Protein AF-A0A8S9GYY0-F1 (afdb_monomer_lite)

Organism: Brassica cretica (NCBI:txid69181)

Radius of gyration: 34.62 Å; chains: 1; bounding box: 75×89×116 Å

Secondary structure (DSSP, 8-state):
------SS---EE---SS-SGGGGTTTEE-SSHHHHTTGGGGGG-S-GGGHHHHHHHHHHHTT--TT--EEEES-TTTTTHHHHHHHSPTT-EEEEE--HHHHHHIIIIIHHHTTGGGG--EEEE-SS--GGGG-TT--BSEEEESSGGGGS-HHHHHHHHHHHHTTBPTTT-EEEEES--HHHHHH-HHHHHHHHHHTTEEEEEEE--SSSS--EEEEEE-TT--S-S------PPP---------------------------TTTHHHHTSHHHHHHHHHHHHHHHHHHS-HHHHHHHHHHHHHHHHHHHTTT---HHHHHHHHHHHHHHHHHGGG--SHHHHHHHHHHHHHHHHHHHHHGGG--HHHHHHHHHHHHHHHHHHHHTTTTHHHHHSS--HHHHHHHHHGGG-PPPGGGGGGHHHHHHHHHTTS-PPPPPPPP--------------------------------------HHHHHHHHHHHHHHHHHS-HHHHHHHHHHHHHHHHHHHHTTTT-SSSSHHHHHHHHHHHHHHHHHHHHHHS-TTS----HHHHHHHHHHHHHHHHHHHHHTTT-----S---HHHHHHHHHHHHHHHHIIIIIITTS-----HHHHHHHHHHHHHHHHHHHHS-HHHHTT--HHHHHHHHHHHHHHHHHHS--STT--HHHHHHHHHHHHHHHHHHHHHHHHHHHHHHHHTTSPPPHHHHHHHHHHHHHHHH----HHHHTTS---HHHHHHHHHTT-GGGTHHHHSHHHHHHHTT-SSHHHHHHHHHHHHHHHHHTT---

InterPro domains:
  IPR016024 Armadillo-type fold [SSF48371] (276-798)
  IPR029063 S-adenosyl-L-methionine-dependent methyltransferase superfamily [G3DSA:3.40.50.150] (51-211)
  IPR029063 S-adenosyl-L-methionine-dependent methyltransferase superfamily [SSF53335] (47-183)
  IPR032817 Mon2, C-terminal [PF16206] (443-779)

Foldseek 3Di:
DDDPPDPDQAFFFWAQPDDDPVSVPPGTDTDDQCLQQVVQCVRPDPDLQCLQVVLVVQCVVLVDAQAFAEEEEQCFLVSVPLVNLVRHAQARYEYEHATPNSVCSNVFHVCLLQVSVRSHYHYDHDPQLDPCVVPQPAAGLEYEYECVVVVDDLVSVLVNVLVCLSRYDAQSHKYKYKDDDPSCVVVDVVVVQVSCLCSQKHWPAWDDDLRDDIIMTMIGHHPVSNDDDDDDDDDDDDDDDDDDDDDDDDDDDDDDDDDDDDDDDPPPVVVVPCVVVVLVVLLVCLLCQCPPHFLVSNLVSLVVLLCVLLVCLLVVNDDLVSVVSLLVSLQVLLVPVVPDDDPSSLSSLLSSLQSLLVNCLSHLVSDDPVNLVSSLSSLLSLLVVQCVVCVCPCVVPVADRSNLVSSLVSLLSSAHDPVPLVCLLVSLVSLLVLFDDSDDDDDDDDDDDDDDDDDDDDDDDDDDDDDDDPPPPPDDDPDNNPQNSLLSSLVSSLSNLVVRDPASSLVCLLVLLVRLLSQLVCCQVPVQDRSNVSSLVSNLVNLLVVLVCPQVDPPPPPPDPPVSLQSNLVSVLVSLLCRLSPPALTNHPDDPDDPVSVVVSLVSSVSVLCSLLVRVQLGDDPYDLVSLLSSLVSLLSLLSNLLRRDQSSNLSRDPSNLVSSLVSLVSLLVLLADDPPRDDDSSLSSNLSSLVSNLVSLLSLLVSLLVNCVVCVPPDGRPSSVCSLLSSLVSLLVGFGDVSSLVNDPDDVVLVVLCVVVVLSRNVSLVSCVVSLVSCCPPPDPSNVVSSVVSVVVVCVSNVVPD

Structure (mmCIF, N/CA/C/O backbone):
data_AF-A0A8S9GYY0-F1
#
_entry.id   AF-A0A8S9GYY0-F1
#
loop_
_atom_site.group_PDB
_atom_site.id
_atom_site.type_symbol
_atom_site.label_atom_id
_atom_site.label_alt_id
_atom_site.label_comp_id
_atom_site.label_asym_id
_atom_site.label_entity_id
_atom_site.label_seq_id
_atom_site.pdbx_PDB_ins_code
_atom_site.Cartn_x
_atom_site.Cartn_y
_atom_site.Cartn_z
_atom_site.occupancy
_atom_site.B_iso_or_equiv
_atom_site.auth_seq_id
_atom_site.auth_comp_id
_atom_site.auth_asym_id
_atom_site.auth_atom_id
_atom_site.pdbx_PDB_model_num
ATOM 1 N N . MET A 1 1 ? -14.207 -20.011 20.089 1.00 22.19 1 MET A N 1
ATOM 2 C CA . MET A 1 1 ? -13.688 -20.705 21.289 1.00 22.19 1 MET A CA 1
ATOM 3 C C . MET A 1 1 ? -12.357 -20.066 21.648 1.00 22.19 1 MET A C 1
ATOM 5 O O . MET A 1 1 ? -11.644 -19.727 20.707 1.00 22.19 1 MET A O 1
ATOM 9 N N . PRO A 1 2 ? -12.009 -19.889 22.931 1.00 25.05 2 PRO A N 1
ATOM 10 C CA . PRO A 1 2 ? -10.615 -19.711 23.314 1.00 25.05 2 PRO A CA 1
ATOM 11 C C . PRO A 1 2 ? -9.890 -21.052 23.125 1.00 25.05 2 PRO A C 1
ATOM 13 O O . PRO A 1 2 ? -10.360 -22.075 23.616 1.00 25.05 2 PRO A O 1
ATOM 16 N N . TYR A 1 3 ? -8.784 -21.058 22.385 1.00 30.83 3 TYR A N 1
ATOM 17 C CA . TYR A 1 3 ? -7.874 -22.202 22.321 1.00 30.83 3 TYR A CA 1
ATOM 18 C C . TYR A 1 3 ? -6.683 -21.916 23.237 1.00 30.83 3 TYR A C 1
ATOM 20 O O . TYR A 1 3 ? -5.870 -21.041 22.935 1.00 30.83 3 TYR A O 1
ATOM 28 N N . GLU A 1 4 ? -6.576 -22.651 24.343 1.00 24.25 4 GLU A N 1
ATOM 29 C CA . GLU A 1 4 ? -5.393 -22.630 25.207 1.00 24.25 4 GLU A CA 1
ATOM 30 C C . GLU A 1 4 ? -4.229 -23.367 24.526 1.00 24.25 4 GLU A C 1
ATOM 32 O O . GLU A 1 4 ? -4.013 -24.558 24.734 1.00 24.25 4 GLU A O 1
ATOM 37 N N . PHE A 1 5 ? -3.458 -22.648 23.708 1.00 36.59 5 PHE A N 1
ATOM 38 C CA . PHE A 1 5 ? -2.108 -23.074 23.335 1.00 36.59 5 PHE A CA 1
ATOM 39 C C . PHE A 1 5 ? -1.131 -22.537 24.384 1.00 36.59 5 PHE A C 1
ATOM 41 O O . PHE A 1 5 ? -1.020 -21.325 24.572 1.00 36.59 5 PHE A O 1
ATOM 48 N N . ALA A 1 6 ? -0.475 -23.444 25.109 1.00 28.20 6 ALA A N 1
ATOM 49 C CA . ALA A 1 6 ? 0.340 -23.107 26.272 1.00 28.20 6 ALA A CA 1
ATOM 50 C C . ALA A 1 6 ? 1.596 -22.295 25.905 1.00 28.20 6 ALA A C 1
ATOM 52 O O . ALA A 1 6 ? 2.234 -22.530 24.881 1.00 28.20 6 ALA A O 1
ATOM 53 N N . SER A 1 7 ? 1.982 -21.367 26.786 1.00 32.31 7 SER A N 1
ATOM 54 C CA . SER A 1 7 ? 3.145 -20.492 26.606 1.00 32.31 7 SER A CA 1
ATOM 55 C C . SER A 1 7 ? 4.464 -21.206 26.935 1.00 32.31 7 SER A C 1
ATOM 57 O O . SER A 1 7 ? 5.081 -20.957 27.973 1.00 32.31 7 SER A O 1
ATOM 59 N N . SER A 1 8 ? 4.889 -22.103 26.051 1.00 32.66 8 SER A N 1
ATOM 60 C CA . SER A 1 8 ? 6.239 -22.670 26.008 1.00 32.66 8 SER A CA 1
ATOM 61 C C . SER A 1 8 ? 6.860 -22.446 24.627 1.00 32.66 8 SER A C 1
ATOM 63 O O . SER A 1 8 ? 6.154 -22.200 23.650 1.00 32.66 8 SER A O 1
ATOM 65 N N . SER A 1 9 ? 8.192 -22.516 24.540 1.00 36.81 9 SER A N 1
ATOM 66 C CA . SER A 1 9 ? 8.952 -22.394 23.290 1.00 36.81 9 SER A CA 1
ATOM 67 C C . SER A 1 9 ? 8.774 -23.645 22.417 1.00 36.81 9 SER A C 1
ATOM 69 O O . SER A 1 9 ? 9.652 -24.506 22.332 1.00 36.81 9 SER A O 1
ATOM 71 N N . LEU A 1 10 ? 7.587 -23.766 21.828 1.00 43.81 10 LEU A N 1
ATOM 72 C CA . LEU A 1 10 ? 7.199 -24.805 20.883 1.00 43.81 10 LEU A CA 1
ATOM 73 C C . LEU A 1 10 ? 7.775 -24.468 19.505 1.00 43.81 10 LEU A C 1
ATOM 75 O O . LEU A 1 10 ? 7.357 -23.497 18.881 1.00 43.81 10 LEU A O 1
ATOM 79 N N . GLY A 1 11 ? 8.719 -25.281 19.028 1.00 42.41 11 GLY A N 1
ATOM 80 C CA . GLY A 1 11 ? 9.101 -25.279 17.617 1.00 42.41 11 GLY A CA 1
ATOM 81 C C . GLY A 1 11 ? 7.994 -25.942 16.802 1.00 42.41 11 GLY A C 1
ATOM 82 O O . GLY A 1 11 ? 7.790 -27.154 16.915 1.00 42.41 11 GLY A O 1
ATOM 83 N N . TYR A 1 12 ? 7.266 -25.158 16.011 1.00 42.75 12 TYR A N 1
ATOM 84 C CA . TYR A 1 12 ? 6.175 -25.657 15.178 1.00 42.75 12 TYR A CA 1
ATOM 85 C C . TYR A 1 12 ? 6.761 -26.273 13.910 1.00 42.75 12 TYR A C 1
ATOM 87 O O . TYR A 1 12 ? 7.457 -25.594 13.159 1.00 42.75 12 TYR A O 1
ATOM 95 N N . LYS A 1 13 ? 6.490 -27.562 13.674 1.00 44.53 13 LYS A N 1
ATOM 96 C CA . LYS A 1 13 ? 6.950 -28.265 12.471 1.00 44.53 13 LYS A CA 1
ATOM 97 C C . LYS A 1 13 ? 5.932 -28.137 11.343 1.00 44.53 13 LYS A C 1
ATOM 99 O O . LYS A 1 13 ? 4.846 -28.704 11.439 1.00 44.53 13 LYS A O 1
ATOM 104 N N . GLY A 1 14 ? 6.311 -27.420 10.291 1.00 46.25 14 GLY A N 1
ATOM 105 C CA . GLY A 1 14 ? 5.617 -27.432 9.008 1.00 46.25 14 GLY A CA 1
ATOM 106 C C . GLY A 1 14 ? 5.954 -28.664 8.161 1.00 46.25 14 GLY A C 1
ATOM 107 O O . GLY A 1 14 ? 6.785 -29.498 8.532 1.00 46.25 14 GLY A O 1
ATOM 108 N N . ILE A 1 15 ? 5.332 -28.769 6.991 1.00 47.78 15 ILE A N 1
ATOM 109 C CA . ILE A 1 15 ? 5.625 -29.793 5.979 1.00 47.78 15 ILE A CA 1
ATOM 110 C C . ILE A 1 15 ? 6.734 -29.303 5.035 1.00 47.78 15 ILE A C 1
ATOM 112 O O . ILE A 1 15 ? 6.597 -28.275 4.382 1.00 47.78 15 ILE A O 1
ATOM 116 N N . SER A 1 16 ? 7.826 -30.066 4.933 1.00 45.41 16 SER A N 1
ATOM 117 C CA . SER A 1 16 ? 8.939 -29.771 4.017 1.00 45.41 16 SER A CA 1
ATOM 118 C C . SER A 1 16 ? 8.548 -29.977 2.550 1.00 45.41 16 SER A C 1
ATOM 120 O O . SER A 1 16 ? 7.886 -30.961 2.213 1.00 45.41 16 SER A O 1
ATOM 122 N N . HIS A 1 17 ? 9.055 -29.115 1.665 1.00 43.91 17 HIS A N 1
ATOM 123 C CA . HIS A 1 17 ? 9.073 -29.353 0.216 1.00 43.91 17 HIS A CA 1
ATOM 124 C C . HIS A 1 17 ? 10.254 -30.234 -0.251 1.00 43.91 17 HIS A C 1
ATOM 126 O O . HIS A 1 17 ? 10.248 -30.698 -1.390 1.00 43.91 17 HIS A O 1
ATOM 132 N N . TYR A 1 18 ? 11.238 -30.484 0.619 1.00 40.50 18 TYR A N 1
ATOM 133 C CA . TYR A 1 18 ? 12.441 -31.286 0.363 1.00 40.50 18 TYR A CA 1
ATOM 134 C C . TYR A 1 18 ? 12.311 -32.712 0.921 1.00 40.50 18 TYR A C 1
ATOM 136 O O . TYR A 1 18 ? 11.726 -32.904 1.990 1.00 40.50 18 TYR A O 1
ATOM 144 N N . GLU A 1 19 ? 12.885 -33.695 0.220 1.00 40.06 19 GLU A N 1
ATOM 145 C CA . GLU A 1 19 ? 12.951 -35.108 0.631 1.00 40.06 19 GLU A CA 1
ATOM 146 C C . GLU A 1 19 ? 14.269 -35.424 1.370 1.00 40.06 19 GLU A C 1
ATOM 148 O O . GLU A 1 19 ? 15.296 -34.799 1.122 1.00 40.06 19 GLU A O 1
ATOM 153 N N . GLY A 1 20 ? 14.268 -36.434 2.249 1.00 53.16 20 GLY A N 1
ATOM 154 C CA . GLY A 1 20 ? 15.465 -36.869 2.987 1.00 53.16 20 GLY A CA 1
ATOM 155 C C . GLY A 1 20 ? 15.750 -36.067 4.264 1.00 53.16 20 GLY A C 1
ATOM 156 O O . GLY A 1 20 ? 14.859 -35.423 4.817 1.00 53.16 20 GLY A O 1
ATOM 157 N N . ASP A 1 21 ? 16.990 -36.130 4.761 1.00 44.91 21 ASP A N 1
ATOM 158 C CA . ASP A 1 21 ? 17.373 -35.563 6.068 1.00 44.91 21 ASP A CA 1
ATOM 159 C C . ASP A 1 21 ? 17.215 -34.029 6.142 1.00 44.91 21 ASP A C 1
ATOM 161 O O . ASP A 1 21 ? 16.918 -33.484 7.210 1.00 44.91 21 ASP A O 1
ATOM 165 N N . GLU A 1 22 ? 17.314 -33.327 5.008 1.00 42.12 22 GLU A N 1
ATOM 166 C CA . GLU A 1 22 ? 17.103 -31.872 4.898 1.00 42.12 22 GLU A CA 1
ATOM 167 C C . GLU A 1 22 ? 15.687 -31.447 5.337 1.00 42.12 22 GLU A C 1
ATOM 169 O O . GLU A 1 22 ? 15.504 -30.365 5.904 1.00 42.12 22 GLU A O 1
ATOM 174 N N . ALA A 1 23 ? 14.696 -32.339 5.208 1.00 44.44 23 ALA A N 1
ATOM 175 C CA . ALA A 1 23 ? 13.327 -32.114 5.676 1.00 44.44 23 ALA A CA 1
ATOM 176 C C . ALA A 1 23 ? 13.219 -31.879 7.194 1.00 44.44 23 ALA A C 1
ATOM 178 O O . ALA A 1 23 ? 12.243 -31.290 7.671 1.00 44.44 23 ALA A O 1
ATOM 179 N N . SER A 1 24 ? 14.206 -32.339 7.969 1.00 45.78 24 SER A N 1
ATOM 180 C CA . SER A 1 24 ? 14.213 -32.188 9.427 1.00 45.78 24 SER A CA 1
ATOM 181 C C . SER A 1 24 ? 14.656 -30.801 9.909 1.00 45.78 24 SER A C 1
ATOM 183 O O . SER A 1 24 ? 14.309 -30.434 11.033 1.00 45.78 24 SER A O 1
ATOM 185 N N . ASN A 1 25 ? 15.357 -30.033 9.063 1.00 44.19 25 ASN A N 1
ATOM 186 C CA . ASN A 1 25 ? 15.965 -28.750 9.430 1.00 44.19 25 ASN A CA 1
ATOM 187 C C . ASN A 1 25 ? 15.096 -27.541 9.052 1.00 44.19 25 ASN A C 1
ATOM 189 O O . ASN A 1 25 ? 14.921 -26.643 9.868 1.00 44.19 25 ASN A O 1
ATOM 193 N N . HIS A 1 26 ? 14.512 -27.523 7.849 1.00 45.12 26 HIS A N 1
ATOM 194 C CA . HIS A 1 26 ? 13.772 -26.356 7.334 1.00 45.12 26 HIS A CA 1
ATOM 195 C C . HIS A 1 26 ? 12.330 -26.223 7.851 1.00 45.12 26 HIS A C 1
ATOM 197 O O . HIS A 1 26 ? 11.636 -25.269 7.517 1.00 45.12 26 HIS A O 1
ATOM 203 N N . THR A 1 27 ? 11.845 -27.183 8.641 1.00 50.34 27 THR A N 1
ATOM 204 C CA . THR A 1 27 ? 10.426 -27.261 9.022 1.00 50.34 27 THR A CA 1
ATOM 205 C C . THR A 1 27 ? 10.093 -26.648 10.373 1.00 50.34 27 THR A C 1
ATOM 207 O O . THR A 1 27 ? 8.928 -26.347 10.610 1.00 50.34 27 THR A O 1
ATOM 210 N N . ALA A 1 28 ? 11.066 -26.485 11.270 1.00 51.69 28 ALA A N 1
ATOM 211 C CA . ALA A 1 28 ? 10.826 -26.035 12.637 1.00 51.69 28 ALA A CA 1
ATOM 212 C C . ALA A 1 28 ? 11.012 -24.518 12.768 1.00 51.69 28 ALA A C 1
ATOM 214 O O . ALA A 1 28 ? 12.115 -24.070 13.073 1.00 51.69 28 ALA A O 1
ATOM 215 N N . LEU A 1 29 ? 9.938 -23.737 12.609 1.00 54.75 29 LEU A N 1
ATOM 216 C CA . LEU A 1 29 ? 9.976 -22.334 13.029 1.00 54.75 29 LEU A CA 1
ATOM 217 C C . LEU A 1 29 ? 9.878 -22.262 14.565 1.00 54.75 29 LEU A C 1
ATOM 219 O O . LEU A 1 29 ? 8.915 -22.787 15.146 1.00 54.75 29 LEU A O 1
ATOM 223 N N . PRO A 1 30 ? 10.836 -21.606 15.250 1.00 57.06 30 PRO A N 1
ATOM 224 C CA . PRO A 1 30 ? 10.579 -21.039 16.564 1.00 57.06 30 PRO A CA 1
ATOM 225 C C . PRO A 1 30 ? 9.479 -19.972 16.448 1.00 57.06 30 PRO A C 1
ATOM 227 O O . PRO A 1 30 ? 9.123 -19.530 15.356 1.00 57.06 30 PRO A O 1
ATOM 230 N N . CYS A 1 31 ? 8.864 -19.616 17.573 1.00 63.88 31 CYS A N 1
ATOM 231 C CA . CYS A 1 31 ? 7.758 -18.666 17.609 1.00 63.88 31 CYS A CA 1
ATOM 232 C C . CYS A 1 31 ? 7.697 -17.939 18.960 1.00 63.88 31 CYS A C 1
ATOM 234 O O . CYS A 1 31 ? 8.067 -18.530 19.980 1.00 63.88 31 CYS A O 1
ATOM 236 N N . PRO A 1 32 ? 7.151 -16.704 19.015 1.00 65.88 32 PRO A N 1
ATOM 237 C CA . PRO A 1 32 ? 6.507 -15.968 17.917 1.00 65.88 32 PRO A CA 1
ATOM 238 C C . PRO A 1 32 ? 7.396 -14.921 17.204 1.00 65.88 32 PRO A C 1
ATOM 240 O O . PRO A 1 32 ? 6.852 -14.058 16.516 1.00 65.88 32 PRO A O 1
ATOM 243 N N . GLY A 1 33 ? 8.725 -14.940 17.369 1.00 70.69 33 GLY A N 1
ATOM 244 C CA . GLY A 1 33 ? 9.612 -13.888 16.841 1.00 70.69 33 GLY A CA 1
ATOM 245 C C . GLY A 1 33 ? 9.774 -13.930 15.320 1.00 70.69 33 GLY A C 1
ATOM 246 O O . GLY A 1 33 ? 9.726 -12.908 14.643 1.00 70.69 33 GLY A O 1
ATOM 247 N N . GLU A 1 34 ? 9.875 -15.132 14.780 1.00 74.94 34 GLU A N 1
ATOM 248 C CA . GLU A 1 34 ? 10.135 -15.456 13.380 1.00 74.94 34 GLU A CA 1
ATOM 249 C C . GLU A 1 34 ? 8.913 -15.136 12.492 1.00 74.94 34 GLU A C 1
ATOM 251 O O . GLU A 1 34 ? 9.040 -14.773 11.324 1.00 74.94 34 GLU A O 1
ATOM 256 N N . LEU A 1 35 ? 7.717 -15.117 13.096 1.00 80.00 35 LEU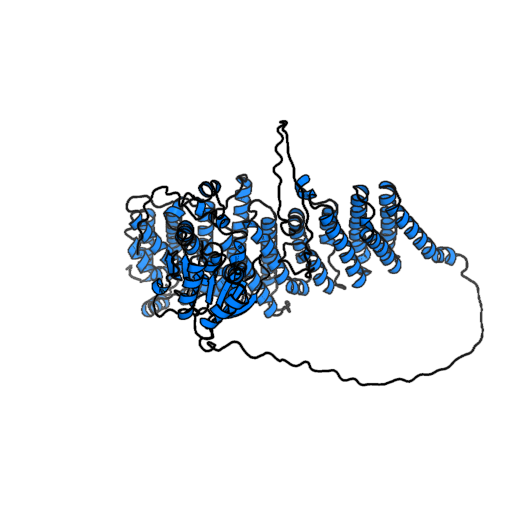 A N 1
ATOM 257 C CA . LEU A 1 35 ? 6.497 -14.589 12.478 1.00 80.00 35 LEU A CA 1
ATOM 258 C C . LEU A 1 35 ? 6.546 -13.073 12.266 1.00 80.00 35 LEU A C 1
ATOM 260 O O . LEU A 1 35 ? 6.005 -12.586 11.277 1.00 80.00 35 LEU A O 1
ATOM 264 N N . LEU A 1 36 ? 7.168 -12.312 13.178 1.00 80.69 36 LEU A N 1
ATOM 265 C CA . LEU A 1 36 ? 7.227 -10.850 13.060 1.00 80.69 36 LEU A CA 1
ATOM 266 C C . LEU A 1 36 ? 8.020 -10.410 11.833 1.00 80.69 36 LEU A C 1
ATOM 268 O O . LEU A 1 36 ? 7.621 -9.436 11.195 1.00 80.69 36 LEU A O 1
ATOM 272 N N . VAL A 1 37 ? 9.112 -11.125 11.537 1.00 78.50 37 VAL A N 1
ATOM 273 C CA . VAL A 1 37 ? 10.005 -10.908 10.385 1.00 78.50 37 VAL A CA 1
ATOM 274 C C . VAL A 1 37 ? 9.532 -11.597 9.098 1.00 78.50 37 VAL A C 1
ATOM 276 O O . VAL A 1 37 ? 10.240 -11.541 8.099 1.00 78.50 37 VAL A O 1
ATOM 279 N N . GLU A 1 38 ? 8.336 -12.195 9.112 1.00 81.69 38 GLU A N 1
ATOM 280 C CA . GLU A 1 38 ? 7.682 -12.846 7.967 1.00 81.69 38 GLU A CA 1
ATOM 281 C C . GLU A 1 38 ? 8.443 -14.062 7.382 1.00 81.69 38 GLU A C 1
ATOM 283 O O . GLU A 1 38 ? 8.216 -14.446 6.235 1.00 81.69 38 GLU A O 1
ATOM 288 N N . GLU A 1 39 ? 9.297 -14.728 8.176 1.00 77.25 39 GLU A N 1
ATOM 289 C CA . GLU A 1 39 ? 10.148 -15.855 7.731 1.00 77.25 39 GLU A CA 1
ATOM 290 C C . GLU A 1 39 ? 9.337 -17.029 7.152 1.00 77.25 39 GLU A C 1
ATOM 292 O O . GLU A 1 39 ? 9.787 -17.744 6.256 1.00 77.25 39 GLU A O 1
ATOM 297 N N . HIS A 1 40 ? 8.087 -17.194 7.597 1.00 79.25 40 HIS A N 1
ATOM 298 C CA . HIS A 1 40 ? 7.174 -18.200 7.060 1.00 79.25 40 HIS A CA 1
ATOM 299 C C . HIS A 1 40 ? 6.838 -18.003 5.574 1.00 79.25 40 HIS A C 1
ATOM 301 O O . HIS A 1 40 ? 6.427 -18.974 4.944 1.00 79.25 40 HIS A O 1
ATOM 307 N N . HIS A 1 41 ? 7.018 -16.819 4.974 1.00 80.50 41 HIS A N 1
ATOM 308 C CA . HIS A 1 41 ? 6.748 -16.604 3.539 1.00 80.50 41 HIS A CA 1
ATOM 309 C C . HIS A 1 41 ? 7.646 -17.438 2.626 1.00 80.50 41 HIS A C 1
ATOM 311 O O . HIS A 1 41 ? 7.164 -17.935 1.604 1.00 80.50 41 HIS A O 1
ATOM 317 N N . SER A 1 42 ? 8.903 -17.649 3.020 1.00 72.69 42 SER A N 1
ATOM 318 C CA . SER A 1 42 ? 9.901 -18.424 2.271 1.00 72.69 42 SER A CA 1
ATOM 319 C C . SER A 1 42 ? 9.475 -19.881 2.043 1.00 72.69 42 SER A C 1
ATOM 321 O O . SER A 1 42 ? 9.884 -20.514 1.072 1.00 72.69 42 SER A O 1
ATOM 323 N N . ASN A 1 43 ? 8.591 -20.411 2.897 1.00 70.00 43 ASN A N 1
ATOM 324 C CA . ASN A 1 43 ? 8.143 -21.802 2.844 1.00 70.00 43 ASN A CA 1
ATOM 325 C C . ASN A 1 43 ? 7.102 -22.094 1.746 1.00 70.00 43 ASN A C 1
ATOM 327 O O . ASN A 1 43 ? 6.858 -23.264 1.469 1.00 70.00 43 ASN A O 1
ATOM 331 N N . TYR A 1 44 ? 6.500 -21.080 1.106 1.00 68.44 44 TYR A N 1
ATOM 332 C CA . TYR A 1 44 ? 5.379 -21.266 0.157 1.00 68.44 44 TYR A CA 1
ATOM 333 C C . TYR A 1 44 ? 5.706 -20.863 -1.292 1.00 68.44 44 TYR A C 1
ATOM 335 O O . TYR A 1 44 ? 4.812 -20.740 -2.139 1.00 68.44 44 TYR A O 1
ATOM 343 N N . GLY A 1 45 ? 6.993 -20.680 -1.595 1.00 59.28 45 GLY A N 1
ATOM 344 C CA . GLY A 1 45 ? 7.501 -20.312 -2.916 1.00 59.28 45 GLY A CA 1
ATOM 345 C C . GLY A 1 45 ? 7.450 -18.807 -3.191 1.00 59.28 45 GLY A C 1
ATOM 346 O O . GLY A 1 45 ? 6.479 -18.115 -2.871 1.00 59.28 45 GLY A O 1
ATOM 347 N N . GLU A 1 46 ? 8.515 -18.306 -3.807 1.00 55.06 46 GLU A N 1
ATOM 348 C CA . GLU A 1 46 ? 8.748 -16.880 -4.029 1.00 55.06 46 GLU A CA 1
ATOM 349 C C . GLU A 1 46 ? 8.259 -16.381 -5.404 1.00 55.06 46 GLU A C 1
ATOM 351 O O . GLU A 1 46 ? 8.129 -17.171 -6.344 1.00 55.06 46 GLU A O 1
ATOM 356 N N . PRO A 1 47 ? 8.046 -15.058 -5.554 1.00 61.75 47 PRO A N 1
ATOM 357 C CA . PRO A 1 47 ? 7.867 -14.068 -4.493 1.00 61.75 47 PRO A CA 1
ATOM 358 C C . PRO A 1 47 ? 6.444 -14.126 -3.917 1.00 61.75 47 PRO A C 1
ATOM 360 O O . PRO A 1 47 ? 5.451 -14.181 -4.648 1.00 61.75 47 PRO A O 1
ATOM 363 N N . TRP A 1 48 ? 6.320 -14.022 -2.590 1.00 69.62 48 TRP A N 1
ATOM 364 C CA . TRP A 1 48 ? 5.019 -14.031 -1.899 1.00 69.62 48 TRP A CA 1
ATOM 365 C C . TRP A 1 48 ? 4.047 -12.949 -2.415 1.00 69.62 48 TRP A C 1
ATOM 367 O O . TRP A 1 48 ? 2.833 -13.157 -2.437 1.00 69.62 48 TRP A O 1
ATOM 377 N N . ALA A 1 49 ? 4.580 -11.816 -2.890 1.00 65.50 49 ALA A N 1
ATOM 378 C CA . ALA A 1 49 ? 3.814 -10.694 -3.435 1.00 65.50 49 ALA A CA 1
ATOM 379 C C . ALA A 1 49 ? 2.831 -11.084 -4.562 1.00 65.50 49 ALA A C 1
ATOM 381 O O . ALA A 1 49 ? 1.756 -10.487 -4.651 1.00 65.50 49 ALA A O 1
ATOM 382 N N . GLY A 1 50 ? 3.139 -12.119 -5.357 1.00 69.69 50 GLY A N 1
ATOM 383 C CA . GLY A 1 50 ? 2.275 -12.593 -6.448 1.00 69.69 50 GLY A CA 1
ATOM 384 C C . GLY A 1 50 ? 0.903 -13.124 -6.002 1.00 69.69 50 GLY A C 1
ATOM 385 O O . GLY A 1 50 ? 0.013 -13.292 -6.833 1.00 69.69 50 GLY A O 1
ATOM 386 N N . GLY A 1 51 ? 0.682 -13.336 -4.696 1.00 79.62 51 GLY A N 1
ATOM 387 C CA . GLY A 1 51 ? -0.627 -13.702 -4.141 1.00 79.62 51 GLY A CA 1
ATOM 388 C C . GLY A 1 51 ? -1.750 -12.713 -4.464 1.00 79.62 51 GLY A C 1
ATOM 389 O O . GLY A 1 51 ? -2.896 -13.124 -4.658 1.00 79.62 51 GLY A O 1
ATOM 390 N N . ARG A 1 52 ? -1.413 -11.423 -4.594 1.00 79.69 52 ARG A N 1
ATOM 391 C CA . ARG A 1 52 ? -2.344 -10.368 -5.013 1.00 79.69 52 ARG A CA 1
ATOM 392 C C . ARG A 1 52 ? -2.817 -10.576 -6.448 1.00 79.69 52 ARG A C 1
ATOM 394 O O . ARG A 1 52 ? -4.009 -10.490 -6.725 1.00 79.69 52 ARG A O 1
ATOM 401 N N . ASP A 1 53 ? -1.880 -10.847 -7.342 1.00 76.38 53 ASP A N 1
ATOM 402 C CA . ASP A 1 53 ? -2.122 -10.844 -8.781 1.00 76.38 53 ASP A CA 1
ATOM 403 C C . ASP A 1 53 ? -2.807 -12.155 -9.217 1.00 76.38 53 ASP A C 1
ATOM 405 O O . ASP A 1 53 ? -3.714 -12.136 -10.046 1.00 76.38 53 ASP A O 1
ATOM 409 N N . VAL A 1 54 ? -2.493 -13.274 -8.543 1.00 83.00 54 VAL A N 1
ATOM 410 C CA . VAL A 1 54 ? -3.270 -14.528 -8.621 1.00 83.00 54 VAL A CA 1
ATOM 411 C C . VAL A 1 54 ? -4.721 -14.310 -8.173 1.00 83.00 54 VAL A C 1
ATOM 413 O O . VAL A 1 54 ? -5.640 -14.811 -8.820 1.00 83.00 54 VAL A O 1
ATOM 416 N N . PHE A 1 55 ? -4.960 -13.544 -7.100 1.00 89.69 55 PHE A N 1
ATOM 417 C CA . PHE A 1 55 ? -6.322 -13.191 -6.689 1.00 89.69 55 PHE A CA 1
ATOM 418 C C . PHE A 1 55 ? -7.040 -12.338 -7.746 1.00 89.69 55 PHE A C 1
ATOM 420 O O . PHE A 1 55 ? -8.199 -12.620 -8.043 1.00 89.69 55 PHE A O 1
ATOM 427 N N . GLU A 1 56 ? -6.384 -11.323 -8.320 1.00 85.44 56 GLU A N 1
ATOM 428 C CA . GLU A 1 56 ? -7.010 -10.457 -9.332 1.00 85.44 56 GLU A CA 1
ATOM 429 C C . GLU A 1 56 ? -7.368 -11.248 -10.599 1.00 85.44 56 GLU A C 1
ATOM 431 O O . GLU A 1 56 ? -8.507 -11.159 -11.060 1.00 85.44 56 GLU A O 1
ATOM 436 N N . PHE A 1 57 ? -6.469 -12.121 -11.068 1.00 86.44 57 PHE A N 1
ATOM 437 C CA . PHE A 1 57 ? -6.743 -13.079 -12.142 1.00 86.44 57 PHE A CA 1
ATOM 438 C C . PHE A 1 57 ? -7.955 -13.978 -11.834 1.00 86.44 57 PHE A C 1
ATOM 440 O O . PHE A 1 57 ? -8.893 -14.051 -12.631 1.00 86.44 57 PHE A O 1
ATOM 447 N N . LEU A 1 58 ? -7.981 -14.640 -10.670 1.00 89.88 58 LEU A N 1
ATOM 448 C CA . LEU A 1 58 ? -9.082 -15.534 -10.289 1.00 89.88 58 LEU A CA 1
ATOM 449 C C . LEU A 1 58 ? -10.411 -14.780 -10.136 1.00 89.88 58 LEU A C 1
ATOM 451 O O . LEU A 1 58 ? -11.464 -15.307 -10.503 1.00 89.88 58 LEU A O 1
ATOM 455 N N . ALA A 1 59 ? -10.380 -13.553 -9.611 1.00 89.94 59 ALA A N 1
ATOM 456 C CA . ALA A 1 59 ? -11.558 -12.712 -9.439 1.00 89.94 59 ALA A CA 1
ATOM 457 C C . ALA A 1 59 ? -12.131 -12.230 -10.783 1.00 89.94 59 ALA A C 1
ATOM 459 O O . ALA A 1 59 ? -13.352 -12.234 -10.951 1.00 89.94 59 ALA A O 1
ATOM 460 N N . GLU A 1 60 ? -11.282 -11.871 -11.750 1.00 87.69 60 GLU A N 1
ATOM 461 C CA . GLU A 1 60 ? -11.713 -11.499 -13.101 1.00 87.69 60 GLU A CA 1
ATOM 462 C C . GLU A 1 60 ? -12.246 -12.713 -13.878 1.00 87.69 60 GLU A C 1
ATOM 464 O O . GLU A 1 60 ? -13.384 -12.682 -14.356 1.00 87.69 60 GLU A O 1
ATOM 469 N N . ALA A 1 61 ? -11.483 -13.812 -13.931 1.00 85.62 61 ALA A N 1
ATOM 470 C CA . ALA A 1 61 ? -11.844 -15.017 -14.680 1.00 85.62 61 ALA A CA 1
ATOM 471 C C . ALA A 1 61 ? -13.167 -15.640 -14.192 1.00 85.62 61 ALA A C 1
ATOM 473 O O . ALA A 1 61 ? -14.035 -15.973 -15.001 1.00 85.62 61 ALA A O 1
ATOM 474 N N . SER A 1 62 ? -13.372 -15.726 -12.871 1.00 87.44 62 SER A N 1
ATOM 475 C CA . SER A 1 62 ? -14.631 -16.219 -12.281 1.00 87.44 62 SER A CA 1
ATOM 476 C C . SER A 1 62 ? -15.746 -15.165 -12.189 1.00 87.44 62 SER A C 1
ATOM 478 O O . SER A 1 62 ? -16.865 -15.497 -11.796 1.00 87.44 62 SER A O 1
ATOM 480 N N . ARG A 1 63 ? -15.478 -13.900 -12.559 1.00 90.81 63 ARG A N 1
ATOM 481 C CA . ARG A 1 63 ? -16.390 -12.745 -12.394 1.00 90.81 63 ARG A CA 1
ATOM 482 C C . ARG A 1 63 ? -16.925 -12.622 -10.963 1.00 90.81 63 ARG A C 1
ATOM 484 O O . ARG A 1 63 ? -18.125 -12.410 -10.740 1.00 90.81 63 ARG A O 1
ATOM 491 N N . LEU A 1 64 ? -16.018 -12.795 -10.005 1.00 94.50 64 LEU A N 1
ATOM 492 C CA . LEU A 1 64 ? -16.298 -12.867 -8.578 1.00 94.50 64 LEU A CA 1
ATOM 493 C C . LEU A 1 64 ? -17.005 -11.595 -8.082 1.00 94.50 64 LEU A C 1
ATOM 495 O O . LEU A 1 64 ? -16.825 -10.500 -8.615 1.00 94.50 64 LEU A O 1
ATOM 499 N N . LYS A 1 65 ? -17.827 -11.748 -7.043 1.00 95.06 65 LYS A N 1
ATOM 500 C CA . LYS A 1 65 ? -18.583 -10.664 -6.396 1.00 95.06 65 LYS A CA 1
ATOM 501 C C . LYS A 1 65 ? -18.365 -10.735 -4.885 1.00 95.06 65 LYS A C 1
ATOM 503 O O . LYS A 1 65 ? -18.159 -11.838 -4.381 1.00 95.06 65 LYS A O 1
ATOM 508 N N . PRO A 1 66 ? -18.487 -9.637 -4.115 1.00 96.12 66 PRO A N 1
ATOM 509 C CA . PRO A 1 66 ? -18.270 -9.688 -2.666 1.00 96.12 66 PRO A CA 1
ATOM 510 C C . PRO A 1 66 ? -19.210 -10.665 -1.938 1.00 96.12 66 PRO A C 1
ATOM 512 O O . PRO A 1 66 ? -18.843 -11.249 -0.923 1.00 96.12 66 PRO A O 1
ATOM 515 N N . ASN A 1 67 ? -20.414 -10.904 -2.468 1.00 96.19 67 ASN A N 1
ATOM 516 C CA . ASN A 1 67 ? -21.378 -11.856 -1.911 1.00 96.19 67 ASN A CA 1
ATOM 517 C C . ASN A 1 67 ? -21.189 -13.318 -2.370 1.00 96.19 67 ASN A C 1
ATOM 519 O O . ASN A 1 67 ? -21.948 -14.176 -1.917 1.00 96.19 67 ASN A O 1
ATOM 523 N N . ALA A 1 68 ? -20.214 -13.610 -3.236 1.00 96.69 68 ALA A N 1
ATOM 524 C CA . ALA A 1 68 ? -19.821 -14.974 -3.590 1.00 96.69 68 ALA A CA 1
ATOM 525 C C . ALA A 1 68 ? -19.196 -15.697 -2.383 1.00 96.69 68 ALA A C 1
ATOM 527 O O . ALA A 1 68 ? -18.676 -15.037 -1.484 1.00 96.69 68 ALA A O 1
ATOM 528 N N . ARG A 1 69 ? -19.210 -17.034 -2.360 1.00 97.00 69 ARG A N 1
ATOM 529 C CA . ARG A 1 69 ? -18.483 -17.853 -1.376 1.00 97.00 69 ARG A CA 1
ATOM 530 C C . ARG A 1 69 ? -17.338 -18.602 -2.053 1.00 97.00 69 ARG A C 1
ATOM 532 O O . ARG A 1 69 ? -17.543 -19.219 -3.099 1.00 97.00 69 ARG A O 1
ATOM 539 N N . VAL A 1 70 ? -16.161 -18.579 -1.430 1.00 98.00 70 VAL A N 1
ATOM 540 C CA . VAL A 1 70 ? -14.923 -19.174 -1.957 1.00 98.00 70 VAL A CA 1
ATOM 541 C C . VAL A 1 70 ? -14.381 -20.235 -1.000 1.00 98.00 70 VAL A C 1
ATOM 543 O O . VAL A 1 70 ? -14.400 -20.031 0.216 1.00 98.00 70 VAL A O 1
ATOM 546 N N . LEU A 1 71 ? -13.894 -21.346 -1.555 1.00 97.25 71 LEU A N 1
ATOM 547 C CA . LEU A 1 71 ? -13.118 -22.368 -0.850 1.00 97.25 71 LEU A CA 1
ATOM 548 C C . LEU A 1 71 ? -11.684 -22.387 -1.385 1.00 97.25 71 LEU A C 1
ATOM 550 O O . LEU A 1 71 ? -11.479 -22.669 -2.564 1.00 97.25 71 LEU A O 1
ATOM 554 N N . GLU A 1 72 ? -10.699 -22.152 -0.523 1.00 96.12 72 GLU A N 1
ATOM 555 C CA . GLU A 1 72 ? -9.292 -22.427 -0.829 1.00 96.12 72 GLU A CA 1
ATOM 556 C C . GLU A 1 72 ? -8.875 -23.761 -0.188 1.00 96.12 72 GLU A C 1
ATOM 558 O O . GLU A 1 72 ? -9.054 -23.991 1.009 1.00 96.12 72 GLU A O 1
ATOM 563 N N . ILE A 1 73 ? -8.349 -24.672 -0.998 1.00 94.00 73 ILE A N 1
ATOM 564 C CA . ILE A 1 73 ? -7.805 -25.957 -0.556 1.00 94.00 73 ILE A CA 1
ATOM 565 C C . ILE A 1 73 ? -6.291 -25.786 -0.494 1.00 94.00 73 ILE A C 1
ATOM 567 O O . ILE A 1 73 ? -5.696 -25.343 -1.477 1.00 94.00 73 ILE A O 1
ATOM 571 N N . GLY A 1 74 ? -5.686 -26.126 0.646 1.00 91.12 74 GLY A N 1
ATOM 572 C CA . GLY A 1 74 ? -4.263 -25.916 0.915 1.00 91.12 74 GLY A CA 1
ATOM 573 C C . GLY A 1 74 ? -3.871 -24.438 0.852 1.00 91.12 74 GLY A C 1
ATOM 574 O O . GLY A 1 74 ? -3.026 -24.060 0.042 1.00 91.12 74 GLY A O 1
ATOM 575 N N . CYS A 1 75 ? -4.532 -23.587 1.645 1.00 90.69 75 CYS A N 1
ATOM 576 C CA . CYS A 1 75 ? -4.294 -22.140 1.619 1.00 90.69 75 CYS A CA 1
ATOM 577 C C . CYS A 1 75 ? -2.939 -21.708 2.214 1.00 90.69 75 CYS A C 1
ATOM 579 O O . CYS A 1 75 ? -2.578 -20.531 2.095 1.00 90.69 75 CYS A O 1
ATOM 581 N N . GLY A 1 76 ? -2.188 -22.613 2.855 1.00 90.06 76 GLY A N 1
ATOM 582 C CA . GLY A 1 76 ? -0.926 -22.309 3.528 1.00 90.06 76 GLY A CA 1
ATOM 583 C C . GLY A 1 76 ? -1.095 -21.175 4.540 1.00 90.06 76 GLY A C 1
ATOM 584 O O . GLY A 1 76 ? -2.095 -21.095 5.258 1.00 90.06 76 GLY A O 1
ATOM 585 N N . THR A 1 77 ? -0.165 -20.220 4.546 1.00 89.75 77 THR A N 1
ATOM 586 C CA . THR A 1 77 ? -0.286 -18.975 5.327 1.00 89.75 77 THR A CA 1
ATOM 587 C C . THR A 1 77 ? -1.172 -17.904 4.663 1.00 89.75 77 THR A C 1
ATOM 589 O O . THR A 1 77 ? -0.960 -16.714 4.865 1.00 89.75 77 THR A O 1
ATOM 592 N N . LEU A 1 78 ? -2.183 -18.302 3.876 1.00 92.12 78 LEU A N 1
ATOM 593 C CA . LEU A 1 78 ? -3.173 -17.443 3.197 1.00 92.12 78 LEU A CA 1
ATOM 594 C C . LEU A 1 78 ? -2.619 -16.516 2.091 1.00 92.12 78 LEU A C 1
ATOM 596 O O . LEU A 1 78 ? -3.124 -15.405 1.921 1.00 92.12 78 LEU A O 1
ATOM 600 N N . ARG A 1 79 ? -1.633 -16.955 1.289 1.00 87.56 79 ARG A N 1
ATOM 601 C CA . ARG A 1 79 ? -0.999 -16.107 0.246 1.00 87.56 79 ARG A CA 1
ATOM 602 C C . ARG A 1 79 ? -2.003 -15.455 -0.710 1.00 87.56 79 ARG A C 1
ATOM 604 O O . ARG A 1 79 ? -1.893 -14.266 -0.991 1.00 87.56 79 ARG A O 1
ATOM 611 N N . VAL A 1 80 ? -2.979 -16.223 -1.196 1.00 90.31 80 VAL A N 1
ATOM 612 C CA . VAL A 1 80 ? -4.093 -15.710 -2.017 1.00 90.31 80 VAL A CA 1
ATOM 613 C C . VAL A 1 80 ? -5.323 -15.458 -1.134 1.00 90.31 80 VAL A C 1
ATOM 615 O O . VAL A 1 80 ? -5.991 -14.430 -1.273 1.00 90.31 80 VAL A O 1
ATOM 618 N N . GLY A 1 81 ? -5.566 -16.336 -0.152 1.00 94.31 81 GLY A N 1
ATOM 619 C CA . GLY A 1 81 ? -6.627 -16.221 0.850 1.00 94.31 81 GLY A CA 1
ATOM 620 C C . GLY A 1 81 ? -6.781 -14.840 1.494 1.00 94.31 81 GLY A C 1
ATOM 621 O O . GLY A 1 81 ? -7.904 -14.359 1.605 1.00 94.31 81 GLY A O 1
ATOM 622 N N . LEU A 1 82 ? -5.701 -14.133 1.848 1.00 92.81 82 LEU A N 1
ATOM 623 C CA . LEU A 1 82 ? -5.775 -12.772 2.408 1.00 92.81 82 LEU A CA 1
ATOM 624 C C . LEU A 1 82 ? -6.518 -11.780 1.500 1.00 92.81 82 LEU A C 1
ATOM 626 O O . LEU A 1 82 ? -7.258 -10.921 1.989 1.00 92.81 82 LEU A O 1
ATOM 630 N N . HIS A 1 83 ? -6.349 -11.904 0.184 1.00 92.62 83 HIS A N 1
ATOM 631 C CA . HIS A 1 83 ? -6.987 -11.032 -0.796 1.00 92.62 83 HIS A CA 1
ATOM 632 C C . HIS A 1 83 ? -8.463 -11.404 -0.994 1.00 92.62 83 HIS A C 1
ATOM 634 O O . HIS A 1 83 ? -9.321 -10.517 -0.940 1.00 92.62 83 HIS A O 1
ATOM 640 N N . PHE A 1 84 ? -8.788 -12.703 -1.066 1.00 96.56 84 PHE A N 1
ATOM 641 C CA . PHE A 1 84 ? -10.178 -13.176 -1.022 1.00 96.56 84 PHE A CA 1
ATOM 642 C C . PHE A 1 84 ? -10.897 -12.711 0.254 1.00 96.56 84 PHE A C 1
ATOM 644 O O . PHE A 1 84 ? -11.975 -12.126 0.180 1.00 96.56 84 PHE A O 1
ATOM 651 N N . ILE A 1 85 ? -10.293 -12.903 1.429 1.00 96.75 85 ILE A N 1
ATOM 652 C CA . ILE A 1 85 ? -10.861 -12.519 2.730 1.00 96.75 85 ILE A CA 1
ATOM 653 C C . ILE A 1 85 ? -11.071 -11.002 2.816 1.00 96.75 85 ILE A C 1
ATOM 655 O O . ILE A 1 85 ? -12.064 -10.556 3.391 1.00 96.75 85 ILE A O 1
ATOM 659 N N . ARG A 1 86 ? -10.184 -10.190 2.225 1.00 92.75 86 ARG A N 1
ATOM 660 C CA . ARG A 1 86 ? -10.364 -8.732 2.144 1.00 92.75 86 ARG A CA 1
ATOM 661 C C . ARG A 1 86 ? -11.562 -8.358 1.265 1.00 92.75 86 ARG A C 1
ATOM 663 O O . ARG A 1 86 ? -12.377 -7.541 1.699 1.00 92.75 86 ARG A O 1
ATOM 670 N N . TYR A 1 87 ? -11.675 -8.962 0.083 1.00 94.94 87 TYR A N 1
ATOM 671 C CA . TYR A 1 87 ? -12.678 -8.647 -0.941 1.00 94.94 87 TYR A CA 1
ATOM 672 C C . TYR A 1 87 ? -14.100 -9.136 -0.612 1.00 94.94 87 TYR A C 1
ATOM 674 O O . TYR A 1 87 ? -15.069 -8.400 -0.797 1.00 94.94 87 TYR A O 1
ATOM 682 N N . LEU A 1 88 ? -14.234 -10.367 -0.119 1.00 97.25 88 LEU A N 1
ATOM 683 C CA . LEU A 1 88 ? -15.524 -11.023 0.116 1.00 97.25 88 LEU A CA 1
ATOM 684 C C . LEU A 1 88 ? -16.251 -10.463 1.348 1.00 97.25 88 LEU A C 1
ATOM 686 O O . LEU A 1 88 ? -15.655 -9.837 2.223 1.00 97.25 88 LEU A O 1
ATOM 690 N N . ASN A 1 89 ? -17.552 -10.711 1.455 1.00 97.06 89 ASN A N 1
ATOM 691 C CA . ASN A 1 89 ? -18.348 -10.383 2.636 1.00 97.06 89 ASN A CA 1
ATOM 692 C C . ASN A 1 89 ? -17.909 -11.223 3.859 1.00 97.06 89 ASN A C 1
ATOM 694 O O . ASN A 1 89 ? -17.351 -12.312 3.695 1.00 97.06 89 ASN A O 1
ATOM 698 N N . PRO A 1 90 ? -18.155 -10.760 5.101 1.00 96.75 90 PRO A N 1
ATOM 699 C CA . PRO A 1 90 ? -17.806 -11.531 6.291 1.00 96.75 90 PRO A CA 1
ATOM 700 C C . PRO A 1 90 ? -18.447 -12.929 6.299 1.00 96.75 90 PRO A C 1
ATOM 702 O O . PRO A 1 90 ? -19.648 -13.060 6.073 1.00 96.75 90 PRO A O 1
ATOM 705 N N . GLY A 1 91 ? -17.651 -13.965 6.573 1.00 95.12 91 GLY A N 1
ATOM 706 C CA . GLY A 1 91 ? -18.082 -15.369 6.577 1.00 95.12 91 GLY A CA 1
ATOM 707 C C . GLY A 1 91 ? -18.073 -16.083 5.216 1.00 95.12 91 GLY A C 1
ATOM 708 O O . GLY A 1 91 ? -18.417 -17.260 5.167 1.00 95.12 91 GLY A O 1
ATOM 709 N N . ASN A 1 92 ? -17.675 -15.423 4.120 1.00 96.81 92 ASN A N 1
ATOM 710 C CA . ASN A 1 92 ? -17.728 -16.013 2.772 1.00 96.81 92 ASN A CA 1
ATOM 711 C C . ASN A 1 92 ? -16.427 -16.679 2.276 1.00 96.81 92 ASN A C 1
ATOM 713 O O . ASN A 1 92 ? -16.427 -17.256 1.188 1.00 96.81 92 ASN A O 1
ATOM 717 N N . PHE A 1 93 ? -15.333 -16.634 3.038 1.00 98.00 93 PHE A N 1
ATOM 718 C CA . PHE A 1 93 ? -14.106 -17.373 2.716 1.00 98.00 93 PHE A CA 1
ATOM 719 C C . PHE A 1 93 ? -13.950 -18.588 3.628 1.00 98.00 93 PHE A C 1
ATOM 721 O O . PHE A 1 93 ? -13.977 -18.453 4.855 1.00 98.00 93 PHE A O 1
ATOM 728 N N . HIS A 1 94 ? -13.778 -19.762 3.028 1.00 97.44 94 HIS A N 1
ATOM 729 C CA . HIS A 1 94 ? -13.508 -21.022 3.710 1.00 97.44 94 HIS A CA 1
ATOM 730 C C . HIS A 1 94 ? -12.122 -21.541 3.282 1.00 97.44 94 HIS A C 1
ATOM 732 O O . HIS A 1 94 ? -11.763 -21.410 2.113 1.00 97.44 94 HIS A O 1
ATOM 738 N N . CYS A 1 95 ? -11.365 -22.170 4.186 1.00 95.69 95 CYS A N 1
ATOM 739 C CA . CYS A 1 95 ? -10.147 -22.908 3.823 1.00 95.69 95 CYS A CA 1
ATOM 740 C C . CYS A 1 95 ? -10.059 -24.271 4.519 1.00 95.69 95 CYS A C 1
ATOM 742 O O . CYS A 1 95 ? -10.394 -24.383 5.701 1.00 95.69 95 CYS A O 1
ATOM 744 N N . LEU A 1 96 ? -9.570 -25.281 3.789 1.00 94.50 96 LEU A N 1
ATOM 745 C CA . LEU A 1 96 ? -9.106 -26.561 4.332 1.00 94.50 96 LEU A CA 1
ATOM 746 C C . LEU A 1 96 ? -7.575 -26.640 4.209 1.00 94.50 96 LEU A C 1
ATOM 748 O O . LEU A 1 96 ? -7.054 -26.609 3.096 1.00 94.50 96 LEU A O 1
ATOM 752 N N . GLU A 1 97 ? -6.869 -26.766 5.332 1.00 93.06 97 GLU A N 1
ATOM 753 C CA . GLU A 1 97 ? -5.401 -26.875 5.385 1.00 93.06 97 GLU A CA 1
ATOM 754 C C . GLU A 1 97 ? -4.977 -27.999 6.346 1.00 93.06 97 GLU A C 1
ATOM 756 O O . GLU A 1 97 ? -5.580 -28.186 7.401 1.00 93.06 97 GLU A O 1
ATOM 761 N N . LYS A 1 98 ? -3.935 -28.759 6.004 1.00 89.75 98 LYS A N 1
ATOM 762 C CA . LYS A 1 98 ? -3.378 -29.832 6.844 1.00 89.75 98 LYS A CA 1
ATOM 763 C C . LYS A 1 98 ? -2.285 -29.330 7.790 1.00 89.75 98 LYS A C 1
ATOM 765 O O . LYS A 1 98 ? -2.155 -29.840 8.909 1.00 89.75 98 LYS A O 1
ATOM 770 N N . ASP A 1 99 ? -1.504 -28.359 7.329 1.00 85.44 99 ASP A N 1
ATOM 771 C CA . ASP A 1 99 ? -0.253 -27.941 7.946 1.00 85.44 99 ASP A CA 1
ATOM 772 C C . ASP A 1 99 ? -0.465 -27.043 9.178 1.00 85.44 99 ASP A C 1
ATOM 774 O O . ASP A 1 99 ? -1.190 -26.047 9.154 1.00 85.44 99 ASP A O 1
ATOM 778 N N . GLU A 1 100 ? 0.163 -27.411 10.295 1.00 83.12 100 GLU A N 1
ATOM 779 C CA . GLU A 1 100 ? -0.052 -26.739 11.583 1.00 83.12 100 GLU A CA 1
ATOM 780 C C . GLU A 1 100 ? 0.673 -25.396 11.667 1.00 83.12 100 GLU A C 1
ATOM 782 O O . GLU A 1 100 ? 0.154 -24.451 12.262 1.00 83.12 100 GLU A O 1
ATOM 787 N N . LEU A 1 101 ? 1.837 -25.296 11.022 1.00 81.81 101 LEU A N 1
ATOM 788 C CA . LEU A 1 101 ? 2.620 -24.071 10.953 1.00 81.81 101 LEU A CA 1
ATOM 789 C C . LEU A 1 101 ? 1.918 -23.020 10.077 1.00 81.81 101 LEU A C 1
ATOM 791 O O . LEU A 1 101 ? 1.774 -21.870 10.496 1.00 81.81 101 LEU A O 1
ATOM 795 N N . SER A 1 102 ? 1.395 -23.444 8.924 1.00 86.81 102 SER A N 1
ATOM 796 C CA . SER A 1 102 ? 0.518 -22.674 8.035 1.00 86.81 102 SER A CA 1
ATOM 797 C C . SER A 1 102 ? -0.657 -22.068 8.792 1.00 86.81 102 SER A C 1
ATOM 799 O O . SER A 1 102 ? -0.834 -20.849 8.817 1.00 86.81 102 SER A O 1
ATOM 801 N N . LEU A 1 103 ? -1.433 -22.918 9.472 1.00 87.62 103 LEU A N 1
ATOM 802 C CA . LEU A 1 103 ? -2.594 -22.502 10.255 1.00 87.62 103 LEU A CA 1
ATOM 803 C C . LEU A 1 103 ? -2.213 -21.552 11.394 1.00 87.62 103 LEU A C 1
ATOM 805 O O . LEU A 1 103 ? -2.900 -20.554 11.621 1.00 87.62 103 LEU A O 1
ATOM 809 N N . MET A 1 104 ? -1.118 -21.828 12.102 1.00 85.44 104 MET A N 1
ATOM 810 C CA . MET A 1 104 ? -0.658 -20.985 13.199 1.00 85.44 104 MET A CA 1
ATOM 811 C C . MET A 1 104 ? -0.238 -19.595 12.700 1.00 85.44 104 MET A C 1
ATOM 813 O O . MET A 1 104 ? -0.711 -18.604 13.254 1.00 85.44 104 MET A O 1
ATOM 817 N N . ALA A 1 105 ? 0.565 -19.484 11.640 1.00 88.06 105 ALA A N 1
ATOM 818 C CA . ALA A 1 105 ? 0.978 -18.190 11.088 1.00 88.06 105 ALA A CA 1
ATOM 819 C C . ALA A 1 105 ? -0.205 -17.425 10.454 1.00 88.06 105 ALA A C 1
ATOM 821 O O . ALA A 1 105 ? -0.369 -16.226 10.705 1.00 88.06 105 ALA A O 1
ATOM 822 N N . ALA A 1 106 ? -1.105 -18.121 9.748 1.00 90.19 106 ALA A N 1
ATOM 823 C CA . ALA A 1 106 ? -2.350 -17.558 9.221 1.00 90.19 106 ALA A CA 1
ATOM 824 C C . ALA A 1 106 ? -3.226 -16.913 10.318 1.00 90.19 106 ALA A C 1
ATOM 826 O O . ALA A 1 106 ? -3.736 -15.800 10.151 1.00 90.19 106 ALA A O 1
ATOM 827 N N . LEU A 1 107 ? -3.392 -17.605 11.452 1.00 87.88 107 LEU A N 1
ATOM 828 C CA . LEU A 1 107 ? -4.279 -17.196 12.548 1.00 87.88 107 LEU A CA 1
ATOM 829 C C . LEU A 1 107 ? -3.622 -16.241 13.561 1.00 87.88 107 LEU A C 1
ATOM 831 O O . LEU A 1 107 ? -4.325 -15.410 14.137 1.00 87.88 107 LEU A O 1
ATOM 835 N N . ARG A 1 108 ? -2.306 -16.347 13.801 1.00 84.94 108 ARG A N 1
ATOM 836 C CA . ARG A 1 108 ? -1.565 -15.519 14.777 1.00 84.94 108 ARG A CA 1
ATOM 837 C C . ARG A 1 108 ? -0.924 -14.271 14.168 1.00 84.94 108 ARG A C 1
ATOM 839 O O . ARG A 1 108 ? -0.803 -13.286 14.888 1.00 84.94 108 ARG A O 1
ATOM 846 N N . TYR A 1 109 ? -0.547 -14.276 12.888 1.00 88.19 109 TYR A N 1
ATOM 847 C CA . TYR A 1 109 ? 0.153 -13.145 12.263 1.00 88.19 109 TYR A CA 1
ATOM 848 C C . TYR A 1 109 ? -0.595 -12.528 11.079 1.00 88.19 109 TYR A C 1
ATOM 850 O O . TYR A 1 109 ? -0.830 -11.320 11.073 1.00 88.19 109 TYR A O 1
ATOM 858 N N . GLU A 1 110 ? -1.025 -13.325 10.103 1.00 89.69 110 GLU A N 1
ATOM 859 C CA . GLU A 1 110 ? -1.528 -12.787 8.830 1.00 89.69 110 GLU A CA 1
ATOM 860 C C . GLU A 1 110 ? -2.903 -12.121 8.955 1.00 89.69 110 GLU A C 1
ATOM 862 O O . GLU A 1 110 ? -3.051 -10.925 8.688 1.00 89.69 110 GLU A O 1
ATOM 867 N N . LEU A 1 111 ? -3.920 -12.846 9.434 1.00 90.25 111 LEU A N 1
ATOM 868 C CA . LEU A 1 111 ? -5.246 -12.254 9.649 1.00 90.25 111 LEU A CA 1
ATOM 869 C C . LEU A 1 111 ? -5.243 -11.105 10.674 1.00 90.25 111 LEU A C 1
ATOM 871 O O . LEU A 1 111 ? -5.945 -10.118 10.428 1.00 90.25 111 LEU A O 1
ATOM 875 N N . PRO A 1 112 ? -4.481 -11.174 11.787 1.00 88.38 112 PRO A N 1
ATOM 876 C CA . PRO A 1 112 ? -4.363 -10.057 12.718 1.00 88.38 112 PRO A CA 1
ATOM 877 C C . PRO A 1 112 ? -3.612 -8.844 12.144 1.00 88.38 112 PRO A C 1
ATOM 879 O O . PRO A 1 112 ? -4.148 -7.741 12.207 1.00 88.38 112 PRO A O 1
ATOM 882 N N . SER A 1 113 ? -2.424 -9.009 11.543 1.00 85.38 113 SER A N 1
ATOM 883 C CA . SER A 1 113 ? -1.610 -7.876 11.048 1.00 85.38 113 SER A CA 1
ATOM 884 C C . SER A 1 113 ? -2.238 -7.135 9.861 1.00 85.38 113 SER A C 1
ATOM 886 O O . SER A 1 113 ? -1.917 -5.972 9.620 1.00 85.38 113 SER A O 1
ATOM 888 N N . GLN A 1 114 ? -3.155 -7.787 9.140 1.00 84.19 114 GLN A N 1
ATOM 889 C CA . GLN A 1 114 ? -3.945 -7.199 8.054 1.00 84.19 114 GLN A CA 1
ATOM 890 C C . GLN A 1 114 ? -5.325 -6.675 8.515 1.00 84.19 114 GLN A C 1
ATOM 892 O O . GLN A 1 114 ? -6.106 -6.207 7.684 1.00 84.19 114 GLN A O 1
ATOM 897 N N . GLY A 1 115 ? -5.662 -6.780 9.810 1.00 81.88 115 GLY A N 1
ATOM 898 C CA . GLY A 1 115 ? -6.943 -6.339 10.385 1.00 81.88 115 GLY A CA 1
ATOM 899 C C . GLY A 1 115 ? -8.168 -7.178 9.978 1.00 81.88 115 GLY A C 1
ATOM 900 O O . GLY A 1 115 ? -9.311 -6.780 10.217 1.00 81.88 115 GLY A O 1
ATOM 901 N N . LEU A 1 116 ? -7.969 -8.345 9.356 1.00 89.06 116 LEU A N 1
ATOM 902 C CA . LEU A 1 116 ? -9.017 -9.115 8.671 1.00 89.06 116 LEU A CA 1
ATOM 903 C C . LEU A 1 116 ? -9.840 -10.041 9.582 1.00 89.06 116 LEU A C 1
ATOM 905 O O . LEU A 1 116 ? -10.810 -10.635 9.115 1.00 89.06 116 LEU A O 1
ATOM 909 N N . LEU A 1 117 ? -9.532 -10.136 10.880 1.00 86.62 117 LEU A N 1
ATOM 910 C CA . LEU A 1 117 ? -10.281 -10.971 11.838 1.00 86.62 117 LEU A CA 1
ATOM 911 C C . LEU A 1 117 ? -11.801 -10.700 11.831 1.00 86.62 117 LEU A C 1
ATOM 913 O O . LEU A 1 117 ? -12.603 -11.626 11.967 1.00 86.62 117 LEU A O 1
ATOM 917 N N . HIS A 1 118 ? -12.214 -9.447 11.609 1.00 85.25 118 HIS A N 1
ATOM 918 C CA . HIS A 1 118 ? -13.627 -9.058 11.532 1.00 85.25 118 HIS A CA 1
ATOM 919 C C . HIS A 1 118 ? -14.375 -9.682 10.333 1.00 85.25 118 HIS A C 1
ATOM 921 O O . HIS A 1 118 ? -15.597 -9.826 10.381 1.00 85.25 118 HIS A O 1
ATOM 927 N N . LYS A 1 119 ? -13.656 -10.114 9.285 1.00 92.12 119 LYS A N 1
ATOM 928 C CA . LYS A 1 119 ? -14.204 -10.814 8.110 1.00 92.12 119 LYS A CA 1
ATOM 929 C C . LYS A 1 119 ? -14.566 -12.280 8.404 1.00 92.12 119 LYS A C 1
ATOM 931 O O . LYS A 1 119 ? -15.191 -12.914 7.561 1.00 92.12 119 LYS A O 1
ATOM 936 N N . ARG A 1 120 ? -14.209 -12.816 9.582 1.00 93.31 120 ARG A N 1
ATOM 937 C CA . ARG A 1 120 ? -14.589 -14.159 10.080 1.00 93.31 120 ARG A CA 1
ATOM 938 C C . ARG A 1 120 ? -14.432 -15.296 9.040 1.00 93.31 120 ARG A C 1
ATOM 940 O O . ARG A 1 120 ? -15.419 -15.969 8.744 1.00 93.31 120 ARG A O 1
ATOM 947 N N . PRO A 1 121 ? -13.232 -15.518 8.472 1.00 95.75 121 PRO A N 1
ATOM 948 C CA . PRO A 1 121 ? -12.984 -16.668 7.601 1.00 95.75 121 PRO A CA 1
ATOM 949 C C . PRO A 1 121 ? -13.171 -17.992 8.358 1.00 95.75 121 PRO A C 1
ATOM 951 O O . PRO A 1 121 ? -12.801 -18.098 9.530 1.00 95.75 121 PRO A O 1
ATOM 954 N N . LEU A 1 122 ? -13.712 -19.010 7.687 1.00 94.94 122 LEU A N 1
ATOM 955 C CA . LEU A 1 122 ? -13.892 -20.351 8.248 1.00 94.94 122 LEU A CA 1
ATOM 956 C C . LEU A 1 122 ? -12.733 -21.257 7.817 1.00 94.94 122 LEU A C 1
ATOM 958 O O . LEU A 1 122 ? -12.778 -21.895 6.769 1.00 94.94 122 LEU A O 1
ATOM 962 N N . ILE A 1 123 ? -11.678 -21.284 8.628 1.00 94.56 123 ILE A N 1
ATOM 963 C CA . ILE A 1 123 ? -10.475 -22.086 8.380 1.00 94.56 123 ILE A CA 1
ATOM 964 C C . ILE A 1 123 ? -10.552 -23.370 9.214 1.00 94.56 123 ILE A C 1
ATOM 966 O O . ILE A 1 123 ? -10.789 -23.317 10.422 1.00 94.56 123 ILE A O 1
ATOM 970 N N . VAL A 1 124 ? -10.377 -24.520 8.564 1.00 92.88 124 VAL A N 1
ATOM 971 C CA . VAL A 1 124 ? -10.534 -25.861 9.143 1.00 92.88 124 VAL A CA 1
ATOM 972 C C . VAL A 1 124 ? -9.262 -26.671 8.913 1.00 92.88 124 VAL A C 1
ATOM 974 O O . VAL A 1 124 ? -8.732 -26.695 7.803 1.00 92.88 124 VAL A O 1
ATOM 977 N N . ARG A 1 125 ? -8.797 -27.379 9.951 1.00 92.69 125 ARG A N 1
ATOM 978 C CA . ARG A 1 125 ? -7.689 -28.330 9.815 1.00 92.69 125 ARG A CA 1
ATOM 979 C C . ARG A 1 125 ? -8.171 -29.654 9.216 1.00 92.69 125 ARG A C 1
ATOM 981 O O . ARG A 1 125 ? -9.138 -30.239 9.711 1.00 92.69 125 ARG A O 1
ATOM 988 N N . GLY A 1 126 ? -7.481 -30.153 8.198 1.00 90.12 126 GLY A N 1
ATOM 989 C CA . GLY A 1 126 ? -7.707 -31.489 7.653 1.00 90.12 126 GLY A CA 1
ATOM 990 C C . GLY A 1 126 ? -6.851 -31.814 6.433 1.00 90.12 126 GLY A C 1
ATOM 991 O O . GLY A 1 126 ? -6.609 -30.973 5.574 1.00 90.12 126 GLY A O 1
ATOM 992 N N . ASP A 1 127 ? -6.433 -33.070 6.365 1.00 86.69 127 ASP A N 1
ATOM 993 C CA . ASP A 1 127 ? -5.713 -33.732 5.275 1.00 86.69 127 ASP A CA 1
ATOM 994 C C . ASP A 1 127 ? -6.606 -34.711 4.484 1.00 86.69 127 ASP A C 1
ATOM 996 O O . ASP A 1 127 ? -6.170 -35.310 3.506 1.00 86.69 127 ASP A O 1
ATOM 1000 N N . ASP A 1 128 ? -7.871 -34.848 4.887 1.00 87.25 128 ASP A N 1
ATOM 1001 C CA . ASP A 1 128 ? -8.807 -35.911 4.508 1.00 87.25 128 ASP A CA 1
ATOM 1002 C C . ASP A 1 128 ? -9.778 -35.560 3.366 1.00 87.25 128 ASP A C 1
ATOM 1004 O O . ASP A 1 128 ? -10.613 -36.390 2.997 1.00 87.25 128 ASP A O 1
ATOM 1008 N N . MET A 1 129 ? -9.693 -34.341 2.815 1.00 89.62 129 MET A N 1
ATOM 1009 C CA . MET A 1 129 ? -10.642 -33.778 1.836 1.00 89.62 129 MET A CA 1
ATOM 1010 C C . MET A 1 129 ? -12.111 -33.876 2.299 1.00 89.62 129 MET A C 1
ATOM 1012 O O . MET A 1 129 ? -13.009 -34.162 1.502 1.00 89.62 129 MET A O 1
ATOM 1016 N N . GLU A 1 130 ? -12.372 -33.719 3.601 1.00 88.56 130 GLU A N 1
ATOM 1017 C CA . GLU A 1 130 ? -13.713 -33.870 4.174 1.00 88.56 130 GLU A CA 1
ATOM 1018 C C . GLU A 1 130 ? -14.426 -32.517 4.352 1.00 88.56 130 GLU A C 1
ATOM 1020 O O . GLU A 1 130 ? -14.266 -31.813 5.353 1.00 88.56 130 GLU A O 1
ATOM 1025 N N . PHE A 1 131 ? -15.231 -32.149 3.352 1.00 89.81 131 PHE A N 1
ATOM 1026 C CA . PHE A 1 131 ? -15.867 -30.833 3.246 1.00 89.81 131 PHE A CA 1
ATOM 1027 C C . PHE A 1 131 ? -17.202 -30.697 4.001 1.00 89.81 131 PHE A C 1
ATOM 1029 O O . PHE A 1 131 ? -17.723 -29.585 4.116 1.00 89.81 131 PHE A O 1
ATOM 1036 N N . SER A 1 132 ? -17.756 -31.768 4.584 1.00 86.50 132 SER A N 1
ATOM 1037 C CA . SER A 1 132 ? -18.936 -31.668 5.469 1.00 86.50 132 SER A CA 1
ATOM 1038 C C . SER A 1 132 ? -18.677 -30.817 6.720 1.00 86.50 132 SER A C 1
ATOM 1040 O O . SER A 1 132 ? -19.613 -30.227 7.260 1.00 86.50 132 SER A O 1
ATOM 1042 N N . LYS A 1 133 ? -17.405 -30.658 7.117 1.00 88.00 133 LYS A N 1
ATOM 1043 C CA . LYS A 1 133 ? -16.934 -29.776 8.203 1.00 88.00 133 LYS A CA 1
ATOM 1044 C C . LYS A 1 133 ? -17.343 -28.305 8.022 1.00 88.00 133 LYS A C 1
ATOM 1046 O O . LYS A 1 133 ? -17.426 -27.575 9.005 1.00 88.00 133 LYS A O 1
ATOM 1051 N N . PHE A 1 134 ? -17.623 -27.875 6.788 1.00 90.62 134 PHE A N 1
ATOM 1052 C CA . PHE A 1 134 ? -18.115 -26.529 6.471 1.00 90.62 134 PHE A CA 1
ATOM 1053 C C . PHE A 1 134 ? -19.650 -26.404 6.507 1.00 90.62 134 PHE A C 1
ATOM 1055 O O . PHE A 1 134 ? -20.164 -25.294 6.394 1.00 90.62 134 PHE A O 1
ATOM 1062 N N . GLY A 1 135 ? -20.376 -27.515 6.666 1.00 86.94 135 GLY A N 1
ATOM 1063 C CA . GLY A 1 135 ? -21.836 -27.608 6.595 1.00 86.94 135 GLY A CA 1
ATOM 1064 C C . GLY A 1 135 ? -22.330 -28.396 5.374 1.00 86.94 135 GLY A C 1
ATOM 1065 O O . GLY A 1 135 ? -21.689 -28.429 4.318 1.00 86.94 135 GLY A O 1
ATOM 1066 N N . SER A 1 136 ? -23.497 -29.034 5.505 1.00 79.94 136 SER A N 1
ATOM 1067 C CA . SER A 1 136 ? -24.174 -29.736 4.404 1.00 79.94 136 SER A CA 1
ATOM 1068 C C . SER A 1 136 ? -24.564 -28.768 3.285 1.00 79.94 136 SER A C 1
ATOM 1070 O O . SER A 1 136 ? -24.179 -28.973 2.136 1.00 79.94 136 SER A O 1
ATOM 1072 N N . ASP A 1 137 ? -25.217 -27.665 3.646 1.00 83.50 137 ASP A N 1
ATOM 1073 C CA . ASP A 1 137 ? -25.962 -26.793 2.723 1.00 83.50 137 ASP A CA 1
ATOM 1074 C C . ASP A 1 137 ? -25.081 -25.688 2.095 1.00 83.50 137 ASP A C 1
ATOM 1076 O O . ASP A 1 137 ? -25.563 -24.675 1.581 1.00 83.50 137 ASP A O 1
ATOM 1080 N N . VAL A 1 138 ? -23.758 -25.848 2.177 1.00 90.75 138 VAL A N 1
ATOM 1081 C CA . VAL A 1 138 ? -22.772 -24.895 1.660 1.00 90.75 138 VAL A CA 1
ATOM 1082 C C . VAL A 1 138 ? -22.388 -25.251 0.229 1.00 90.75 138 VAL A C 1
ATOM 1084 O O . VAL A 1 138 ? -21.693 -26.235 -0.001 1.00 90.75 138 VAL A O 1
ATOM 1087 N N . ALA A 1 139 ? -22.784 -24.385 -0.705 1.00 93.44 139 ALA A N 1
ATOM 1088 C CA . ALA A 1 139 ? -22.230 -24.318 -2.053 1.00 93.44 139 ALA A CA 1
ATOM 1089 C C . ALA A 1 139 ? -21.290 -23.106 -2.216 1.00 93.44 139 ALA A C 1
ATOM 1091 O O . ALA A 1 139 ? -21.444 -22.087 -1.523 1.00 93.44 139 ALA A O 1
ATOM 1092 N N . TYR A 1 140 ? -20.353 -23.225 -3.158 1.00 96.00 140 TYR A N 1
ATOM 1093 C CA . TYR A 1 140 ? -19.318 -22.255 -3.515 1.00 96.00 140 TYR A CA 1
ATOM 1094 C C . TYR A 1 140 ? -19.475 -21.759 -4.957 1.00 96.00 140 TYR A C 1
ATOM 1096 O O . TYR A 1 140 ? -19.868 -22.506 -5.855 1.00 96.00 140 TYR A O 1
ATOM 1104 N N . ASP A 1 141 ? -19.131 -20.493 -5.173 1.00 95.88 141 ASP A N 1
ATOM 1105 C CA . ASP A 1 141 ? -18.993 -19.878 -6.497 1.00 95.88 141 ASP A CA 1
ATOM 1106 C C . ASP A 1 141 ? -17.634 -20.235 -7.120 1.00 95.88 141 ASP A C 1
ATOM 1108 O O . ASP A 1 141 ? -17.541 -20.505 -8.315 1.00 95.88 141 ASP A O 1
ATOM 1112 N N . LEU A 1 142 ? -16.588 -20.273 -6.288 1.00 96.38 142 LEU A N 1
ATOM 1113 C CA . LEU A 1 142 ? -15.211 -20.549 -6.683 1.00 96.38 142 LEU A CA 1
ATOM 1114 C C . LEU A 1 142 ? -14.549 -21.518 -5.693 1.00 96.38 142 LEU A C 1
ATOM 1116 O O . LEU A 1 142 ? -14.587 -21.308 -4.479 1.00 96.38 142 LEU A O 1
ATOM 1120 N N . ILE A 1 143 ? -13.893 -22.541 -6.228 1.00 95.50 143 ILE A N 1
ATOM 1121 C CA . ILE A 1 143 ? -12.938 -23.395 -5.519 1.00 95.50 143 ILE A CA 1
ATOM 1122 C C . ILE A 1 143 ? -11.550 -23.139 -6.109 1.00 95.50 143 ILE A C 1
ATOM 1124 O O . ILE A 1 143 ? -11.391 -23.110 -7.330 1.00 95.50 143 ILE A O 1
ATOM 1128 N N . TYR A 1 144 ? -10.540 -22.978 -5.259 1.00 94.00 144 TYR A N 1
ATOM 1129 C CA . TYR A 1 144 ? -9.151 -22.791 -5.672 1.00 94.00 144 TYR A CA 1
ATOM 1130 C C . TYR A 1 144 ? -8.218 -23.773 -4.954 1.00 94.00 144 TYR A C 1
ATOM 1132 O O . TYR A 1 144 ? -8.378 -24.018 -3.759 1.00 94.00 144 TYR A O 1
ATOM 1140 N N . ALA A 1 145 ? -7.246 -24.333 -5.677 1.00 90.69 145 ALA A N 1
ATOM 1141 C CA . ALA A 1 145 ? -6.200 -25.191 -5.122 1.00 90.69 145 ALA A CA 1
ATOM 1142 C C . ALA A 1 145 ? -4.840 -24.871 -5.765 1.00 90.69 145 ALA A C 1
ATOM 1144 O O . ALA A 1 145 ? -4.631 -25.116 -6.959 1.00 90.69 145 ALA A O 1
ATOM 1145 N N . SER A 1 146 ? -3.899 -24.351 -4.970 1.00 86.62 146 SER A N 1
ATOM 1146 C CA . SER A 1 146 ? -2.560 -23.977 -5.442 1.00 86.62 146 SER A CA 1
ATOM 1147 C C . SER A 1 146 ? -1.538 -25.075 -5.153 1.00 86.62 146 SER A C 1
ATOM 1149 O O . SER A 1 146 ? -1.228 -25.316 -3.993 1.00 86.62 146 SER A O 1
ATOM 1151 N N . ALA A 1 147 ? -0.994 -25.739 -6.179 1.00 79.62 147 ALA A N 1
ATOM 1152 C CA . ALA A 1 147 ? 0.001 -26.828 -6.083 1.00 79.62 147 ALA A CA 1
ATOM 1153 C C . ALA A 1 147 ? -0.385 -28.086 -5.257 1.00 79.62 147 ALA A C 1
ATOM 1155 O O . ALA A 1 147 ? 0.263 -29.123 -5.396 1.00 79.62 147 ALA A O 1
ATOM 1156 N N . VAL A 1 148 ? -1.437 -28.047 -4.431 1.00 82.38 148 VAL A N 1
ATOM 1157 C CA . VAL A 1 148 ? -1.753 -29.049 -3.391 1.00 82.38 148 VAL A CA 1
ATOM 1158 C C . VAL A 1 148 ? -1.794 -30.484 -3.909 1.00 82.38 148 VAL A C 1
ATOM 1160 O O . VAL A 1 148 ? -1.202 -31.379 -3.308 1.00 82.38 148 VAL A O 1
ATOM 1163 N N . PHE A 1 149 ? -2.440 -30.711 -5.056 1.00 82.06 149 PHE A N 1
ATOM 1164 C CA . PHE A 1 149 ? -2.620 -32.048 -5.633 1.00 82.06 149 PHE A CA 1
ATOM 1165 C C . PHE A 1 149 ? -1.310 -32.690 -6.134 1.00 82.06 149 PHE A C 1
ATOM 1167 O O . PHE A 1 149 ? -1.300 -33.871 -6.475 1.00 82.06 149 PHE A O 1
ATOM 1174 N N . LEU A 1 150 ? -0.189 -31.955 -6.160 1.00 76.62 150 LEU A N 1
ATOM 1175 C CA . LEU A 1 150 ? 1.145 -32.536 -6.352 1.00 76.62 150 LEU A CA 1
ATOM 1176 C C . LEU A 1 150 ? 1.624 -33.319 -5.118 1.00 76.62 150 LEU A C 1
ATOM 1178 O O . LEU A 1 150 ? 2.412 -34.252 -5.265 1.00 76.62 150 LEU A O 1
ATOM 1182 N N . HIS A 1 151 ? 1.150 -32.938 -3.929 1.00 77.19 151 HIS A N 1
ATOM 1183 C CA . HIS A 1 151 ? 1.588 -33.411 -2.611 1.00 77.19 151 HIS A CA 1
ATOM 1184 C C . HIS A 1 151 ? 0.536 -34.313 -1.935 1.00 77.19 151 HIS A C 1
ATOM 1186 O O . HIS A 1 151 ? 0.427 -34.350 -0.704 1.00 77.19 151 HIS A O 1
ATOM 1192 N N . MET A 1 152 ? -0.266 -35.012 -2.746 1.00 80.19 152 MET A N 1
ATOM 1193 C CA . MET A 1 152 ? -1.363 -35.890 -2.329 1.00 80.19 152 MET A CA 1
ATOM 1194 C C . MET A 1 152 ? -1.384 -37.190 -3.158 1.00 80.19 152 MET A C 1
ATOM 1196 O O . MET A 1 152 ? -1.005 -37.164 -4.332 1.00 80.19 152 MET A O 1
ATOM 1200 N N . PRO A 1 153 ? -1.862 -38.321 -2.600 1.00 84.44 153 PRO A N 1
ATOM 1201 C CA . PRO A 1 153 ? -2.162 -39.525 -3.377 1.00 84.44 153 PRO A CA 1
ATOM 1202 C C . PRO A 1 153 ? -3.297 -39.277 -4.382 1.00 84.44 153 PRO A C 1
ATOM 1204 O O . PRO A 1 153 ? -4.313 -38.683 -4.020 1.00 84.44 153 PRO A O 1
ATOM 1207 N N . ASP A 1 154 ? -3.173 -39.775 -5.618 1.00 81.44 154 ASP A N 1
ATOM 1208 C CA . ASP A 1 154 ? -4.174 -39.533 -6.676 1.00 81.44 154 ASP A CA 1
ATOM 1209 C C . ASP A 1 154 ? -5.584 -40.028 -6.292 1.00 81.44 154 ASP A C 1
ATOM 1211 O O . ASP A 1 154 ? -6.575 -39.383 -6.620 1.00 81.44 154 ASP A O 1
ATOM 1215 N N . GLU A 1 155 ? -5.690 -41.139 -5.555 1.00 84.19 155 GLU A N 1
ATOM 1216 C CA . GLU A 1 155 ? -6.963 -41.681 -5.046 1.00 84.19 155 GLU A CA 1
ATOM 1217 C C . GLU A 1 155 ? -7.691 -40.696 -4.113 1.00 84.19 155 GLU A C 1
ATOM 1219 O O . GLU A 1 155 ? -8.904 -40.503 -4.228 1.00 84.19 155 GLU A O 1
ATOM 1224 N N . LEU A 1 156 ? -6.945 -40.013 -3.240 1.00 86.50 156 LEU A N 1
ATOM 1225 C CA . LEU A 1 156 ? -7.482 -39.002 -2.330 1.00 86.50 156 LEU A CA 1
ATOM 1226 C C . LEU A 1 156 ? -7.850 -37.711 -3.072 1.00 86.50 156 LEU A C 1
ATOM 1228 O O . LEU A 1 156 ? -8.856 -37.087 -2.738 1.00 86.50 156 LEU A O 1
ATOM 1232 N N . VAL A 1 157 ? -7.085 -37.333 -4.104 1.00 86.75 157 VAL A N 1
ATOM 1233 C CA . VAL A 1 157 ? -7.439 -36.205 -4.983 1.00 86.75 157 VAL A CA 1
ATOM 1234 C C . VAL A 1 157 ? -8.772 -36.476 -5.682 1.00 86.75 157 VAL A C 1
ATOM 1236 O O . VAL A 1 157 ? -9.653 -35.623 -5.639 1.00 86.75 157 VAL A O 1
ATOM 1239 N N . TRP A 1 158 ? -8.968 -37.668 -6.253 1.00 86.19 158 TRP A N 1
ATOM 1240 C CA . TRP A 1 158 ? -10.234 -38.031 -6.899 1.00 86.19 158 TRP A CA 1
ATOM 1241 C C . TRP A 1 158 ? -11.407 -38.127 -5.925 1.00 86.19 158 TRP A C 1
ATOM 1243 O O . TRP A 1 158 ? -12.448 -37.536 -6.194 1.00 86.19 158 TRP A O 1
ATOM 1253 N N . THR A 1 159 ? -11.219 -38.778 -4.774 1.00 88.88 159 THR A N 1
ATOM 1254 C CA . THR A 1 159 ? -12.233 -38.826 -3.703 1.00 88.88 159 THR A CA 1
ATOM 1255 C C . THR A 1 159 ? -12.614 -37.412 -3.244 1.00 88.88 159 THR A C 1
ATOM 1257 O O . THR A 1 159 ? -13.777 -37.123 -2.971 1.00 88.88 159 THR A O 1
ATOM 1260 N N . GLY A 1 160 ? -11.637 -36.502 -3.189 1.00 89.25 160 GLY A N 1
ATOM 1261 C CA . GLY A 1 160 ? -11.854 -35.089 -2.909 1.00 89.25 160 GLY A CA 1
ATOM 1262 C C . GLY A 1 160 ? -12.654 -34.377 -4.001 1.00 89.25 160 GLY A C 1
ATOM 1263 O O . GLY A 1 160 ? -13.639 -33.723 -3.682 1.00 89.25 160 GLY A O 1
ATOM 1264 N N . VAL A 1 161 ? -12.280 -34.528 -5.277 1.00 87.94 161 VAL A N 1
ATOM 1265 C CA . VAL A 1 161 ? -13.012 -33.947 -6.420 1.00 87.94 161 VAL A CA 1
ATOM 1266 C C . VAL A 1 161 ? -14.464 -34.430 -6.446 1.00 87.94 161 VAL A C 1
ATOM 1268 O O . VAL A 1 161 ? -15.364 -33.608 -6.580 1.00 87.94 161 VAL A O 1
ATOM 1271 N N . GLU A 1 162 ? -14.705 -35.723 -6.231 1.00 89.00 162 GLU A N 1
ATOM 1272 C CA . GLU A 1 162 ? -16.048 -36.316 -6.170 1.00 89.00 162 GLU A CA 1
ATOM 1273 C C . GLU A 1 162 ? -16.913 -35.676 -5.068 1.00 89.00 162 GLU A C 1
ATOM 1275 O O . GLU A 1 162 ? -18.066 -35.334 -5.318 1.00 89.00 162 GLU A O 1
ATOM 1280 N N . ARG A 1 163 ? -16.344 -35.391 -3.887 1.00 89.75 163 ARG A N 1
ATOM 1281 C CA . ARG A 1 163 ? -17.028 -34.660 -2.797 1.00 89.75 163 ARG A CA 1
ATOM 1282 C C . ARG A 1 163 ? -17.222 -33.160 -3.057 1.00 89.75 163 ARG A C 1
ATOM 1284 O O . ARG A 1 163 ? -18.040 -32.535 -2.382 1.00 89.75 163 ARG A O 1
ATOM 1291 N N . LEU A 1 164 ? -16.453 -32.555 -3.965 1.00 89.62 164 LEU A N 1
ATOM 1292 C CA . LEU A 1 164 ? -16.524 -31.120 -4.276 1.00 89.62 164 LEU A CA 1
ATOM 1293 C C . LEU A 1 164 ? -17.586 -30.780 -5.327 1.00 89.62 164 LEU A C 1
ATOM 1295 O O . LEU A 1 164 ? -18.044 -29.640 -5.363 1.00 89.62 164 LEU A O 1
ATOM 1299 N N . VAL A 1 165 ? -18.014 -31.753 -6.136 1.00 86.94 165 VAL A N 1
ATOM 1300 C CA . VAL A 1 165 ? -19.104 -31.610 -7.120 1.00 86.94 165 VAL A CA 1
ATOM 1301 C C . VAL A 1 165 ? -20.383 -31.116 -6.437 1.00 86.94 165 VAL A C 1
ATOM 1303 O O . VAL A 1 165 ? -20.908 -30.063 -6.792 1.00 86.94 165 VAL A O 1
ATOM 1306 N N . ASP A 1 166 ? -20.798 -31.790 -5.360 1.00 84.88 166 ASP A N 1
ATOM 1307 C CA . ASP A 1 166 ? -21.958 -31.422 -4.529 1.00 84.88 166 ASP A CA 1
ATOM 1308 C C . ASP A 1 166 ? -21.783 -30.093 -3.762 1.00 84.88 166 ASP A C 1
ATOM 1310 O O . ASP A 1 166 ? -22.703 -29.622 -3.088 1.00 84.88 166 ASP A O 1
ATOM 1314 N N . LYS A 1 167 ? -20.596 -29.478 -3.838 1.00 90.81 167 LYS A N 1
ATOM 1315 C CA . LYS A 1 167 ? -20.253 -28.197 -3.207 1.00 90.81 167 LYS A CA 1
ATOM 1316 C C . LYS A 1 167 ? -20.064 -27.064 -4.219 1.00 90.81 167 LYS A C 1
ATOM 1318 O O . LYS A 1 167 ? -19.947 -25.914 -3.800 1.00 90.81 167 LYS A O 1
ATOM 1323 N N . LEU A 1 168 ? -20.081 -27.325 -5.525 1.00 91.62 168 LEU A N 1
ATOM 1324 C CA . LEU A 1 168 ? -20.093 -26.277 -6.548 1.00 91.62 168 LEU A CA 1
ATOM 1325 C C . LEU A 1 168 ? -21.523 -25.797 -6.818 1.00 91.62 168 LEU A C 1
ATOM 1327 O O . LEU A 1 168 ? -22.465 -26.585 -6.893 1.00 91.62 168 LEU A O 1
ATOM 1331 N N . LYS A 1 169 ? -21.701 -24.488 -7.018 1.00 91.19 169 LYS A N 1
ATOM 1332 C CA . LYS A 1 169 ? -22.963 -23.951 -7.545 1.00 91.19 169 LYS A CA 1
ATOM 1333 C C . LYS A 1 169 ? -23.212 -24.491 -8.964 1.00 91.19 169 LYS A C 1
ATOM 1335 O O . LYS A 1 169 ? -22.335 -24.333 -9.813 1.00 91.19 169 LYS A O 1
ATOM 1340 N N . PRO A 1 170 ? -24.390 -25.068 -9.266 1.00 85.81 170 PRO A N 1
ATOM 1341 C CA . PRO A 1 170 ? -24.750 -25.469 -10.625 1.00 85.81 170 PRO A CA 1
ATOM 1342 C C . PRO A 1 170 ? -24.573 -24.336 -11.644 1.00 85.81 170 PRO A C 1
ATOM 1344 O O . PRO A 1 170 ? -25.032 -23.221 -11.397 1.00 85.81 170 PRO A O 1
ATOM 1347 N N . TYR A 1 171 ? -23.969 -24.638 -12.799 1.00 81.50 171 TYR A N 1
ATOM 1348 C CA . TYR A 1 171 ? -23.749 -23.762 -13.967 1.00 81.50 171 TYR A CA 1
ATOM 1349 C C . TYR A 1 171 ? -22.785 -22.573 -13.741 1.00 81.50 171 TYR A C 1
ATOM 1351 O O . TYR A 1 171 ? -21.928 -22.287 -14.584 1.00 81.50 171 TYR A O 1
ATOM 1359 N N . GLU A 1 172 ? -22.891 -21.884 -12.604 1.00 83.94 172 GLU A N 1
ATOM 1360 C CA . GLU A 1 172 ? -22.068 -20.720 -12.246 1.00 83.94 172 GLU A CA 1
ATOM 1361 C C . GLU A 1 172 ? -20.752 -21.097 -11.547 1.00 83.94 172 GLU A C 1
ATOM 1363 O O . GLU A 1 172 ? -19.773 -20.364 -11.664 1.00 83.94 172 GLU A O 1
ATOM 1368 N N . GLY A 1 173 ? -20.699 -22.239 -10.855 1.00 89.38 173 GLY A N 1
ATOM 1369 C CA . GLY A 1 173 ? -19.535 -22.670 -10.082 1.00 89.38 173 GLY A CA 1
ATOM 1370 C C . GLY A 1 173 ? -18.289 -22.907 -10.938 1.00 89.38 173 GLY A C 1
ATOM 1371 O O . GLY A 1 173 ? -18.371 -23.445 -12.050 1.00 89.38 173 GLY A O 1
ATOM 1372 N N . ARG A 1 174 ? -17.126 -22.515 -10.408 1.00 90.44 174 ARG A N 1
ATOM 1373 C CA . ARG A 1 174 ? -15.805 -22.703 -11.023 1.00 90.44 174 ARG A CA 1
ATOM 1374 C C . ARG A 1 174 ? -14.826 -23.360 -10.060 1.00 90.44 174 ARG A C 1
ATOM 1376 O O . ARG A 1 174 ? -14.825 -23.059 -8.870 1.00 90.44 174 ARG A O 1
ATOM 1383 N N . MET A 1 175 ? -13.946 -24.202 -10.588 1.00 91.25 175 MET A N 1
ATOM 1384 C CA . MET A 1 175 ? -12.793 -24.737 -9.869 1.00 91.25 175 MET A CA 1
ATOM 1385 C C . MET A 1 175 ? -11.511 -24.446 -10.653 1.00 91.25 175 MET A C 1
ATOM 1387 O O . MET A 1 175 ? -11.411 -24.798 -11.827 1.00 91.25 175 MET A O 1
ATOM 1391 N N . PHE A 1 176 ? -10.538 -23.814 -9.997 1.00 89.69 176 PHE A N 1
ATOM 1392 C CA . PHE A 1 176 ? -9.224 -23.496 -10.557 1.00 89.69 176 PHE A CA 1
ATOM 1393 C C . PHE A 1 176 ? -8.128 -24.271 -9.818 1.00 89.69 176 PHE A C 1
ATOM 1395 O O . PHE A 1 176 ? -8.027 -24.208 -8.592 1.00 89.69 176 PHE A O 1
ATOM 1402 N N . VAL A 1 177 ? -7.287 -24.986 -10.568 1.00 86.50 177 VAL A N 1
ATOM 1403 C CA . VAL A 1 177 ? -6.194 -25.812 -10.022 1.00 86.50 177 VAL A CA 1
ATOM 1404 C C . VAL A 1 177 ? -4.877 -25.434 -10.695 1.00 86.50 177 VAL A C 1
ATOM 1406 O O . VAL A 1 177 ? -4.779 -25.489 -11.923 1.00 86.50 177 VAL A O 1
ATOM 1409 N N . SER A 1 178 ? -3.859 -25.056 -9.918 1.00 78.62 178 SER A N 1
ATOM 1410 C CA . SER A 1 178 ? -2.541 -24.681 -10.456 1.00 78.62 178 SER A CA 1
ATOM 1411 C C . SER A 1 178 ? -1.550 -25.859 -10.506 1.00 78.62 178 SER A C 1
ATOM 1413 O O . SER A 1 178 ? -1.772 -26.914 -9.913 1.00 78.62 178 SER A O 1
ATOM 1415 N N . HIS A 1 179 ? -0.450 -25.680 -11.245 1.00 62.00 179 HIS A N 1
ATOM 1416 C CA . HIS A 1 179 ? 0.600 -26.678 -11.510 1.00 62.00 179 HIS A CA 1
ATOM 1417 C C . HIS A 1 179 ? 0.123 -27.991 -12.161 1.00 62.00 179 HIS A C 1
ATOM 1419 O O . HIS A 1 179 ? 0.124 -29.055 -11.549 1.00 62.00 179 HIS A O 1
ATOM 1425 N N . ASN A 1 180 ? -0.158 -27.911 -13.466 1.00 53.19 180 ASN A N 1
ATOM 1426 C CA . ASN A 1 180 ? -0.130 -29.015 -14.440 1.00 53.19 180 ASN A CA 1
ATOM 1427 C C . ASN A 1 180 ? -0.625 -30.388 -13.945 1.00 53.19 180 ASN A C 1
ATOM 1429 O O . ASN A 1 180 ? 0.165 -31.205 -13.472 1.00 53.19 180 ASN A O 1
ATOM 1433 N N . ILE A 1 181 ? -1.925 -30.645 -14.131 1.00 57.72 181 ILE A N 1
ATOM 1434 C CA . ILE A 1 181 ? -2.667 -31.768 -13.546 1.00 57.72 181 ILE A CA 1
ATOM 1435 C C . ILE A 1 181 ? -1.941 -33.126 -13.658 1.00 57.72 181 ILE A C 1
ATOM 1437 O O . ILE A 1 181 ? -2.088 -33.866 -14.641 1.00 57.72 181 ILE A O 1
ATOM 1441 N N . LYS A 1 182 ? -1.216 -33.510 -12.597 1.00 55.38 182 LYS A N 1
ATOM 1442 C CA . LYS A 1 182 ? -0.567 -34.827 -12.508 1.00 55.38 182 LYS A CA 1
ATOM 1443 C C . LYS A 1 182 ? -1.591 -35.961 -12.420 1.00 55.38 182 LYS A C 1
ATOM 1445 O O . LYS A 1 182 ? -1.385 -36.978 -13.069 1.00 55.38 182 LYS A O 1
ATOM 1450 N N . PHE A 1 183 ? -2.727 -35.772 -11.740 1.00 59.94 183 PHE A N 1
ATOM 1451 C CA . PHE A 1 183 ? -3.753 -36.819 -11.635 1.00 59.94 183 PHE A CA 1
ATOM 1452 C C . PHE A 1 183 ? -4.363 -37.197 -13.005 1.00 59.94 183 PHE A C 1
ATOM 1454 O O . PHE A 1 183 ? -4.437 -38.379 -13.335 1.00 59.94 183 PHE A O 1
ATOM 1461 N N . CYS A 1 184 ? -4.699 -36.218 -13.859 1.00 60.94 184 CYS A N 1
ATOM 1462 C CA . CYS A 1 184 ? -5.126 -36.471 -15.241 1.00 60.94 184 CYS A CA 1
ATOM 1463 C C . CYS A 1 184 ? -4.015 -37.079 -16.099 1.00 60.94 184 CYS A C 1
ATOM 1465 O O . CYS A 1 184 ? -4.252 -38.042 -16.822 1.00 60.94 184 CYS A O 1
ATOM 1467 N N . THR A 1 185 ? -2.799 -36.527 -16.055 1.00 58.16 185 THR A N 1
ATOM 1468 C CA . THR A 1 185 ? -1.713 -36.999 -16.934 1.00 58.16 185 THR A CA 1
ATOM 1469 C C . THR A 1 185 ? -1.208 -38.395 -16.555 1.00 58.16 185 THR A C 1
ATOM 1471 O O . THR A 1 185 ? -0.798 -39.136 -17.445 1.00 58.16 185 THR A O 1
ATOM 1474 N N . ARG A 1 186 ? -1.333 -38.807 -15.284 1.00 63.62 186 ARG A N 1
ATOM 1475 C CA . ARG A 1 186 ? -1.127 -40.194 -14.820 1.00 63.62 186 ARG A CA 1
ATOM 1476 C C . ARG A 1 186 ? -2.236 -41.157 -15.274 1.00 63.62 186 ARG A C 1
ATOM 1478 O O . ARG A 1 186 ? -1.948 -42.324 -15.515 1.00 63.62 186 ARG A O 1
ATOM 1485 N N . LEU A 1 187 ? -3.482 -40.690 -15.406 1.00 61.00 187 LEU A N 1
ATOM 1486 C CA . LEU A 1 187 ? -4.621 -41.488 -15.900 1.00 61.00 187 LEU A CA 1
ATOM 1487 C C . LEU A 1 187 ? -4.712 -41.577 -17.432 1.00 61.00 187 LEU A C 1
ATOM 1489 O O . LEU A 1 187 ? -5.303 -42.524 -17.954 1.00 61.00 187 LEU A O 1
ATOM 1493 N N . GLY A 1 188 ? -4.137 -40.604 -18.139 1.00 61.75 188 GLY A N 1
ATOM 1494 C CA . GLY A 1 188 ? -4.357 -40.365 -19.564 1.00 61.75 188 GLY A CA 1
ATOM 1495 C C . GLY A 1 188 ? -5.449 -39.314 -19.789 1.00 61.75 188 GLY A C 1
ATOM 1496 O O . GLY A 1 188 ? -6.468 -39.303 -19.099 1.00 61.75 188 GLY A O 1
ATOM 1497 N N . GLY A 1 189 ? -5.227 -38.417 -20.756 1.00 65.94 189 GLY A N 1
ATOM 1498 C CA . GLY A 1 189 ? -6.066 -37.229 -20.967 1.00 65.94 189 GLY A CA 1
ATOM 1499 C C . GLY A 1 189 ? -7.544 -37.552 -21.195 1.00 65.94 189 GLY A C 1
ATOM 1500 O O . GLY A 1 189 ? -8.390 -37.047 -20.464 1.00 65.94 189 GLY A O 1
ATOM 1501 N N . GLU A 1 190 ? -7.836 -38.445 -22.144 1.00 71.06 190 GLU A N 1
ATOM 1502 C CA . GLU A 1 190 ? -9.203 -38.874 -22.485 1.00 71.06 190 GLU A CA 1
ATOM 1503 C C . GLU A 1 190 ? -9.941 -39.423 -21.256 1.00 71.06 190 GLU A C 1
ATOM 1505 O O . GLU A 1 190 ? -10.991 -38.903 -20.893 1.00 71.06 190 GLU A O 1
ATOM 1510 N N . LYS A 1 191 ? -9.330 -40.371 -20.530 1.00 74.94 191 LYS A N 1
ATOM 1511 C CA . LYS A 1 191 ? -9.899 -40.961 -19.305 1.00 74.94 191 LYS A CA 1
ATOM 1512 C C . LYS A 1 191 ? -10.136 -39.949 -18.187 1.00 74.94 191 LYS A C 1
ATOM 1514 O O . LYS A 1 191 ? -11.040 -40.134 -17.374 1.00 74.94 191 LYS A O 1
ATOM 1519 N N . CYS A 1 192 ? -9.325 -38.893 -18.109 1.00 75.56 192 CYS A N 1
ATOM 1520 C CA . CYS A 1 192 ? -9.570 -37.831 -17.141 1.00 75.56 192 CYS A CA 1
ATOM 1521 C C . CYS A 1 192 ? -10.791 -36.993 -17.527 1.00 75.56 192 CYS A C 1
ATOM 1523 O O . CYS A 1 192 ? -11.630 -36.724 -16.671 1.00 75.56 192 CYS A O 1
ATOM 1525 N N . THR A 1 193 ? -10.919 -36.629 -18.806 1.00 76.38 193 THR A N 1
ATOM 1526 C CA . THR A 1 193 ? -12.094 -35.916 -19.324 1.00 76.38 193 THR A CA 1
ATOM 1527 C C . THR A 1 193 ? -13.361 -36.762 -19.188 1.00 76.38 193 THR A C 1
ATOM 1529 O O . THR A 1 193 ? -14.374 -36.239 -18.743 1.00 76.38 193 THR A O 1
ATOM 1532 N N . GLU A 1 194 ? -13.302 -38.070 -19.463 1.00 80.44 194 GLU A N 1
ATOM 1533 C CA . GLU A 1 194 ? -14.402 -39.014 -19.209 1.00 80.44 194 GLU A CA 1
ATOM 1534 C C . GLU A 1 194 ? -14.811 -39.036 -17.728 1.00 80.44 194 GLU A C 1
ATOM 1536 O O . GLU A 1 194 ? -15.998 -38.920 -17.417 1.00 80.44 194 GLU A O 1
ATOM 1541 N N . ARG A 1 195 ? -13.849 -39.140 -16.795 1.00 83.88 195 ARG A N 1
ATOM 1542 C CA . ARG A 1 195 ? -14.158 -39.160 -15.355 1.00 83.88 195 ARG A CA 1
ATOM 1543 C C . ARG A 1 195 ? -14.708 -37.819 -14.868 1.00 83.88 195 ARG A C 1
ATOM 1545 O O . ARG A 1 195 ? -15.671 -37.823 -14.110 1.00 83.88 195 ARG A O 1
ATOM 1552 N N . LEU A 1 196 ? -14.170 -36.688 -15.327 1.00 84.44 196 LEU A N 1
ATOM 1553 C CA . LEU A 1 196 ? -14.721 -35.363 -15.016 1.00 84.44 196 LEU A CA 1
ATOM 1554 C C . LEU A 1 196 ? -16.151 -35.215 -15.568 1.00 84.44 196 LEU A C 1
ATOM 1556 O O . LEU A 1 196 ? -17.056 -34.874 -14.809 1.00 84.44 196 LEU A O 1
ATOM 1560 N N . ALA A 1 197 ? -16.396 -35.585 -16.828 1.00 83.31 197 ALA A N 1
ATOM 1561 C CA . ALA A 1 197 ? -17.729 -35.543 -17.432 1.00 83.31 197 ALA A CA 1
ATOM 1562 C C . ALA A 1 197 ? -18.736 -36.457 -16.707 1.00 83.31 197 ALA A C 1
ATOM 1564 O O . ALA A 1 197 ? -19.890 -36.072 -16.521 1.00 83.31 197 ALA A O 1
ATOM 1565 N N . SER A 1 198 ? -18.301 -37.623 -16.206 1.00 84.81 198 SER A N 1
ATOM 1566 C CA . SER A 1 198 ? -19.145 -38.514 -15.387 1.00 84.81 198 SER A CA 1
ATOM 1567 C C . SER A 1 198 ? -19.601 -37.894 -14.055 1.00 84.81 198 SER A C 1
ATOM 1569 O O . SER A 1 198 ? -20.584 -38.345 -13.474 1.00 84.81 198 SER A O 1
ATOM 1571 N N . LEU A 1 199 ? -18.922 -36.830 -13.612 1.00 85.31 199 LEU A N 1
ATOM 1572 C CA . LEU A 1 199 ? -19.243 -36.019 -12.436 1.00 85.31 199 LEU A CA 1
ATOM 1573 C C . LEU A 1 199 ? -19.925 -34.683 -12.803 1.00 85.31 199 LEU A C 1
ATOM 1575 O O . LEU A 1 199 ? -20.079 -33.810 -11.951 1.00 85.31 199 LEU A O 1
ATOM 1579 N N . GLY A 1 200 ? -20.295 -34.479 -14.073 1.00 82.50 200 GLY A N 1
ATOM 1580 C CA . GLY A 1 200 ? -20.817 -33.202 -14.570 1.00 82.50 200 GLY A CA 1
ATOM 1581 C C . GLY A 1 200 ? -19.782 -32.069 -14.585 1.00 82.50 200 GLY A C 1
ATOM 1582 O O . GLY A 1 200 ? -20.167 -30.901 -14.622 1.00 82.50 200 GLY A O 1
ATOM 1583 N N . LEU A 1 201 ? -18.484 -32.382 -14.526 1.00 84.44 201 LEU A N 1
ATOM 1584 C CA . LEU A 1 201 ? -17.393 -31.408 -14.567 1.00 84.44 201 LEU A CA 1
ATOM 1585 C C . LEU A 1 201 ? -16.820 -31.285 -15.985 1.00 84.44 201 LEU A C 1
ATOM 1587 O O . LEU A 1 201 ? -16.416 -32.276 -16.591 1.00 84.44 201 LEU A O 1
ATOM 1591 N N . GLU A 1 202 ? -16.729 -30.060 -16.497 1.00 81.31 202 GLU A N 1
ATOM 1592 C CA . GLU A 1 202 ? -16.246 -29.771 -17.852 1.00 81.31 202 GLU A CA 1
ATOM 1593 C C . GLU A 1 202 ? -14.961 -28.922 -17.804 1.00 81.31 202 GLU A C 1
ATOM 1595 O O . GLU A 1 202 ? -14.990 -27.808 -17.271 1.00 81.31 202 GLU A O 1
ATOM 1600 N N . PRO A 1 203 ? -13.817 -29.418 -18.314 1.00 75.38 203 PRO A N 1
ATOM 1601 C CA . PRO A 1 203 ? -12.571 -28.657 -18.341 1.00 75.38 203 PRO A CA 1
ATOM 1602 C C . PRO A 1 203 ? -12.588 -27.634 -19.487 1.00 75.38 203 PRO A C 1
ATOM 1604 O O . PRO A 1 203 ? -12.558 -28.017 -20.655 1.00 75.38 203 PRO A O 1
ATOM 1607 N N . LEU A 1 204 ? -12.582 -26.333 -19.172 1.00 69.81 204 LEU A N 1
ATOM 1608 C CA . LEU A 1 204 ? -12.591 -25.277 -20.200 1.00 69.81 204 LEU A CA 1
ATOM 1609 C C . LEU A 1 204 ? -11.216 -25.032 -20.834 1.00 69.81 204 LEU A C 1
ATOM 1611 O O . LEU A 1 204 ? -11.133 -24.540 -21.958 1.00 69.81 204 LEU A O 1
ATOM 1615 N N . GLY A 1 205 ? -10.132 -25.392 -20.142 1.00 68.69 205 GLY A N 1
ATOM 1616 C CA . GLY A 1 205 ? -8.781 -25.351 -20.696 1.00 68.69 205 GLY A CA 1
ATOM 1617 C C . GLY A 1 205 ? -7.713 -24.950 -19.686 1.00 68.69 205 GLY A C 1
ATOM 1618 O O . GLY A 1 205 ? -7.887 -25.076 -18.471 1.00 68.69 205 GLY A O 1
ATOM 1619 N N . LYS A 1 206 ? -6.585 -24.469 -20.218 1.00 69.19 206 LYS A N 1
ATOM 1620 C CA . LYS A 1 206 ? -5.514 -23.843 -19.438 1.00 69.19 206 LYS A CA 1
ATOM 1621 C C . LYS A 1 206 ? -5.635 -22.332 -19.558 1.00 69.19 206 LYS A C 1
ATOM 1623 O O . LYS A 1 206 ? -5.747 -21.821 -20.669 1.00 69.19 206 LYS A O 1
ATOM 1628 N N . GLN A 1 207 ? -5.541 -21.645 -18.433 1.00 68.69 207 GLN A N 1
ATOM 1629 C CA . GLN A 1 207 ? -5.360 -20.205 -18.361 1.00 68.69 207 GLN A CA 1
ATOM 1630 C C . GLN A 1 207 ? -3.975 -19.888 -17.773 1.00 68.69 207 GLN A C 1
ATOM 1632 O O . GLN A 1 207 ? -3.419 -20.648 -16.973 1.00 68.69 207 GLN A O 1
ATOM 1637 N N . THR A 1 208 ? -3.416 -18.756 -18.185 1.00 60.78 208 THR A N 1
ATOM 1638 C CA . THR A 1 208 ? -2.114 -18.233 -17.754 1.00 60.78 208 THR A CA 1
ATOM 1639 C C . THR A 1 208 ? -2.262 -16.747 -17.466 1.00 60.78 208 THR A C 1
ATOM 1641 O O . THR A 1 208 ? -2.903 -16.049 -18.248 1.00 60.78 208 THR A O 1
ATOM 1644 N N . HIS A 1 209 ? -1.656 -16.274 -16.381 1.00 61.47 209 HIS A N 1
ATOM 1645 C CA . HIS A 1 209 ? -1.574 -14.857 -16.030 1.00 61.47 209 HIS A CA 1
ATOM 1646 C C . HIS A 1 209 ? -0.103 -14.419 -15.992 1.00 61.47 209 HIS A C 1
ATOM 1648 O O . HIS A 1 209 ? 0.785 -15.240 -15.756 1.00 61.47 209 HIS A O 1
ATOM 1654 N N . ASP A 1 210 ? 0.152 -13.130 -16.212 1.00 45.34 210 ASP A N 1
ATOM 1655 C CA . ASP A 1 210 ? 1.504 -12.590 -16.444 1.00 45.34 210 ASP A CA 1
ATOM 1656 C C . ASP A 1 210 ? 2.422 -12.668 -15.203 1.00 45.34 210 ASP A C 1
ATOM 1658 O O . ASP A 1 210 ? 3.646 -12.599 -15.292 1.00 45.34 210 ASP A O 1
ATOM 1662 N N . SER A 1 211 ? 1.829 -12.822 -14.019 1.00 45.09 211 SER A N 1
ATOM 1663 C CA . SER A 1 211 ? 2.496 -12.769 -12.717 1.00 45.09 211 SER A CA 1
ATOM 1664 C C . SER A 1 211 ? 2.875 -14.159 -12.171 1.00 45.09 211 SER A C 1
ATOM 1666 O O . SER A 1 211 ? 2.234 -14.656 -11.243 1.00 45.09 211 SER A O 1
ATOM 1668 N N . LEU A 1 212 ? 3.976 -14.721 -12.692 1.00 48.69 212 LEU A N 1
ATOM 1669 C CA . LEU A 1 212 ? 4.667 -15.964 -12.272 1.00 48.69 212 LEU A CA 1
ATOM 1670 C C . LEU A 1 212 ? 4.117 -17.292 -12.830 1.00 48.69 212 LEU A C 1
ATOM 1672 O O . LEU A 1 212 ? 3.040 -17.730 -12.445 1.00 48.69 212 LEU A O 1
ATOM 1676 N N . LEU A 1 213 ? 4.968 -17.973 -13.619 1.00 47.25 213 LEU A N 1
ATOM 1677 C CA . LEU A 1 213 ? 5.255 -19.428 -13.730 1.00 47.25 213 LEU A CA 1
ATOM 1678 C C . LEU A 1 213 ? 4.133 -20.500 -13.773 1.00 47.25 213 LEU A C 1
ATOM 1680 O O . LEU A 1 213 ? 4.428 -21.657 -14.092 1.00 47.25 213 LEU A O 1
ATOM 1684 N N . PHE A 1 214 ? 2.873 -20.202 -13.469 1.00 59.50 214 PHE A N 1
ATOM 1685 C CA . PHE A 1 214 ? 1.880 -21.204 -13.084 1.00 59.50 214 PHE A CA 1
ATOM 1686 C C . PHE A 1 214 ? 0.716 -21.281 -14.077 1.00 59.50 214 PHE A C 1
ATOM 1688 O O . PHE A 1 214 ? -0.136 -20.401 -14.177 1.00 59.50 214 PHE A O 1
ATOM 1695 N N . ASN A 1 215 ? 0.642 -22.409 -14.787 1.00 62.44 215 ASN A N 1
ATOM 1696 C CA . ASN A 1 215 ? -0.533 -22.758 -15.584 1.00 62.44 215 ASN A CA 1
ATOM 1697 C C . ASN A 1 215 ? -1.678 -23.158 -14.644 1.00 62.44 215 ASN A C 1
ATOM 1699 O O . ASN A 1 215 ? -1.525 -24.102 -13.857 1.00 62.44 215 ASN A O 1
ATOM 1703 N N . HIS A 1 216 ? -2.816 -22.482 -14.774 1.00 73.69 216 HIS A N 1
ATOM 1704 C CA . HIS A 1 216 ? -4.055 -22.782 -14.067 1.00 73.69 216 HIS A CA 1
ATOM 1705 C C . HIS A 1 216 ? -5.005 -23.552 -14.985 1.00 73.69 216 HIS A C 1
ATOM 1707 O O . HIS A 1 216 ? -5.121 -23.245 -16.168 1.00 73.69 216 HIS A O 1
ATOM 1713 N N . TYR A 1 217 ? -5.689 -24.556 -14.450 1.00 68.75 217 TYR A N 1
ATOM 1714 C CA . TYR A 1 217 ? -6.701 -25.326 -15.167 1.00 68.75 217 TYR A CA 1
ATOM 1715 C C . TYR A 1 217 ? -8.081 -24.938 -14.646 1.00 68.75 217 TYR A C 1
ATOM 1717 O O . TYR A 1 217 ? -8.318 -25.032 -13.440 1.00 68.75 217 TYR A O 1
ATOM 1725 N N . GLU A 1 218 ? -8.965 -24.507 -15.546 1.00 78.88 218 GLU A N 1
ATOM 1726 C CA . GLU A 1 218 ? -10.349 -24.143 -15.227 1.00 78.88 218 GLU A CA 1
ATOM 1727 C C . GLU A 1 218 ? -11.290 -25.324 -15.482 1.00 78.88 218 GLU A C 1
ATOM 1729 O O . GLU A 1 218 ? -11.273 -25.939 -16.553 1.00 78.88 218 GLU A O 1
ATOM 1734 N N . ILE A 1 219 ? -12.142 -25.611 -14.499 1.00 76.31 219 ILE A N 1
ATOM 1735 C CA . ILE A 1 219 ? -13.185 -26.635 -14.551 1.00 76.31 219 ILE A CA 1
ATOM 1736 C C . ILE A 1 219 ? -14.526 -25.998 -14.154 1.00 76.31 219 ILE A C 1
ATOM 1738 O O . ILE A 1 219 ? -14.630 -25.322 -13.127 1.00 76.31 219 ILE A O 1
ATOM 1742 N N . CYS A 1 220 ? -15.559 -26.221 -14.965 1.00 78.06 220 CYS A N 1
ATOM 1743 C CA . CYS A 1 220 ? -16.938 -25.782 -14.734 1.00 78.06 220 CYS A CA 1
ATOM 1744 C C . CYS A 1 220 ? -17.824 -26.926 -14.238 1.00 78.06 220 CYS A C 1
ATOM 1746 O O . CYS A 1 220 ? -17.559 -28.084 -14.550 1.00 78.06 220 CYS A O 1
ATOM 1748 N N . TYR A 1 221 ? -18.913 -26.601 -13.533 1.00 81.75 221 TYR A N 1
ATOM 1749 C CA . TYR A 1 221 ? -19.918 -27.583 -13.115 1.00 81.75 221 TYR A CA 1
ATOM 1750 C C . TYR A 1 221 ? -21.233 -27.450 -13.897 1.00 81.75 221 TYR A C 1
ATOM 1752 O O . TYR A 1 221 ? -21.966 -26.468 -13.756 1.00 81.75 221 TYR A O 1
ATOM 1760 N N . PHE A 1 222 ? -21.556 -28.476 -14.683 1.00 74.44 222 PHE A N 1
ATOM 1761 C CA . PHE A 1 222 ? -22.759 -28.599 -15.503 1.00 74.44 222 PHE A CA 1
ATOM 1762 C C . PHE A 1 222 ? -23.504 -29.909 -15.174 1.00 74.44 222 PHE A C 1
ATOM 1764 O O . PHE A 1 222 ? -23.331 -30.908 -15.875 1.00 74.44 222 PHE A O 1
ATOM 1771 N N . PRO A 1 223 ? -24.393 -29.930 -14.158 1.00 56.19 223 PRO A N 1
ATOM 1772 C CA . PRO A 1 223 ? -25.084 -31.156 -13.724 1.00 56.19 223 PRO A CA 1
ATOM 1773 C C . PRO A 1 223 ? -26.033 -31.791 -14.763 1.00 56.19 223 PRO A C 1
ATOM 1775 O O . PRO A 1 223 ? -26.616 -32.838 -14.497 1.00 56.19 223 PRO A O 1
ATOM 1778 N N . GLY A 1 224 ? -26.205 -31.179 -15.941 1.00 52.56 224 GLY A N 1
ATOM 1779 C CA . GLY A 1 224 ? -26.945 -31.750 -17.070 1.00 52.56 224 GLY A CA 1
ATOM 1780 C C . GLY A 1 224 ? -26.100 -32.556 -18.070 1.00 52.56 224 GLY A C 1
ATOM 1781 O O . GLY A 1 224 ? -26.676 -33.309 -18.851 1.00 52.56 224 GLY A O 1
ATOM 1782 N N . ASN A 1 225 ? -24.764 -32.444 -18.058 1.00 49.53 225 ASN A N 1
ATOM 1783 C CA . ASN A 1 225 ? -23.886 -33.003 -19.104 1.00 49.53 225 ASN A CA 1
ATOM 1784 C C . ASN A 1 225 ? -23.507 -34.490 -18.901 1.00 49.53 225 ASN A C 1
ATOM 1786 O O . ASN A 1 225 ? -22.499 -34.955 -19.428 1.00 49.53 225 ASN A O 1
ATOM 1790 N N . ILE A 1 226 ? -24.335 -35.273 -18.198 1.00 50.88 226 ILE A N 1
ATOM 1791 C CA . ILE A 1 226 ? -24.169 -36.735 -18.059 1.00 50.88 226 ILE A CA 1
ATOM 1792 C C . ILE A 1 226 ? -24.688 -37.431 -19.336 1.00 50.88 226 ILE A C 1
ATOM 1794 O O . ILE A 1 226 ? -25.724 -38.099 -19.338 1.00 50.88 226 ILE A O 1
ATOM 1798 N N . VAL A 1 227 ? -23.995 -37.219 -20.460 1.00 40.12 227 VAL A N 1
ATOM 1799 C CA . VAL A 1 227 ? -24.380 -37.691 -21.803 1.00 40.12 227 VAL A CA 1
ATOM 1800 C C . VAL A 1 227 ? -23.158 -38.259 -22.537 1.00 40.12 227 VAL A C 1
ATOM 1802 O O . VAL A 1 227 ? -22.051 -37.746 -22.406 1.00 40.12 227 VAL A O 1
ATOM 1805 N N . ASN A 1 228 ? -23.354 -39.336 -23.308 1.00 31.44 228 ASN A N 1
ATOM 1806 C CA . ASN A 1 228 ? -22.277 -40.027 -24.030 1.00 31.44 228 ASN A CA 1
ATOM 1807 C C . ASN A 1 228 ? -21.499 -39.099 -24.993 1.00 31.44 228 ASN A C 1
ATOM 1809 O O . ASN A 1 228 ? -22.124 -38.299 -25.694 1.00 31.44 228 ASN A O 1
ATOM 1813 N N . PRO A 1 229 ? -20.164 -39.255 -25.109 1.00 31.03 229 PRO A N 1
ATOM 1814 C CA . PRO A 1 229 ? -19.324 -38.395 -25.939 1.00 31.03 229 PRO A CA 1
ATOM 1815 C C . PRO A 1 229 ? -19.501 -38.684 -27.438 1.00 31.03 229 PRO A C 1
ATOM 1817 O O . PRO A 1 229 ? -18.847 -39.557 -28.009 1.00 31.03 229 PRO A O 1
ATOM 1820 N N . SER A 1 230 ? -20.368 -37.922 -28.106 1.00 29.83 230 SER A N 1
ATOM 1821 C CA . SER A 1 230 ? -20.468 -37.909 -29.571 1.00 29.83 230 SER A CA 1
ATOM 1822 C C . SER A 1 230 ? -21.138 -36.634 -30.086 1.00 29.83 230 SER A C 1
ATOM 1824 O O . SER A 1 230 ? -22.208 -36.285 -29.597 1.00 29.83 230 SER A O 1
ATOM 1826 N N . ILE A 1 231 ? -20.561 -36.040 -31.145 1.00 31.06 231 ILE A N 1
ATOM 1827 C CA . ILE A 1 231 ? -20.965 -34.775 -31.804 1.00 31.06 231 ILE A CA 1
ATOM 1828 C C . ILE A 1 231 ? -20.644 -33.534 -30.937 1.00 31.06 231 ILE A C 1
ATOM 1830 O O . ILE A 1 231 ? -20.993 -33.485 -29.768 1.00 31.06 231 ILE A O 1
ATOM 1834 N N . GLY A 1 232 ? -19.997 -32.476 -31.436 1.00 30.05 232 GLY A N 1
ATOM 1835 C CA . GLY A 1 232 ? -19.419 -32.245 -32.769 1.00 30.05 232 GLY A CA 1
ATOM 1836 C C . GLY A 1 232 ? -19.401 -30.745 -33.088 1.00 30.05 232 GLY A C 1
ATOM 1837 O O . GLY A 1 232 ? -20.449 -30.110 -33.047 1.00 30.05 232 GLY A O 1
ATOM 1838 N N . ALA A 1 233 ? -18.230 -30.167 -33.370 1.00 29.08 233 ALA A N 1
ATOM 1839 C CA . ALA A 1 233 ? -18.064 -28.715 -33.486 1.00 29.08 233 ALA A CA 1
ATOM 1840 C C . ALA A 1 233 ? -18.022 -28.217 -34.942 1.00 29.08 233 ALA A C 1
ATOM 1842 O O . ALA A 1 233 ? -17.211 -28.692 -35.733 1.00 29.08 233 ALA A O 1
ATOM 1843 N N . GLU A 1 234 ? -18.809 -27.183 -35.255 1.00 27.27 234 GLU A N 1
ATOM 1844 C CA . GLU A 1 234 ? -18.666 -26.363 -36.465 1.00 27.27 234 GLU A CA 1
ATOM 1845 C C . GLU A 1 234 ? -18.882 -24.874 -36.146 1.00 27.27 234 GLU A C 1
ATOM 1847 O O . GLU A 1 234 ? -19.919 -24.488 -35.612 1.00 27.27 234 GLU A O 1
ATOM 1852 N N . ILE A 1 235 ? -17.924 -24.022 -36.533 1.00 29.94 235 ILE A N 1
ATOM 1853 C CA . ILE A 1 235 ? -18.125 -22.576 -36.720 1.00 29.94 235 ILE A CA 1
ATOM 1854 C C . ILE A 1 235 ? -17.503 -22.184 -38.067 1.00 29.94 235 ILE A C 1
ATOM 1856 O O . ILE A 1 235 ? -16.372 -22.550 -38.390 1.00 29.94 235 ILE A O 1
ATOM 1860 N N . SER A 1 236 ? -18.272 -21.458 -38.876 1.00 28.88 236 SER A N 1
ATOM 1861 C CA . SER A 1 236 ? -18.001 -21.187 -40.291 1.00 28.88 236 SER A CA 1
ATOM 1862 C C . SER A 1 236 ? -16.991 -20.061 -40.544 1.00 28.88 236 SER A C 1
ATOM 1864 O O . SER A 1 236 ? -17.060 -19.004 -39.918 1.00 28.88 236 SER A O 1
ATOM 1866 N N . ARG A 1 237 ? -16.147 -20.217 -41.575 1.00 26.92 237 ARG A N 1
ATOM 1867 C CA . ARG A 1 237 ? -15.405 -19.103 -42.199 1.00 26.92 237 ARG A CA 1
ATOM 1868 C C . ARG A 1 237 ? -16.307 -18.321 -43.169 1.00 26.92 237 ARG A C 1
ATOM 1870 O O . ARG A 1 237 ? -17.021 -18.933 -43.957 1.00 26.92 237 ARG A O 1
ATOM 1877 N N . GLY A 1 238 ? -16.214 -16.989 -43.151 1.00 26.25 238 GLY A N 1
ATOM 1878 C CA . GLY A 1 238 ? -16.801 -16.080 -44.153 1.00 26.25 238 GLY A CA 1
ATOM 1879 C C . GLY A 1 238 ? -15.746 -15.531 -45.126 1.00 26.25 238 GLY A C 1
ATOM 1880 O O . GLY A 1 238 ? -14.557 -15.540 -44.809 1.00 26.25 238 GLY A O 1
ATOM 1881 N N . SER A 1 239 ? -16.166 -15.086 -46.316 1.00 26.36 239 SER A N 1
ATOM 1882 C CA . SER A 1 239 ? -15.284 -14.818 -47.467 1.00 26.36 239 SER A CA 1
ATOM 1883 C C . SER A 1 239 ? -15.219 -13.349 -47.924 1.00 26.36 239 SER A C 1
ATOM 1885 O O . SER A 1 239 ? -15.986 -12.498 -47.486 1.00 26.36 239 SER A O 1
ATOM 1887 N N . SER A 1 240 ? -14.282 -13.077 -48.836 1.00 27.38 240 SER A N 1
ATOM 1888 C CA . SER A 1 240 ? -13.967 -11.781 -49.452 1.00 27.38 240 SER A CA 1
ATOM 1889 C C . SER A 1 240 ? -14.894 -11.365 -50.610 1.00 27.38 240 SER A C 1
ATOM 1891 O O . SER A 1 240 ? -15.609 -12.188 -51.180 1.00 27.38 240 SER A O 1
ATOM 1893 N N . SER A 1 241 ? -14.804 -10.089 -51.017 1.00 26.94 241 SER A N 1
ATOM 1894 C CA . SER A 1 241 ? -15.272 -9.577 -52.319 1.00 26.94 241 SER A CA 1
ATOM 1895 C C . SER A 1 241 ? -14.516 -8.301 -52.731 1.00 26.94 241 SER A C 1
ATOM 1897 O O . SER A 1 241 ? -14.276 -7.440 -51.887 1.00 26.94 241 SER A O 1
ATOM 1899 N N . GLU A 1 242 ? -14.173 -8.160 -54.015 1.00 27.00 242 GLU A N 1
ATOM 1900 C CA . GLU A 1 242 ? -13.438 -7.015 -54.594 1.00 27.00 242 GLU A CA 1
ATOM 1901 C C . GLU A 1 242 ? -14.359 -5.959 -55.248 1.00 27.00 242 GLU A C 1
ATOM 1903 O O . GLU A 1 242 ? -15.536 -6.238 -55.477 1.00 27.00 242 GLU A O 1
ATOM 1908 N N . ASN A 1 243 ? -13.797 -4.777 -55.580 1.00 26.80 243 ASN A N 1
ATOM 1909 C CA . ASN A 1 243 ? -14.051 -3.876 -56.742 1.00 26.80 243 ASN A CA 1
ATOM 1910 C C . ASN A 1 243 ? -13.666 -2.411 -56.387 1.00 26.80 243 ASN A C 1
ATOM 1912 O O . ASN A 1 243 ? -13.863 -1.997 -55.251 1.00 26.80 243 ASN A O 1
ATOM 1916 N N . GLY A 1 244 ? -13.164 -1.540 -57.279 1.00 25.72 244 GLY A N 1
ATOM 1917 C CA . GLY A 1 244 ? -12.682 -1.734 -58.656 1.00 25.72 244 GLY A CA 1
ATOM 1918 C C . GLY A 1 244 ? -12.519 -0.409 -59.449 1.00 25.72 244 GLY A C 1
ATOM 1919 O O . GLY A 1 244 ? -13.418 0.420 -59.427 1.00 25.72 244 GLY A O 1
ATOM 1920 N N . PHE A 1 245 ? -11.414 -0.274 -60.207 1.00 26.45 245 PHE A N 1
ATOM 1921 C CA . PHE A 1 245 ? -11.137 0.701 -61.300 1.00 26.45 245 PHE A CA 1
ATOM 1922 C C . PHE A 1 245 ? -11.027 2.228 -61.037 1.00 26.45 245 PHE A C 1
ATOM 1924 O O . PHE A 1 245 ? -11.720 2.809 -60.212 1.00 26.45 245 PHE A O 1
ATOM 1931 N N . GLY A 1 246 ? -10.179 2.902 -61.845 1.00 25.73 246 GLY A N 1
ATOM 1932 C CA . GLY A 1 246 ? -10.114 4.375 -61.944 1.00 25.73 246 GLY A CA 1
ATOM 1933 C C . GLY A 1 246 ? -8.794 4.968 -62.479 1.00 25.73 246 GLY A C 1
ATOM 1934 O O . GLY A 1 246 ? -8.053 5.578 -61.715 1.00 25.73 246 GLY A O 1
ATOM 1935 N N . SER A 1 247 ? -8.480 4.831 -63.777 1.00 28.42 247 SER A N 1
ATOM 1936 C CA . SER A 1 247 ? -7.216 5.317 -64.383 1.00 28.42 247 SER A CA 1
ATOM 1937 C C . SER A 1 247 ? -7.414 6.247 -65.591 1.00 28.42 247 SER A C 1
ATOM 1939 O O . SER A 1 247 ? -8.180 5.900 -66.486 1.00 28.42 247 SER A O 1
ATOM 1941 N N . CYS A 1 248 ? -6.651 7.346 -65.684 1.00 24.84 248 CYS A N 1
ATOM 1942 C CA . CYS A 1 248 ? -6.518 8.189 -66.888 1.00 24.84 248 CYS A CA 1
ATOM 1943 C C . CYS A 1 248 ? -5.134 8.871 -66.952 1.00 24.84 248 CYS A C 1
ATOM 1945 O O . CYS A 1 248 ? -4.496 9.058 -65.917 1.00 24.84 248 CYS A O 1
ATOM 1947 N N . SER A 1 249 ? -4.651 9.231 -68.151 1.00 28.73 249 SER A N 1
ATOM 1948 C CA . SER A 1 249 ? -3.266 9.697 -68.368 1.00 28.73 249 SER A CA 1
ATOM 1949 C C . SER A 1 249 ? -3.076 10.610 -69.599 1.00 28.73 249 SER A C 1
ATOM 1951 O O . SER A 1 249 ? -3.900 10.631 -70.510 1.00 28.73 249 SER A O 1
ATOM 1953 N N . GLY A 1 250 ? -1.963 11.363 -69.617 1.00 26.61 250 GLY A N 1
ATOM 1954 C CA . GLY A 1 250 ? -1.508 12.252 -70.706 1.00 26.61 250 GLY A CA 1
ATOM 1955 C C . GLY A 1 250 ? -0.854 13.544 -70.166 1.00 26.61 250 GLY A C 1
ATOM 1956 O O . GLY A 1 250 ? -1.191 13.976 -69.072 1.00 26.61 250 GLY A O 1
ATOM 1957 N N . GLY A 1 251 ? 0.096 14.219 -70.830 1.00 26.67 251 GLY A N 1
ATOM 1958 C CA . GLY A 1 251 ? 0.834 13.885 -72.059 1.00 26.67 251 GLY A CA 1
ATOM 1959 C C . GLY A 1 251 ? 1.201 15.129 -72.898 1.00 26.67 251 GLY A C 1
ATOM 1960 O O . GLY A 1 251 ? 0.354 15.615 -73.637 1.00 26.67 251 GLY A O 1
ATOM 1961 N N . GLY A 1 252 ? 2.445 15.645 -72.835 1.00 23.81 252 GLY A N 1
ATOM 1962 C CA . GLY A 1 252 ? 2.877 16.780 -73.683 1.00 23.81 252 GLY A CA 1
ATOM 1963 C C . GLY A 1 252 ? 4.277 17.373 -73.407 1.00 23.81 252 GLY A C 1
ATOM 1964 O O . GLY A 1 252 ? 4.760 17.351 -72.276 1.00 23.81 252 GLY A O 1
ATOM 1965 N N . SER A 1 253 ? 4.948 17.881 -74.457 1.00 27.34 253 SER A N 1
ATOM 1966 C CA . SER A 1 253 ? 6.289 18.532 -74.470 1.00 27.34 253 SER A CA 1
ATOM 1967 C C . SER A 1 253 ? 6.691 18.924 -75.915 1.00 27.34 253 SER A C 1
ATOM 1969 O O . SER A 1 253 ? 6.061 18.401 -76.835 1.00 27.34 253 SER A O 1
ATOM 1971 N N . PRO A 1 254 ? 7.797 19.664 -76.201 1.00 49.69 254 PRO A N 1
ATOM 1972 C CA . PRO A 1 254 ? 8.510 20.731 -75.457 1.00 49.69 254 PRO A CA 1
ATOM 1973 C C . PRO A 1 254 ? 8.920 21.944 -76.374 1.00 49.69 254 PRO A C 1
ATOM 1975 O O . PRO A 1 254 ? 8.461 22.018 -77.512 1.00 49.69 254 PRO A O 1
ATOM 1978 N N . ARG A 1 255 ? 9.868 22.811 -75.918 1.00 25.34 255 ARG A N 1
ATOM 1979 C CA . ARG A 1 255 ? 10.722 23.853 -76.611 1.00 25.34 255 ARG A CA 1
ATOM 1980 C C . ARG A 1 255 ? 10.471 25.313 -76.138 1.00 25.34 255 ARG A C 1
ATOM 1982 O O . ARG A 1 255 ? 9.379 25.588 -75.674 1.00 25.34 255 ARG A O 1
ATOM 1989 N N . SER A 1 256 ? 11.349 26.327 -76.320 1.00 26.09 256 SER A N 1
ATOM 1990 C CA . SER A 1 256 ? 12.839 26.475 -76.283 1.00 26.09 256 SER A CA 1
ATOM 1991 C C . SER A 1 256 ? 13.259 27.933 -76.651 1.00 26.09 256 SER A C 1
ATOM 1993 O O . SER A 1 256 ? 12.735 28.406 -77.654 1.00 26.09 256 SER A O 1
ATOM 1995 N N . LEU A 1 257 ? 14.209 28.595 -75.933 1.00 25.81 257 LEU A N 1
ATOM 1996 C CA . LEU A 1 257 ? 15.353 29.431 -76.450 1.00 25.81 257 LEU A CA 1
ATOM 1997 C C . LEU A 1 257 ? 15.891 30.598 -75.547 1.00 25.81 257 LEU A C 1
ATOM 1999 O O . LEU A 1 257 ? 15.201 31.576 -75.308 1.00 25.81 257 LEU A O 1
ATOM 2003 N N . ARG A 1 258 ? 17.199 30.510 -75.212 1.00 25.98 258 ARG A N 1
ATOM 2004 C CA . ARG A 1 258 ? 18.316 31.518 -75.149 1.00 25.98 258 ARG A CA 1
ATOM 2005 C C . ARG A 1 258 ? 18.247 32.923 -74.471 1.00 25.98 258 ARG A C 1
ATOM 2007 O O . ARG A 1 258 ? 17.427 33.760 -74.811 1.00 25.98 258 ARG A O 1
ATOM 2014 N N . GLY A 1 259 ? 19.355 33.239 -73.762 1.00 24.53 259 GLY A N 1
ATOM 2015 C CA . GLY A 1 259 ? 19.891 34.587 -73.416 1.00 24.53 259 GLY A CA 1
ATOM 2016 C C . GLY A 1 259 ? 19.968 34.857 -71.895 1.00 24.53 259 GLY A C 1
ATOM 2017 O O . GLY A 1 259 ? 19.036 34.486 -71.200 1.00 24.53 259 GLY A O 1
ATOM 2018 N N . GLY A 1 260 ? 21.001 35.443 -71.261 1.00 25.86 260 GLY A N 1
ATOM 2019 C CA . GLY A 1 260 ? 22.344 35.896 -71.685 1.00 25.86 260 GLY A CA 1
ATOM 2020 C C . GLY A 1 260 ? 22.622 37.372 -71.303 1.00 25.86 260 GLY A C 1
ATOM 2021 O O . GLY A 1 260 ? 21.823 38.217 -71.677 1.00 25.86 260 GLY A O 1
ATOM 2022 N N . THR A 1 261 ? 23.707 37.791 -70.623 1.00 26.20 261 THR A N 1
ATOM 2023 C CA . THR A 1 261 ? 24.900 37.090 -70.070 1.00 26.20 261 THR A CA 1
ATOM 2024 C C . THR A 1 261 ? 24.904 37.095 -68.513 1.00 26.20 261 THR A C 1
ATOM 2026 O O . THR A 1 261 ? 23.928 36.570 -67.991 1.00 26.20 261 THR A O 1
ATOM 2029 N N . ALA A 1 262 ? 25.846 37.532 -67.647 1.00 27.83 262 ALA A N 1
ATOM 2030 C CA . ALA A 1 262 ? 27.171 38.199 -67.683 1.00 27.83 262 ALA A CA 1
ATOM 2031 C C . ALA A 1 262 ? 28.042 37.759 -66.457 1.00 27.83 262 ALA A C 1
ATOM 2033 O O . ALA A 1 262 ? 27.597 36.931 -65.660 1.00 27.83 262 ALA A O 1
ATOM 2034 N N . GLU A 1 263 ? 29.264 38.293 -66.258 1.00 33.69 263 GLU A N 1
ATOM 2035 C CA . GLU A 1 263 ? 30.208 37.835 -65.205 1.00 33.69 263 GLU A CA 1
ATOM 2036 C C . GLU A 1 263 ? 30.699 38.911 -64.203 1.00 33.69 263 GLU A C 1
ATOM 2038 O O . GLU A 1 263 ? 31.655 39.625 -64.490 1.00 33.69 263 GLU A O 1
ATOM 2043 N N . VAL A 1 264 ? 30.174 38.938 -62.964 1.00 36.97 264 VAL A N 1
ATOM 2044 C CA . VAL A 1 264 ? 30.822 39.621 -61.809 1.00 36.97 264 VAL A CA 1
ATOM 2045 C C . VAL A 1 264 ? 30.593 38.837 -60.497 1.00 36.97 264 VAL A C 1
ATOM 2047 O O . VAL A 1 264 ? 29.799 39.226 -59.647 1.00 36.97 264 VAL A O 1
ATOM 2050 N N . SER A 1 265 ? 31.221 37.660 -60.332 1.00 34.94 265 SER A N 1
ATOM 2051 C CA . SER A 1 265 ? 31.097 36.840 -59.091 1.00 34.94 265 SER A CA 1
ATOM 2052 C C . SER A 1 265 ? 32.163 35.735 -58.895 1.00 34.94 265 SER A C 1
ATOM 2054 O O . SER A 1 265 ? 31.992 34.838 -58.067 1.00 34.94 265 SER A O 1
ATOM 2056 N N . ARG A 1 266 ? 33.268 35.729 -59.658 1.00 37.09 266 ARG A N 1
ATOM 2057 C CA . ARG A 1 266 ? 34.159 34.548 -59.768 1.00 37.09 266 ARG A CA 1
ATOM 2058 C C . ARG A 1 266 ? 35.241 34.369 -58.683 1.00 37.09 266 ARG A C 1
ATOM 2060 O O . ARG A 1 266 ? 35.918 33.341 -58.716 1.00 37.09 266 ARG A O 1
ATOM 2067 N N . ARG A 1 267 ? 35.403 35.289 -57.717 1.00 34.88 267 ARG A N 1
ATOM 2068 C CA . ARG A 1 267 ? 36.383 35.136 -56.611 1.00 34.88 267 ARG A CA 1
ATOM 2069 C C . ARG A 1 267 ? 35.778 34.676 -55.279 1.00 34.88 267 ARG A C 1
ATOM 2071 O O . ARG A 1 267 ? 36.249 33.675 -54.751 1.00 34.88 267 ARG A O 1
ATOM 2078 N N . GLU A 1 268 ? 34.708 35.292 -54.779 1.00 34.84 268 GLU A N 1
ATOM 2079 C CA . GLU A 1 268 ? 34.145 34.928 -53.460 1.00 34.84 268 GLU A CA 1
ATOM 2080 C C . GLU A 1 268 ? 33.358 33.610 -53.448 1.00 34.84 268 GLU A C 1
ATOM 2082 O O . GLU A 1 268 ? 33.342 32.908 -52.440 1.00 34.84 268 GLU A O 1
ATOM 2087 N N . ARG A 1 269 ? 32.763 33.188 -54.576 1.00 32.41 269 ARG A N 1
ATOM 2088 C CA . ARG A 1 269 ? 32.035 31.904 -54.625 1.00 32.41 269 ARG A CA 1
ATOM 2089 C C . ARG A 1 269 ? 32.935 30.673 -54.419 1.00 32.41 269 ARG A C 1
ATOM 2091 O O . ARG A 1 269 ? 32.412 29.620 -54.082 1.00 32.41 269 ARG A O 1
ATOM 2098 N N . ARG A 1 270 ? 34.263 30.782 -54.581 1.00 32.69 270 ARG A N 1
ATOM 2099 C CA . ARG A 1 270 ? 35.196 29.633 -54.537 1.00 32.69 270 ARG A CA 1
ATOM 2100 C C . ARG A 1 270 ? 35.479 29.063 -53.141 1.00 32.69 270 ARG A C 1
ATOM 2102 O O . ARG A 1 270 ? 35.958 27.933 -53.071 1.00 32.69 270 ARG A O 1
ATOM 2109 N N . SER A 1 271 ? 35.194 29.794 -52.062 1.00 39.00 271 SER A N 1
ATOM 2110 C CA . SER A 1 271 ? 35.249 29.260 -50.689 1.00 39.00 271 SER A CA 1
ATOM 2111 C C . SER A 1 271 ? 33.941 28.557 -50.313 1.00 39.00 271 SER A C 1
ATOM 2113 O O . SER A 1 271 ? 33.955 27.445 -49.792 1.00 39.00 271 SER A O 1
ATOM 2115 N N . ARG A 1 272 ? 32.798 29.169 -50.649 1.00 36.38 272 ARG A N 1
ATOM 2116 C CA . ARG A 1 272 ? 31.460 28.698 -50.252 1.00 36.38 272 ARG A CA 1
ATOM 2117 C C . ARG A 1 272 ? 30.963 27.465 -51.023 1.00 36.38 272 ARG A C 1
ATOM 2119 O O . ARG A 1 272 ? 30.011 26.836 -50.577 1.00 36.38 272 ARG A O 1
ATOM 2126 N N . THR A 1 273 ? 31.591 27.100 -52.145 1.00 38.91 273 THR A N 1
ATOM 2127 C CA . THR A 1 273 ? 31.218 25.916 -52.947 1.00 38.91 273 THR A CA 1
ATOM 2128 C C . THR A 1 273 ? 31.905 24.613 -52.539 1.00 38.91 273 THR A C 1
ATOM 2130 O O . THR A 1 273 ? 31.376 23.560 -52.866 1.00 38.91 273 THR A O 1
ATOM 2133 N N . ARG A 1 274 ? 33.054 24.650 -51.845 1.00 48.62 274 ARG A N 1
ATOM 2134 C CA . ARG A 1 274 ? 33.842 23.434 -51.534 1.00 48.62 274 ARG A CA 1
ATOM 2135 C C . ARG A 1 274 ? 33.546 22.810 -50.164 1.00 48.62 274 ARG A C 1
ATOM 2137 O O . ARG A 1 274 ? 34.076 21.753 -49.841 1.00 48.62 274 ARG A O 1
ATOM 2144 N N . TYR A 1 275 ? 32.701 23.460 -49.360 1.00 58.09 275 TYR A N 1
ATOM 2145 C CA . TYR A 1 275 ? 32.329 22.989 -48.022 1.00 58.09 275 TYR A CA 1
ATOM 2146 C C . TYR A 1 275 ? 31.636 21.608 -48.032 1.00 58.09 275 TYR A C 1
ATOM 2148 O O . TYR A 1 275 ? 32.020 20.787 -47.209 1.00 58.09 275 TYR A O 1
ATOM 2156 N N . PRO A 1 276 ? 30.698 21.280 -48.953 1.00 61.84 276 PRO A N 1
ATOM 2157 C CA . PRO A 1 276 ? 30.071 19.952 -48.975 1.00 61.84 276 PRO A CA 1
ATOM 2158 C C . PRO A 1 276 ? 31.064 18.828 -49.308 1.00 61.84 276 PRO A C 1
ATOM 2160 O O . PRO A 1 276 ? 31.092 17.813 -48.628 1.00 61.84 276 PRO A O 1
ATOM 2163 N N . GLU A 1 277 ? 31.931 19.032 -50.304 1.00 65.94 277 GLU A N 1
ATOM 2164 C CA . GLU A 1 277 ? 32.956 18.054 -50.709 1.00 65.94 277 GLU A CA 1
ATOM 2165 C C . GLU A 1 277 ? 33.966 17.792 -49.576 1.00 65.94 277 GLU A C 1
ATOM 2167 O O . GLU A 1 277 ? 34.343 16.648 -49.311 1.00 65.94 277 GLU A O 1
ATOM 2172 N N . GLY A 1 278 ? 34.375 18.853 -48.870 1.00 76.12 278 GLY A N 1
ATOM 2173 C CA . GLY A 1 278 ? 35.226 18.751 -47.683 1.00 76.12 278 GLY A CA 1
ATOM 2174 C C . GLY A 1 278 ? 34.527 18.093 -46.490 1.00 76.12 278 GLY A C 1
ATOM 2175 O O . GLY A 1 278 ? 35.177 17.372 -45.738 1.00 76.12 278 GLY A O 1
ATOM 2176 N N . TRP A 1 279 ? 33.216 18.293 -46.340 1.00 82.94 279 TRP A N 1
ATOM 2177 C CA . TRP A 1 279 ? 32.411 17.694 -45.275 1.00 82.94 279 TRP A CA 1
ATOM 2178 C C . TRP A 1 279 ? 32.269 16.177 -45.436 1.00 82.94 279 TRP A C 1
ATOM 2180 O O . TRP A 1 279 ? 32.601 15.441 -44.512 1.00 82.94 279 TRP A O 1
ATOM 2190 N N . GLU A 1 280 ? 31.883 15.690 -46.619 1.00 83.31 280 GLU A N 1
ATOM 2191 C CA . GLU A 1 280 ? 31.815 14.242 -46.883 1.00 83.31 280 GLU A CA 1
ATOM 2192 C C . GLU A 1 280 ? 33.190 13.572 -46.720 1.00 83.31 280 GLU A C 1
ATOM 2194 O O . GLU A 1 280 ? 33.301 12.483 -46.153 1.00 83.31 280 GLU A O 1
ATOM 2199 N N . SER A 1 281 ? 34.260 14.259 -47.137 1.00 82.88 281 SER A N 1
ATOM 2200 C CA . SER A 1 281 ? 35.642 13.799 -46.934 1.00 82.88 281 SER A CA 1
ATOM 2201 C C . SER A 1 281 ? 36.012 13.706 -45.445 1.00 82.88 281 SER A C 1
ATOM 2203 O O . SER A 1 281 ? 36.646 12.735 -45.028 1.00 82.88 281 SER A O 1
ATOM 2205 N N . LEU A 1 282 ? 35.592 14.684 -44.632 1.00 84.00 282 LEU A N 1
ATOM 2206 C CA . LEU A 1 282 ? 35.782 14.681 -43.179 1.00 84.00 282 LEU A CA 1
ATOM 2207 C C . LEU A 1 282 ? 34.995 13.542 -42.519 1.00 84.00 282 LEU A C 1
ATOM 2209 O O . LEU A 1 282 ? 35.562 12.812 -41.711 1.00 84.00 282 LEU A O 1
ATOM 2213 N N . LEU A 1 283 ? 33.728 13.334 -42.886 1.00 85.69 283 LEU A N 1
ATOM 2214 C CA . LEU A 1 283 ? 32.920 12.241 -42.337 1.00 85.69 283 LEU A CA 1
ATOM 2215 C C . LEU A 1 283 ? 33.466 10.862 -42.710 1.00 85.69 283 LEU A C 1
ATOM 2217 O O . LEU A 1 283 ? 33.478 9.968 -41.865 1.00 85.69 283 LEU A O 1
ATOM 2221 N N . ALA A 1 284 ? 33.953 10.678 -43.939 1.00 84.81 284 ALA A N 1
ATOM 2222 C CA . ALA A 1 284 ? 34.621 9.444 -44.347 1.00 84.81 284 ALA A CA 1
ATOM 2223 C C . ALA A 1 284 ? 35.899 9.197 -43.524 1.00 84.81 284 ALA A C 1
ATOM 2225 O O . ALA A 1 284 ? 36.121 8.081 -43.047 1.00 84.81 284 ALA A O 1
ATOM 2226 N N . PHE A 1 285 ? 36.702 10.243 -43.294 1.00 86.25 285 PHE A N 1
ATOM 2227 C CA . PHE A 1 285 ? 37.895 10.170 -42.449 1.00 86.25 285 PHE A CA 1
ATOM 2228 C C . PHE A 1 285 ? 37.557 9.853 -40.984 1.00 86.25 285 PHE A C 1
ATOM 2230 O O . PHE A 1 285 ? 38.183 8.969 -40.400 1.00 86.25 285 PHE A O 1
ATOM 2237 N N . VAL A 1 286 ? 36.546 10.505 -40.398 1.00 86.25 286 VAL A N 1
ATOM 2238 C CA . VAL A 1 286 ? 36.100 10.254 -39.016 1.00 86.25 286 VAL A CA 1
ATOM 2239 C C . VAL A 1 286 ? 35.537 8.838 -38.868 1.00 86.25 286 VAL A C 1
ATOM 2241 O O . VAL A 1 286 ? 35.967 8.119 -37.970 1.00 86.25 286 VAL A O 1
ATOM 2244 N N . LYS A 1 287 ? 34.666 8.379 -39.782 1.00 85.88 287 LYS A N 1
ATOM 2245 C CA . LYS A 1 287 ? 34.150 6.995 -39.785 1.00 85.88 287 LYS A CA 1
ATOM 2246 C C . LYS A 1 287 ? 35.294 5.976 -39.837 1.00 85.88 287 LYS A C 1
ATOM 2248 O O . LYS A 1 287 ? 35.322 5.053 -39.029 1.00 85.88 287 LYS A O 1
ATOM 2253 N N . ASN A 1 288 ? 36.271 6.162 -40.728 1.00 85.44 288 ASN A N 1
ATOM 2254 C CA . ASN A 1 288 ? 37.443 5.285 -40.794 1.00 85.44 288 ASN A CA 1
ATOM 2255 C C . ASN A 1 288 ? 38.306 5.348 -39.517 1.00 85.44 288 ASN A C 1
ATOM 2257 O O . ASN A 1 288 ? 38.797 4.321 -39.062 1.00 85.44 288 ASN A O 1
ATOM 2261 N N . SER A 1 289 ? 38.461 6.533 -38.924 1.00 86.56 289 SER A N 1
ATOM 2262 C CA . SER A 1 289 ? 39.258 6.741 -37.706 1.00 86.56 289 SER A CA 1
ATOM 2263 C C . SER A 1 289 ? 38.640 6.090 -36.468 1.00 86.56 289 SER A C 1
ATOM 2265 O O . SER A 1 289 ? 39.385 5.599 -35.630 1.00 86.56 289 SER A O 1
ATOM 2267 N N . ILE A 1 290 ? 37.306 6.048 -36.364 1.00 84.44 290 ILE A N 1
ATOM 2268 C CA . ILE A 1 290 ? 36.596 5.410 -35.242 1.00 84.44 290 ILE A CA 1
ATOM 2269 C C . ILE A 1 290 ? 36.608 3.877 -35.356 1.00 84.44 290 ILE A C 1
ATOM 2271 O O . ILE A 1 290 ? 36.765 3.197 -34.347 1.00 84.44 290 ILE A O 1
ATOM 2275 N N . PHE A 1 291 ? 36.446 3.319 -36.563 1.00 82.31 291 PHE A N 1
ATOM 2276 C CA . PHE A 1 291 ? 36.400 1.860 -36.742 1.00 82.31 291 PHE A CA 1
ATOM 2277 C C . PHE A 1 291 ? 37.782 1.197 -36.872 1.00 82.31 291 PHE A C 1
ATOM 2279 O O . PHE A 1 291 ? 37.911 0.030 -36.517 1.00 82.31 291 PHE A O 1
ATOM 2286 N N . ASN A 1 292 ? 38.802 1.910 -37.371 1.00 81.69 292 ASN A N 1
ATOM 2287 C CA . ASN A 1 292 ? 40.123 1.341 -37.690 1.00 81.69 292 ASN A CA 1
ATOM 2288 C C . ASN A 1 292 ? 41.311 2.069 -37.013 1.00 81.69 292 ASN A C 1
ATOM 2290 O O . ASN A 1 292 ? 42.464 1.751 -37.306 1.00 81.69 292 ASN A O 1
ATOM 2294 N N . GLY A 1 293 ? 41.065 3.076 -36.167 1.00 78.94 293 GLY A N 1
ATOM 2295 C CA . GLY A 1 293 ? 42.107 3.839 -35.467 1.00 78.94 293 GLY A CA 1
ATOM 2296 C C . GLY A 1 293 ? 42.450 3.301 -34.074 1.00 78.94 293 GLY A C 1
ATOM 2297 O O . GLY A 1 293 ? 41.827 2.371 -33.568 1.00 78.94 293 GLY A O 1
ATOM 2298 N N . SER A 1 294 ? 43.437 3.922 -33.416 1.00 83.19 294 SER A N 1
ATOM 2299 C CA . SER A 1 294 ? 43.650 3.724 -31.975 1.00 83.19 294 SER A CA 1
ATOM 2300 C C . SER A 1 294 ? 42.566 4.434 -31.152 1.00 83.19 294 SER A C 1
ATOM 2302 O O . SER A 1 294 ? 41.766 5.214 -31.679 1.00 83.19 294 SER A O 1
ATOM 2304 N N . LYS A 1 295 ? 42.573 4.217 -29.835 1.00 83.06 295 LYS A N 1
ATOM 2305 C CA . LYS A 1 295 ? 41.714 4.921 -28.872 1.00 83.06 295 LYS A CA 1
ATOM 2306 C C . LYS A 1 295 ? 41.866 6.441 -28.978 1.00 83.06 295 LYS A C 1
ATOM 2308 O O . LYS A 1 295 ? 40.878 7.158 -29.087 1.00 83.06 295 LYS A O 1
ATOM 2313 N N . GLU A 1 296 ? 43.101 6.918 -29.027 1.00 85.31 296 GLU A N 1
ATOM 2314 C CA . GLU A 1 296 ? 43.466 8.335 -29.107 1.00 85.31 296 GLU A CA 1
ATOM 2315 C C . GLU A 1 296 ? 43.037 8.935 -30.451 1.00 85.31 296 GLU A C 1
ATOM 2317 O O . GLU A 1 296 ? 42.464 10.021 -30.489 1.00 85.31 296 GLU A O 1
ATOM 2322 N N . VAL A 1 297 ? 43.251 8.203 -31.552 1.00 85.94 297 VAL A N 1
ATOM 2323 C CA . VAL A 1 297 ? 42.827 8.608 -32.904 1.00 85.94 297 VAL A CA 1
ATOM 2324 C C . VAL A 1 297 ? 41.300 8.677 -33.010 1.00 85.94 297 VAL A C 1
ATOM 2326 O O . VAL A 1 297 ? 40.771 9.627 -33.585 1.00 85.94 297 VAL A O 1
ATOM 2329 N N . SER A 1 298 ? 40.588 7.717 -32.412 1.00 85.62 298 SER A N 1
ATOM 2330 C CA . SER A 1 298 ? 39.121 7.687 -32.384 1.00 85.62 298 SER A CA 1
ATOM 2331 C C . SER A 1 298 ? 38.553 8.876 -31.607 1.00 85.62 298 SER A C 1
ATOM 2333 O O . SER A 1 298 ? 37.719 9.613 -32.131 1.00 85.62 298 SER A O 1
ATOM 2335 N N . LEU A 1 299 ? 39.043 9.108 -30.383 1.00 86.38 299 LEU A N 1
ATOM 2336 C CA . LEU A 1 299 ? 38.608 10.219 -29.528 1.00 86.38 299 LEU A CA 1
ATOM 2337 C C . LEU A 1 299 ? 38.937 11.584 -30.155 1.00 86.38 299 LEU A C 1
ATOM 2339 O O . LEU A 1 299 ? 38.092 12.479 -30.146 1.00 86.38 299 LEU A O 1
ATOM 2343 N N . ALA A 1 300 ? 40.112 11.733 -30.776 1.00 86.75 300 ALA A N 1
ATOM 2344 C CA . ALA A 1 300 ? 40.487 12.951 -31.495 1.00 86.75 300 ALA A CA 1
ATOM 2345 C C . ALA A 1 300 ? 39.604 13.207 -32.731 1.00 86.75 300 ALA A C 1
ATOM 2347 O O . ALA A 1 300 ? 39.235 14.352 -32.992 1.00 86.75 300 ALA A O 1
ATOM 2348 N N . ALA A 1 301 ? 39.223 12.162 -33.474 1.00 87.81 301 ALA A N 1
ATOM 2349 C CA . ALA A 1 301 ? 38.308 12.282 -34.611 1.00 87.81 301 ALA A CA 1
ATOM 2350 C C . ALA A 1 301 ? 36.889 12.697 -34.174 1.00 87.81 301 ALA A C 1
ATOM 2352 O O . ALA A 1 301 ? 36.268 13.541 -34.823 1.00 87.81 301 ALA A O 1
ATOM 2353 N N . ILE A 1 302 ? 36.407 12.156 -33.050 1.00 87.19 302 ILE A N 1
ATOM 2354 C CA . ILE A 1 302 ? 35.114 12.504 -32.441 1.00 87.19 302 ILE A CA 1
ATOM 2355 C C . ILE A 1 302 ? 35.119 13.965 -31.956 1.00 87.19 302 ILE A C 1
ATOM 2357 O O . ILE A 1 302 ? 34.264 14.742 -32.384 1.00 87.19 302 ILE A O 1
ATOM 2361 N N . ASN A 1 303 ? 36.136 14.372 -31.186 1.00 86.75 303 ASN A N 1
ATOM 2362 C CA . ASN A 1 303 ? 36.317 15.755 -30.717 1.00 86.75 303 ASN A CA 1
ATOM 2363 C C . ASN A 1 303 ? 36.430 16.760 -31.872 1.00 86.75 303 ASN A C 1
ATOM 2365 O O . ASN A 1 303 ? 35.874 17.859 -31.809 1.00 86.75 303 ASN A O 1
ATOM 2369 N N . CYS A 1 304 ? 37.139 16.397 -32.947 1.00 87.50 304 CYS A N 1
ATOM 2370 C CA . CYS A 1 304 ? 37.272 17.234 -34.138 1.00 87.50 304 CYS A CA 1
ATOM 2371 C C . CYS A 1 304 ? 35.908 17.487 -34.800 1.00 87.50 304 CYS A C 1
ATOM 2373 O O . CYS A 1 304 ? 35.593 18.631 -35.141 1.00 87.50 304 CYS A O 1
ATOM 2375 N N . LEU A 1 305 ? 35.076 16.445 -34.919 1.00 86.38 305 LEU A N 1
ATOM 2376 C CA . LEU A 1 305 ? 33.723 16.558 -35.461 1.00 86.38 305 LEU A CA 1
ATOM 2377 C C . LEU A 1 305 ? 32.814 17.401 -34.550 1.00 86.38 305 LEU A C 1
ATOM 2379 O O . LEU A 1 305 ? 32.163 18.324 -35.036 1.00 86.38 305 LEU A O 1
ATOM 2383 N N . GLN A 1 306 ? 32.825 17.147 -33.239 1.00 84.56 306 GLN A N 1
ATOM 2384 C CA . GLN A 1 306 ? 32.040 17.890 -32.241 1.00 84.56 306 GLN A CA 1
ATOM 2385 C C . GLN A 1 306 ? 32.397 19.382 -32.247 1.00 84.56 306 GLN A C 1
ATOM 2387 O O . GLN A 1 306 ? 31.532 20.228 -32.480 1.00 84.56 306 GLN A O 1
ATOM 2392 N N . THR A 1 307 ? 33.689 19.708 -32.130 1.00 85.19 307 THR A N 1
ATOM 2393 C CA . THR A 1 307 ? 34.198 21.092 -32.159 1.00 85.19 307 THR A CA 1
ATOM 2394 C C . THR A 1 307 ? 33.803 21.817 -33.449 1.00 85.19 307 THR A C 1
ATOM 2396 O O . THR A 1 307 ? 33.424 22.994 -33.421 1.00 85.19 307 THR A O 1
ATOM 2399 N N . ALA A 1 308 ? 33.858 21.135 -34.599 1.00 82.81 308 ALA A N 1
ATOM 2400 C CA . ALA A 1 308 ? 33.433 21.708 -35.872 1.00 82.81 308 ALA A CA 1
ATOM 2401 C C . ALA A 1 308 ? 31.925 22.019 -35.882 1.00 82.81 308 ALA A C 1
ATOM 2403 O O . ALA A 1 308 ? 31.536 23.136 -36.229 1.00 82.81 308 ALA A O 1
ATOM 2404 N N . VAL A 1 309 ? 31.080 21.073 -35.466 1.00 82.56 309 VAL A N 1
ATOM 2405 C CA . VAL A 1 309 ? 29.616 21.226 -35.495 1.00 82.56 309 VAL A CA 1
ATOM 2406 C C . VAL A 1 309 ? 29.144 22.269 -34.484 1.00 82.56 309 VAL A C 1
ATOM 2408 O O . VAL A 1 309 ? 28.477 23.226 -34.879 1.00 82.56 309 VAL A O 1
ATOM 2411 N N . VAL A 1 310 ? 29.539 22.150 -33.212 1.00 80.88 310 VAL A N 1
ATOM 2412 C CA . VAL A 1 310 ? 29.143 23.074 -32.134 1.00 80.88 310 VAL A CA 1
ATOM 2413 C C . VAL A 1 310 ? 29.581 24.501 -32.465 1.00 80.88 310 VAL A C 1
ATOM 2415 O O . VAL A 1 310 ? 28.769 25.429 -32.436 1.00 80.88 310 VAL A O 1
ATOM 2418 N N . SER A 1 311 ? 30.830 24.694 -32.908 1.00 82.00 311 SER A N 1
ATOM 2419 C CA . SER A 1 311 ? 31.327 26.034 -33.246 1.00 82.00 311 SER A CA 1
ATOM 2420 C C . SER A 1 311 ? 30.716 26.633 -34.523 1.00 82.00 311 SER A C 1
ATOM 2422 O O . SER A 1 311 ? 30.851 27.842 -34.734 1.00 82.00 311 SER A O 1
ATOM 2424 N N . HIS A 1 312 ? 30.038 25.845 -35.366 1.00 79.50 312 HIS A N 1
ATOM 2425 C CA . HIS A 1 312 ? 29.193 26.340 -36.460 1.00 79.50 312 HIS A CA 1
ATOM 2426 C C . HIS A 1 312 ? 27.729 26.549 -36.032 1.00 79.50 312 HIS A C 1
ATOM 2428 O O . HIS A 1 312 ? 27.085 27.470 -36.548 1.00 79.50 312 HIS A O 1
ATOM 2434 N N . CYS A 1 313 ? 27.225 25.760 -35.078 1.00 79.75 313 CYS A N 1
ATOM 2435 C CA . CYS A 1 313 ? 25.873 25.865 -34.531 1.00 79.75 313 CYS A CA 1
ATOM 2436 C C . CYS A 1 313 ? 25.689 27.143 -33.704 1.00 79.75 313 CYS A C 1
ATOM 2438 O O . CYS A 1 313 ? 24.831 27.961 -34.030 1.00 79.75 313 CYS A O 1
ATOM 2440 N N . VAL A 1 314 ? 26.591 27.404 -32.748 1.00 75.81 314 VAL A N 1
ATOM 2441 C CA . VAL A 1 314 ? 26.614 28.637 -31.926 1.00 75.81 314 VAL A CA 1
ATOM 2442 C C . VAL A 1 314 ? 26.686 29.907 -32.789 1.00 75.81 314 VAL A C 1
ATOM 2444 O O . VAL A 1 314 ? 26.181 30.962 -32.415 1.00 75.81 314 VAL A O 1
ATOM 2447 N N . LYS A 1 315 ? 27.277 29.814 -33.988 1.00 76.38 315 LYS A N 1
ATOM 2448 C CA . LYS A 1 315 ? 27.370 30.921 -34.955 1.00 76.38 315 LYS A CA 1
ATOM 2449 C C . LYS A 1 315 ? 26.156 31.023 -35.893 1.00 76.38 315 LYS A C 1
ATOM 2451 O O . LYS A 1 315 ? 26.219 31.805 -36.838 1.00 76.38 315 LYS A O 1
ATOM 2456 N N . GLY A 1 316 ? 25.108 30.214 -35.723 1.00 71.06 316 GLY A N 1
ATOM 2457 C CA . GLY A 1 316 ? 23.926 30.185 -36.599 1.00 71.06 316 GLY A CA 1
ATOM 2458 C C . GLY A 1 316 ? 24.221 29.808 -38.059 1.00 71.06 316 GLY A C 1
ATOM 2459 O O . GLY A 1 316 ? 23.473 30.185 -38.956 1.00 71.06 316 GLY A O 1
ATOM 2460 N N . ASN A 1 317 ? 25.342 29.126 -38.321 1.00 74.12 317 ASN A N 1
ATOM 2461 C CA . ASN A 1 317 ? 25.833 28.824 -39.673 1.00 74.12 317 ASN A CA 1
ATOM 2462 C C . ASN A 1 317 ? 25.714 27.334 -40.055 1.00 74.12 317 ASN A C 1
ATOM 2464 O O . ASN A 1 317 ? 26.029 26.969 -41.190 1.00 74.12 317 ASN A O 1
ATOM 2468 N N . LEU A 1 318 ? 25.281 26.473 -39.129 1.00 77.31 318 LEU A N 1
ATOM 2469 C CA . LEU A 1 318 ? 25.056 25.052 -39.384 1.00 77.31 318 LEU A CA 1
ATOM 2470 C C . LEU A 1 318 ? 23.806 24.846 -40.260 1.00 77.31 318 LEU A C 1
ATOM 2472 O O . LEU A 1 318 ? 22.797 25.527 -40.101 1.00 77.31 318 LEU A O 1
ATOM 2476 N N . GLN A 1 319 ? 23.865 23.890 -41.189 1.00 78.19 319 GLN A N 1
ATOM 2477 C CA . GLN A 1 319 ? 22.717 23.469 -41.999 1.00 78.19 319 GLN A CA 1
ATOM 2478 C C . GLN A 1 319 ? 22.265 22.080 -41.554 1.00 78.19 319 GLN A C 1
ATOM 2480 O O . GLN A 1 319 ? 23.111 21.219 -41.320 1.00 78.19 319 GLN A O 1
ATOM 2485 N N . LEU A 1 320 ? 20.949 21.850 -41.513 1.00 80.19 320 LEU A N 1
ATOM 2486 C CA . LEU A 1 320 ? 20.318 20.627 -40.993 1.00 80.19 320 LEU A CA 1
ATOM 2487 C C . LEU A 1 320 ? 20.952 19.325 -41.517 1.00 80.19 320 LEU A C 1
ATOM 2489 O O . LEU A 1 320 ? 21.234 18.414 -40.751 1.00 80.19 320 LEU A O 1
ATOM 2493 N N . ARG A 1 321 ? 21.288 19.274 -42.814 1.00 79.88 321 ARG A N 1
ATOM 2494 C CA . ARG A 1 321 ? 21.945 18.110 -43.436 1.00 79.88 321 ARG A CA 1
ATOM 2495 C C . ARG A 1 321 ? 23.265 17.700 -42.771 1.00 79.88 321 ARG A C 1
ATOM 2497 O O . ARG A 1 321 ? 23.567 16.515 -42.735 1.00 79.88 321 ARG A O 1
ATOM 2504 N N . TYR A 1 322 ? 24.039 18.659 -42.257 1.00 82.94 322 TYR A N 1
ATOM 2505 C CA . TYR A 1 322 ? 25.304 18.373 -41.580 1.00 82.94 322 TYR A CA 1
ATOM 2506 C C . TYR A 1 322 ? 25.049 17.786 -40.187 1.00 82.94 322 TYR A C 1
ATOM 2508 O O . TYR A 1 322 ? 25.738 16.850 -39.795 1.00 82.94 322 TYR A O 1
ATOM 2516 N N . LEU A 1 323 ? 24.015 18.276 -39.491 1.00 83.69 323 LEU A N 1
ATOM 2517 C CA . LEU A 1 323 ? 23.569 17.749 -38.201 1.00 83.69 323 LEU A CA 1
ATOM 2518 C C . LEU A 1 323 ? 23.105 16.288 -38.342 1.00 83.69 323 LEU A C 1
ATOM 2520 O O . LEU A 1 323 ? 23.656 15.415 -37.677 1.00 83.69 323 LEU A O 1
ATOM 2524 N N . ASN A 1 324 ? 22.220 15.999 -39.304 1.00 84.88 324 ASN A N 1
ATOM 2525 C CA . ASN A 1 324 ? 21.788 14.629 -39.627 1.00 84.88 324 ASN A CA 1
ATOM 2526 C C . ASN A 1 324 ? 22.986 13.721 -39.928 1.00 84.88 324 ASN A C 1
ATOM 2528 O O . ASN A 1 324 ? 23.133 12.667 -39.325 1.00 84.88 324 ASN A O 1
ATOM 2532 N N . SER A 1 325 ? 23.911 14.170 -40.781 1.00 87.31 325 SER A N 1
ATOM 2533 C CA . SER A 1 325 ? 25.072 13.360 -41.168 1.00 87.31 325 SER A CA 1
ATOM 2534 C C . SER A 1 325 ? 26.053 13.046 -40.022 1.00 87.31 325 SER A C 1
ATOM 2536 O O . SER A 1 325 ? 26.895 12.165 -40.181 1.00 87.31 325 SER A O 1
ATOM 2538 N N . VAL A 1 326 ? 25.950 13.738 -38.876 1.00 87.25 326 VAL A N 1
ATOM 2539 C CA . VAL A 1 326 ? 26.674 13.427 -37.625 1.00 87.25 326 VAL A CA 1
ATOM 2540 C C . VAL A 1 326 ? 25.894 12.411 -36.794 1.00 87.25 326 VAL A C 1
ATOM 2542 O O . VAL A 1 326 ? 26.491 11.442 -36.329 1.00 87.25 326 VAL A O 1
ATOM 2545 N N . MET A 1 327 ? 24.571 12.567 -36.683 1.00 88.19 327 MET A N 1
ATOM 2546 C CA . MET A 1 327 ? 23.689 11.557 -36.078 1.00 88.19 327 MET A CA 1
ATOM 2547 C C . MET A 1 327 ? 23.866 10.200 -36.780 1.00 88.19 327 MET A C 1
ATOM 2549 O O . MET A 1 327 ? 24.129 9.198 -36.121 1.00 88.19 327 MET A O 1
ATOM 2553 N N . ASP A 1 328 ? 23.899 10.195 -38.117 1.00 88.44 328 ASP A N 1
ATOM 2554 C CA . ASP A 1 328 ? 24.163 9.020 -38.959 1.00 88.44 328 ASP A CA 1
ATOM 2555 C C . ASP A 1 328 ? 25.575 8.415 -38.760 1.00 88.44 328 ASP A C 1
ATOM 2557 O O . ASP A 1 328 ? 25.828 7.272 -39.144 1.00 88.44 328 ASP A O 1
ATOM 2561 N N . VAL A 1 329 ? 26.545 9.168 -38.216 1.00 87.56 329 VAL A N 1
ATOM 2562 C CA . VAL A 1 329 ? 27.860 8.626 -37.812 1.00 87.56 329 VAL A CA 1
ATOM 2563 C C . VAL A 1 329 ? 27.738 7.944 -36.455 1.00 87.56 329 VAL A C 1
ATOM 2565 O O . VAL A 1 329 ? 28.214 6.823 -36.297 1.00 87.56 329 VAL A O 1
ATOM 2568 N N . TYR A 1 330 ? 27.113 8.614 -35.489 1.00 89.75 330 TYR A N 1
ATOM 2569 C CA . TYR A 1 330 ? 26.974 8.127 -34.120 1.00 89.75 330 TYR A CA 1
ATOM 2570 C C . TYR A 1 330 ? 26.106 6.868 -34.047 1.00 89.75 330 TYR A C 1
ATOM 2572 O O . TYR A 1 330 ? 26.539 5.865 -33.478 1.00 89.75 330 TYR A O 1
ATOM 2580 N N . GLU A 1 331 ? 24.953 6.864 -34.715 1.00 89.69 331 GLU A N 1
ATOM 2581 C CA . GLU A 1 331 ? 24.078 5.695 -34.829 1.00 89.69 331 GLU A CA 1
ATOM 2582 C C . GLU A 1 331 ? 24.816 4.500 -35.448 1.00 89.69 331 GLU A C 1
ATOM 2584 O O . GLU A 1 331 ? 24.800 3.401 -34.895 1.00 89.69 331 GLU A O 1
ATOM 2589 N N . LEU A 1 332 ? 25.564 4.725 -36.535 1.00 87.25 332 LEU A N 1
ATOM 2590 C CA . LEU A 1 332 ? 26.353 3.692 -37.209 1.00 87.25 332 LEU A CA 1
ATOM 2591 C C . LEU A 1 332 ? 27.441 3.080 -36.307 1.00 87.25 332 LEU A C 1
ATOM 2593 O O . LEU A 1 332 ? 27.743 1.893 -36.447 1.00 87.25 332 LEU A O 1
ATOM 2597 N N . VAL A 1 333 ? 28.036 3.858 -35.394 1.00 84.38 333 VAL A N 1
ATOM 2598 C CA . VAL A 1 333 ? 29.024 3.352 -34.422 1.00 84.38 333 VAL A CA 1
ATOM 2599 C C . VAL A 1 333 ? 28.361 2.429 -33.404 1.00 84.38 333 VAL A C 1
ATOM 2601 O O . VAL A 1 333 ? 28.875 1.335 -33.165 1.00 84.38 333 VAL A O 1
ATOM 2604 N N . PHE A 1 334 ? 27.200 2.803 -32.859 1.00 83.44 334 PHE A N 1
ATOM 2605 C CA . PHE A 1 334 ? 26.457 1.919 -31.961 1.00 83.44 334 PHE A CA 1
ATOM 2606 C C . PHE A 1 334 ? 25.959 0.665 -32.695 1.00 83.44 334 PHE A C 1
ATOM 2608 O O . PHE A 1 334 ? 26.272 -0.441 -32.247 1.00 83.44 334 PHE A O 1
ATOM 2615 N N . GLN A 1 335 ? 25.307 0.802 -33.857 1.00 84.12 335 GLN A N 1
ATOM 2616 C CA . GLN A 1 335 ? 24.823 -0.318 -34.683 1.00 84.12 335 GLN A CA 1
ATOM 2617 C C . GLN A 1 335 ? 25.919 -1.349 -35.012 1.00 84.12 335 GLN A C 1
ATOM 2619 O O . GLN A 1 335 ? 25.654 -2.549 -35.001 1.00 84.12 335 GLN A O 1
ATOM 2624 N N . LYS A 1 336 ? 27.155 -0.907 -35.285 1.00 77.81 336 LYS A N 1
ATOM 2625 C CA . LYS A 1 336 ? 28.281 -1.794 -35.637 1.00 77.81 336 LYS A CA 1
ATOM 2626 C C . LYS A 1 336 ? 29.118 -2.288 -34.459 1.00 77.81 336 LYS A C 1
ATOM 2628 O O . LYS A 1 336 ? 30.022 -3.092 -34.666 1.00 77.81 336 LYS A O 1
ATOM 2633 N N . SER A 1 337 ? 28.860 -1.837 -33.234 1.00 63.41 337 SER A N 1
ATOM 2634 C CA . SER A 1 337 ? 29.773 -2.090 -32.107 1.00 63.41 337 SER A CA 1
ATOM 2635 C C . SER A 1 337 ? 29.893 -3.555 -31.657 1.00 63.41 337 SER A C 1
ATOM 2637 O O . SER A 1 337 ? 30.783 -3.868 -30.871 1.00 63.41 337 SER A O 1
ATOM 2639 N N . SER A 1 338 ? 29.088 -4.474 -32.201 1.00 55.31 338 SER A N 1
ATOM 2640 C CA . SER A 1 338 ? 29.312 -5.921 -32.075 1.00 55.31 338 SER A CA 1
ATOM 2641 C C . SER A 1 338 ? 30.615 -6.402 -32.733 1.00 55.31 338 SER A C 1
ATOM 2643 O O . SER A 1 338 ? 31.071 -7.500 -32.427 1.00 55.31 338 SER A O 1
ATOM 2645 N N . SER A 1 339 ? 31.241 -5.604 -33.611 1.00 52.25 339 SER A N 1
ATOM 2646 C CA . SER A 1 339 ? 32.477 -5.982 -34.310 1.00 52.25 339 SER A CA 1
ATOM 2647 C C . SER A 1 339 ? 33.780 -5.581 -33.605 1.00 52.25 339 SER A C 1
ATOM 2649 O O . SER A 1 339 ? 34.845 -5.906 -34.126 1.00 52.25 339 SER A O 1
ATOM 2651 N N . TYR A 1 340 ? 33.742 -4.847 -32.483 1.00 59.19 340 TYR A N 1
ATOM 2652 C CA . TYR A 1 340 ? 34.954 -4.476 -31.737 1.00 59.19 340 TYR A CA 1
ATOM 2653 C C . TYR A 1 340 ? 34.683 -4.270 -30.234 1.00 59.19 340 TYR A C 1
ATOM 2655 O O . TYR A 1 340 ? 33.986 -3.348 -29.817 1.00 59.19 340 TYR A O 1
ATOM 2663 N N . THR A 1 341 ? 35.255 -5.141 -29.400 1.00 56.19 341 THR A N 1
ATOM 2664 C CA . THR A 1 341 ? 34.987 -5.218 -27.952 1.00 56.19 341 THR A CA 1
ATOM 2665 C C . THR A 1 341 ? 36.214 -4.844 -27.117 1.00 56.19 341 THR A C 1
ATOM 2667 O O . THR A 1 341 ? 37.301 -5.370 -27.349 1.00 56.19 341 THR A O 1
ATOM 2670 N N . GLY A 1 342 ? 36.045 -3.981 -26.108 1.00 68.31 342 GLY A N 1
ATOM 2671 C CA . GLY A 1 342 ? 37.087 -3.628 -25.131 1.00 68.31 342 GLY A CA 1
ATOM 2672 C C . GLY A 1 342 ? 36.992 -2.182 -24.629 1.00 68.31 342 GLY A C 1
ATOM 2673 O O . GLY A 1 342 ? 36.162 -1.408 -25.103 1.00 68.31 342 GLY A O 1
ATOM 2674 N N . ASP A 1 343 ? 37.878 -1.788 -23.704 1.00 68.06 343 ASP A N 1
ATOM 2675 C CA . ASP A 1 343 ? 37.905 -0.440 -23.094 1.00 68.06 343 ASP A CA 1
ATOM 2676 C C . ASP A 1 343 ? 37.923 0.704 -24.130 1.00 68.06 343 ASP A C 1
ATOM 2678 O O . ASP A 1 343 ? 37.261 1.724 -23.950 1.00 68.06 343 ASP A O 1
ATOM 2682 N N . THR A 1 344 ? 38.600 0.509 -25.266 1.00 74.81 344 THR A N 1
ATOM 2683 C CA . THR A 1 344 ? 38.604 1.479 -26.374 1.00 74.81 344 THR A CA 1
ATOM 2684 C C . THR A 1 344 ? 37.198 1.732 -26.929 1.00 74.81 344 THR A C 1
ATOM 2686 O O . THR A 1 344 ? 36.813 2.887 -27.104 1.00 74.81 344 THR A O 1
ATOM 2689 N N . ALA A 1 345 ? 36.398 0.681 -27.146 1.00 78.56 345 ALA A N 1
ATOM 2690 C CA . ALA A 1 345 ? 35.011 0.812 -27.594 1.00 78.56 345 ALA A CA 1
ATOM 2691 C C . ALA A 1 345 ? 34.143 1.470 -26.510 1.00 78.56 345 ALA A C 1
ATOM 2693 O O . ALA A 1 345 ? 33.384 2.397 -26.791 1.00 78.56 345 ALA A O 1
ATOM 2694 N N . THR A 1 346 ? 34.323 1.058 -25.253 1.00 81.81 346 THR A N 1
ATOM 2695 C CA . THR A 1 346 ? 33.648 1.635 -24.082 1.00 81.81 346 THR A CA 1
ATOM 2696 C C . THR A 1 346 ? 33.923 3.134 -23.935 1.00 81.81 346 THR A C 1
ATOM 2698 O O . THR A 1 346 ? 32.999 3.886 -23.624 1.00 81.81 346 THR A O 1
ATOM 2701 N N . LYS A 1 347 ? 35.151 3.599 -24.206 1.00 85.00 347 LYS A N 1
ATOM 2702 C CA . LYS A 1 347 ? 35.511 5.026 -24.197 1.00 85.00 347 LYS A CA 1
ATOM 2703 C C . LYS A 1 347 ? 35.010 5.792 -25.422 1.00 85.00 347 LYS A C 1
ATOM 2705 O O . LYS A 1 347 ? 34.529 6.906 -25.260 1.00 85.00 347 LYS A O 1
ATOM 2710 N N . VAL A 1 348 ? 35.021 5.191 -26.612 1.00 86.19 348 VAL A N 1
ATOM 2711 C CA . VAL A 1 348 ? 34.398 5.781 -27.813 1.00 86.19 348 VAL A CA 1
ATOM 2712 C C . VAL A 1 348 ? 32.893 6.009 -27.616 1.00 86.19 348 VAL A C 1
ATOM 2714 O O . VAL A 1 348 ? 32.394 7.080 -27.953 1.00 86.19 348 VAL A O 1
ATOM 2717 N N . LYS A 1 349 ? 32.172 5.052 -27.015 1.00 88.50 349 LYS A N 1
ATOM 2718 C CA . LYS A 1 349 ? 30.736 5.195 -26.710 1.00 88.50 349 LYS A CA 1
ATOM 2719 C C . LYS A 1 349 ? 30.451 6.340 -25.726 1.00 88.50 349 LYS A C 1
ATOM 2721 O O . LYS A 1 349 ? 29.474 7.057 -25.913 1.00 88.50 349 LYS A O 1
ATOM 2726 N N . GLN A 1 350 ? 31.311 6.540 -24.723 1.00 89.75 350 GLN A N 1
ATOM 2727 C CA . GLN A 1 350 ? 31.213 7.658 -23.769 1.00 89.75 350 GLN A CA 1
ATOM 2728 C C . GLN A 1 350 ? 31.371 9.019 -24.460 1.00 89.75 350 GLN A C 1
ATOM 2730 O O . GLN A 1 350 ? 30.527 9.892 -24.283 1.00 89.75 350 GLN A O 1
ATOM 2735 N N . GLU A 1 351 ? 32.403 9.174 -25.293 1.00 89.94 351 GLU A N 1
ATOM 2736 C CA . GLU A 1 351 ? 32.693 10.430 -26.000 1.00 89.94 351 GLU A CA 1
ATOM 2737 C C . GLU A 1 351 ? 31.570 10.828 -26.971 1.00 89.94 351 GLU A C 1
ATOM 2739 O O . GLU A 1 351 ? 31.236 12.006 -27.119 1.00 89.94 351 GLU A O 1
ATOM 2744 N N . ILE A 1 352 ? 30.962 9.829 -27.622 1.00 90.50 352 ILE A N 1
ATOM 2745 C CA . ILE A 1 352 ? 29.807 10.030 -28.496 1.00 90.50 352 ILE A CA 1
ATOM 2746 C C . ILE A 1 352 ? 28.583 10.456 -27.681 1.00 90.50 352 ILE A C 1
ATOM 2748 O O . ILE A 1 352 ? 27.957 11.442 -28.051 1.00 90.50 352 ILE A O 1
ATOM 2752 N N . LEU A 1 353 ? 28.257 9.780 -26.571 1.00 91.44 353 LEU A N 1
ATOM 2753 C CA . LEU A 1 353 ? 27.125 10.160 -25.711 1.00 91.44 353 LEU A CA 1
ATOM 2754 C C . LEU A 1 353 ? 27.278 11.576 -25.139 1.00 91.44 353 LEU A C 1
ATOM 2756 O O . LEU A 1 353 ? 26.321 12.347 -25.166 1.00 91.44 353 LEU A O 1
ATOM 2760 N N . HIS A 1 354 ? 28.478 11.938 -24.678 1.00 90.06 354 HIS A N 1
ATOM 2761 C CA . HIS A 1 354 ? 28.757 13.268 -24.137 1.00 90.06 354 HIS A CA 1
ATOM 2762 C C . HIS A 1 354 ? 28.477 14.369 -25.171 1.00 90.06 354 HIS A C 1
ATOM 2764 O O . HIS A 1 354 ? 27.652 15.256 -24.938 1.00 90.06 354 HIS A O 1
ATOM 2770 N N . GLY A 1 355 ? 29.097 14.273 -26.351 1.00 87.81 355 GLY A N 1
ATOM 2771 C CA . GLY A 1 355 ? 28.880 15.257 -27.409 1.00 87.81 355 GLY A CA 1
ATOM 2772 C C . GLY A 1 355 ? 27.518 15.152 -28.093 1.00 87.81 355 GLY A C 1
ATOM 2773 O O . GLY A 1 355 ? 27.093 16.131 -28.687 1.00 87.81 355 GLY A O 1
ATOM 2774 N N . LEU A 1 356 ? 26.802 14.028 -28.000 1.00 89.88 356 LEU A N 1
ATOM 2775 C CA . LEU A 1 356 ? 25.398 13.912 -28.417 1.00 89.88 356 LEU A CA 1
ATOM 2776 C C . LEU A 1 356 ? 24.491 14.770 -27.517 1.00 89.88 356 LEU A C 1
ATOM 2778 O O . LEU A 1 356 ? 23.638 15.497 -28.028 1.00 89.88 356 LEU A O 1
ATOM 2782 N N . GLY A 1 357 ? 24.730 14.748 -26.201 1.00 89.12 357 GLY A N 1
ATOM 2783 C CA . GLY A 1 357 ? 24.072 15.632 -25.236 1.00 89.12 357 GLY A CA 1
ATOM 2784 C C . GLY A 1 357 ? 24.403 17.110 -25.465 1.00 89.12 357 GLY A C 1
ATOM 2785 O O . GLY A 1 357 ? 23.490 17.929 -25.579 1.00 89.12 357 GLY A O 1
ATOM 2786 N N . GLU A 1 358 ? 25.689 17.460 -25.615 1.00 88.62 358 GLU A N 1
ATOM 2787 C CA . GLU A 1 358 ? 26.093 18.840 -25.940 1.00 88.62 358 GLU A CA 1
ATOM 2788 C C . GLU A 1 358 ? 25.462 19.306 -27.262 1.00 88.62 358 GLU A C 1
ATOM 2790 O O . GLU A 1 358 ? 24.884 20.391 -27.335 1.00 88.62 358 GLU A O 1
ATOM 2795 N N . LEU A 1 359 ? 25.527 18.475 -28.305 1.00 88.12 359 LEU A N 1
ATOM 2796 C CA . LEU A 1 359 ? 25.000 18.781 -29.629 1.00 88.12 359 LEU A CA 1
ATOM 2797 C C . LEU A 1 359 ? 23.496 19.057 -29.599 1.00 88.12 359 LEU A C 1
ATOM 2799 O O . LEU A 1 359 ? 23.053 20.017 -30.233 1.00 88.12 359 LEU A O 1
ATOM 2803 N N . TYR A 1 360 ? 22.722 18.268 -28.849 1.00 91.12 360 TYR A N 1
ATOM 2804 C CA . TYR A 1 360 ? 21.295 18.508 -28.647 1.00 91.12 360 TYR A CA 1
ATOM 2805 C C . TYR A 1 360 ? 21.046 19.875 -27.990 1.00 91.12 360 TYR A C 1
ATOM 2807 O O . TYR A 1 360 ? 20.378 20.725 -28.582 1.00 91.12 360 TYR A O 1
ATOM 2815 N N . VAL A 1 361 ? 21.673 20.147 -26.839 1.00 89.69 361 VAL A N 1
ATOM 2816 C CA . VAL A 1 361 ? 21.524 21.419 -26.100 1.00 89.69 361 VAL A CA 1
ATOM 2817 C C . VAL A 1 361 ? 21.931 22.632 -26.948 1.00 89.69 361 VAL A C 1
ATOM 2819 O O . VAL A 1 361 ? 21.250 23.658 -26.942 1.00 89.69 361 VAL A O 1
ATOM 2822 N N . GLN A 1 362 ? 23.003 22.521 -27.736 1.00 87.88 362 GLN A N 1
ATOM 2823 C CA . GLN A 1 362 ? 23.489 23.598 -28.608 1.00 87.88 362 GLN A CA 1
ATOM 2824 C C . GLN A 1 362 ? 22.666 23.773 -29.898 1.00 87.88 362 GLN A C 1
ATOM 2826 O O . GLN A 1 362 ? 22.862 24.764 -30.607 1.00 87.88 362 GLN A O 1
ATOM 2831 N N . SER A 1 363 ? 21.763 22.842 -30.235 1.00 87.31 363 SER A N 1
ATOM 2832 C CA . SER A 1 363 ? 21.006 22.857 -31.498 1.00 87.31 363 SER A CA 1
ATOM 2833 C C . SER A 1 363 ? 19.497 22.610 -31.372 1.00 87.31 363 SER A C 1
ATOM 2835 O O . SER A 1 363 ? 18.843 22.437 -32.396 1.00 87.31 363 SER A O 1
ATOM 2837 N N . LEU A 1 364 ? 18.913 22.700 -30.167 1.00 86.81 364 LEU A N 1
ATOM 2838 C CA . LEU A 1 364 ? 17.479 22.494 -29.865 1.00 86.81 364 LEU A CA 1
ATOM 2839 C C . LEU A 1 364 ? 16.509 22.995 -30.956 1.00 86.81 364 LEU A C 1
ATOM 2841 O O . LEU A 1 364 ? 15.621 22.270 -31.389 1.00 86.81 364 LEU A O 1
ATOM 2845 N N . LYS A 1 365 ? 16.700 24.228 -31.450 1.00 85.62 365 LYS A N 1
ATOM 2846 C CA . LYS A 1 365 ? 15.841 24.877 -32.469 1.00 85.62 365 LYS A CA 1
ATOM 2847 C C . LYS A 1 365 ? 15.964 24.302 -33.891 1.00 85.62 365 LYS A C 1
ATOM 2849 O O . LYS A 1 365 ? 15.273 24.771 -34.790 1.00 85.62 365 LYS A O 1
ATOM 2854 N N . MET A 1 366 ? 16.875 23.359 -34.112 1.00 86.62 366 MET A N 1
ATOM 2855 C CA . MET A 1 366 ? 17.081 22.648 -35.376 1.00 86.62 366 MET A CA 1
ATOM 2856 C C . MET A 1 366 ? 16.516 21.224 -35.350 1.00 86.62 366 MET A C 1
ATOM 2858 O O . MET A 1 366 ? 16.372 20.641 -36.417 1.00 86.62 366 MET A O 1
ATOM 2862 N N . PHE A 1 367 ? 16.206 20.666 -34.176 1.00 89.75 367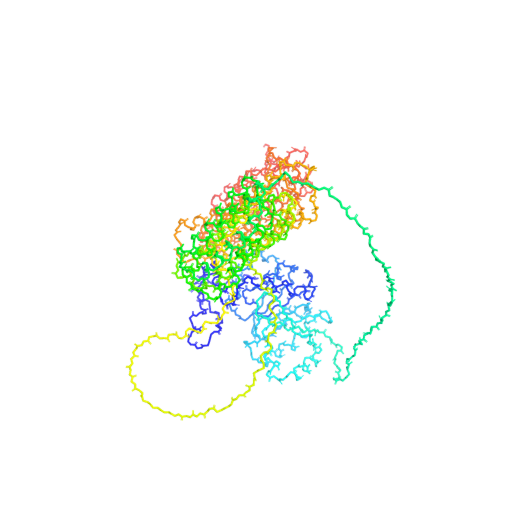 PHE A N 1
ATOM 2863 C CA . PHE A 1 367 ? 15.624 19.330 -34.067 1.00 89.75 367 PHE A CA 1
ATOM 2864 C C . PHE A 1 367 ? 14.153 19.326 -34.508 1.00 89.75 367 PHE A C 1
ATOM 2866 O O . PHE A 1 367 ? 13.357 20.150 -34.049 1.00 89.75 367 PHE A O 1
ATOM 2873 N N . ASP A 1 368 ? 13.810 18.363 -35.366 1.00 90.12 368 ASP A N 1
ATOM 2874 C CA . ASP A 1 368 ? 12.441 17.922 -35.647 1.00 90.12 368 ASP A CA 1
ATOM 2875 C C . ASP A 1 368 ? 12.147 16.580 -34.945 1.00 90.12 368 ASP A C 1
ATOM 2877 O O . ASP A 1 368 ? 13.058 15.932 -34.418 1.00 90.12 368 ASP A O 1
ATOM 2881 N N . ASP A 1 369 ? 10.882 16.148 -34.953 1.00 90.94 369 ASP A N 1
ATOM 2882 C CA . ASP A 1 369 ? 10.419 14.876 -34.382 1.00 90.94 369 ASP A CA 1
ATOM 2883 C C . ASP A 1 369 ? 11.290 13.684 -34.816 1.00 90.94 369 ASP A C 1
ATOM 2885 O O . ASP A 1 369 ? 11.626 12.822 -34.007 1.00 90.94 369 ASP A O 1
ATOM 2889 N N . LYS A 1 370 ? 11.702 13.626 -36.091 1.00 91.06 370 LYS A N 1
ATOM 2890 C CA . LYS A 1 370 ? 12.480 12.502 -36.626 1.00 91.06 370 LYS A CA 1
ATOM 2891 C C . LYS A 1 370 ? 13.901 12.504 -36.066 1.00 91.06 370 LYS A C 1
ATOM 2893 O O . LYS A 1 370 ? 14.413 11.448 -35.696 1.00 91.06 370 LYS A O 1
ATOM 2898 N N . MET A 1 371 ? 14.542 13.667 -36.003 1.00 90.75 371 MET A N 1
ATOM 2899 C CA . MET A 1 371 ? 15.869 13.812 -35.401 1.00 90.75 371 MET A CA 1
ATOM 2900 C C . MET A 1 371 ? 15.842 13.515 -33.904 1.00 90.75 371 MET A C 1
ATOM 2902 O O . MET A 1 371 ? 16.784 12.923 -33.381 1.00 90.75 371 MET A O 1
ATOM 2906 N N . TYR A 1 372 ? 14.753 13.880 -33.225 1.00 93.88 372 TYR A N 1
ATOM 2907 C CA . TYR A 1 372 ? 14.562 13.571 -31.815 1.00 93.88 372 TYR A CA 1
ATOM 2908 C C . TYR A 1 372 ? 14.379 12.062 -31.586 1.00 93.88 372 TYR A C 1
ATOM 2910 O O . TYR A 1 372 ? 15.039 11.485 -30.725 1.00 93.88 372 TYR A O 1
ATOM 2918 N N . MET A 1 373 ? 13.600 11.380 -32.431 1.00 93.00 373 MET A N 1
ATOM 2919 C CA . MET A 1 373 ? 13.521 9.913 -32.425 1.00 93.00 373 MET A CA 1
ATOM 2920 C C . MET A 1 373 ? 14.875 9.243 -32.723 1.00 93.00 373 MET A C 1
ATOM 2922 O O . MET A 1 373 ? 15.195 8.228 -32.108 1.00 93.00 373 MET A O 1
ATOM 2926 N N . GLN A 1 374 ? 15.699 9.806 -33.618 1.00 92.94 374 GLN A N 1
ATOM 2927 C CA . GLN A 1 374 ? 17.056 9.301 -33.884 1.00 92.94 374 GLN A CA 1
ATOM 2928 C C . GLN A 1 374 ? 17.979 9.488 -32.664 1.00 92.94 374 GLN A C 1
ATOM 2930 O O . GLN A 1 374 ? 18.737 8.583 -32.325 1.00 92.94 374 GLN A O 1
ATOM 2935 N N . LEU A 1 375 ? 17.880 10.623 -31.963 1.00 94.38 375 LEU A N 1
ATOM 2936 C CA . LEU A 1 375 ? 18.570 10.880 -30.692 1.00 94.38 375 LEU A CA 1
ATOM 2937 C C . LEU A 1 375 ? 18.190 9.844 -29.623 1.00 94.38 375 LEU A C 1
ATOM 2939 O O . LEU A 1 375 ? 19.088 9.238 -29.038 1.00 94.38 375 LEU A O 1
ATOM 2943 N N . LEU A 1 376 ? 16.893 9.595 -29.409 1.00 93.75 376 LEU A N 1
ATOM 2944 C CA . LEU A 1 376 ? 16.439 8.568 -28.464 1.00 93.75 376 LEU A CA 1
ATOM 2945 C C . LEU A 1 376 ? 16.927 7.171 -28.869 1.00 93.75 376 LEU A C 1
ATOM 2947 O O . LEU A 1 376 ? 17.481 6.469 -28.031 1.00 93.75 376 LEU A O 1
ATOM 2951 N N . GLY A 1 377 ? 16.816 6.795 -30.148 1.00 92.19 377 GLY A N 1
ATOM 2952 C CA . GLY A 1 377 ? 17.257 5.486 -30.646 1.00 92.19 377 GLY A CA 1
ATOM 2953 C C . GLY A 1 377 ? 18.762 5.224 -30.489 1.00 92.19 377 GLY A C 1
ATOM 2954 O O . GLY A 1 377 ? 19.166 4.094 -30.219 1.00 92.19 377 GLY A O 1
ATOM 2955 N N . ILE A 1 378 ? 19.609 6.257 -30.591 1.00 91.94 378 ILE A N 1
ATOM 2956 C CA . ILE A 1 378 ? 21.049 6.139 -30.295 1.00 91.94 378 ILE A CA 1
ATOM 2957 C C . ILE A 1 378 ? 21.277 5.871 -28.799 1.00 91.94 378 ILE A C 1
ATOM 2959 O O . ILE A 1 378 ? 22.125 5.049 -28.446 1.00 91.94 378 ILE A O 1
ATOM 2963 N N . VAL A 1 379 ? 20.531 6.551 -27.923 1.00 93.00 379 VAL A N 1
ATOM 2964 C CA . VAL A 1 379 ? 20.659 6.403 -26.465 1.00 93.00 379 VAL A CA 1
ATOM 2965 C C . VAL A 1 379 ? 20.103 5.057 -25.991 1.00 93.00 379 VAL A C 1
ATOM 2967 O O . VAL A 1 379 ? 20.780 4.373 -25.228 1.00 93.00 379 VAL A O 1
ATOM 2970 N N . ASP A 1 380 ? 18.955 4.619 -26.508 1.00 90.88 380 ASP A N 1
ATOM 2971 C CA . ASP A 1 380 ? 18.417 3.267 -26.318 1.00 90.88 380 ASP A CA 1
ATOM 2972 C C . ASP A 1 380 ? 19.452 2.195 -26.687 1.00 90.88 380 ASP A C 1
ATOM 2974 O O . ASP A 1 380 ? 19.845 1.356 -25.870 1.00 90.88 380 ASP A O 1
ATOM 2978 N N . LEU A 1 381 ? 19.974 2.267 -27.913 1.00 89.44 381 LEU A N 1
ATOM 2979 C CA . LEU A 1 381 ? 20.950 1.304 -28.405 1.00 89.44 381 LEU A CA 1
ATOM 2980 C C . LEU A 1 381 ? 22.236 1.311 -27.559 1.00 89.44 381 LEU A C 1
ATOM 2982 O O . LEU A 1 381 ? 22.852 0.259 -27.379 1.00 89.44 381 LEU A O 1
ATOM 2986 N N . ALA A 1 382 ? 22.617 2.456 -26.984 1.00 89.00 382 ALA A N 1
ATOM 2987 C CA . ALA A 1 382 ? 23.703 2.544 -26.013 1.00 89.00 382 ALA A CA 1
ATOM 2988 C C . ALA A 1 382 ? 23.377 1.835 -24.685 1.00 89.00 382 ALA A C 1
ATOM 2990 O O . ALA A 1 382 ? 24.242 1.128 -24.163 1.00 89.00 382 ALA A O 1
ATOM 2991 N N . ILE A 1 383 ? 22.154 1.983 -24.161 1.00 88.44 383 ILE A N 1
ATOM 2992 C CA . ILE A 1 383 ? 21.692 1.344 -22.917 1.00 88.44 383 ILE A CA 1
ATOM 2993 C C . ILE A 1 383 ? 21.591 -0.172 -23.096 1.00 88.44 383 ILE A C 1
ATOM 2995 O O . ILE A 1 383 ? 22.265 -0.916 -22.379 1.00 88.44 383 ILE A O 1
ATOM 2999 N N . LYS A 1 384 ? 20.821 -0.637 -24.090 1.00 86.06 384 LYS A N 1
ATOM 3000 C CA . LYS A 1 384 ? 20.624 -2.066 -24.388 1.00 86.06 384 LYS A CA 1
ATOM 3001 C C . LYS A 1 384 ? 21.962 -2.785 -24.595 1.00 86.06 384 LYS A C 1
ATOM 3003 O O . LYS A 1 384 ? 22.182 -3.855 -24.031 1.00 86.06 384 LYS A O 1
ATOM 3008 N N . GLN A 1 385 ? 22.895 -2.184 -25.340 1.00 83.56 385 GLN A N 1
ATOM 3009 C CA . GLN A 1 385 ? 24.229 -2.764 -25.537 1.00 83.56 385 GLN A CA 1
ATOM 3010 C C . GLN A 1 385 ? 25.095 -2.740 -24.282 1.00 83.56 385 GLN A C 1
ATOM 3012 O O . GLN A 1 385 ? 25.853 -3.685 -24.074 1.00 83.56 385 GLN A O 1
ATOM 3017 N N . ALA A 1 386 ? 25.022 -1.682 -23.469 1.00 82.44 386 ALA A N 1
ATOM 3018 C CA . ALA A 1 386 ? 25.780 -1.621 -22.229 1.00 82.44 386 ALA A CA 1
ATOM 3019 C C . ALA A 1 386 ? 25.342 -2.748 -21.285 1.00 82.44 386 ALA A C 1
ATOM 3021 O O . ALA A 1 386 ? 26.203 -3.531 -20.898 1.00 82.44 386 ALA A O 1
ATOM 3022 N N . ILE A 1 387 ? 24.032 -2.896 -21.042 1.00 79.31 387 ILE A N 1
ATOM 3023 C CA . ILE A 1 387 ? 23.445 -3.953 -20.198 1.00 79.31 387 ILE A CA 1
ATOM 3024 C C . ILE A 1 387 ? 23.892 -5.349 -20.665 1.00 79.31 387 ILE A C 1
ATOM 3026 O O . ILE A 1 387 ? 24.442 -6.106 -19.872 1.00 79.31 387 ILE A O 1
ATOM 3030 N N . ILE A 1 388 ? 23.745 -5.664 -21.960 1.00 77.75 388 ILE A N 1
ATOM 3031 C CA . ILE A 1 388 ? 24.168 -6.962 -22.531 1.00 77.75 388 ILE A CA 1
ATOM 3032 C C . ILE A 1 388 ? 25.686 -7.181 -22.391 1.00 77.75 388 ILE A C 1
ATOM 3034 O O . ILE A 1 388 ? 26.139 -8.302 -22.188 1.00 77.75 388 ILE A O 1
ATOM 3038 N N . SER A 1 389 ? 26.497 -6.123 -22.483 1.00 70.31 389 SER A N 1
ATOM 3039 C CA . SER A 1 389 ? 27.955 -6.218 -22.303 1.00 70.31 389 SER A CA 1
ATOM 3040 C C . SER A 1 389 ? 28.411 -6.274 -20.839 1.00 70.31 389 SER A C 1
ATOM 3042 O O . SER A 1 389 ? 29.610 -6.397 -20.588 1.00 70.31 389 SER A O 1
ATOM 3044 N N . SER A 1 390 ? 27.490 -6.129 -19.882 1.00 65.00 390 SER A N 1
ATOM 3045 C CA . SER A 1 390 ? 27.805 -5.855 -18.480 1.00 65.00 390 SER A CA 1
ATOM 3046 C C . SER A 1 390 ? 27.045 -6.742 -17.492 1.00 65.00 390 SER A C 1
ATOM 3048 O O . SER A 1 390 ? 26.899 -6.338 -16.339 1.00 65.00 390 SER A O 1
ATOM 3050 N N . GLU A 1 391 ? 26.572 -7.922 -17.912 1.00 59.75 391 GLU A N 1
ATOM 3051 C CA . GLU A 1 391 ? 25.722 -8.812 -17.095 1.00 59.75 391 GLU A CA 1
ATOM 3052 C C . GLU A 1 391 ? 26.354 -9.153 -15.719 1.00 59.75 391 GLU A C 1
ATOM 3054 O O . GLU A 1 391 ? 25.629 -9.212 -14.731 1.00 59.75 391 GLU A O 1
ATOM 3059 N N . ASN A 1 392 ? 27.694 -9.213 -15.610 1.00 60.25 392 ASN A N 1
ATOM 3060 C CA . ASN A 1 392 ? 28.419 -9.379 -14.333 1.00 60.25 392 ASN A CA 1
ATOM 3061 C C . ASN A 1 392 ? 29.058 -8.090 -13.760 1.00 60.25 392 ASN A C 1
ATOM 3063 O O . ASN A 1 392 ? 29.640 -8.115 -12.674 1.00 60.25 392 ASN A O 1
ATOM 3067 N N . PHE A 1 393 ? 29.024 -6.954 -14.464 1.00 66.38 393 PHE A N 1
ATOM 3068 C CA . PHE A 1 393 ? 29.874 -5.797 -14.129 1.00 66.38 393 PHE A CA 1
ATOM 3069 C C . PHE A 1 393 ? 29.494 -5.140 -12.793 1.00 66.38 393 PHE A C 1
ATOM 3071 O O . PHE A 1 393 ? 30.366 -4.761 -12.012 1.00 66.38 393 PHE A O 1
ATOM 3078 N N . GLU A 1 394 ? 28.195 -5.013 -12.504 1.00 62.53 394 GLU A N 1
ATOM 3079 C CA . GLU A 1 394 ? 27.736 -4.434 -11.233 1.00 62.53 394 GLU A CA 1
ATOM 3080 C C . GLU A 1 394 ? 28.052 -5.356 -10.045 1.00 62.53 394 GLU A C 1
ATOM 3082 O O . GLU A 1 394 ? 28.426 -4.862 -8.983 1.00 62.53 394 GLU A O 1
ATOM 3087 N N . THR A 1 395 ? 28.006 -6.680 -10.234 1.00 60.31 395 THR A N 1
ATOM 3088 C CA . THR A 1 395 ? 28.389 -7.672 -9.214 1.00 60.31 395 THR A CA 1
ATOM 3089 C C . THR A 1 395 ? 29.901 -7.775 -8.996 1.00 60.31 395 THR A C 1
ATOM 3091 O O . THR A 1 395 ? 30.331 -8.002 -7.870 1.00 60.31 395 THR A O 1
ATOM 3094 N N . GLU A 1 396 ? 30.718 -7.580 -10.036 1.00 59.84 396 GLU A N 1
ATOM 3095 C CA . GLU A 1 396 ? 32.187 -7.627 -9.943 1.00 59.84 396 GLU A CA 1
ATOM 3096 C C . GLU A 1 396 ? 32.794 -6.326 -9.388 1.00 59.84 396 GLU A C 1
ATOM 3098 O O . GLU A 1 396 ? 33.769 -6.370 -8.637 1.00 59.84 396 GLU A O 1
ATOM 3103 N N . PHE A 1 397 ? 32.233 -5.163 -9.746 1.00 65.88 397 PHE A N 1
ATOM 3104 C CA . PHE A 1 397 ? 32.846 -3.854 -9.472 1.00 65.88 397 PHE A CA 1
ATOM 3105 C C . PHE A 1 397 ? 32.011 -2.911 -8.592 1.00 65.88 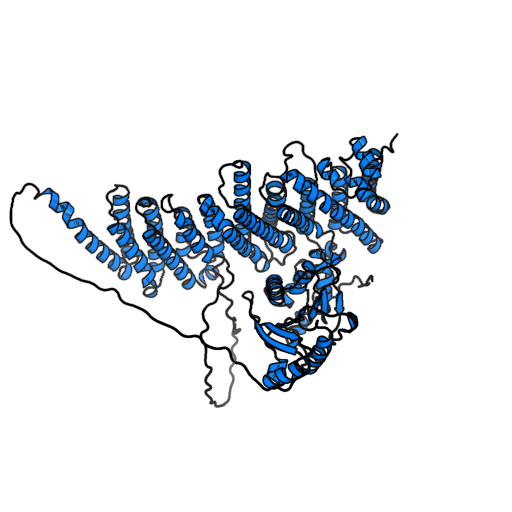397 PHE A C 1
ATOM 3107 O O . PHE A 1 397 ? 32.490 -1.824 -8.250 1.00 65.88 397 PHE A O 1
ATOM 3114 N N . GLY A 1 398 ? 30.780 -3.284 -8.225 1.00 68.06 398 GLY A N 1
ATOM 3115 C CA . GLY A 1 398 ? 29.931 -2.522 -7.302 1.00 68.06 398 GLY A CA 1
ATOM 3116 C C . GLY A 1 398 ? 29.540 -1.124 -7.794 1.00 68.06 398 GLY A C 1
ATOM 3117 O O . GLY A 1 398 ? 29.340 -0.225 -6.976 1.00 68.06 398 GLY A O 1
ATOM 3118 N N . HIS A 1 399 ? 29.497 -0.892 -9.112 1.00 77.94 399 HIS A N 1
ATOM 3119 C CA . HIS A 1 399 ? 29.117 0.405 -9.671 1.00 77.94 399 HIS A CA 1
ATOM 3120 C C . HIS A 1 399 ? 28.548 0.331 -11.096 1.00 77.94 399 HIS A C 1
ATOM 3122 O O . HIS A 1 399 ? 28.962 -0.492 -11.907 1.00 77.94 399 HIS A O 1
ATOM 3128 N N . VAL A 1 400 ? 27.657 1.278 -11.421 1.00 83.31 400 VAL A N 1
ATOM 3129 C CA . VAL A 1 400 ? 27.003 1.403 -12.737 1.00 83.31 400 VAL A CA 1
ATOM 3130 C C . VAL A 1 400 ? 28.036 1.473 -13.880 1.00 83.31 400 VAL A C 1
ATOM 3132 O O . VAL A 1 400 ? 28.944 2.323 -13.810 1.00 83.31 400 VAL A O 1
ATOM 3135 N N . PRO A 1 401 ? 27.884 0.655 -14.946 1.00 85.25 401 PRO A N 1
ATOM 3136 C CA . PRO A 1 401 ? 28.746 0.639 -16.125 1.00 85.25 401 PRO A CA 1
ATOM 3137 C C . PRO A 1 401 ? 29.063 2.037 -16.692 1.00 85.25 401 PRO A C 1
ATOM 3139 O O . PRO A 1 401 ? 28.162 2.873 -16.810 1.00 85.25 401 PRO A O 1
ATOM 3142 N N . PRO A 1 402 ? 30.315 2.319 -17.108 1.00 86.94 402 PRO A N 1
ATOM 3143 C CA . PRO A 1 402 ? 30.724 3.657 -17.549 1.00 86.94 402 PRO A CA 1
ATOM 3144 C C . PRO A 1 402 ? 29.887 4.279 -18.679 1.00 86.94 402 PRO A C 1
ATOM 3146 O O . PRO A 1 402 ? 29.718 5.495 -18.691 1.00 86.94 402 PRO A O 1
ATOM 3149 N N . VAL A 1 403 ? 29.342 3.474 -19.601 1.00 88.00 403 VAL A N 1
ATOM 3150 C CA . VAL A 1 403 ? 28.450 3.954 -20.678 1.00 88.00 403 VAL A CA 1
ATOM 3151 C C . VAL A 1 403 ? 27.102 4.407 -20.108 1.00 88.00 403 VAL A C 1
ATOM 3153 O O . VAL A 1 403 ? 26.681 5.531 -20.364 1.00 88.00 403 VAL A O 1
ATOM 3156 N N . LEU A 1 404 ? 26.470 3.578 -19.268 1.00 89.75 404 LEU A N 1
ATOM 3157 C CA . LEU A 1 404 ? 25.205 3.898 -18.594 1.00 89.75 404 LEU A CA 1
ATOM 3158 C C . LEU A 1 404 ? 25.323 5.138 -17.699 1.00 89.75 404 LEU A C 1
ATOM 3160 O O . LEU A 1 404 ? 24.385 5.922 -17.597 1.00 89.75 404 LEU A O 1
ATOM 3164 N N . ARG A 1 405 ? 26.498 5.374 -17.106 1.00 89.94 405 ARG A N 1
ATOM 3165 C CA . ARG A 1 405 ? 26.771 6.602 -16.350 1.00 89.94 405 ARG A CA 1
ATOM 3166 C C . ARG A 1 405 ? 26.697 7.863 -17.215 1.00 89.94 405 ARG A C 1
ATOM 3168 O O . ARG A 1 405 ? 26.049 8.818 -16.811 1.00 89.94 405 ARG A O 1
ATOM 3175 N N . HIS A 1 406 ? 27.269 7.841 -18.421 1.00 90.56 406 HIS A N 1
ATOM 3176 C CA . HIS A 1 406 ? 27.200 8.989 -19.334 1.00 90.56 406 HIS A CA 1
ATOM 3177 C C . HIS A 1 406 ? 25.771 9.209 -19.862 1.00 90.56 406 HIS A C 1
ATOM 3179 O O . HIS A 1 406 ? 25.373 10.350 -20.068 1.00 90.56 406 HIS A O 1
ATOM 3185 N N . VAL A 1 407 ? 24.967 8.145 -20.011 1.00 92.94 407 VAL A N 1
ATOM 3186 C CA . VAL A 1 407 ? 23.521 8.264 -20.287 1.00 92.94 407 VAL A CA 1
ATOM 3187 C C . VAL A 1 407 ? 22.802 9.014 -19.157 1.00 92.94 407 VAL A C 1
ATOM 3189 O O . VAL A 1 407 ? 22.040 9.940 -19.424 1.00 92.94 407 VAL A O 1
ATOM 3192 N N . LEU A 1 408 ? 23.069 8.656 -17.898 1.00 92.44 408 LEU A N 1
ATOM 3193 C CA . LEU A 1 408 ? 22.481 9.316 -16.724 1.00 92.44 408 LEU A CA 1
ATOM 3194 C C . LEU A 1 408 ? 22.933 10.778 -16.576 1.00 92.44 408 LEU A C 1
ATOM 3196 O O . LEU A 1 408 ? 22.153 11.611 -16.124 1.00 92.44 408 LEU A O 1
ATOM 3200 N N . GLU A 1 409 ? 24.167 11.094 -16.973 1.00 91.94 409 GLU A N 1
ATOM 3201 C CA . GLU A 1 409 ? 24.711 12.457 -16.974 1.00 91.94 409 GLU A CA 1
ATOM 3202 C C . GLU A 1 409 ? 24.043 13.356 -18.033 1.00 91.94 409 GLU A C 1
ATOM 3204 O O . GLU A 1 409 ? 23.770 14.521 -17.744 1.00 91.94 409 GLU A O 1
ATOM 3209 N N . ILE A 1 410 ? 23.729 12.839 -19.232 1.00 92.31 410 ILE A N 1
ATOM 3210 C CA . ILE A 1 410 ? 23.045 13.629 -20.276 1.00 92.31 410 ILE A CA 1
ATOM 3211 C C . ILE A 1 410 ? 21.521 13.691 -20.104 1.00 92.31 410 ILE A C 1
ATOM 3213 O O . ILE A 1 410 ? 20.918 14.675 -20.532 1.00 92.31 410 ILE A O 1
ATOM 3217 N N . LEU A 1 411 ? 20.889 12.687 -19.480 1.00 92.38 411 LEU A N 1
ATOM 3218 C CA . LEU A 1 411 ? 19.427 12.535 -19.412 1.00 92.38 411 LEU A CA 1
ATOM 3219 C C . LEU A 1 411 ? 18.667 13.798 -18.940 1.00 92.38 411 LEU A C 1
ATOM 3221 O O . LEU A 1 411 ? 17.722 14.186 -19.631 1.00 92.38 411 LEU A O 1
ATOM 3225 N N . PRO A 1 412 ? 19.068 14.512 -17.866 1.00 89.19 412 PRO A N 1
ATOM 3226 C CA . PRO A 1 412 ? 18.380 15.737 -17.440 1.00 89.19 412 PRO A CA 1
ATOM 3227 C C . PRO A 1 412 ? 18.407 16.876 -18.473 1.00 89.19 412 PRO A C 1
ATOM 3229 O O . PRO A 1 412 ? 17.636 17.821 -18.342 1.00 89.19 412 PRO A O 1
ATOM 3232 N N . SER A 1 413 ? 19.279 16.795 -19.486 1.00 89.81 413 SER A N 1
ATOM 3233 C CA . SER A 1 413 ? 19.401 17.763 -20.585 1.00 89.81 413 SER A CA 1
ATOM 3234 C C . SER A 1 413 ? 18.672 17.339 -21.869 1.00 89.81 413 SER A C 1
ATOM 3236 O O . SER A 1 413 ? 18.683 18.097 -22.834 1.00 89.81 413 SER A O 1
ATOM 3238 N N . LEU A 1 414 ? 18.043 16.155 -21.914 1.00 92.56 414 LEU A N 1
ATOM 3239 C CA . LEU A 1 414 ? 17.340 15.640 -23.105 1.00 92.56 414 LEU A CA 1
ATOM 3240 C C . LEU A 1 414 ? 15.885 16.133 -23.239 1.00 92.56 414 LEU A C 1
ATOM 3242 O O . LEU A 1 414 ? 15.209 15.764 -24.200 1.00 92.56 414 LEU A O 1
ATOM 3246 N N . GLY A 1 415 ? 15.400 16.964 -22.309 1.00 92.25 415 GLY A N 1
ATOM 3247 C CA . GLY A 1 415 ? 14.035 17.502 -22.306 1.00 92.25 415 GLY A CA 1
ATOM 3248 C C . GLY A 1 415 ? 13.652 18.193 -23.632 1.00 92.25 415 GLY A C 1
ATOM 3249 O O . GLY A 1 415 ? 14.406 19.051 -24.104 1.00 92.25 415 GLY A O 1
ATOM 3250 N N . PRO A 1 416 ? 12.519 17.831 -24.266 1.00 93.19 416 PRO A N 1
ATOM 3251 C CA . PRO A 1 416 ? 12.032 18.478 -25.482 1.00 93.19 416 PRO A CA 1
ATOM 3252 C C . PRO A 1 416 ? 11.733 19.980 -25.309 1.00 93.19 416 PRO A C 1
ATOM 3254 O O . PRO A 1 416 ? 11.064 20.356 -24.342 1.00 93.19 416 PRO A O 1
ATOM 3257 N N . PRO A 1 417 ? 12.151 20.845 -26.256 1.00 90.25 417 PRO A N 1
ATOM 3258 C CA . PRO A 1 417 ? 11.715 22.240 -26.314 1.00 90.25 417 PRO A CA 1
ATOM 3259 C C . PRO A 1 417 ? 10.226 22.350 -26.678 1.00 90.25 417 PRO A C 1
ATOM 3261 O O . PRO A 1 417 ? 9.652 21.422 -27.246 1.00 90.25 417 PRO A O 1
ATOM 3264 N N . ASP A 1 418 ? 9.625 23.521 -26.445 1.00 87.56 418 ASP A N 1
ATOM 3265 C CA . ASP A 1 418 ? 8.193 23.807 -26.661 1.00 87.56 418 ASP A CA 1
ATOM 3266 C C . ASP A 1 418 ? 7.643 23.337 -28.023 1.00 87.56 418 ASP A C 1
ATOM 3268 O O . ASP A 1 418 ? 6.506 22.873 -28.119 1.00 87.56 418 ASP A O 1
ATOM 3272 N N . HIS A 1 419 ? 8.438 23.437 -29.097 1.00 89.38 419 HIS A N 1
ATOM 3273 C CA . HIS A 1 419 ? 8.014 23.042 -30.448 1.00 89.38 419 HIS A CA 1
ATOM 3274 C C . HIS A 1 419 ? 7.998 21.522 -30.684 1.00 89.38 419 HIS A C 1
ATOM 3276 O O . HIS A 1 419 ? 7.470 21.089 -31.703 1.00 89.38 419 HIS A O 1
ATOM 3282 N N . LEU A 1 420 ? 8.533 20.734 -29.746 1.00 91.75 420 LEU A N 1
ATOM 3283 C CA . LEU A 1 420 ? 8.537 19.267 -29.720 1.00 91.75 420 LEU A CA 1
ATOM 3284 C C . LEU A 1 420 ? 7.766 18.716 -28.504 1.00 91.75 420 LEU A C 1
ATOM 3286 O O . LEU A 1 420 ? 8.053 17.611 -28.053 1.00 91.75 420 LEU A O 1
ATOM 3290 N N . SER A 1 421 ? 6.800 19.459 -27.944 1.00 87.56 421 SER A N 1
ATOM 3291 C CA . SER A 1 421 ? 6.142 19.099 -26.671 1.00 87.56 421 SER A CA 1
ATOM 3292 C C . SER A 1 421 ? 5.572 17.664 -26.639 1.00 87.56 421 SER A C 1
ATOM 3294 O O . SER A 1 421 ? 5.710 16.950 -25.649 1.00 87.56 421 SER A O 1
ATOM 3296 N N . SER A 1 422 ? 5.046 17.168 -27.765 1.00 87.81 422 SER A N 1
ATOM 3297 C CA . SER A 1 422 ? 4.573 15.781 -27.919 1.00 87.81 422 SER A CA 1
ATOM 3298 C C . SER A 1 422 ? 5.643 14.712 -27.641 1.00 87.81 422 SER A C 1
ATOM 3300 O O . SER A 1 422 ? 5.305 13.611 -27.200 1.00 87.81 422 SER A O 1
ATOM 3302 N N . MET A 1 423 ? 6.925 15.022 -27.855 1.00 93.38 423 MET A N 1
ATOM 3303 C CA . MET A 1 423 ? 8.046 14.104 -27.636 1.00 93.38 423 MET A CA 1
ATOM 3304 C C . MET A 1 423 ? 8.296 13.805 -26.150 1.00 93.38 423 MET A C 1
ATOM 3306 O O . MET A 1 423 ? 8.904 12.778 -25.848 1.00 93.38 423 MET A O 1
ATOM 3310 N N . TRP A 1 424 ? 7.788 14.622 -25.209 1.00 92.44 424 TRP A N 1
ATOM 3311 C CA . TRP A 1 424 ? 7.885 14.338 -23.765 1.00 92.44 424 TRP A CA 1
ATOM 3312 C C . TRP A 1 424 ? 7.247 12.988 -23.420 1.00 92.44 424 TRP A C 1
ATOM 3314 O O . TRP A 1 424 ? 7.768 12.249 -22.583 1.00 92.44 424 TRP A O 1
ATOM 3324 N N . LEU A 1 425 ? 6.160 12.638 -24.118 1.00 90.88 425 LEU A N 1
ATOM 3325 C CA . LEU A 1 425 ? 5.462 11.363 -23.956 1.00 90.88 425 LEU A CA 1
ATOM 3326 C C . LEU A 1 425 ? 6.302 10.159 -24.407 1.00 90.88 425 LEU A C 1
ATOM 3328 O O . LEU A 1 425 ? 6.073 9.050 -23.928 1.00 90.88 425 LEU A O 1
ATOM 3332 N N . ILE A 1 426 ? 7.243 10.370 -25.333 1.00 92.44 426 ILE A N 1
ATOM 3333 C CA . ILE A 1 426 ? 8.109 9.323 -25.882 1.00 92.44 426 ILE A CA 1
ATOM 3334 C C . ILE A 1 426 ? 9.374 9.198 -25.033 1.00 92.44 426 ILE A C 1
ATOM 3336 O O . ILE A 1 426 ? 9.653 8.106 -24.552 1.00 92.44 426 ILE A O 1
ATOM 3340 N N . LEU A 1 427 ? 10.074 10.312 -24.765 1.00 93.81 427 LEU A N 1
ATOM 3341 C CA . LEU A 1 427 ? 11.274 10.343 -23.916 1.00 93.81 427 LEU A CA 1
ATOM 3342 C C . LEU A 1 427 ? 11.030 9.642 -22.577 1.00 93.81 427 LEU A C 1
ATOM 3344 O O . LEU A 1 427 ? 11.782 8.751 -22.192 1.00 93.81 427 LEU A O 1
ATOM 3348 N N . LEU A 1 428 ? 9.978 10.043 -21.859 1.00 91.19 428 LEU A N 1
ATOM 3349 C CA . LEU A 1 428 ? 9.721 9.509 -20.524 1.00 91.19 428 LEU A CA 1
ATOM 3350 C C . LEU A 1 428 ? 9.355 8.020 -20.569 1.00 91.19 428 LEU A C 1
ATOM 3352 O O . LEU A 1 428 ? 9.806 7.277 -19.704 1.00 91.19 428 LEU A O 1
ATOM 3356 N N . ARG A 1 429 ? 8.609 7.558 -21.584 1.00 90.44 429 ARG A N 1
ATOM 3357 C CA . ARG A 1 429 ? 8.295 6.129 -21.749 1.00 90.44 429 ARG A CA 1
ATOM 3358 C C . ARG A 1 429 ? 9.531 5.299 -22.083 1.00 90.44 429 ARG A C 1
ATOM 3360 O O . ARG A 1 429 ? 9.759 4.313 -21.397 1.00 90.44 429 ARG A O 1
ATOM 3367 N N . GLU A 1 430 ? 10.360 5.741 -23.028 1.00 90.25 430 GLU A N 1
ATOM 3368 C CA . GLU A 1 430 ? 11.599 5.046 -23.418 1.00 90.25 430 GLU A CA 1
ATOM 3369 C C . GLU A 1 430 ? 12.503 4.759 -22.207 1.00 90.25 430 GLU A C 1
ATOM 3371 O O . GLU A 1 430 ? 13.147 3.719 -22.151 1.00 90.25 430 GLU A O 1
ATOM 3376 N N . PHE A 1 431 ? 12.516 5.641 -21.200 1.00 90.69 431 PHE A N 1
ATOM 3377 C CA . PHE A 1 431 ? 13.271 5.422 -19.964 1.00 90.69 431 PHE A CA 1
ATOM 3378 C C . PHE A 1 431 ? 12.515 4.665 -18.855 1.00 90.69 431 PHE A C 1
ATOM 3380 O O . PHE A 1 431 ? 13.165 4.054 -18.007 1.00 90.69 431 PHE A O 1
ATOM 3387 N N . LEU A 1 432 ? 11.176 4.634 -18.851 1.00 88.44 432 LEU A N 1
ATOM 3388 C CA . LEU A 1 432 ? 10.414 3.733 -17.968 1.00 88.44 432 LEU A CA 1
ATOM 3389 C C . LEU A 1 432 ? 10.644 2.253 -18.321 1.00 88.44 432 LEU A C 1
ATOM 3391 O O . LEU A 1 432 ? 10.521 1.395 -17.448 1.00 88.44 432 LEU A O 1
ATOM 3395 N N . ASP A 1 433 ? 11.020 1.953 -19.566 1.00 85.88 433 ASP A N 1
ATOM 3396 C CA . ASP A 1 433 ? 11.300 0.599 -20.055 1.00 85.88 433 ASP A CA 1
ATOM 3397 C C . ASP A 1 433 ? 12.513 -0.080 -19.381 1.00 85.88 433 ASP A C 1
ATOM 3399 O O . ASP A 1 433 ? 12.612 -1.306 -19.437 1.00 85.88 433 ASP A O 1
ATOM 3403 N N . TYR A 1 434 ? 13.389 0.679 -18.702 1.00 87.31 434 TYR A N 1
ATOM 3404 C CA . TYR A 1 434 ? 14.534 0.158 -17.926 1.00 87.31 434 TYR A CA 1
ATOM 3405 C C . TYR A 1 434 ? 14.297 0.095 -16.408 1.00 87.31 434 TYR A C 1
ATOM 3407 O O . TYR A 1 434 ? 15.226 -0.202 -15.653 1.00 87.31 434 TYR A O 1
ATOM 3415 N N . LEU A 1 435 ? 13.085 0.407 -15.943 1.00 86.06 435 LEU A N 1
ATOM 3416 C CA . LEU A 1 435 ? 12.666 0.143 -14.567 1.00 86.06 435 LEU A CA 1
ATOM 3417 C C . LEU A 1 435 ? 12.011 -1.250 -14.480 1.00 86.06 435 LEU A C 1
ATOM 3419 O O . LEU A 1 435 ? 11.519 -1.745 -15.494 1.00 86.06 435 LEU A O 1
ATOM 3423 N N . PRO A 1 436 ? 11.940 -1.876 -13.287 1.00 74.69 436 PRO A N 1
ATOM 3424 C CA . PRO A 1 436 ? 11.230 -3.137 -13.083 1.00 74.69 436 PRO A CA 1
ATOM 3425 C C . PRO A 1 436 ? 9.829 -3.153 -13.711 1.00 74.69 436 PRO A C 1
ATOM 3427 O O . PRO A 1 436 ? 8.923 -2.416 -13.307 1.00 74.69 436 PRO A O 1
ATOM 3430 N N . ARG A 1 437 ? 9.659 -4.017 -14.714 1.00 67.00 437 ARG A N 1
ATOM 3431 C CA . ARG A 1 437 ? 8.412 -4.246 -15.451 1.00 67.00 437 ARG A CA 1
ATOM 3432 C C . ARG A 1 437 ? 7.702 -5.508 -14.961 1.00 67.00 437 ARG A C 1
ATOM 3434 O O . ARG A 1 437 ? 8.245 -6.289 -14.191 1.00 67.00 437 ARG A O 1
ATOM 3441 N N . VAL A 1 438 ? 6.466 -5.683 -15.424 1.00 47.34 438 VAL A N 1
ATOM 3442 C CA . VAL A 1 438 ? 5.857 -7.014 -15.552 1.00 47.34 438 VAL A CA 1
ATOM 3443 C C . VAL A 1 438 ? 6.217 -7.491 -16.958 1.00 47.34 438 VAL A C 1
ATOM 3445 O O . VAL A 1 438 ? 6.073 -6.709 -17.902 1.00 47.34 438 VAL A O 1
ATOM 3448 N N . ASP A 1 439 ? 6.745 -8.707 -17.092 1.00 34.91 439 ASP A N 1
ATOM 3449 C CA . ASP A 1 439 ? 7.297 -9.198 -18.358 1.00 34.91 439 ASP A CA 1
ATOM 3450 C C . ASP A 1 439 ? 6.217 -9.286 -19.447 1.00 34.91 439 ASP A C 1
ATOM 3452 O O . ASP A 1 439 ? 5.265 -10.057 -19.351 1.00 34.91 439 ASP A O 1
ATOM 3456 N N . SER A 1 440 ? 6.381 -8.496 -20.511 1.00 24.48 440 SER A N 1
ATOM 3457 C CA . SER A 1 440 ? 5.527 -8.582 -21.702 1.00 24.48 440 SER A CA 1
ATOM 3458 C C . SER A 1 440 ? 6.088 -9.622 -22.674 1.00 24.48 440 SER A C 1
ATOM 3460 O O . SER A 1 440 ? 7.291 -9.657 -22.932 1.00 24.48 440 SER A O 1
ATOM 3462 N N . ALA A 1 441 ? 5.213 -10.501 -23.166 1.00 24.72 441 ALA A N 1
ATOM 3463 C CA . ALA A 1 441 ? 5.591 -11.755 -23.813 1.00 24.72 441 ALA A CA 1
ATOM 3464 C C . ALA A 1 441 ? 6.563 -11.611 -25.002 1.00 24.72 441 ALA A C 1
ATOM 3466 O O . ALA A 1 441 ? 6.333 -10.836 -25.933 1.00 24.72 441 ALA A O 1
ATOM 3467 N N . LEU A 1 442 ? 7.589 -12.469 -25.021 1.00 23.27 442 LEU A N 1
ATOM 3468 C CA . LEU A 1 442 ? 8.298 -12.839 -26.247 1.00 23.27 442 LEU A CA 1
ATOM 3469 C C . LEU A 1 442 ? 7.538 -13.970 -26.974 1.00 23.27 442 LEU A C 1
ATOM 3471 O O . LEU A 1 442 ? 6.852 -14.753 -26.314 1.00 23.27 442 LEU A O 1
ATOM 3475 N N . PRO A 1 443 ? 7.637 -14.086 -28.314 1.00 23.89 443 PRO A N 1
ATOM 3476 C CA . PRO A 1 443 ? 6.946 -15.136 -29.062 1.00 23.89 443 PRO A CA 1
ATOM 3477 C C . PRO A 1 443 ? 7.459 -16.544 -28.732 1.00 23.89 443 PRO A C 1
ATOM 3479 O O . PRO A 1 443 ? 8.646 -16.739 -28.483 1.00 23.89 443 PRO A O 1
ATOM 3482 N N . ASN A 1 444 ? 6.569 -17.537 -28.806 1.00 22.81 444 ASN A N 1
ATOM 3483 C CA . ASN A 1 444 ? 6.921 -18.948 -28.646 1.00 22.81 444 ASN A CA 1
ATOM 3484 C C . ASN A 1 444 ? 7.872 -19.415 -29.765 1.00 22.81 444 ASN A C 1
ATOM 3486 O O . ASN A 1 444 ? 7.482 -19.407 -30.933 1.00 22.81 444 ASN A O 1
ATOM 3490 N N . GLU A 1 445 ? 9.055 -19.926 -29.414 1.00 23.20 445 GLU A N 1
ATOM 3491 C CA . GLU A 1 445 ? 9.807 -20.838 -30.287 1.00 23.20 445 GLU A CA 1
ATOM 3492 C C . GLU A 1 445 ? 9.495 -22.292 -29.898 1.00 23.20 445 GLU A C 1
ATOM 3494 O O . GLU A 1 445 ? 9.797 -22.748 -28.794 1.00 23.20 445 GLU A O 1
ATOM 3499 N N . GLU A 1 446 ? 8.847 -23.028 -30.803 1.00 24.70 446 GLU A N 1
ATOM 3500 C CA . GLU A 1 446 ? 8.437 -24.418 -30.584 1.00 24.70 446 GLU A CA 1
ATOM 3501 C C . GLU A 1 446 ? 9.611 -25.389 -30.807 1.00 24.70 446 GLU A C 1
ATOM 3503 O O . GLU A 1 446 ? 10.027 -25.653 -31.935 1.00 24.70 446 GLU A O 1
ATOM 3508 N N . GLY A 1 447 ? 10.148 -25.955 -29.721 1.00 23.52 447 GLY A N 1
ATOM 3509 C CA . GLY A 1 447 ? 11.244 -26.927 -29.772 1.00 23.52 447 GLY A CA 1
ATOM 3510 C C . GLY A 1 447 ? 10.780 -28.386 -29.877 1.00 23.52 447 GLY A C 1
ATOM 3511 O O . GLY A 1 447 ? 10.566 -29.039 -28.855 1.00 23.52 447 GLY A O 1
ATOM 3512 N N . GLU A 1 448 ? 10.693 -28.942 -31.091 1.00 22.22 448 GLU A N 1
ATOM 3513 C CA . GLU A 1 448 ? 10.497 -30.390 -31.291 1.00 22.22 448 GLU A CA 1
ATOM 3514 C C . GLU A 1 448 ? 11.679 -31.212 -30.729 1.00 22.22 448 GLU A C 1
ATOM 3516 O O . GLU A 1 448 ? 12.742 -31.311 -31.351 1.00 22.22 448 GLU A O 1
ATOM 3521 N N . ILE A 1 449 ? 11.491 -31.902 -29.599 1.00 22.17 449 ILE A N 1
ATOM 3522 C CA . ILE A 1 449 ? 12.488 -32.859 -29.092 1.00 22.17 449 ILE A CA 1
ATOM 3523 C C . ILE A 1 449 ? 12.402 -34.168 -29.891 1.00 22.17 449 ILE A C 1
ATOM 3525 O O . ILE A 1 449 ? 11.624 -35.072 -29.575 1.00 22.17 449 ILE A O 1
ATOM 3529 N N . LYS A 1 450 ? 13.246 -34.295 -30.919 1.00 22.64 450 LYS A N 1
ATOM 3530 C CA . LYS A 1 450 ? 13.478 -35.568 -31.617 1.00 22.64 450 LYS A CA 1
ATOM 3531 C C . LYS A 1 450 ? 14.477 -36.434 -30.848 1.00 22.64 450 LYS A C 1
ATOM 3533 O O . LYS A 1 450 ? 15.569 -36.000 -30.494 1.00 22.64 450 LYS A O 1
ATOM 3538 N N . GLN A 1 451 ? 14.081 -37.679 -30.597 1.00 23.45 451 GLN A N 1
ATOM 3539 C CA . GLN A 1 451 ? 14.892 -38.675 -29.900 1.00 23.45 451 GLN A CA 1
ATOM 3540 C C . GLN A 1 451 ? 16.129 -39.073 -30.718 1.00 23.45 451 GLN A C 1
ATOM 3542 O O . GLN A 1 451 ? 16.052 -39.251 -31.933 1.00 23.45 451 GLN A O 1
ATOM 3547 N N . SER A 1 452 ? 17.241 -39.338 -30.034 1.00 21.23 452 SER A N 1
ATOM 3548 C CA . SER A 1 452 ? 18.297 -40.228 -30.529 1.00 21.23 452 SER A CA 1
ATOM 3549 C C . SER A 1 452 ? 18.829 -41.085 -29.374 1.00 21.23 452 SER A C 1
ATOM 3551 O O . SER A 1 452 ? 18.669 -40.736 -28.204 1.00 21.23 452 SER A O 1
ATOM 3553 N N . THR A 1 453 ? 19.351 -42.270 -29.688 1.00 21.25 453 THR A N 1
ATOM 3554 C CA . THR A 1 453 ? 19.627 -43.350 -28.719 1.00 21.25 453 THR A CA 1
ATOM 3555 C C . THR A 1 453 ? 21.080 -43.832 -28.845 1.00 21.25 453 THR A C 1
ATOM 3557 O O . THR A 1 453 ? 21.762 -43.472 -29.799 1.00 21.25 453 THR A O 1
ATOM 3560 N N . THR A 1 454 ? 21.515 -44.717 -27.933 1.00 22.12 454 THR A N 1
ATOM 3561 C CA . THR A 1 454 ? 22.884 -45.277 -27.765 1.00 22.12 454 THR A CA 1
ATOM 3562 C C . THR A 1 454 ? 23.893 -44.312 -27.108 1.00 22.12 454 THR A C 1
ATOM 3564 O O . THR A 1 454 ? 23.879 -43.124 -27.391 1.00 22.12 454 THR A O 1
ATOM 3567 N N . GLY A 1 455 ? 24.791 -44.716 -26.196 1.00 20.45 455 GLY A N 1
ATOM 3568 C CA . GLY A 1 455 ? 24.782 -45.887 -25.303 1.00 20.45 455 GLY A CA 1
ATOM 3569 C C . GLY A 1 455 ? 25.987 -46.835 -25.413 1.00 20.45 455 GLY A C 1
ATOM 3570 O O . GLY A 1 455 ? 26.056 -47.602 -26.363 1.00 20.45 455 GLY A O 1
ATOM 3571 N N . HIS A 1 456 ? 26.856 -46.863 -24.389 1.00 22.17 456 HIS A N 1
ATOM 3572 C CA . HIS A 1 456 ? 27.713 -48.008 -24.016 1.00 22.17 456 HIS A CA 1
ATOM 3573 C C . HIS A 1 456 ? 28.245 -47.880 -22.564 1.00 22.17 456 HIS A C 1
ATOM 3575 O O . HIS A 1 456 ? 28.045 -46.859 -21.911 1.00 22.17 456 HIS A O 1
ATOM 3581 N N . ARG A 1 457 ? 28.879 -48.942 -22.038 1.00 18.88 457 ARG A N 1
ATOM 3582 C CA . ARG A 1 457 ? 29.447 -49.068 -20.672 1.00 18.88 457 ARG A CA 1
ATOM 3583 C C . ARG A 1 457 ? 30.983 -49.166 -20.732 1.00 18.88 457 ARG A C 1
ATOM 3585 O O . ARG A 1 457 ? 31.456 -49.815 -21.660 1.00 18.88 457 ARG A O 1
ATOM 3592 N N . ALA A 1 458 ? 31.710 -48.724 -19.691 1.00 20.45 458 ALA A N 1
ATOM 3593 C CA . ALA A 1 458 ? 32.380 -49.619 -18.709 1.00 20.45 458 ALA A CA 1
ATOM 3594 C C . ALA A 1 458 ? 33.588 -49.006 -17.936 1.00 20.45 458 ALA A C 1
ATOM 3596 O O . ALA A 1 458 ? 34.529 -48.511 -18.538 1.00 20.45 458 ALA A O 1
ATOM 3597 N N . SER A 1 459 ? 33.557 -49.188 -16.604 1.00 19.31 459 SER A N 1
ATOM 3598 C CA . SER A 1 459 ? 34.658 -49.522 -15.660 1.00 19.31 459 SER A CA 1
ATOM 3599 C C . SER A 1 459 ? 35.924 -48.655 -15.414 1.00 19.31 459 SER A C 1
ATOM 3601 O O . SER A 1 459 ? 36.699 -48.358 -16.314 1.00 19.31 459 SER A O 1
ATOM 3603 N N . SER A 1 460 ? 36.199 -48.541 -14.097 1.00 19.59 460 SER A N 1
ATOM 3604 C CA . SER A 1 460 ? 37.475 -48.712 -13.342 1.00 19.59 460 SER A CA 1
ATOM 3605 C C . SER A 1 460 ? 38.440 -47.545 -13.009 1.00 19.59 460 SER A C 1
ATOM 3607 O O . SER A 1 460 ? 39.034 -46.925 -13.877 1.00 19.59 460 SER A O 1
ATOM 3609 N N . GLU A 1 461 ? 38.669 -47.433 -11.685 1.00 20.00 461 GLU A N 1
ATOM 3610 C CA . GLU A 1 461 ? 39.922 -47.126 -10.950 1.00 20.00 461 GLU A CA 1
ATOM 3611 C C . GLU A 1 461 ? 40.426 -45.676 -10.731 1.00 20.00 461 GLU A C 1
ATOM 3613 O O . GLU A 1 461 ? 41.318 -45.166 -11.395 1.00 20.00 461 GLU A O 1
ATOM 3618 N N . VAL A 1 462 ? 39.884 -45.075 -9.658 1.00 20.67 462 VAL A N 1
ATOM 3619 C CA . VAL A 1 462 ? 40.589 -44.498 -8.482 1.00 20.67 462 VAL A CA 1
ATOM 3620 C C . VAL A 1 462 ? 41.953 -43.805 -8.682 1.00 20.67 462 VAL A C 1
ATOM 3622 O O . VAL A 1 462 ? 42.993 -44.451 -8.787 1.00 20.67 462 VAL A O 1
ATOM 3625 N N . SER A 1 463 ? 41.972 -42.493 -8.424 1.00 20.31 463 SER A N 1
ATOM 3626 C CA . SER A 1 463 ? 42.989 -41.863 -7.564 1.00 20.31 463 SER A CA 1
ATOM 3627 C C . SER A 1 463 ? 42.405 -40.621 -6.875 1.00 20.31 463 SER A C 1
ATOM 3629 O O . SER A 1 463 ? 41.490 -39.993 -7.408 1.00 20.31 463 SER A O 1
ATOM 3631 N N . GLU A 1 464 ? 42.879 -40.292 -5.674 1.00 21.97 464 GLU A N 1
ATOM 3632 C CA . GLU A 1 464 ? 42.342 -39.199 -4.853 1.00 21.97 464 GLU A CA 1
ATOM 3633 C C . GLU A 1 464 ? 42.977 -37.847 -5.205 1.00 21.97 464 GLU A C 1
ATOM 3635 O O . GLU A 1 464 ? 44.198 -37.740 -5.245 1.00 21.97 464 GLU A O 1
ATOM 3640 N N . HIS A 1 465 ? 42.173 -36.785 -5.312 1.00 21.77 465 HIS A N 1
ATOM 3641 C CA . HIS A 1 465 ? 42.576 -35.441 -4.878 1.00 21.77 465 HIS A CA 1
ATOM 3642 C C . HIS A 1 465 ? 41.342 -34.580 -4.569 1.00 21.77 465 HIS A C 1
ATOM 3644 O O . HIS A 1 465 ? 40.368 -34.578 -5.317 1.00 21.77 465 HIS A O 1
ATOM 3650 N N . LYS A 1 466 ? 41.386 -33.840 -3.454 1.00 23.30 466 LYS A N 1
ATOM 3651 C CA . LYS A 1 466 ? 40.324 -32.906 -3.053 1.00 23.30 466 LYS A CA 1
ATOM 3652 C C . LYS A 1 466 ? 40.369 -31.620 -3.880 1.00 23.30 466 LYS A C 1
ATOM 3654 O O . LYS A 1 466 ? 41.386 -30.930 -3.861 1.00 23.30 466 LYS A O 1
ATOM 3659 N N . ALA A 1 467 ? 39.237 -31.255 -4.467 1.00 21.52 467 ALA A N 1
ATOM 3660 C CA . ALA A 1 467 ? 38.864 -29.879 -4.777 1.00 21.52 467 ALA A CA 1
ATOM 3661 C C . ALA A 1 467 ? 37.331 -29.799 -4.785 1.00 21.52 467 ALA A C 1
ATOM 3663 O O . ALA A 1 467 ? 36.687 -30.587 -5.477 1.00 21.52 467 ALA A O 1
ATOM 3664 N N . ASP A 1 468 ? 36.750 -28.887 -4.009 1.00 22.19 468 ASP A N 1
ATOM 3665 C CA . ASP A 1 468 ? 35.301 -28.696 -3.989 1.00 22.19 468 ASP A CA 1
ATOM 3666 C C . ASP A 1 468 ? 34.845 -28.031 -5.292 1.00 22.19 468 ASP A C 1
ATOM 3668 O O . ASP A 1 468 ? 35.214 -26.896 -5.594 1.00 22.19 468 ASP A O 1
ATOM 3672 N N . VAL A 1 469 ? 34.027 -28.745 -6.066 1.00 21.48 469 VAL A N 1
ATOM 3673 C CA . VAL A 1 469 ? 33.310 -28.204 -7.225 1.00 21.48 469 VAL A CA 1
ATOM 3674 C C . VAL A 1 469 ? 31.833 -28.499 -7.021 1.00 21.48 469 VAL A C 1
ATOM 3676 O O . VAL A 1 469 ? 31.296 -29.491 -7.516 1.00 21.48 469 VAL A O 1
ATOM 3679 N N . LEU A 1 470 ? 31.173 -27.630 -6.255 1.00 23.58 470 LEU A N 1
ATOM 3680 C CA . LEU A 1 470 ? 29.719 -27.594 -6.219 1.00 23.58 470 LEU A CA 1
ATOM 3681 C C . LEU A 1 470 ? 29.254 -27.169 -7.618 1.00 23.58 470 LEU A C 1
ATOM 3683 O O . LEU A 1 470 ? 29.522 -26.047 -8.047 1.00 23.58 470 LEU A O 1
ATOM 3687 N N . SER A 1 471 ? 28.629 -28.078 -8.368 1.00 21.67 471 SER A N 1
ATOM 3688 C CA . SER A 1 471 ? 28.134 -27.759 -9.707 1.00 21.67 471 SER A CA 1
ATOM 3689 C C . SER A 1 471 ? 26.876 -26.905 -9.579 1.00 21.67 471 SER A C 1
ATOM 3691 O O . SER A 1 471 ? 25.771 -27.452 -9.518 1.00 21.67 471 SER A O 1
ATOM 3693 N N . ASP A 1 472 ? 27.047 -25.586 -9.502 1.00 21.42 472 ASP A N 1
ATOM 3694 C CA . ASP A 1 472 ? 25.922 -24.662 -9.453 1.00 21.42 472 ASP A CA 1
ATOM 3695 C C . ASP A 1 472 ? 25.086 -24.804 -10.732 1.00 21.42 472 ASP A C 1
ATOM 3697 O O . ASP A 1 472 ? 25.508 -24.459 -11.837 1.00 21.42 472 ASP A O 1
ATOM 3701 N N . LYS A 1 473 ? 23.901 -25.396 -10.577 1.00 21.50 473 LYS A N 1
ATOM 3702 C CA . LYS A 1 473 ? 22.882 -25.480 -11.621 1.00 21.50 473 LYS A CA 1
ATOM 3703 C C . LYS A 1 473 ? 21.918 -24.325 -11.423 1.00 21.50 473 LYS A C 1
ATOM 3705 O O . LYS A 1 473 ? 20.732 -24.540 -11.168 1.00 21.50 473 LYS A O 1
ATOM 3710 N N . THR A 1 474 ? 22.448 -23.114 -11.547 1.00 23.77 474 THR A N 1
ATOM 3711 C CA . THR A 1 474 ? 21.676 -21.879 -11.522 1.00 23.77 474 THR A CA 1
ATOM 3712 C C . THR A 1 474 ? 20.615 -21.953 -12.621 1.00 23.77 474 THR A C 1
ATOM 3714 O O . THR A 1 474 ? 20.906 -21.877 -13.816 1.00 23.77 474 THR A O 1
ATOM 3717 N N . ILE A 1 475 ? 19.362 -22.166 -12.215 1.00 23.03 475 ILE A N 1
ATOM 3718 C CA . ILE A 1 475 ? 18.206 -22.006 -13.098 1.00 23.03 475 ILE A CA 1
ATOM 3719 C C . ILE A 1 475 ? 18.196 -20.525 -13.504 1.00 23.03 475 ILE A C 1
ATOM 3721 O O . ILE A 1 475 ? 18.335 -19.683 -12.616 1.00 23.03 475 ILE A O 1
ATOM 3725 N N . PRO A 1 476 ? 18.069 -20.180 -14.799 1.00 23.73 476 PRO A N 1
ATOM 3726 C CA . PRO A 1 476 ? 18.171 -18.793 -15.235 1.00 23.73 476 PRO A CA 1
ATOM 3727 C C . PRO A 1 476 ? 17.016 -17.972 -14.655 1.00 23.73 476 PRO A C 1
ATOM 3729 O O . PRO A 1 476 ? 15.878 -18.056 -15.119 1.00 23.73 476 PRO A O 1
ATOM 3732 N N . THR A 1 477 ? 17.320 -17.174 -13.633 1.00 27.66 477 THR A N 1
ATOM 3733 C CA . THR A 1 477 ? 16.432 -16.127 -13.132 1.00 27.66 477 THR A CA 1
ATOM 3734 C C . THR A 1 477 ? 16.194 -15.099 -14.236 1.00 27.66 477 THR A C 1
ATOM 3736 O O . THR A 1 477 ? 17.084 -14.785 -15.031 1.00 27.66 477 THR A O 1
ATOM 3739 N N . THR A 1 478 ? 14.956 -14.615 -14.341 1.00 30.62 478 THR A N 1
ATOM 3740 C CA . THR A 1 478 ? 14.552 -13.688 -15.403 1.00 30.62 478 THR A CA 1
ATOM 3741 C C . THR A 1 478 ? 15.298 -12.355 -15.301 1.00 30.62 478 THR A C 1
ATOM 3743 O O . THR A 1 478 ? 15.798 -11.974 -14.243 1.00 30.62 478 THR A O 1
ATOM 3746 N N . ARG A 1 479 ? 15.426 -11.658 -16.439 1.00 36.09 479 ARG A N 1
ATOM 3747 C CA . ARG A 1 479 ? 16.310 -10.492 -16.605 1.00 36.09 479 ARG A CA 1
ATOM 3748 C C . ARG A 1 479 ? 15.899 -9.299 -15.738 1.00 36.09 479 ARG A C 1
ATOM 3750 O O . ARG A 1 479 ? 15.198 -8.397 -16.189 1.00 36.09 479 ARG A O 1
ATOM 3757 N N . ILE A 1 480 ? 16.447 -9.241 -14.529 1.00 41.62 480 ILE A N 1
ATOM 3758 C CA . ILE A 1 480 ? 16.491 -8.026 -13.718 1.00 41.62 480 ILE A CA 1
ATOM 3759 C C . ILE A 1 480 ? 17.333 -6.983 -14.470 1.00 41.62 480 ILE A C 1
ATOM 3761 O O . ILE A 1 480 ? 18.543 -7.143 -14.633 1.00 41.62 480 ILE A O 1
ATOM 3765 N N . THR A 1 481 ? 16.698 -5.898 -14.921 1.00 47.19 481 THR A N 1
ATOM 3766 C CA . THR A 1 481 ? 17.390 -4.664 -15.332 1.00 47.19 481 THR A CA 1
ATOM 3767 C C . THR A 1 481 ? 18.297 -4.210 -14.194 1.00 47.19 481 THR A C 1
ATOM 3769 O O . THR A 1 481 ? 17.812 -4.072 -13.071 1.00 47.19 481 THR A O 1
ATOM 3772 N N . SER A 1 482 ? 19.591 -4.009 -14.463 1.00 56.97 482 SER A N 1
ATOM 3773 C CA . SER A 1 482 ? 20.609 -3.937 -13.409 1.00 56.97 482 SER A CA 1
ATOM 3774 C C . SER A 1 482 ? 20.248 -2.913 -12.322 1.00 56.97 482 SER A C 1
ATOM 3776 O O . SER A 1 482 ? 19.993 -1.734 -12.594 1.00 56.97 482 SER A O 1
ATOM 3778 N N . ASN A 1 483 ? 20.137 -3.391 -11.076 1.00 67.88 483 ASN A N 1
ATOM 3779 C CA . ASN A 1 483 ? 19.490 -2.629 -10.004 1.00 67.88 483 ASN A CA 1
ATOM 3780 C C . ASN A 1 483 ? 20.190 -1.285 -9.749 1.00 67.88 483 ASN A C 1
ATOM 3782 O O . ASN A 1 483 ? 19.511 -0.301 -9.452 1.00 67.88 483 ASN A O 1
ATOM 3786 N N . MET A 1 484 ? 21.516 -1.194 -9.930 1.00 81.75 484 MET A N 1
ATOM 3787 C CA . MET A 1 484 ? 22.224 0.071 -9.730 1.00 81.75 484 MET A CA 1
ATOM 3788 C C . MET A 1 484 ? 21.927 1.092 -10.836 1.00 81.75 484 MET A C 1
ATOM 3790 O O . MET A 1 484 ? 21.958 2.294 -10.565 1.00 81.75 484 MET A O 1
ATOM 3794 N N . PHE A 1 485 ? 21.623 0.662 -12.067 1.00 86.81 485 PHE A N 1
ATOM 3795 C CA . PHE A 1 485 ? 21.196 1.577 -13.128 1.00 86.81 485 PHE A CA 1
ATOM 3796 C C . PHE A 1 485 ? 19.813 2.154 -12.821 1.00 86.81 485 PHE A C 1
ATOM 3798 O O . PHE A 1 485 ? 19.662 3.377 -12.796 1.00 86.81 485 PHE A O 1
ATOM 3805 N N . ALA A 1 486 ? 18.837 1.303 -12.484 1.00 87.81 486 ALA A N 1
ATOM 3806 C CA . ALA A 1 486 ? 17.497 1.738 -12.081 1.00 87.81 486 ALA A CA 1
ATOM 3807 C C . ALA A 1 486 ? 17.540 2.688 -10.861 1.00 87.81 486 ALA A C 1
ATOM 3809 O O . ALA A 1 486 ? 16.869 3.723 -10.847 1.00 87.81 486 ALA A O 1
ATOM 3810 N N . GLU A 1 487 ? 18.412 2.410 -9.884 1.00 90.19 487 GLU A N 1
ATOM 3811 C CA . GLU A 1 487 ? 18.658 3.263 -8.710 1.00 90.19 487 GLU A CA 1
ATOM 3812 C C . GLU A 1 487 ? 19.141 4.682 -9.039 1.00 90.19 487 GLU A C 1
ATOM 3814 O O . GLU A 1 487 ? 18.878 5.613 -8.275 1.00 90.19 487 GLU A O 1
ATOM 3819 N N . LYS A 1 488 ? 19.878 4.875 -10.138 1.00 91.62 488 LYS A N 1
ATOM 3820 C CA . LYS A 1 488 ? 20.335 6.209 -10.570 1.00 91.62 488 LYS A CA 1
ATOM 3821 C C . LYS A 1 488 ? 19.411 6.838 -11.609 1.00 91.62 488 LYS A C 1
ATOM 3823 O O . LYS A 1 488 ? 19.344 8.063 -11.689 1.00 91.62 488 LYS A O 1
ATOM 3828 N N . LEU A 1 489 ? 18.661 6.020 -12.343 1.00 93.31 489 LEU A N 1
ATOM 3829 C CA . LEU A 1 489 ? 17.677 6.466 -13.319 1.00 93.31 489 LEU A CA 1
ATOM 3830 C C . LEU A 1 489 ? 16.467 7.138 -12.657 1.00 93.31 489 LEU A C 1
ATOM 3832 O O . LEU A 1 489 ? 16.007 8.163 -13.153 1.00 93.31 489 LEU A O 1
ATOM 3836 N N . ILE A 1 490 ? 15.985 6.626 -11.519 1.00 94.19 490 ILE A N 1
ATOM 3837 C CA . ILE A 1 490 ? 14.810 7.187 -10.827 1.00 94.19 490 ILE A CA 1
ATOM 3838 C C . ILE A 1 490 ? 14.989 8.672 -10.445 1.00 94.19 490 ILE A C 1
ATOM 3840 O O . ILE A 1 490 ? 14.132 9.466 -10.835 1.00 94.19 490 ILE A O 1
ATOM 3844 N N . PRO A 1 491 ? 16.073 9.108 -9.766 1.00 94.00 491 PRO A N 1
ATOM 3845 C CA . PRO A 1 491 ? 16.291 10.531 -9.496 1.00 94.00 491 PRO A CA 1
ATOM 3846 C C . PRO A 1 491 ? 16.349 11.395 -10.765 1.00 94.00 491 PRO A C 1
ATOM 3848 O O . PRO A 1 491 ? 15.742 12.463 -10.800 1.00 94.00 491 PRO A O 1
ATOM 3851 N N . ALA A 1 492 ? 17.015 10.925 -11.826 1.00 92.88 492 ALA A N 1
ATOM 3852 C CA . ALA A 1 492 ? 17.107 11.657 -13.091 1.00 92.88 492 ALA A CA 1
ATOM 3853 C C . ALA A 1 492 ? 15.741 11.784 -13.795 1.00 92.88 492 ALA A C 1
ATOM 3855 O O . ALA A 1 492 ? 15.411 12.856 -14.302 1.00 92.88 492 ALA A O 1
ATOM 3856 N N . LEU A 1 493 ? 14.914 10.732 -13.761 1.00 92.94 493 LEU A N 1
ATOM 3857 C CA . LEU A 1 493 ? 13.528 10.757 -14.238 1.00 92.94 493 LEU A CA 1
ATOM 3858 C C . LEU A 1 493 ? 12.640 11.709 -13.427 1.00 92.94 493 LEU A C 1
ATOM 3860 O O . LEU A 1 493 ? 11.779 12.368 -14.004 1.00 92.94 493 LEU A O 1
ATOM 3864 N N . VAL A 1 494 ? 12.847 11.814 -12.111 1.00 92.69 494 VAL A N 1
ATOM 3865 C CA . VAL A 1 494 ? 12.112 12.756 -11.250 1.00 92.69 494 VAL A CA 1
ATOM 3866 C C . VAL A 1 494 ? 12.466 14.207 -11.593 1.00 92.69 494 VAL A C 1
ATOM 3868 O O . VAL A 1 494 ? 11.555 15.014 -11.766 1.00 92.69 494 VAL A O 1
ATOM 3871 N N . GLU A 1 495 ? 13.750 14.544 -11.759 1.00 91.38 495 GLU A N 1
ATOM 3872 C CA . GLU A 1 495 ? 14.164 15.894 -12.195 1.00 91.38 495 GLU A CA 1
ATOM 3873 C C . GLU A 1 495 ? 13.649 16.235 -13.600 1.00 91.38 495 GLU A C 1
ATOM 3875 O O . GLU A 1 495 ? 13.226 17.361 -13.859 1.00 91.38 495 GLU A O 1
ATOM 3880 N N . LEU A 1 496 ? 13.664 15.263 -14.514 1.00 91.12 496 LEU A N 1
ATOM 3881 C CA . LEU A 1 496 ? 13.161 15.420 -15.876 1.00 91.12 496 LEU A CA 1
ATOM 3882 C C . LEU A 1 496 ? 11.635 15.631 -15.894 1.00 91.12 496 LEU A C 1
ATOM 3884 O O . LEU A 1 496 ? 11.141 16.518 -16.584 1.00 91.12 496 LEU A O 1
ATOM 3888 N N . LEU A 1 497 ? 10.879 14.879 -15.089 1.00 90.00 497 LEU A N 1
ATOM 3889 C CA . LEU A 1 497 ? 9.424 15.026 -14.977 1.00 90.00 497 LEU A CA 1
ATOM 3890 C C . LEU A 1 497 ? 8.999 16.346 -14.314 1.00 90.00 497 LEU A C 1
ATOM 3892 O O . LEU A 1 497 ? 7.936 16.872 -14.638 1.00 90.00 497 LEU A O 1
ATOM 3896 N N . LEU A 1 498 ? 9.812 16.894 -13.407 1.00 88.19 498 LEU A N 1
ATOM 3897 C CA . LEU A 1 498 ? 9.576 18.216 -12.815 1.00 88.19 498 LEU A CA 1
ATOM 3898 C C . LEU A 1 498 ? 9.805 19.369 -13.811 1.00 88.19 498 LEU A C 1
ATOM 3900 O O . LEU A 1 498 ? 9.294 20.463 -13.584 1.00 88.19 498 LEU A O 1
ATOM 3904 N N . GLN A 1 499 ? 10.521 19.125 -14.914 1.00 88.12 499 GLN A N 1
ATOM 3905 C CA . GLN A 1 499 ? 10.676 20.064 -16.034 1.00 88.12 499 GLN A CA 1
ATOM 3906 C C . GLN A 1 499 ? 9.592 19.906 -17.115 1.00 88.12 499 GLN A C 1
ATOM 3908 O O . GLN A 1 499 ? 9.417 20.809 -17.934 1.00 88.12 499 GLN A O 1
ATOM 3913 N N . ALA A 1 500 ? 8.876 18.777 -17.143 1.00 88.00 500 ALA A N 1
ATOM 3914 C CA . ALA A 1 500 ? 7.893 18.483 -18.180 1.00 88.00 500 ALA A CA 1
ATOM 3915 C C . ALA A 1 500 ? 6.689 19.453 -18.127 1.00 88.00 500 ALA A C 1
ATOM 3917 O O . ALA A 1 500 ? 6.173 19.728 -17.036 1.00 88.00 500 ALA A O 1
ATOM 3918 N N . PRO A 1 501 ? 6.174 19.933 -19.278 1.00 86.00 501 PRO A N 1
ATOM 3919 C CA . PRO A 1 501 ? 4.974 20.761 -19.313 1.00 86.00 501 PRO A CA 1
ATOM 3920 C C . PRO A 1 501 ? 3.769 20.044 -18.692 1.00 86.00 501 PRO A C 1
ATOM 3922 O O . PRO A 1 501 ? 3.634 18.820 -18.756 1.00 86.00 501 PRO A O 1
ATOM 3925 N N . ALA A 1 502 ? 2.872 20.815 -18.071 1.00 80.94 502 ALA A N 1
ATOM 3926 C CA . ALA A 1 502 ? 1.832 20.263 -17.204 1.00 80.94 502 ALA A CA 1
ATOM 3927 C C . ALA A 1 502 ? 0.908 19.251 -17.908 1.00 80.94 502 ALA A C 1
ATOM 3929 O O . ALA A 1 502 ? 0.550 18.238 -17.310 1.00 80.94 502 ALA A O 1
ATOM 3930 N N . VAL A 1 503 ? 0.523 19.492 -19.166 1.00 81.69 503 VAL A N 1
ATOM 3931 C CA . VAL A 1 503 ? -0.417 18.618 -19.893 1.00 81.69 503 VAL A CA 1
ATOM 3932 C C . VAL A 1 503 ? 0.195 17.228 -20.100 1.00 81.69 503 VAL A C 1
ATOM 3934 O O . VAL A 1 503 ? -0.422 16.220 -19.758 1.00 81.69 503 VAL A O 1
ATOM 3937 N N . GLU A 1 504 ? 1.433 17.178 -20.577 1.00 83.69 504 GLU A N 1
ATOM 3938 C CA . GLU A 1 504 ? 2.215 15.972 -20.825 1.00 83.69 504 GLU A CA 1
ATOM 3939 C C . GLU A 1 504 ? 2.572 15.248 -19.519 1.00 83.69 504 GLU A C 1
ATOM 3941 O O . GLU A 1 504 ? 2.382 14.030 -19.428 1.00 83.69 504 GLU A O 1
ATOM 3946 N N . LYS A 1 505 ? 2.974 15.993 -18.475 1.00 84.00 505 LYS A N 1
ATOM 3947 C CA . LYS A 1 505 ? 3.176 15.467 -17.113 1.00 84.00 505 LYS A CA 1
ATOM 3948 C C . LYS A 1 505 ? 1.939 14.693 -16.648 1.00 84.00 505 LYS A C 1
ATOM 3950 O O . LYS A 1 505 ? 2.061 13.536 -16.253 1.00 84.00 505 LYS A O 1
ATOM 3955 N N . TYR A 1 506 ? 0.746 15.292 -16.720 1.00 84.38 506 TYR A N 1
ATOM 3956 C CA . TYR A 1 506 ? -0.489 14.670 -16.223 1.00 84.38 506 TYR A CA 1
ATOM 3957 C C . TYR A 1 506 ? -1.032 13.530 -17.097 1.00 84.38 506 TYR A C 1
ATOM 3959 O O . TYR A 1 506 ? -1.813 12.720 -16.595 1.00 84.38 506 TYR A O 1
ATOM 3967 N N . ILE A 1 507 ? -0.605 13.414 -18.359 1.00 84.50 507 ILE A N 1
ATOM 3968 C CA . ILE A 1 507 ? -0.892 12.238 -19.196 1.00 84.50 507 ILE A CA 1
ATOM 3969 C C . ILE A 1 507 ? -0.102 11.019 -18.695 1.00 84.50 507 ILE A C 1
ATOM 3971 O O . ILE A 1 507 ? -0.684 9.944 -18.547 1.00 84.50 507 ILE A O 1
ATOM 3975 N N . LEU A 1 508 ? 1.193 11.181 -18.395 1.00 86.44 508 LEU A N 1
ATOM 3976 C CA . LEU A 1 508 ? 2.064 10.079 -17.960 1.00 86.44 508 LEU A CA 1
ATOM 3977 C C . LEU A 1 508 ? 2.075 9.814 -16.452 1.00 86.44 508 LEU A C 1
ATOM 3979 O O . LEU A 1 508 ? 2.503 8.738 -16.038 1.00 86.44 508 LEU A O 1
ATOM 3983 N N . PHE A 1 509 ? 1.617 10.752 -15.620 1.00 88.31 509 PHE A N 1
ATOM 3984 C CA . PHE A 1 509 ? 1.715 10.642 -14.159 1.00 88.31 509 PHE A CA 1
ATOM 3985 C C . PHE A 1 509 ? 1.203 9.294 -13.597 1.00 88.31 509 PHE A C 1
ATOM 3987 O O . PHE A 1 509 ? 1.901 8.728 -12.757 1.00 88.31 509 PHE A O 1
ATOM 3994 N N . PRO A 1 510 ? 0.096 8.690 -14.092 1.00 88.81 510 PRO A N 1
ATOM 3995 C CA . PRO A 1 510 ? -0.301 7.338 -13.693 1.00 88.81 510 PRO A CA 1
ATOM 3996 C C . PRO A 1 510 ? 0.737 6.247 -14.005 1.00 88.81 510 PRO A C 1
ATOM 3998 O O . PRO A 1 510 ? 1.025 5.415 -13.151 1.00 88.81 510 PRO A O 1
ATOM 4001 N N . GLU A 1 511 ? 1.323 6.251 -15.205 1.00 88.31 511 GLU A N 1
ATOM 4002 C CA . GLU A 1 511 ? 2.319 5.257 -15.646 1.00 88.31 511 GLU A CA 1
ATOM 4003 C C . GLU A 1 511 ? 3.616 5.370 -14.828 1.00 88.31 511 GLU A C 1
ATOM 4005 O O . GLU A 1 511 ? 4.226 4.362 -14.458 1.00 88.31 511 GLU A O 1
ATOM 4010 N N . ILE A 1 512 ? 3.998 6.598 -14.471 1.00 90.94 512 ILE A N 1
ATOM 4011 C CA . ILE A 1 512 ? 5.172 6.880 -13.639 1.00 90.94 512 ILE A CA 1
ATOM 4012 C C . ILE A 1 512 ? 4.920 6.469 -12.183 1.00 90.94 512 ILE A C 1
ATOM 4014 O O . ILE A 1 512 ? 5.761 5.789 -11.597 1.00 90.94 512 ILE A O 1
ATOM 4018 N N . ILE A 1 513 ? 3.757 6.794 -11.607 1.00 91.81 513 ILE A N 1
ATOM 4019 C CA . ILE A 1 513 ? 3.387 6.384 -10.241 1.00 91.81 513 ILE A CA 1
ATOM 4020 C C . ILE A 1 513 ? 3.315 4.851 -10.137 1.00 91.81 513 ILE A C 1
ATOM 4022 O O . ILE A 1 513 ? 3.864 4.281 -9.195 1.00 91.81 513 ILE A O 1
ATOM 4026 N N . GLN A 1 514 ? 2.741 4.163 -11.132 1.00 87.44 514 GLN A N 1
ATOM 4027 C CA . GLN A 1 514 ? 2.757 2.695 -11.208 1.00 87.44 514 GLN A CA 1
ATOM 4028 C C . GLN A 1 514 ? 4.177 2.115 -11.292 1.00 87.44 514 GLN A C 1
ATOM 4030 O O . GLN A 1 514 ? 4.441 1.058 -10.719 1.00 87.44 514 GLN A O 1
ATOM 4035 N N . SER A 1 515 ? 5.097 2.788 -11.983 1.00 88.19 515 SER A N 1
ATOM 4036 C CA . SER A 1 515 ? 6.483 2.327 -12.124 1.00 88.19 515 SER A CA 1
ATOM 4037 C C . SER A 1 515 ? 7.286 2.548 -10.840 1.00 88.19 515 SER A C 1
ATOM 4039 O O . SER A 1 515 ? 7.931 1.619 -10.360 1.00 88.19 515 SER A O 1
ATOM 4041 N N . LEU A 1 516 ? 7.147 3.714 -10.197 1.00 92.06 516 LEU A N 1
ATOM 4042 C CA . LEU A 1 516 ? 7.696 3.968 -8.859 1.00 92.06 516 LEU A CA 1
ATOM 4043 C C . LEU A 1 516 ? 7.147 2.969 -7.831 1.00 92.06 516 LEU A C 1
ATOM 4045 O O . LEU A 1 516 ? 7.919 2.452 -7.027 1.00 92.06 516 LEU A O 1
ATOM 4049 N N . ARG A 1 517 ? 5.858 2.602 -7.911 1.00 88.62 517 ARG A N 1
ATOM 4050 C CA . ARG A 1 517 ? 5.259 1.544 -7.080 1.00 88.62 517 ARG A CA 1
ATOM 4051 C C . ARG A 1 517 ? 6.004 0.215 -7.205 1.00 88.62 517 ARG A C 1
ATOM 4053 O O . ARG A 1 517 ? 6.284 -0.406 -6.185 1.00 88.62 517 ARG A O 1
ATOM 4060 N N . ARG A 1 518 ? 6.328 -0.225 -8.430 1.00 84.75 518 ARG A N 1
ATOM 4061 C CA . ARG A 1 518 ? 7.091 -1.468 -8.670 1.00 84.75 518 ARG A CA 1
ATOM 4062 C C . ARG A 1 518 ? 8.469 -1.392 -8.014 1.00 84.75 518 ARG A C 1
ATOM 4064 O O . ARG A 1 518 ? 8.816 -2.284 -7.250 1.00 84.75 518 ARG A O 1
ATOM 4071 N N . CYS A 1 519 ? 9.189 -0.288 -8.211 1.00 88.44 519 CYS A N 1
ATOM 4072 C CA . CYS A 1 519 ? 10.488 -0.048 -7.579 1.00 88.44 519 CYS A CA 1
ATOM 4073 C C . CYS A 1 519 ? 10.408 -0.001 -6.040 1.00 88.44 519 CYS A C 1
ATOM 4075 O O . CYS A 1 519 ? 11.301 -0.495 -5.365 1.00 88.44 519 CYS A O 1
ATOM 4077 N N . MET A 1 520 ? 9.331 0.545 -5.465 1.00 90.12 520 MET A N 1
ATOM 4078 C CA . MET A 1 520 ? 9.098 0.548 -4.013 1.00 90.12 520 MET A CA 1
ATOM 4079 C C . MET A 1 520 ? 8.813 -0.861 -3.463 1.00 90.12 520 MET A C 1
ATOM 4081 O O . MET A 1 520 ? 9.248 -1.183 -2.359 1.00 90.12 520 MET A O 1
ATOM 4085 N N . MET A 1 521 ? 8.129 -1.729 -4.218 1.00 83.25 521 MET A N 1
ATOM 4086 C CA . MET A 1 521 ? 7.833 -3.103 -3.783 1.00 83.25 521 MET A CA 1
ATOM 4087 C C . MET A 1 521 ? 9.075 -3.999 -3.669 1.00 83.25 521 MET A C 1
ATOM 4089 O O . MET A 1 521 ? 9.053 -4.918 -2.853 1.00 83.25 521 MET A O 1
ATOM 4093 N N . THR A 1 522 ? 10.181 -3.701 -4.371 1.00 82.19 522 THR A N 1
ATOM 4094 C CA . THR A 1 522 ? 11.430 -4.492 -4.270 1.00 82.19 522 THR A CA 1
ATOM 4095 C C . THR A 1 522 ? 12.060 -4.457 -2.873 1.00 82.19 522 THR A C 1
ATOM 4097 O O . THR A 1 522 ? 12.992 -5.210 -2.601 1.00 82.19 522 THR A O 1
ATOM 4100 N N . ARG A 1 523 ? 11.550 -3.609 -1.966 1.00 84.81 523 ARG A N 1
ATOM 4101 C CA . ARG A 1 523 ? 11.860 -3.655 -0.533 1.00 84.81 523 ARG A CA 1
ATOM 4102 C C . ARG A 1 523 ? 11.591 -5.026 0.091 1.00 84.81 523 ARG A C 1
ATOM 4104 O O . ARG A 1 523 ? 12.240 -5.348 1.079 1.00 84.81 523 ARG A O 1
ATOM 4111 N N . ARG A 1 524 ? 10.632 -5.802 -0.430 1.00 76.25 524 ARG A N 1
ATOM 4112 C CA . ARG A 1 524 ? 10.331 -7.140 0.096 1.00 76.25 524 ARG A CA 1
ATOM 4113 C C . ARG A 1 524 ? 11.544 -8.054 -0.024 1.00 76.25 524 ARG A C 1
ATOM 4115 O O . ARG A 1 524 ? 12.034 -8.567 0.972 1.00 76.25 524 ARG A O 1
ATOM 4122 N N . ASP A 1 525 ? 11.999 -8.218 -1.257 1.00 71.94 525 ASP A N 1
ATOM 4123 C CA . ASP A 1 525 ? 12.964 -9.243 -1.648 1.00 71.94 525 ASP A CA 1
ATOM 4124 C C . ASP A 1 525 ? 14.408 -8.727 -1.479 1.00 71.94 525 ASP A C 1
ATOM 4126 O O . ASP A 1 525 ? 15.358 -9.498 -1.382 1.00 71.94 525 ASP A O 1
ATOM 4130 N N . ASN A 1 526 ? 14.576 -7.401 -1.382 1.00 75.88 526 ASN A N 1
ATOM 4131 C CA . ASN A 1 526 ? 15.819 -6.745 -0.991 1.00 75.88 526 ASN A CA 1
ATOM 4132 C C . ASN A 1 526 ? 15.555 -5.538 -0.054 1.00 75.88 526 ASN A C 1
ATOM 4134 O O . ASN A 1 526 ? 15.551 -4.384 -0.507 1.00 75.88 526 ASN A O 1
ATOM 4138 N N . PRO A 1 527 ? 15.365 -5.770 1.263 1.00 78.00 527 PRO A N 1
ATOM 4139 C CA . PRO A 1 527 ? 15.167 -4.700 2.250 1.00 78.00 527 PRO A CA 1
ATOM 4140 C C . PRO A 1 527 ? 16.353 -3.729 2.343 1.00 78.00 527 PRO A C 1
ATOM 4142 O O . PRO A 1 527 ? 16.176 -2.535 2.614 1.00 78.00 527 PRO A O 1
ATOM 4145 N N . ASP A 1 528 ? 17.562 -4.225 2.080 1.00 81.38 528 ASP A N 1
ATOM 4146 C CA . ASP A 1 528 ? 18.809 -3.505 2.328 1.00 81.38 528 ASP A CA 1
ATOM 4147 C C . ASP A 1 528 ? 19.261 -2.652 1.123 1.00 81.38 528 ASP A C 1
ATOM 4149 O O . ASP A 1 528 ? 19.946 -1.643 1.318 1.00 81.38 528 ASP A O 1
ATOM 4153 N N . GLY A 1 529 ? 18.808 -2.971 -0.096 1.00 82.56 529 GLY A N 1
ATOM 4154 C CA . GLY A 1 529 ? 19.114 -2.263 -1.351 1.00 82.56 529 GLY A CA 1
ATOM 4155 C C . GLY A 1 529 ? 18.604 -0.816 -1.431 1.00 82.56 529 GLY A C 1
ATOM 4156 O O . GLY A 1 529 ? 17.860 -0.353 -0.563 1.00 82.56 529 GLY A O 1
ATOM 4157 N N . SER A 1 530 ? 19.015 -0.061 -2.456 1.00 88.19 530 SER A N 1
ATOM 4158 C CA . SER A 1 530 ? 18.690 1.372 -2.582 1.00 88.19 530 SER A CA 1
ATOM 4159 C C . SER A 1 530 ? 17.463 1.654 -3.454 1.00 88.19 530 SER A C 1
ATOM 4161 O O . SER A 1 530 ? 16.838 2.699 -3.273 1.00 88.19 530 SER A O 1
ATOM 4163 N N . LEU A 1 531 ? 17.093 0.746 -4.365 1.00 89.88 531 LEU A N 1
ATOM 4164 C CA . LEU A 1 531 ? 16.052 0.960 -5.384 1.00 89.88 531 LEU A CA 1
ATOM 4165 C C . LEU A 1 531 ? 14.707 1.411 -4.804 1.00 89.88 531 LEU A C 1
ATOM 4167 O O . LEU A 1 531 ? 14.138 2.407 -5.256 1.00 89.88 531 LEU A O 1
ATOM 4171 N N . TRP A 1 532 ? 14.237 0.744 -3.750 1.00 91.00 532 TRP A N 1
ATOM 4172 C CA . TRP A 1 532 ? 12.983 1.111 -3.096 1.00 91.00 532 TRP A CA 1
ATOM 4173 C C . TRP A 1 532 ? 13.056 2.463 -2.377 1.00 91.00 532 TRP A C 1
ATOM 4175 O O . TRP A 1 532 ? 12.047 3.159 -2.281 1.00 91.00 532 TRP A O 1
ATOM 4185 N N . LYS A 1 533 ? 14.247 2.852 -1.900 1.00 93.69 533 LYS A N 1
ATOM 4186 C CA . LYS A 1 533 ? 14.485 4.084 -1.134 1.00 93.69 533 LYS A CA 1
ATOM 4187 C C . LYS A 1 533 ? 14.410 5.293 -2.057 1.00 93.69 533 LYS A C 1
ATOM 4189 O O . LYS A 1 533 ? 13.585 6.174 -1.838 1.00 93.69 533 LYS A O 1
ATOM 4194 N N . VAL A 1 534 ? 15.159 5.273 -3.162 1.00 95.00 534 VAL A N 1
ATOM 4195 C CA . VAL A 1 534 ? 15.109 6.347 -4.172 1.00 95.00 534 VAL A CA 1
ATOM 4196 C C . VAL A 1 534 ? 13.742 6.433 -4.863 1.00 95.00 534 VAL A C 1
ATOM 4198 O O . VAL A 1 534 ? 13.306 7.523 -5.228 1.00 95.00 534 VAL A O 1
ATOM 4201 N N . ALA A 1 535 ? 13.025 5.310 -4.997 1.00 95.31 535 ALA A N 1
ATOM 4202 C CA . ALA A 1 535 ? 11.654 5.296 -5.505 1.00 95.31 535 ALA A CA 1
ATOM 4203 C C . ALA A 1 535 ? 10.659 5.945 -4.529 1.00 95.31 535 ALA A C 1
ATOM 4205 O O . ALA A 1 535 ? 9.837 6.757 -4.951 1.00 95.31 535 ALA A O 1
ATOM 4206 N N . ALA A 1 536 ? 10.771 5.645 -3.232 1.00 95.81 536 ALA A N 1
ATOM 4207 C CA . ALA A 1 536 ? 9.985 6.270 -2.170 1.00 95.81 536 ALA A CA 1
ATOM 4208 C C . ALA A 1 536 ? 10.269 7.779 -2.038 1.00 95.81 536 ALA A C 1
ATOM 4210 O O . ALA A 1 536 ? 9.332 8.573 -1.957 1.00 95.81 536 ALA A O 1
ATOM 4211 N N . GLU A 1 537 ? 11.541 8.186 -2.072 1.00 95.62 537 GLU A N 1
ATOM 4212 C CA . GLU A 1 537 ? 11.963 9.595 -2.078 1.00 95.62 537 GLU A CA 1
ATOM 4213 C C . GLU A 1 537 ? 11.418 10.341 -3.306 1.00 95.62 537 GLU A C 1
ATOM 4215 O O . GLU A 1 537 ? 10.824 11.414 -3.174 1.00 95.62 537 GLU A O 1
ATOM 4220 N N . GLY A 1 538 ? 11.565 9.747 -4.496 1.00 95.31 538 GLY A N 1
ATOM 4221 C CA . GLY A 1 538 ? 11.062 10.291 -5.755 1.00 95.31 538 GLY A CA 1
ATOM 4222 C C . GLY A 1 538 ? 9.542 10.447 -5.773 1.00 95.31 538 GLY A C 1
ATOM 4223 O O . GLY A 1 538 ? 9.039 11.515 -6.120 1.00 95.31 538 GLY A O 1
ATOM 4224 N N . PHE A 1 539 ? 8.807 9.420 -5.337 1.00 95.88 539 PHE A N 1
ATOM 4225 C CA . PHE A 1 539 ? 7.350 9.458 -5.194 1.00 95.88 539 PHE A CA 1
ATOM 4226 C C . PHE A 1 539 ? 6.901 10.563 -4.227 1.00 95.88 539 PHE A C 1
ATOM 4228 O O . PHE A 1 539 ? 6.063 11.387 -4.595 1.00 95.88 539 PHE A O 1
ATOM 4235 N N . ASN A 1 540 ? 7.498 10.639 -3.031 1.00 94.00 540 ASN A N 1
ATOM 4236 C CA . ASN A 1 540 ? 7.130 11.647 -2.034 1.00 94.00 540 ASN A CA 1
ATOM 4237 C C . ASN A 1 540 ? 7.380 13.070 -2.562 1.00 94.00 540 ASN A C 1
ATOM 4239 O O . ASN A 1 540 ? 6.503 13.927 -2.482 1.00 94.00 540 ASN A O 1
ATOM 4243 N N . ARG A 1 541 ? 8.544 13.311 -3.185 1.00 92.69 541 ARG A N 1
ATOM 4244 C CA . ARG A 1 541 ? 8.877 14.603 -3.803 1.00 92.69 541 ARG A CA 1
ATOM 4245 C C . ARG A 1 541 ? 7.891 14.983 -4.909 1.00 92.69 541 ARG A C 1
ATOM 4247 O O . ARG A 1 541 ? 7.416 16.116 -4.925 1.00 92.69 541 ARG A O 1
ATOM 4254 N N . LEU A 1 542 ? 7.559 14.056 -5.810 1.00 92.06 542 LEU A N 1
ATOM 4255 C CA . LEU A 1 542 ? 6.612 14.318 -6.897 1.00 92.06 542 LEU A CA 1
ATOM 4256 C C . LEU A 1 542 ? 5.212 14.672 -6.380 1.00 92.06 542 LEU A C 1
ATOM 4258 O O . LEU A 1 542 ? 4.596 15.583 -6.932 1.00 92.06 542 LEU A O 1
ATOM 4262 N N . LEU A 1 543 ? 4.722 14.007 -5.328 1.00 89.69 543 LEU A N 1
ATOM 4263 C CA . LEU A 1 543 ? 3.416 14.329 -4.742 1.00 89.69 543 LEU A CA 1
ATOM 4264 C C . LEU A 1 543 ? 3.422 15.640 -3.954 1.00 89.69 543 LEU A C 1
ATOM 4266 O O . LEU A 1 543 ? 2.481 16.420 -4.083 1.00 89.69 543 LEU A O 1
ATOM 4270 N N . VAL A 1 544 ? 4.475 15.920 -3.182 1.00 88.06 544 VAL A N 1
ATOM 4271 C CA . VAL A 1 544 ? 4.601 17.180 -2.433 1.00 88.06 544 VAL A CA 1
ATOM 4272 C C . VAL A 1 544 ? 4.605 18.385 -3.380 1.00 88.06 544 VAL A C 1
ATOM 4274 O O . VAL A 1 544 ? 3.911 19.365 -3.107 1.00 88.06 544 VAL A O 1
ATOM 4277 N N . GLU A 1 545 ? 5.307 18.319 -4.516 1.00 86.44 545 GLU A N 1
ATOM 4278 C CA . GLU A 1 545 ? 5.248 19.390 -5.521 1.00 86.44 545 GLU A CA 1
ATOM 4279 C C . GLU A 1 545 ? 3.899 19.444 -6.264 1.00 86.44 545 GLU A C 1
ATOM 4281 O O . GLU A 1 545 ? 3.410 20.537 -6.546 1.00 86.44 545 GLU A O 1
ATOM 4286 N N . ASP A 1 546 ? 3.240 18.309 -6.531 1.00 85.06 546 ASP A N 1
ATOM 4287 C CA . ASP A 1 546 ? 1.910 18.305 -7.166 1.00 85.06 546 ASP A CA 1
ATOM 4288 C C . ASP A 1 546 ? 0.836 18.957 -6.283 1.00 85.06 546 ASP A C 1
ATOM 4290 O O . ASP A 1 546 ? 0.063 19.791 -6.757 1.00 85.06 546 ASP A O 1
ATOM 4294 N N . VAL A 1 547 ? 0.823 18.636 -4.984 1.00 84.56 547 VAL A N 1
ATOM 4295 C CA . VAL A 1 547 ? -0.111 19.221 -4.007 1.00 84.56 547 VAL A CA 1
ATOM 4296 C C . VAL A 1 547 ? 0.154 20.717 -3.824 1.00 84.56 547 VAL A C 1
ATOM 4298 O O . VAL A 1 547 ? -0.799 21.498 -3.827 1.00 84.56 547 VAL A O 1
ATOM 4301 N N . LYS A 1 548 ? 1.423 21.151 -3.759 1.00 82.44 548 LYS A N 1
ATOM 4302 C CA . LYS A 1 548 ? 1.775 22.584 -3.751 1.00 82.44 548 LYS A CA 1
ATOM 4303 C C . LYS A 1 548 ? 1.200 23.306 -4.968 1.00 82.44 548 LYS A C 1
ATOM 4305 O O . LYS A 1 548 ? 0.524 24.320 -4.797 1.00 82.44 548 LYS A O 1
ATOM 4310 N N . ILE A 1 549 ? 1.410 22.771 -6.175 1.00 77.12 549 ILE A N 1
ATOM 4311 C CA . ILE A 1 549 ? 0.887 23.357 -7.419 1.00 77.12 549 ILE A CA 1
ATOM 4312 C C . ILE A 1 549 ? -0.646 23.433 -7.378 1.00 77.12 549 ILE A C 1
ATOM 4314 O O . ILE A 1 549 ? -1.193 24.494 -7.667 1.00 77.12 549 ILE A O 1
ATOM 4318 N N . CYS A 1 550 ? -1.335 22.373 -6.944 1.00 70.06 550 CYS A N 1
ATOM 4319 C CA . CYS A 1 550 ? -2.799 22.363 -6.807 1.00 70.06 550 CYS A CA 1
ATOM 4320 C C . CYS A 1 550 ? -3.328 23.343 -5.740 1.00 70.06 550 CYS A C 1
ATOM 4322 O O . CYS A 1 550 ? -4.453 23.816 -5.858 1.00 70.06 550 CYS A O 1
ATOM 4324 N N . SER A 1 551 ? -2.538 23.662 -4.707 1.00 67.00 551 SER A N 1
ATOM 4325 C CA . SER A 1 551 ? -2.909 24.651 -3.680 1.00 67.00 551 SER A CA 1
ATOM 4326 C C . SER A 1 551 ? -2.648 26.106 -4.098 1.00 67.00 551 SER A C 1
ATOM 4328 O O . SER A 1 551 ? -3.344 27.011 -3.644 1.00 67.00 551 SER A O 1
ATOM 4330 N N . ALA A 1 552 ? -1.655 26.341 -4.965 1.00 62.91 552 ALA A N 1
ATOM 4331 C CA . ALA A 1 552 ? -1.255 27.676 -5.413 1.00 62.91 552 ALA A CA 1
ATOM 4332 C C . ALA A 1 552 ? -1.964 28.114 -6.707 1.00 62.91 552 ALA A C 1
ATOM 4334 O O . ALA A 1 552 ? -2.275 29.294 -6.878 1.00 62.91 552 ALA A O 1
ATOM 4335 N N . VAL A 1 553 ? -2.230 27.174 -7.617 1.00 56.62 553 VAL A N 1
ATOM 4336 C CA . VAL A 1 553 ? -3.000 27.403 -8.844 1.00 56.62 553 VAL A CA 1
ATOM 4337 C C . VAL A 1 553 ? -4.464 27.090 -8.554 1.00 56.62 553 VAL A C 1
ATOM 4339 O O . VAL A 1 553 ? -4.883 25.936 -8.595 1.00 56.62 553 VAL A O 1
ATOM 4342 N N . GLY A 1 554 ? -5.246 28.134 -8.269 1.00 52.91 554 GLY A N 1
ATOM 4343 C CA . GLY A 1 554 ? -6.702 28.025 -8.152 1.00 52.91 554 GLY A CA 1
ATOM 4344 C C . GLY A 1 554 ? -7.367 27.491 -9.432 1.00 52.91 554 GLY A C 1
ATOM 4345 O O . GLY A 1 554 ? -6.742 27.423 -10.487 1.00 52.91 554 GLY A O 1
ATOM 4346 N N . ASP A 1 555 ? -8.657 27.162 -9.326 1.00 46.88 555 ASP A N 1
ATOM 4347 C CA . ASP A 1 555 ? -9.510 26.323 -10.207 1.00 46.88 555 ASP A CA 1
ATOM 4348 C C . ASP A 1 555 ? -9.700 26.776 -11.687 1.00 46.88 555 ASP A C 1
ATOM 4350 O O . ASP A 1 555 ? -10.754 26.574 -12.281 1.00 46.88 555 ASP A O 1
ATOM 4354 N N . THR A 1 556 ? -8.726 27.462 -12.299 1.00 46.09 556 THR A N 1
ATOM 4355 C CA . THR A 1 556 ? -8.916 28.267 -13.526 1.00 46.09 556 THR A CA 1
ATOM 4356 C C . THR A 1 556 ? -8.001 27.960 -14.716 1.00 46.09 556 THR A C 1
ATOM 4358 O O . THR A 1 556 ? -8.378 28.350 -15.819 1.00 46.09 556 THR A O 1
ATOM 4361 N N . ASP A 1 557 ? -6.874 27.245 -14.568 1.00 47.44 557 ASP A N 1
ATOM 4362 C CA . ASP A 1 557 ? -5.954 26.994 -15.708 1.00 47.44 557 ASP A CA 1
ATOM 4363 C C . ASP A 1 557 ? -5.562 25.524 -15.971 1.00 47.44 557 ASP A C 1
ATOM 4365 O O . ASP A 1 557 ? -5.113 25.181 -17.069 1.00 47.44 557 ASP A O 1
ATOM 4369 N N . LEU A 1 558 ? -5.791 24.602 -15.030 1.00 55.25 558 LEU A N 1
ATOM 4370 C CA . LEU A 1 558 ? -5.536 23.177 -15.266 1.00 55.25 558 LEU A CA 1
ATOM 4371 C C . LEU A 1 558 ? -6.679 22.529 -16.065 1.00 55.25 558 LEU A C 1
ATOM 4373 O O . LEU A 1 558 ? -7.564 21.885 -15.511 1.00 55.25 558 LEU A O 1
ATOM 4377 N N . LYS A 1 559 ? -6.608 22.622 -17.402 1.00 56.44 559 LYS A N 1
ATOM 4378 C CA . LYS A 1 559 ? -7.497 21.937 -18.378 1.00 56.44 559 LYS A CA 1
ATOM 4379 C C . LYS A 1 559 ? -7.338 20.401 -18.409 1.00 56.44 559 LYS A C 1
ATOM 4381 O O . LYS A 1 559 ? -7.505 19.764 -19.449 1.00 56.44 559 LYS A O 1
ATOM 4386 N N . ILE A 1 560 ? -6.994 19.792 -17.278 1.00 64.12 560 ILE A N 1
ATOM 4387 C CA . ILE A 1 560 ? -6.864 18.346 -17.115 1.00 64.12 560 ILE A CA 1
ATOM 4388 C C . ILE A 1 560 ? -8.271 17.748 -17.058 1.00 64.12 560 ILE A C 1
ATOM 4390 O O . ILE A 1 560 ? -9.151 18.249 -16.360 1.00 64.12 560 ILE A O 1
ATOM 4394 N N . SER A 1 561 ? -8.495 16.631 -17.749 1.00 67.25 561 SER A N 1
ATOM 4395 C CA . SER A 1 561 ? -9.740 15.880 -17.584 1.00 67.25 561 SER A CA 1
ATOM 4396 C C . SER A 1 561 ? -9.896 15.402 -16.136 1.00 67.25 561 SER A C 1
ATOM 4398 O O . SER A 1 561 ? -8.996 14.757 -15.591 1.00 67.25 561 SER A O 1
ATOM 4400 N N . LYS A 1 562 ? -11.077 15.614 -15.538 1.00 75.12 562 LYS A N 1
ATOM 4401 C CA . LYS A 1 562 ? -11.447 15.060 -14.221 1.00 75.12 562 LYS A CA 1
ATOM 4402 C C . LYS A 1 562 ? -11.229 13.539 -14.148 1.00 75.12 562 LYS A C 1
ATOM 4404 O O . LYS A 1 562 ? -10.873 13.015 -13.097 1.00 75.12 562 LYS A O 1
ATOM 4409 N N . THR A 1 563 ? -11.364 12.834 -15.274 1.00 78.62 563 THR A N 1
ATOM 4410 C CA . THR A 1 563 ? -11.077 11.395 -15.393 1.00 78.62 563 THR A CA 1
ATOM 4411 C C . THR A 1 563 ? -9.583 11.078 -15.259 1.00 78.62 563 THR A C 1
ATOM 4413 O O . THR A 1 563 ? -9.227 10.064 -14.663 1.00 78.62 563 THR A O 1
ATOM 4416 N N . ALA A 1 564 ? -8.694 11.944 -15.759 1.00 79.75 564 ALA A N 1
ATOM 4417 C CA . ALA A 1 564 ? -7.247 11.771 -15.628 1.00 79.75 564 ALA A CA 1
ATOM 4418 C C . ALA A 1 564 ? -6.779 12.022 -14.185 1.00 79.75 564 ALA A C 1
ATOM 4420 O O . ALA A 1 564 ? -6.077 11.179 -13.627 1.00 79.75 564 ALA A O 1
ATOM 4421 N N . ARG A 1 565 ? -7.257 13.095 -13.529 1.00 84.50 565 ARG A N 1
ATOM 4422 C CA . ARG A 1 565 ? -7.025 13.311 -12.085 1.00 84.50 565 ARG A CA 1
ATOM 4423 C C . ARG A 1 565 ? -7.582 12.166 -11.235 1.00 84.50 565 ARG A C 1
ATOM 4425 O O . ARG A 1 565 ? -6.889 11.681 -10.348 1.00 84.50 565 ARG A O 1
ATOM 4432 N N . MET A 1 566 ? -8.775 11.648 -11.551 1.00 85.69 566 MET A N 1
ATOM 4433 C CA . MET A 1 566 ? -9.318 10.458 -10.880 1.00 85.69 566 MET A CA 1
ATOM 4434 C C . MET A 1 566 ? -8.413 9.225 -11.040 1.00 85.69 566 MET A C 1
ATOM 4436 O O . MET A 1 566 ? -8.280 8.461 -10.085 1.00 85.69 566 MET A O 1
ATOM 4440 N N . ARG A 1 567 ? -7.788 9.011 -12.209 1.00 87.50 567 ARG A N 1
ATOM 4441 C CA . ARG A 1 567 ? -6.819 7.917 -12.384 1.00 87.50 567 ARG A CA 1
ATOM 4442 C C . ARG A 1 567 ? -5.590 8.135 -11.502 1.00 87.50 567 ARG A C 1
ATOM 4444 O O . ARG A 1 567 ? -5.274 7.248 -10.722 1.00 87.50 567 ARG A O 1
ATOM 4451 N N . ILE A 1 568 ? -4.973 9.318 -11.558 1.00 90.19 568 ILE A N 1
ATOM 4452 C CA . ILE A 1 568 ? -3.818 9.697 -10.720 1.00 90.19 568 ILE A CA 1
ATOM 4453 C C . ILE A 1 568 ? -4.100 9.407 -9.238 1.00 90.19 568 ILE A C 1
ATOM 4455 O O . ILE A 1 568 ? -3.338 8.693 -8.592 1.00 90.19 568 ILE A O 1
ATOM 4459 N N . TRP A 1 569 ? -5.239 9.874 -8.719 1.00 92.25 569 TRP A N 1
ATOM 4460 C CA . TRP A 1 569 ? -5.635 9.656 -7.327 1.00 92.25 569 TRP A CA 1
ATOM 4461 C C . TRP A 1 569 ? -5.847 8.179 -6.956 1.00 92.25 569 TRP A C 1
ATOM 4463 O O . TRP A 1 569 ? -5.573 7.796 -5.817 1.00 92.25 569 TRP A O 1
ATOM 4473 N N . LYS A 1 570 ? -6.265 7.325 -7.900 1.00 90.06 570 LYS A N 1
ATOM 4474 C CA . LYS A 1 570 ? -6.321 5.870 -7.684 1.00 90.06 570 LYS A CA 1
ATOM 4475 C C . LYS A 1 570 ? -4.925 5.254 -7.588 1.00 90.06 570 LYS A C 1
ATOM 4477 O O . LYS A 1 570 ? -4.698 4.501 -6.646 1.00 90.06 570 LYS A O 1
ATOM 4482 N N . GLU A 1 571 ? -3.995 5.613 -8.478 1.00 90.00 571 GLU A N 1
ATOM 4483 C CA . GLU A 1 571 ? -2.611 5.111 -8.415 1.00 90.00 571 GLU A CA 1
ATOM 4484 C C . GLU A 1 571 ? -1.900 5.566 -7.120 1.00 90.00 571 GLU A C 1
ATOM 4486 O O . GLU A 1 571 ? -1.170 4.790 -6.509 1.00 90.00 571 GLU A O 1
ATOM 4491 N N . ILE A 1 572 ? -2.156 6.797 -6.649 1.00 93.06 572 ILE A N 1
ATOM 4492 C CA . ILE A 1 572 ? -1.651 7.309 -5.358 1.00 93.06 572 ILE A CA 1
ATOM 4493 C C . ILE A 1 572 ? -2.190 6.475 -4.187 1.00 93.06 572 ILE A C 1
ATOM 4495 O O . ILE A 1 572 ? -1.423 6.064 -3.316 1.00 93.06 572 ILE A O 1
ATOM 4499 N N . GLY A 1 573 ? -3.498 6.192 -4.176 1.00 91.19 573 GLY A N 1
ATOM 4500 C CA . GLY A 1 573 ? -4.115 5.314 -3.178 1.00 91.19 573 GLY A CA 1
ATOM 4501 C C . GLY A 1 573 ? -3.551 3.891 -3.207 1.00 91.19 573 GLY A C 1
ATOM 4502 O O . GLY A 1 573 ? -3.327 3.304 -2.153 1.00 91.19 573 GLY A O 1
ATOM 4503 N N . ASP A 1 574 ? -3.259 3.366 -4.398 1.00 86.69 574 ASP A N 1
ATOM 4504 C CA . ASP A 1 574 ? -2.587 2.080 -4.592 1.00 86.69 574 ASP A CA 1
ATOM 4505 C C . ASP A 1 574 ? -1.164 2.073 -4.010 1.00 86.69 574 ASP A C 1
ATOM 4507 O O . ASP A 1 574 ? -0.808 1.118 -3.322 1.00 86.69 574 ASP A O 1
ATOM 4511 N N . VAL A 1 575 ? -0.352 3.115 -4.242 1.00 91.69 575 VAL A N 1
ATOM 4512 C CA . VAL A 1 575 ? 1.006 3.203 -3.668 1.00 91.69 575 VAL A CA 1
ATOM 4513 C C . VAL A 1 575 ? 0.960 3.250 -2.145 1.00 91.69 575 VAL A C 1
ATOM 4515 O O . VAL A 1 575 ? 1.675 2.482 -1.503 1.00 91.69 575 VAL A O 1
ATOM 4518 N N . TYR A 1 576 ? 0.124 4.107 -1.552 1.00 93.88 576 TYR A N 1
ATOM 4519 C CA . TYR A 1 576 ? 0.056 4.213 -0.094 1.00 93.88 576 TYR A CA 1
ATOM 4520 C C . TYR A 1 576 ? -0.521 2.949 0.561 1.00 93.88 576 TYR A C 1
ATOM 4522 O O . TYR A 1 576 ? 0.046 2.488 1.552 1.00 93.88 576 TYR A O 1
ATOM 4530 N N . GLU A 1 577 ? -1.583 2.345 0.008 1.00 88.00 577 GLU A N 1
ATOM 4531 C CA . GLU A 1 577 ? -2.135 1.090 0.542 1.00 88.00 577 GLU A CA 1
ATOM 4532 C C . GLU A 1 577 ? -1.107 -0.046 0.462 1.00 88.00 577 GLU A C 1
ATOM 4534 O O . GLU A 1 577 ? -0.902 -0.754 1.448 1.00 88.00 577 GLU A O 1
ATOM 4539 N N . ILE A 1 578 ? -0.439 -0.216 -0.683 1.00 84.50 578 ILE A N 1
ATOM 4540 C CA . ILE A 1 578 ? 0.518 -1.311 -0.878 1.00 84.50 578 ILE A CA 1
ATOM 4541 C C . ILE A 1 578 ? 1.797 -1.076 -0.068 1.00 84.50 578 ILE A C 1
ATOM 4543 O O . ILE A 1 578 ? 2.262 -2.000 0.594 1.00 84.50 578 ILE A O 1
ATOM 4547 N N . PHE A 1 579 ? 2.369 0.132 -0.072 1.00 90.00 579 PHE A N 1
ATOM 4548 C CA . PHE A 1 579 ? 3.675 0.356 0.548 1.00 90.00 579 PHE A CA 1
ATOM 4549 C C . PHE A 1 579 ? 3.610 0.552 2.068 1.00 90.00 579 PHE A C 1
ATOM 4551 O O . PHE A 1 579 ? 4.377 -0.094 2.787 1.00 90.00 579 PHE A O 1
ATOM 4558 N N . LEU A 1 580 ? 2.681 1.375 2.582 1.00 91.62 580 LEU A N 1
ATOM 4559 C CA . LEU A 1 580 ? 2.606 1.628 4.027 1.00 91.62 580 LEU A CA 1
ATOM 4560 C C . LEU A 1 580 ? 2.096 0.399 4.788 1.00 91.62 580 LEU A C 1
ATOM 4562 O O . LEU A 1 580 ? 2.716 -0.004 5.771 1.00 91.62 580 LEU A O 1
ATOM 4566 N N . VAL A 1 581 ? 1.006 -0.230 4.320 1.00 86.62 581 VAL A N 1
ATOM 4567 C CA . VAL A 1 581 ? 0.428 -1.423 4.975 1.00 86.62 581 VAL A CA 1
ATOM 4568 C C . VAL A 1 581 ? 1.294 -2.663 4.721 1.00 86.62 581 VAL A C 1
ATOM 4570 O O . VAL A 1 581 ? 1.417 -3.518 5.608 1.00 86.62 581 VAL A O 1
ATOM 4573 N N . GLY A 1 582 ? 1.920 -2.745 3.542 1.00 80.00 582 GLY A N 1
ATOM 4574 C CA . GLY A 1 582 ? 2.793 -3.843 3.133 1.00 80.00 582 GLY A CA 1
ATOM 4575 C C . GLY A 1 582 ? 4.146 -3.862 3.838 1.00 80.00 582 GLY A C 1
ATOM 4576 O O . GLY A 1 582 ? 4.452 -4.876 4.450 1.00 80.00 582 GLY A O 1
ATOM 4577 N N . TYR A 1 583 ? 4.938 -2.781 3.798 1.00 84.06 583 TYR A N 1
ATOM 4578 C CA . TYR A 1 583 ? 6.379 -2.864 4.112 1.00 84.06 583 TYR A CA 1
ATOM 4579 C C . TYR A 1 583 ? 6.902 -1.856 5.147 1.00 84.06 583 TYR A C 1
ATOM 4581 O O . TYR A 1 583 ? 7.858 -2.173 5.856 1.00 84.06 583 TYR A O 1
ATOM 4589 N N . CYS A 1 584 ? 6.322 -0.655 5.257 1.00 88.38 584 CYS A N 1
ATOM 4590 C CA . CYS A 1 584 ? 6.712 0.297 6.308 1.00 88.38 584 CYS A CA 1
ATOM 4591 C C . CYS A 1 584 ? 6.341 -0.241 7.693 1.00 88.38 584 CYS A C 1
ATOM 4593 O O . CYS A 1 584 ? 5.313 -0.904 7.825 1.00 88.38 584 CYS A O 1
ATOM 4595 N N . GLY A 1 585 ? 7.112 0.067 8.738 1.00 86.50 585 GLY A N 1
ATOM 4596 C CA . GLY A 1 585 ? 6.773 -0.258 10.126 1.00 86.50 585 GLY A CA 1
ATOM 4597 C C . GLY A 1 585 ? 6.572 -1.749 10.417 1.00 86.50 585 GLY A C 1
ATOM 4598 O O . GLY A 1 585 ? 5.771 -2.080 11.293 1.00 86.50 585 GLY A O 1
ATOM 4599 N N . ARG A 1 586 ? 7.244 -2.632 9.666 1.00 84.25 586 ARG A N 1
ATOM 4600 C CA . ARG A 1 586 ? 7.351 -4.074 9.944 1.00 84.25 586 ARG A CA 1
ATOM 4601 C C . ARG A 1 586 ? 8.746 -4.432 10.443 1.00 84.25 586 ARG A C 1
ATOM 4603 O O . ARG A 1 586 ? 9.720 -3.726 10.160 1.00 84.25 586 ARG A O 1
ATOM 4610 N N . ALA A 1 587 ? 8.847 -5.552 11.152 1.00 78.50 587 ALA A N 1
ATOM 4611 C CA . ALA A 1 587 ? 10.115 -6.248 11.270 1.00 78.50 587 ALA A CA 1
ATOM 4612 C C . ALA A 1 587 ? 10.362 -6.963 9.933 1.00 78.50 587 ALA A C 1
ATOM 4614 O O . ALA A 1 587 ? 9.442 -7.530 9.358 1.00 78.50 587 ALA A O 1
ATOM 4615 N N . LEU A 1 588 ? 11.584 -6.883 9.418 1.00 71.75 588 LEU A N 1
ATOM 4616 C CA . LEU A 1 588 ? 12.022 -7.581 8.211 1.00 71.75 588 LEU A CA 1
ATOM 4617 C C . LEU A 1 588 ? 13.380 -8.205 8.531 1.00 71.75 588 LEU A C 1
ATOM 4619 O O . LEU A 1 588 ? 14.188 -7.588 9.236 1.00 71.75 588 LEU A O 1
ATOM 4623 N N . SER A 1 589 ? 13.643 -9.400 8.011 1.00 65.25 589 SER A N 1
ATOM 4624 C CA . SER A 1 589 ? 14.944 -10.064 8.105 1.00 65.25 589 SER A CA 1
ATOM 4625 C C . SER A 1 589 ? 15.996 -9.296 7.286 1.00 65.25 589 SER A C 1
ATOM 4627 O O . SER A 1 589 ? 16.163 -9.529 6.092 1.00 65.25 589 SER A O 1
ATOM 4629 N N . SER A 1 590 ? 16.682 -8.341 7.923 1.00 59.56 590 SER A N 1
ATOM 4630 C CA . SER A 1 590 ? 17.760 -7.542 7.314 1.00 59.56 590 SER A CA 1
ATOM 4631 C C . SER A 1 590 ? 19.137 -8.094 7.676 1.00 59.56 590 SER A C 1
ATOM 4633 O O . SER A 1 590 ? 19.370 -8.527 8.810 1.00 59.56 590 SER A O 1
ATOM 4635 N N . ASN A 1 591 ? 20.080 -8.048 6.734 1.00 55.97 591 ASN A N 1
ATOM 4636 C CA . ASN A 1 591 ? 21.411 -8.627 6.903 1.00 55.97 591 ASN A CA 1
ATOM 4637 C C . ASN A 1 591 ? 22.344 -7.673 7.661 1.00 55.97 591 ASN A C 1
ATOM 4639 O O . ASN A 1 591 ? 23.310 -7.132 7.123 1.00 55.97 591 ASN A O 1
ATOM 4643 N N . SER A 1 592 ? 22.085 -7.496 8.959 1.00 63.06 592 SER A N 1
ATOM 4644 C CA . SER A 1 592 ? 22.962 -6.775 9.897 1.00 63.06 592 SER A CA 1
ATOM 4645 C C . SER A 1 592 ? 23.306 -5.328 9.490 1.00 63.06 592 SER A C 1
ATOM 4647 O O . SER A 1 592 ? 24.421 -4.855 9.719 1.00 63.06 592 SER A O 1
ATOM 4649 N N . LEU A 1 593 ? 22.342 -4.602 8.904 1.00 71.50 593 LEU A N 1
ATOM 4650 C CA . LEU A 1 593 ? 22.515 -3.189 8.552 1.00 71.50 593 LEU A CA 1
ATOM 4651 C C . LEU A 1 593 ? 23.027 -2.356 9.746 1.00 71.50 593 LEU A C 1
ATOM 4653 O O . LEU A 1 593 ? 22.509 -2.486 10.860 1.00 71.50 593 LEU A O 1
ATOM 4657 N N . PRO A 1 594 ? 23.970 -1.416 9.530 1.00 80.62 594 PRO A N 1
ATOM 4658 C CA . PRO A 1 594 ? 24.363 -0.461 10.558 1.00 80.62 594 PRO A CA 1
ATOM 4659 C C . PRO A 1 594 ? 23.153 0.320 11.083 1.00 80.62 594 PRO A C 1
ATOM 4661 O O . PRO A 1 594 ? 22.313 0.770 10.303 1.00 80.62 594 PRO A O 1
ATOM 4664 N N . ALA A 1 595 ? 23.097 0.577 12.393 1.00 81.81 595 ALA A N 1
ATOM 4665 C CA . ALA A 1 595 ? 21.967 1.267 13.029 1.00 81.81 595 ALA A CA 1
ATOM 4666 C C . ALA A 1 595 ? 21.637 2.645 12.406 1.00 81.81 595 ALA A C 1
ATOM 4668 O O . ALA A 1 595 ? 20.486 3.078 12.423 1.00 81.81 595 ALA A O 1
ATOM 4669 N N . ALA A 1 596 ? 22.624 3.320 11.805 1.00 84.88 596 ALA A N 1
ATOM 4670 C CA . ALA A 1 596 ? 22.415 4.552 11.044 1.00 84.88 596 ALA A CA 1
ATOM 4671 C C . ALA A 1 596 ? 21.596 4.340 9.752 1.00 84.88 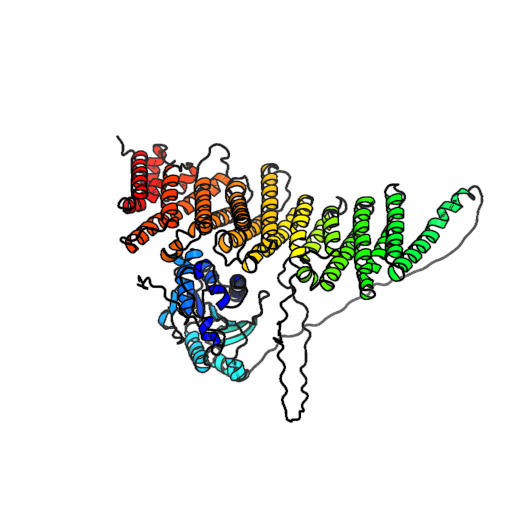596 ALA A C 1
ATOM 4673 O O . ALA A 1 596 ? 20.758 5.177 9.426 1.00 84.88 596 ALA A O 1
ATOM 4674 N N . ALA A 1 597 ? 21.797 3.223 9.044 1.00 83.69 597 ALA A N 1
ATOM 4675 C CA . ALA A 1 597 ? 21.041 2.868 7.843 1.00 83.69 597 ALA A CA 1
ATOM 4676 C C . ALA A 1 597 ? 19.609 2.430 8.188 1.00 83.69 597 ALA A C 1
ATOM 4678 O O . ALA A 1 597 ? 18.664 2.869 7.538 1.00 83.69 597 ALA A O 1
ATOM 4679 N N . LEU A 1 598 ? 19.429 1.658 9.267 1.00 83.19 598 LEU A N 1
ATOM 4680 C CA . LEU A 1 598 ? 18.095 1.334 9.792 1.00 83.19 598 LEU A CA 1
ATOM 4681 C C . LEU A 1 598 ? 17.324 2.608 10.172 1.00 83.19 598 LEU A C 1
ATOM 4683 O O . LEU A 1 598 ? 16.193 2.799 9.731 1.00 83.19 598 LEU A O 1
ATOM 4687 N N . LYS A 1 599 ? 17.960 3.544 10.888 1.00 87.31 599 LYS A N 1
ATOM 4688 C CA . LYS A 1 599 ? 17.351 4.841 11.220 1.00 87.31 599 LYS A CA 1
ATOM 4689 C C . LYS A 1 599 ? 17.043 5.699 9.982 1.00 87.31 599 LYS A C 1
ATOM 4691 O O . LYS A 1 599 ? 16.053 6.429 9.987 1.00 87.31 599 LYS A O 1
ATOM 4696 N N . ALA A 1 600 ? 17.850 5.622 8.922 1.00 89.25 600 ALA A N 1
ATOM 4697 C CA . ALA A 1 600 ? 17.545 6.289 7.655 1.00 89.25 600 ALA A CA 1
ATOM 4698 C C . ALA A 1 600 ? 16.285 5.694 6.998 1.00 89.25 600 ALA A C 1
ATOM 4700 O O . ALA A 1 600 ? 15.393 6.452 6.620 1.00 89.25 600 ALA A O 1
ATOM 4701 N N . ASN A 1 601 ? 16.159 4.360 6.967 1.00 89.88 601 ASN A N 1
ATOM 4702 C CA . ASN A 1 601 ? 14.953 3.674 6.490 1.00 89.88 601 ASN A CA 1
ATOM 4703 C C . ASN A 1 601 ? 13.707 4.122 7.280 1.00 89.88 601 ASN A C 1
ATOM 4705 O O . ASN A 1 601 ? 12.725 4.538 6.671 1.00 89.88 601 ASN A O 1
ATOM 4709 N N . GLU A 1 602 ? 13.759 4.115 8.619 1.00 91.06 602 GLU A N 1
ATOM 4710 C CA . GLU A 1 602 ? 12.668 4.618 9.475 1.00 91.06 602 GLU A CA 1
ATOM 4711 C C . GLU A 1 602 ? 12.299 6.079 9.171 1.00 91.06 602 GLU A C 1
ATOM 4713 O O . GLU A 1 602 ? 11.127 6.446 9.169 1.00 91.06 602 GLU A O 1
ATOM 4718 N N . THR A 1 603 ? 13.299 6.931 8.929 1.00 94.19 603 THR A N 1
ATOM 4719 C CA . THR A 1 603 ? 13.082 8.360 8.653 1.00 94.19 603 THR A CA 1
ATOM 4720 C C . THR A 1 603 ? 12.354 8.554 7.320 1.00 94.19 603 THR A C 1
ATOM 4722 O O . THR A 1 603 ? 11.477 9.408 7.223 1.00 94.19 603 THR A O 1
ATOM 4725 N N . LEU A 1 604 ? 12.652 7.723 6.315 1.00 94.44 604 LEU A N 1
ATOM 4726 C CA . LEU A 1 604 ? 11.959 7.719 5.025 1.00 94.44 604 LEU A CA 1
ATOM 4727 C C . LEU A 1 604 ? 10.519 7.179 5.127 1.00 94.44 604 LEU A C 1
ATOM 4729 O O . LEU A 1 604 ? 9.617 7.719 4.487 1.00 94.44 604 LEU A O 1
ATOM 4733 N N . GLU A 1 605 ? 10.270 6.168 5.966 1.00 94.31 605 GLU A N 1
ATOM 4734 C CA . GLU A 1 605 ? 8.904 5.708 6.272 1.00 94.31 605 GLU A CA 1
ATOM 4735 C C . GLU A 1 605 ? 8.060 6.813 6.914 1.00 94.31 605 GLU A C 1
ATOM 4737 O O . GLU A 1 605 ? 6.922 7.041 6.503 1.00 94.31 605 GLU A O 1
ATOM 4742 N N . MET A 1 606 ? 8.627 7.518 7.898 1.00 95.56 606 MET A N 1
ATOM 4743 C CA . MET A 1 606 ? 7.956 8.639 8.557 1.00 95.56 606 MET A CA 1
ATOM 4744 C C . MET A 1 606 ? 7.717 9.792 7.576 1.00 95.56 606 MET A C 1
ATOM 4746 O O . MET A 1 606 ? 6.607 10.301 7.517 1.00 95.56 606 MET A O 1
ATOM 4750 N N . ALA A 1 607 ? 8.682 10.126 6.712 1.00 95.44 607 ALA A N 1
ATOM 4751 C CA . ALA A 1 607 ? 8.508 11.169 5.698 1.00 95.44 607 ALA A CA 1
ATOM 4752 C C . ALA A 1 607 ? 7.386 10.862 4.681 1.00 95.44 607 ALA A C 1
ATOM 4754 O O . ALA A 1 607 ? 6.730 11.787 4.196 1.00 95.44 607 ALA A O 1
ATOM 4755 N N . LEU A 1 608 ? 7.134 9.586 4.360 1.00 95.44 608 LEU A N 1
ATOM 4756 C CA . LEU A 1 608 ? 5.978 9.169 3.552 1.00 95.44 608 LEU A CA 1
ATOM 4757 C C . LEU A 1 608 ? 4.656 9.245 4.331 1.00 95.44 608 LEU A C 1
ATOM 4759 O O . LEU A 1 608 ? 3.634 9.636 3.765 1.00 95.44 608 LEU A O 1
ATOM 4763 N N . LEU A 1 609 ? 4.673 8.879 5.615 1.00 96.44 609 LEU A N 1
ATOM 4764 C CA . LEU A 1 609 ? 3.521 8.966 6.516 1.00 96.44 609 LEU A CA 1
ATOM 4765 C C . LEU A 1 609 ? 3.113 10.426 6.789 1.00 96.44 609 LEU A C 1
ATOM 4767 O O . LEU A 1 609 ? 1.922 10.734 6.825 1.00 96.44 609 LEU A O 1
ATOM 4771 N N . ASP A 1 610 ? 4.085 11.326 6.918 1.00 95.44 610 ASP A N 1
ATOM 4772 C CA . ASP A 1 610 ? 3.899 12.776 7.007 1.00 95.44 610 ASP A CA 1
ATOM 4773 C C . ASP A 1 610 ? 3.383 13.342 5.671 1.00 95.44 610 ASP A C 1
ATOM 4775 O O . ASP A 1 610 ? 2.435 14.128 5.654 1.00 95.44 610 ASP A O 1
ATOM 4779 N N . GLY A 1 611 ? 3.916 12.874 4.534 1.00 94.25 611 GLY A N 1
ATOM 4780 C CA . GLY A 1 611 ? 3.394 13.203 3.202 1.00 94.25 611 GLY A CA 1
ATOM 4781 C C . GLY A 1 611 ? 1.912 12.834 3.033 1.00 94.25 611 GLY A C 1
ATOM 4782 O O . GLY A 1 611 ? 1.125 13.627 2.516 1.00 94.25 611 GLY A O 1
ATOM 4783 N N . LEU A 1 612 ? 1.494 11.672 3.542 1.00 95.75 612 LEU A N 1
ATOM 4784 C CA . LEU A 1 612 ? 0.088 11.267 3.540 1.00 95.75 612 LEU A CA 1
ATOM 4785 C C . LEU A 1 612 ? -0.761 12.083 4.531 1.00 95.75 612 LEU A C 1
ATOM 4787 O O . LEU A 1 612 ? -1.778 12.662 4.147 1.00 95.75 612 LEU A O 1
ATOM 4791 N N . GLY A 1 613 ? -0.362 12.104 5.805 1.00 94.69 613 GLY A N 1
ATOM 4792 C CA . GLY A 1 613 ? -1.173 12.620 6.909 1.00 94.69 613 GLY A CA 1
ATOM 4793 C C . GLY A 1 613 ? -1.181 14.142 7.053 1.00 94.69 613 GLY A C 1
ATOM 4794 O O . GLY A 1 613 ? -2.217 14.696 7.407 1.00 94.69 613 GLY A O 1
ATOM 4795 N N . ASP A 1 614 ? -0.065 14.817 6.770 1.00 92.38 614 ASP A N 1
ATOM 4796 C CA . ASP A 1 614 ? 0.084 16.265 6.966 1.00 92.38 614 ASP A CA 1
ATOM 4797 C C . ASP A 1 614 ? 0.129 17.067 5.662 1.00 92.38 614 ASP A C 1
ATOM 4799 O O . ASP A 1 614 ? -0.297 18.219 5.663 1.00 92.38 614 ASP A O 1
ATOM 4803 N N . VAL A 1 615 ? 0.585 16.486 4.544 1.00 90.88 615 VAL A N 1
ATOM 4804 C CA . VAL A 1 615 ? 0.550 17.176 3.240 1.00 90.88 615 VAL A CA 1
ATOM 4805 C C . VAL A 1 615 ? -0.752 16.873 2.501 1.00 90.88 615 VAL A C 1
ATOM 4807 O O . VAL A 1 615 ? -1.563 17.779 2.316 1.00 90.88 615 VAL A O 1
ATOM 4810 N N . ILE A 1 616 ? -0.994 15.622 2.097 1.00 92.69 616 ILE A N 1
ATOM 4811 C CA . ILE A 1 616 ? -2.139 15.262 1.239 1.00 92.69 616 ILE A CA 1
ATOM 4812 C C . ILE A 1 616 ? -3.478 15.438 1.965 1.00 92.69 616 ILE A C 1
ATOM 4814 O O . ILE A 1 616 ? -4.356 16.136 1.462 1.00 92.69 616 ILE A O 1
ATOM 4818 N N . LEU A 1 617 ? -3.647 14.829 3.143 1.00 93.81 617 LEU A N 1
ATOM 4819 C CA . LEU A 1 617 ? -4.945 14.771 3.831 1.00 93.81 617 LEU A CA 1
ATOM 4820 C C . LEU A 1 617 ? -5.334 16.059 4.584 1.00 93.81 617 LEU A C 1
ATOM 4822 O O . LEU A 1 617 ? -6.492 16.194 4.981 1.00 93.81 617 LEU A O 1
ATOM 4826 N N . LYS A 1 618 ? -4.417 17.025 4.738 1.00 91.50 618 LYS A N 1
ATOM 4827 C CA . LYS A 1 618 ? -4.724 18.358 5.293 1.00 91.50 618 LYS A CA 1
ATOM 4828 C C . LYS A 1 618 ? -4.826 19.465 4.244 1.00 91.50 618 LYS A C 1
ATOM 4830 O O . LYS A 1 618 ? -5.473 20.468 4.524 1.00 91.50 618 LYS A O 1
ATOM 4835 N N . SER A 1 619 ? -4.238 19.309 3.058 1.00 89.44 619 SER A N 1
ATOM 4836 C CA . SER A 1 619 ? -4.247 20.344 2.010 1.00 89.44 619 SER A CA 1
ATOM 4837 C C . SER A 1 619 ? -5.583 20.439 1.250 1.00 89.44 619 SER A C 1
ATOM 4839 O O . SER A 1 619 ? -6.489 19.613 1.392 1.00 89.44 619 SER A O 1
ATOM 4841 N N . THR A 1 620 ? -5.739 21.476 0.425 1.00 87.00 620 THR A N 1
ATOM 4842 C CA . THR A 1 620 ? -6.813 21.580 -0.577 1.00 87.00 620 THR A CA 1
ATOM 4843 C C . THR A 1 620 ? -6.476 20.697 -1.780 1.00 87.00 620 THR A C 1
ATOM 4845 O O . THR A 1 620 ? -5.681 21.089 -2.633 1.00 87.00 620 THR A O 1
ATOM 4848 N N . VAL A 1 621 ? -7.064 19.500 -1.848 1.00 87.25 621 VAL A N 1
ATOM 4849 C CA . VAL A 1 621 ? -6.865 18.545 -2.955 1.00 87.25 621 VAL A CA 1
ATOM 4850 C C . VAL A 1 621 ? -8.175 18.207 -3.670 1.00 87.25 621 VAL A C 1
ATOM 4852 O O . VAL A 1 621 ? -9.246 18.207 -3.061 1.00 87.25 621 VAL A O 1
ATOM 4855 N N . ASP A 1 622 ? -8.074 17.878 -4.961 1.00 86.12 622 ASP A N 1
ATOM 4856 C CA . ASP A 1 622 ? -9.173 17.506 -5.868 1.00 86.12 622 ASP A CA 1
ATOM 4857 C C . ASP A 1 622 ? -9.550 16.008 -5.808 1.00 86.12 622 ASP A C 1
ATOM 4859 O O . ASP A 1 622 ? -10.226 15.480 -6.697 1.00 86.12 622 ASP A O 1
ATOM 4863 N N . ALA A 1 623 ? -9.098 15.305 -4.767 1.00 89.06 623 ALA A N 1
ATOM 4864 C CA . ALA A 1 623 ? -9.310 13.875 -4.588 1.00 89.06 623 ALA A CA 1
ATOM 4865 C C . ALA A 1 623 ? -10.807 13.531 -4.401 1.00 89.06 623 ALA A C 1
ATOM 4867 O O . ALA A 1 623 ? -11.477 14.142 -3.564 1.00 89.06 623 ALA A O 1
ATOM 4868 N N . PRO A 1 624 ? -11.350 12.526 -5.121 1.00 90.75 624 PRO A N 1
ATOM 4869 C CA . PRO A 1 624 ? -12.696 12.014 -4.868 1.00 90.75 624 PRO A CA 1
ATOM 4870 C C . PRO A 1 624 ? -12.856 11.474 -3.442 1.00 90.75 624 PRO A C 1
ATOM 4872 O O . PRO A 1 624 ? -11.902 10.951 -2.856 1.00 90.75 624 PRO A O 1
ATOM 4875 N N . ARG A 1 625 ? -14.081 11.534 -2.906 1.00 92.31 625 ARG A N 1
ATOM 4876 C CA . ARG A 1 625 ? -14.409 11.089 -1.541 1.00 92.31 625 ARG A CA 1
ATOM 4877 C C . ARG A 1 625 ? -13.966 9.645 -1.284 1.00 92.31 625 ARG A C 1
ATOM 4879 O O . ARG A 1 625 ? -13.423 9.346 -0.229 1.00 92.31 625 ARG A O 1
ATOM 4886 N N . GLU A 1 626 ? -14.141 8.772 -2.268 1.00 91.62 626 GLU A N 1
ATOM 4887 C CA . GLU A 1 626 ? -13.786 7.351 -2.208 1.00 91.62 626 GLU A CA 1
ATOM 4888 C C . GLU A 1 626 ? -12.267 7.137 -2.085 1.00 91.62 626 GLU A C 1
ATOM 4890 O O . GLU A 1 626 ? -11.818 6.158 -1.490 1.00 91.62 626 GLU A O 1
ATOM 4895 N N . VAL A 1 627 ? -11.461 8.063 -2.620 1.00 93.00 627 VAL A N 1
ATOM 4896 C CA . VAL A 1 627 ? -10.000 8.042 -2.469 1.00 93.00 627 VAL A CA 1
ATOM 4897 C C . VAL A 1 627 ? -9.599 8.588 -1.102 1.00 93.00 627 VAL A C 1
ATOM 4899 O O . VAL A 1 627 ? -8.783 7.960 -0.436 1.00 93.00 627 VAL A O 1
ATOM 4902 N N . LEU A 1 628 ? -10.197 9.695 -0.647 1.00 95.56 628 LEU A N 1
ATOM 4903 C CA . LEU A 1 628 ? -9.970 10.218 0.708 1.00 95.56 628 LEU A CA 1
ATOM 4904 C C . LEU A 1 628 ? -10.296 9.157 1.773 1.00 95.56 628 LEU A C 1
ATOM 4906 O O . LEU A 1 628 ? -9.504 8.938 2.687 1.00 95.56 628 LEU A O 1
ATOM 4910 N N . GLU A 1 629 ? -11.402 8.429 1.602 1.00 95.69 629 GLU A N 1
ATOM 4911 C CA . GLU A 1 629 ? -11.797 7.318 2.471 1.00 95.69 629 GLU A CA 1
ATOM 4912 C C . GLU A 1 629 ? -10.767 6.180 2.459 1.00 95.69 629 GLU A C 1
ATOM 4914 O O . GLU A 1 629 ? -10.300 5.755 3.515 1.00 95.69 629 GLU A O 1
ATOM 4919 N N . ARG A 1 630 ? -10.306 5.753 1.276 1.00 94.12 630 ARG A N 1
ATOM 4920 C CA . ARG A 1 630 ? -9.242 4.743 1.142 1.00 94.12 630 ARG A CA 1
ATOM 4921 C C . ARG A 1 630 ? -7.913 5.176 1.778 1.00 94.12 630 ARG A C 1
ATOM 4923 O O . ARG A 1 630 ? -7.218 4.343 2.364 1.00 94.12 630 ARG A O 1
ATOM 4930 N N . LEU A 1 631 ? -7.551 6.454 1.677 1.00 96.44 631 LEU A N 1
ATOM 4931 C CA . LEU A 1 631 ? -6.328 7.011 2.261 1.00 96.44 631 LEU A CA 1
ATOM 4932 C C . LEU A 1 631 ? -6.405 7.077 3.798 1.00 96.44 631 LEU A C 1
ATOM 4934 O O . LEU A 1 631 ? -5.454 6.679 4.471 1.00 96.44 631 LEU A O 1
ATOM 4938 N N . VAL A 1 632 ? -7.548 7.470 4.371 1.00 97.62 632 VAL A N 1
ATOM 4939 C CA . VAL A 1 632 ? -7.770 7.427 5.830 1.00 97.62 632 VAL A CA 1
ATOM 4940 C C . VAL A 1 632 ? -7.786 5.982 6.350 1.00 97.62 632 VAL A C 1
ATOM 4942 O O . VAL A 1 632 ? -7.117 5.678 7.337 1.00 97.62 632 VAL A O 1
ATOM 4945 N N . LEU A 1 633 ? -8.445 5.054 5.646 1.00 95.06 633 LEU A N 1
ATOM 4946 C CA . LEU A 1 633 ? -8.420 3.621 5.978 1.00 95.06 633 LEU A CA 1
ATOM 4947 C C . LEU A 1 633 ? -7.020 2.992 5.832 1.00 95.06 633 LEU A C 1
ATOM 4949 O O . LEU A 1 633 ? -6.728 1.971 6.454 1.00 95.06 633 LEU A O 1
ATOM 4953 N N . THR A 1 634 ? -6.130 3.591 5.037 1.00 95.25 634 THR A N 1
ATOM 4954 C CA . THR A 1 634 ? -4.722 3.174 4.939 1.00 95.25 634 THR A CA 1
ATOM 4955 C C . THR A 1 634 ? -3.935 3.563 6.192 1.00 95.25 634 THR A C 1
ATOM 4957 O O . THR A 1 634 ? -3.193 2.728 6.716 1.00 95.25 634 THR A O 1
ATOM 4960 N N . LEU A 1 635 ? -4.147 4.776 6.723 1.00 96.94 635 LEU A N 1
ATOM 4961 C CA . LEU A 1 635 ? -3.602 5.185 8.026 1.00 96.94 635 LEU A CA 1
ATOM 4962 C C . LEU A 1 635 ? -4.115 4.278 9.151 1.00 96.94 635 LEU A C 1
ATOM 4964 O O . LEU A 1 635 ? -3.317 3.809 9.960 1.00 96.94 635 LEU A O 1
ATOM 4968 N N . ASP A 1 636 ? -5.414 3.967 9.166 1.00 96.06 636 ASP A N 1
ATOM 4969 C CA . ASP A 1 636 ? -6.011 3.074 10.165 1.00 96.06 636 ASP A CA 1
ATOM 4970 C C . ASP A 1 636 ? -5.411 1.668 10.151 1.00 96.06 636 ASP A C 1
ATOM 4972 O O . ASP A 1 636 ? -5.013 1.161 11.196 1.00 96.06 636 ASP A O 1
ATOM 4976 N N . ARG A 1 637 ? -5.254 1.048 8.978 1.00 92.38 637 ARG A N 1
ATOM 4977 C CA . ARG A 1 637 ? -4.624 -0.278 8.877 1.00 92.38 637 ARG A CA 1
ATOM 4978 C C . ARG A 1 637 ? -3.187 -0.272 9.392 1.00 92.38 637 ARG A C 1
ATOM 4980 O O . ARG A 1 637 ? -2.782 -1.230 10.045 1.00 92.38 637 ARG A O 1
ATOM 4987 N N . CYS A 1 638 ? -2.435 0.802 9.158 1.00 94.38 638 CYS A N 1
ATOM 4988 C CA . CYS A 1 638 ? -1.089 0.950 9.712 1.00 94.38 638 CYS A CA 1
ATOM 4989 C C . CYS A 1 638 ? -1.109 1.166 11.234 1.00 94.38 638 CYS A C 1
ATOM 4991 O O . CYS A 1 638 ? -0.314 0.548 11.937 1.00 94.38 638 CYS A O 1
ATOM 4993 N N . ALA A 1 639 ? -2.054 1.964 11.744 1.00 95.31 639 ALA A N 1
ATOM 4994 C CA . ALA A 1 639 ? -2.298 2.156 13.174 1.00 95.31 639 ALA A CA 1
ATOM 4995 C C . ALA A 1 639 ? -2.799 0.881 13.878 1.00 95.31 639 ALA A C 1
ATOM 4997 O O . ALA A 1 639 ? -2.578 0.705 15.074 1.00 95.31 639 ALA A O 1
ATOM 4998 N N . SER A 1 640 ? -3.444 -0.023 13.135 1.00 92.75 640 SER A N 1
ATOM 4999 C CA . SER A 1 640 ? -4.100 -1.216 13.667 1.00 92.75 640 SER A CA 1
ATOM 5000 C C . SER A 1 640 ? -3.151 -2.311 14.160 1.00 92.75 640 SER A C 1
ATOM 5002 O O . SER A 1 640 ? -3.616 -3.280 14.758 1.00 92.75 640 SER A O 1
ATOM 5004 N N . ARG A 1 641 ? -1.845 -2.220 13.877 1.00 89.06 641 ARG A N 1
ATOM 5005 C CA . ARG A 1 641 ? -0.915 -3.353 14.006 1.00 89.06 641 ARG A CA 1
ATOM 5006 C C . ARG A 1 641 ? -0.658 -3.750 15.449 1.00 89.06 641 ARG A C 1
ATOM 5008 O O . ARG A 1 641 ? -0.827 -4.923 15.779 1.00 89.06 641 ARG A O 1
ATOM 5015 N N . THR A 1 642 ? -0.295 -2.786 16.298 1.00 91.44 642 THR A N 1
ATOM 5016 C CA . THR A 1 642 ? -0.140 -3.027 17.739 1.00 91.44 642 THR A CA 1
ATOM 5017 C C . THR A 1 642 ? -1.457 -3.536 18.321 1.00 91.44 642 THR A C 1
ATOM 5019 O O . THR A 1 642 ? -1.461 -4.589 18.963 1.00 91.44 642 THR A O 1
ATOM 5022 N N . CYS A 1 643 ? -2.591 -2.887 18.013 1.00 90.81 643 CYS A N 1
ATOM 5023 C CA . CYS A 1 643 ? -3.863 -3.330 18.569 1.00 90.81 643 CYS A CA 1
ATOM 5024 C C . CYS A 1 643 ? -4.287 -4.735 18.122 1.00 90.81 643 CYS A C 1
ATOM 5026 O O . CYS A 1 643 ? -4.780 -5.506 18.943 1.00 90.81 643 CYS A O 1
ATOM 5028 N N . SER A 1 644 ? -4.091 -5.097 16.856 1.00 90.25 644 SER A N 1
ATOM 5029 C CA . SER A 1 644 ? -4.670 -6.318 16.282 1.00 90.25 644 SER A CA 1
ATOM 5030 C C . SER A 1 644 ? -3.869 -7.589 16.566 1.00 90.25 644 SER A C 1
ATOM 5032 O O . SER A 1 644 ? -4.479 -8.653 16.672 1.00 90.25 644 SER A O 1
ATOM 5034 N N . LEU A 1 645 ? -2.540 -7.503 16.698 1.00 89.62 645 LEU A N 1
ATOM 5035 C CA . LEU A 1 645 ? -1.677 -8.669 16.931 1.00 89.62 645 LEU A CA 1
ATOM 5036 C C . LEU A 1 645 ? -1.907 -9.321 18.318 1.00 89.62 645 LEU A C 1
ATOM 5038 O O . LEU A 1 645 ? -2.274 -8.625 19.274 1.00 89.62 645 LEU A O 1
ATOM 5042 N N . PRO A 1 646 ? -1.680 -10.647 18.456 1.00 86.56 646 PRO A N 1
ATOM 5043 C CA . PRO A 1 646 ? -1.691 -11.342 19.746 1.00 86.56 646 PRO A CA 1
ATOM 5044 C C . PRO A 1 646 ? -0.648 -10.775 20.711 1.00 86.56 646 PRO A C 1
ATOM 5046 O O . PRO A 1 646 ? 0.425 -10.343 20.289 1.00 86.56 646 PRO A O 1
ATOM 5049 N N . ILE A 1 647 ? -0.931 -10.809 22.013 1.00 87.12 647 ILE A N 1
ATOM 5050 C CA . ILE A 1 647 ? -0.070 -10.163 23.011 1.00 87.12 647 ILE A CA 1
ATOM 5051 C C . ILE A 1 647 ? 1.329 -10.786 23.099 1.00 87.12 647 ILE A C 1
ATOM 5053 O O . ILE A 1 647 ? 2.299 -10.064 23.301 1.00 87.12 647 ILE A O 1
ATOM 5057 N N . GLU A 1 648 ? 1.449 -12.091 22.849 1.00 83.06 648 GLU A N 1
ATOM 5058 C CA . GLU A 1 648 ? 2.727 -12.809 22.797 1.00 83.06 648 GLU A CA 1
ATOM 5059 C C . GLU A 1 648 ? 3.583 -12.361 21.596 1.00 83.06 648 GLU A C 1
ATOM 5061 O O . GLU A 1 648 ? 4.808 -12.357 21.656 1.00 83.06 648 GLU A O 1
ATOM 5066 N N . THR A 1 649 ? 2.934 -11.946 20.505 1.00 85.00 649 THR A N 1
ATOM 5067 C CA . THR A 1 649 ? 3.581 -11.394 19.306 1.00 85.00 649 THR A CA 1
ATOM 5068 C C . THR A 1 649 ? 3.928 -9.913 19.492 1.00 85.00 649 THR A C 1
ATOM 5070 O O . THR A 1 649 ? 4.971 -9.463 19.027 1.00 85.00 649 THR A O 1
ATOM 5073 N N . VAL A 1 650 ? 3.103 -9.149 20.220 1.00 87.94 650 VAL A N 1
ATOM 5074 C CA . VAL A 1 650 ? 3.398 -7.748 20.584 1.00 87.94 650 VAL A CA 1
ATOM 5075 C C . VAL A 1 650 ? 4.555 -7.650 21.590 1.00 87.94 650 VAL A C 1
ATOM 5077 O O . VAL A 1 650 ? 5.308 -6.681 21.545 1.00 87.94 650 VAL A O 1
ATOM 5080 N N . GLU A 1 651 ? 4.758 -8.655 22.450 1.00 87.38 651 GLU A N 1
ATOM 5081 C CA . GLU A 1 651 ? 5.885 -8.716 23.398 1.00 87.38 651 GLU A CA 1
ATOM 5082 C C . GLU A 1 651 ? 7.263 -8.754 22.713 1.00 87.38 651 GLU A C 1
ATOM 5084 O O . GLU A 1 651 ? 8.226 -8.213 23.252 1.00 87.38 651 GLU A O 1
ATOM 5089 N N . LEU A 1 652 ? 7.350 -9.311 21.499 1.00 87.00 652 LEU A N 1
ATOM 5090 C CA . LEU A 1 652 ? 8.582 -9.353 20.699 1.00 87.00 652 LEU A CA 1
ATOM 5091 C C . LEU A 1 652 ? 8.673 -8.241 19.634 1.00 87.00 652 LEU A C 1
ATOM 5093 O O . LEU A 1 652 ? 9.639 -8.201 18.872 1.00 87.00 652 LEU A O 1
ATOM 5097 N N . MET A 1 653 ? 7.688 -7.338 19.552 1.00 86.94 653 MET A N 1
ATOM 5098 C CA . MET A 1 653 ? 7.623 -6.314 18.505 1.00 86.94 653 MET A CA 1
ATOM 5099 C C . MET A 1 653 ? 8.778 -5.295 18.615 1.00 86.94 653 MET A C 1
ATOM 5101 O O . MET A 1 653 ? 8.898 -4.615 19.637 1.00 86.94 653 MET A O 1
ATOM 5105 N N . PRO A 1 654 ? 9.584 -5.086 17.553 1.00 88.06 654 PRO A N 1
ATOM 5106 C CA . PRO A 1 654 ? 10.611 -4.048 17.545 1.00 88.06 654 PRO A CA 1
ATOM 5107 C C . PRO A 1 654 ? 10.043 -2.629 17.700 1.00 88.06 654 PRO A C 1
ATOM 5109 O O . PRO A 1 654 ? 9.032 -2.271 17.093 1.00 88.06 654 PRO A O 1
ATOM 5112 N N . ALA A 1 655 ? 10.745 -1.780 18.455 1.00 88.69 655 ALA A N 1
ATOM 5113 C CA . ALA A 1 655 ? 10.284 -0.440 18.840 1.00 88.69 655 ALA A CA 1
ATOM 5114 C C . ALA A 1 655 ? 10.126 0.574 17.681 1.00 88.69 655 ALA A C 1
ATOM 5116 O O . ALA A 1 655 ? 9.628 1.682 17.886 1.00 88.69 655 ALA A O 1
ATOM 5117 N N . HIS A 1 656 ? 10.553 0.248 16.455 1.00 89.38 656 HIS A N 1
ATOM 5118 C CA . HIS A 1 656 ? 10.216 1.040 15.263 1.00 89.38 656 HIS A CA 1
ATOM 5119 C C . HIS A 1 656 ? 8.831 0.692 14.706 1.00 89.38 656 HIS A C 1
ATOM 5121 O O . HIS A 1 656 ? 8.138 1.581 14.218 1.00 89.38 656 HIS A O 1
ATOM 5127 N N . CYS A 1 657 ? 8.392 -0.562 14.847 1.00 91.75 657 CYS A N 1
ATOM 5128 C CA . CYS A 1 657 ? 7.081 -1.032 14.396 1.00 91.75 657 CYS A CA 1
ATOM 5129 C C . CYS A 1 657 ? 5.959 -0.423 15.244 1.00 91.75 657 CYS A C 1
ATOM 5131 O O . CYS A 1 657 ? 5.022 0.166 14.701 1.00 91.75 657 CYS A O 1
ATOM 5133 N N . SER A 1 658 ? 6.092 -0.494 16.576 1.00 92.94 658 SER A N 1
ATOM 5134 C CA . SER A 1 658 ? 5.127 0.098 17.510 1.00 92.94 658 SER A CA 1
ATOM 5135 C C . SER A 1 658 ? 5.043 1.614 17.333 1.00 92.94 658 SER A C 1
ATOM 5137 O O . SER A 1 658 ? 3.949 2.156 17.204 1.00 92.94 658 SER A O 1
ATOM 5139 N N . ARG A 1 659 ? 6.194 2.291 17.218 1.00 94.69 659 ARG A N 1
ATOM 5140 C CA . ARG A 1 659 ? 6.294 3.731 16.938 1.00 94.69 659 ARG A CA 1
ATOM 5141 C C . ARG A 1 659 ? 5.646 4.120 15.608 1.00 94.69 659 ARG A C 1
ATOM 5143 O O . ARG A 1 659 ? 4.924 5.107 15.581 1.00 94.69 659 ARG A O 1
ATOM 5150 N N . PHE A 1 660 ? 5.841 3.362 14.527 1.00 96.00 660 PHE A N 1
ATOM 5151 C CA . PHE A 1 660 ? 5.161 3.625 13.251 1.00 96.00 660 PHE A CA 1
ATOM 5152 C C . PHE A 1 660 ? 3.636 3.465 13.374 1.00 96.00 660 PHE A C 1
ATOM 5154 O O . PHE A 1 660 ? 2.895 4.343 12.931 1.00 96.00 660 PHE A O 1
ATOM 5161 N N . SER A 1 661 ? 3.164 2.407 14.048 1.00 95.62 661 SER A N 1
ATOM 5162 C CA . SER A 1 661 ? 1.739 2.206 14.370 1.00 95.62 661 SER A CA 1
ATOM 5163 C C . SER A 1 661 ? 1.178 3.393 15.174 1.00 95.62 661 SER A C 1
ATOM 5165 O O . SER A 1 661 ? 0.109 3.917 14.859 1.00 95.62 661 SER A O 1
ATOM 5167 N N . LEU A 1 662 ? 1.931 3.876 16.168 1.00 96.69 662 LEU A N 1
ATOM 5168 C CA . LEU A 1 662 ? 1.544 4.994 17.028 1.00 96.69 662 LEU A CA 1
ATOM 5169 C C . LEU A 1 662 ? 1.495 6.331 16.271 1.00 96.69 662 LEU A C 1
ATOM 5171 O O . LEU A 1 662 ? 0.529 7.076 16.419 1.00 96.69 662 LEU A O 1
ATOM 5175 N N . THR A 1 663 ? 2.469 6.616 15.400 1.00 98.00 663 THR A N 1
ATOM 5176 C CA . THR A 1 663 ? 2.443 7.816 14.547 1.00 98.00 663 THR A CA 1
ATOM 5177 C C . THR A 1 663 ? 1.274 7.769 13.556 1.00 98.00 663 THR A C 1
ATOM 5179 O O . THR A 1 663 ? 0.651 8.798 13.305 1.00 98.00 663 THR A O 1
ATOM 5182 N N . CYS A 1 664 ? 0.901 6.594 13.033 1.00 98.06 664 CYS A N 1
ATOM 5183 C CA . CYS A 1 664 ? -0.297 6.458 12.193 1.00 98.06 664 CYS A CA 1
ATOM 5184 C C . CYS A 1 664 ? -1.580 6.800 12.971 1.00 98.06 664 CYS A C 1
ATOM 5186 O O . CYS A 1 664 ? -2.434 7.529 12.462 1.00 98.06 664 CYS A O 1
ATOM 5188 N N . LEU A 1 665 ? -1.687 6.345 14.225 1.00 98.06 665 LEU A N 1
ATOM 5189 C CA . LEU A 1 665 ? -2.788 6.711 15.120 1.00 98.06 665 LEU A CA 1
ATOM 5190 C C . LEU A 1 665 ? -2.785 8.220 15.430 1.00 98.06 665 LEU A C 1
ATOM 5192 O O . LEU A 1 665 ? -3.835 8.858 15.381 1.00 98.06 665 LEU A O 1
ATOM 5196 N N . GLN A 1 666 ? -1.610 8.818 15.652 1.00 98.06 666 GLN A N 1
ATOM 5197 C CA . GLN A 1 666 ? -1.446 10.266 15.821 1.00 98.06 666 GLN A CA 1
ATOM 5198 C C . GLN A 1 666 ? -1.952 11.057 14.602 1.00 98.06 666 GLN A C 1
ATOM 5200 O O . GLN A 1 666 ? -2.608 12.085 14.778 1.00 98.06 666 GLN A O 1
ATOM 5205 N N . LYS A 1 667 ? -1.712 10.581 13.368 1.00 98.00 667 LYS A N 1
ATOM 5206 C CA . LYS A 1 667 ? -2.286 11.218 12.168 1.00 98.00 667 LYS A CA 1
ATOM 5207 C C . LYS A 1 667 ? -3.817 11.154 12.182 1.00 98.00 667 LYS A C 1
ATOM 5209 O O . LYS A 1 667 ? -4.444 12.163 11.888 1.00 98.00 667 LYS A O 1
ATOM 5214 N N . LEU A 1 668 ? -4.437 10.038 12.582 1.00 98.19 668 LEU A N 1
ATOM 5215 C CA . LEU A 1 668 ? -5.904 9.954 12.696 1.00 98.19 668 LEU A CA 1
ATOM 5216 C C . LEU A 1 668 ? -6.479 10.933 13.734 1.00 98.19 668 LEU A C 1
ATOM 5218 O O . LEU A 1 668 ? -7.491 11.581 13.454 1.00 98.19 668 LEU A O 1
ATOM 5222 N N . PHE A 1 669 ? -5.824 11.100 14.889 1.00 98.06 669 PHE A N 1
ATOM 5223 C CA . PHE A 1 669 ? -6.185 12.141 15.860 1.00 98.06 669 PHE A CA 1
ATOM 5224 C C . PHE A 1 669 ? -6.048 13.550 15.259 1.00 98.06 669 PHE A C 1
ATOM 5226 O O . PHE A 1 669 ? -6.991 14.333 15.341 1.00 98.06 669 PHE A O 1
ATOM 5233 N N . SER A 1 670 ? -4.938 13.855 14.579 1.00 96.81 670 SER A N 1
ATOM 5234 C CA . SER A 1 670 ? -4.672 15.178 13.982 1.00 96.81 670 SER A CA 1
ATOM 5235 C C . SER A 1 670 ? -5.452 15.476 12.684 1.00 96.81 670 SER A C 1
ATOM 5237 O O . SER A 1 670 ? -5.507 16.618 12.231 1.00 96.81 670 SER A O 1
ATOM 5239 N N . LEU A 1 671 ? -6.084 14.472 12.071 1.00 96.44 671 LEU A N 1
ATOM 5240 C CA . LEU A 1 671 ? -7.095 14.658 11.022 1.00 96.44 671 LEU A CA 1
ATOM 5241 C C . LEU A 1 671 ? -8.506 14.805 11.613 1.00 96.44 671 LEU A C 1
ATOM 5243 O O . LEU A 1 671 ? -9.363 15.479 11.037 1.00 96.44 671 LEU A O 1
ATOM 5247 N N . SER A 1 672 ? -8.747 14.236 12.792 1.00 96.00 672 SER A N 1
ATOM 5248 C CA . SER A 1 672 ? -10.003 14.405 13.528 1.00 96.00 672 SER A CA 1
ATOM 5249 C C . SER A 1 672 ? -10.080 15.746 14.271 1.00 96.00 672 SER A C 1
ATOM 5251 O O . SER A 1 672 ? -11.180 16.269 14.433 1.00 96.00 672 SER A O 1
ATOM 5253 N N . SER A 1 673 ? -8.941 16.318 14.683 1.00 94.31 673 SER A N 1
ATOM 5254 C CA . SER A 1 673 ? -8.860 17.601 15.396 1.00 94.31 673 SER A CA 1
ATOM 5255 C C . SER A 1 673 ? -9.418 18.775 14.590 1.00 94.31 673 SER A C 1
ATOM 5257 O O . SER A 1 673 ? -9.342 18.805 13.356 1.00 94.31 673 SER A O 1
ATOM 5259 N N . PHE A 1 674 ? -9.954 19.761 15.310 1.00 89.94 674 PHE A N 1
ATOM 5260 C CA . PHE A 1 674 ? -10.312 21.069 14.775 1.00 89.94 674 PHE A CA 1
ATOM 5261 C C . PHE A 1 674 ? -9.202 22.096 15.024 1.00 89.94 674 PHE A C 1
ATOM 5263 O O . PHE A 1 674 ? -8.808 22.350 16.160 1.00 89.94 674 PHE A O 1
ATOM 5270 N N . GLU A 1 675 ? -8.751 22.722 13.942 1.00 83.56 675 GLU A N 1
ATOM 5271 C CA . GLU A 1 675 ? -7.808 23.837 13.925 1.00 83.56 675 GLU A CA 1
ATOM 5272 C C . GLU A 1 675 ? -8.466 24.963 13.106 1.00 83.56 675 GLU A C 1
ATOM 5274 O O . GLU A 1 675 ? -9.007 24.713 12.029 1.00 83.56 675 GLU A O 1
ATOM 5279 N N . ILE A 1 676 ? -8.494 26.191 13.644 1.00 73.38 676 ILE A N 1
ATOM 5280 C CA . ILE A 1 676 ? -9.182 27.338 13.010 1.00 73.38 676 ILE A CA 1
ATOM 5281 C C . ILE A 1 676 ? -8.433 27.782 11.748 1.00 73.38 676 ILE A C 1
ATOM 5283 O O . ILE A 1 676 ? -9.035 28.118 10.727 1.00 73.38 676 ILE A O 1
ATOM 5287 N N . GLU A 1 677 ? -7.105 27.772 11.818 1.00 69.69 677 GLU A N 1
ATOM 5288 C CA . GLU A 1 677 ? -6.238 27.979 10.668 1.00 69.69 677 GLU A CA 1
ATOM 5289 C C . GLU A 1 677 ? -6.278 26.708 9.800 1.00 69.69 677 GLU A C 1
ATOM 5291 O O . GLU A 1 677 ? -5.975 25.616 10.277 1.00 69.69 677 GLU A O 1
ATOM 5296 N N . ASN A 1 678 ? -6.625 26.862 8.515 1.00 70.56 678 ASN A N 1
ATOM 5297 C CA . ASN A 1 678 ? -6.757 25.789 7.511 1.00 70.56 678 ASN A CA 1
ATOM 5298 C C . ASN A 1 678 ? -8.031 24.907 7.587 1.00 70.56 678 ASN A C 1
ATOM 5300 O O . ASN A 1 678 ? -7.992 23.739 7.194 1.00 70.56 678 ASN A O 1
ATOM 5304 N N . TRP A 1 679 ? -9.184 25.440 8.023 1.00 85.69 679 TRP A N 1
ATOM 5305 C CA . TRP A 1 679 ? -10.475 24.744 7.851 1.00 85.69 679 TRP A CA 1
ATOM 5306 C C . TRP A 1 679 ? -11.118 25.017 6.476 1.00 85.69 679 TRP A C 1
ATOM 5308 O O . TRP A 1 679 ? -11.594 26.118 6.198 1.00 85.69 679 TRP A O 1
ATOM 5318 N N . HIS A 1 680 ? -11.177 23.994 5.617 1.00 88.88 680 HIS A N 1
ATOM 5319 C CA . HIS A 1 680 ? -11.804 24.026 4.282 1.00 88.88 680 HIS A CA 1
ATOM 5320 C C . HIS A 1 680 ? -12.601 22.749 3.980 1.00 88.88 680 HIS A C 1
ATOM 5322 O O . HIS A 1 680 ? -12.539 21.768 4.716 1.00 88.88 680 HIS A O 1
ATOM 5328 N N . SER A 1 681 ? -13.343 22.737 2.867 1.00 89.25 681 SER A N 1
ATOM 5329 C CA . SER A 1 681 ? -14.255 21.645 2.480 1.00 89.25 681 SER A CA 1
ATOM 5330 C C . SER A 1 681 ? -13.601 20.255 2.464 1.00 89.25 681 SER A C 1
ATOM 5332 O O . SER A 1 681 ? -14.152 19.321 3.046 1.00 89.25 681 SER A O 1
ATOM 5334 N N . THR A 1 682 ? -12.417 20.116 1.857 1.00 90.06 682 THR A N 1
ATOM 5335 C CA . THR A 1 682 ? -11.653 18.855 1.849 1.00 90.06 682 THR A CA 1
ATOM 5336 C C . THR A 1 682 ? -11.215 18.452 3.260 1.00 90.06 682 THR A C 1
ATOM 5338 O O . THR A 1 682 ? -11.413 17.304 3.650 1.00 90.06 682 THR A O 1
ATOM 5341 N N . ARG A 1 683 ? -10.696 19.396 4.063 1.00 92.12 683 ARG A N 1
ATOM 5342 C CA . ARG A 1 683 ? -10.278 19.164 5.458 1.00 92.12 683 ARG A CA 1
ATOM 5343 C C . ARG A 1 683 ? -11.445 18.716 6.344 1.00 92.12 683 ARG A C 1
ATOM 5345 O O . ARG A 1 683 ? -11.250 17.843 7.190 1.00 92.12 683 ARG A O 1
ATOM 5352 N N . ALA A 1 684 ? -12.638 19.269 6.120 1.00 92.44 684 ALA A N 1
ATOM 5353 C CA . ALA A 1 684 ? -13.866 18.896 6.812 1.00 92.44 684 ALA A CA 1
ATOM 5354 C C . ALA A 1 684 ? -14.359 17.494 6.410 1.00 92.44 684 ALA A C 1
ATOM 5356 O O . ALA A 1 684 ? -14.717 16.709 7.283 1.00 92.44 684 ALA A O 1
ATOM 5357 N N . GLU A 1 685 ? -14.333 17.133 5.120 1.00 94.44 685 GLU A N 1
ATOM 5358 C CA . GLU A 1 685 ? -14.712 15.776 4.687 1.00 94.44 685 GLU A CA 1
ATOM 5359 C C . GLU A 1 685 ? -13.722 14.717 5.183 1.00 94.44 685 GLU A C 1
ATOM 5361 O O . GLU A 1 685 ? -14.146 13.695 5.722 1.00 94.44 685 GLU A O 1
ATOM 5366 N N . VAL A 1 686 ? -12.414 14.989 5.110 1.00 96.12 686 VAL A N 1
ATOM 5367 C CA . VAL A 1 686 ? -11.396 14.128 5.731 1.00 96.12 686 VAL A CA 1
ATOM 5368 C C . VAL A 1 686 ? -11.654 13.997 7.233 1.00 96.12 686 VAL A C 1
ATOM 5370 O O . VAL A 1 686 ? -11.658 12.880 7.735 1.00 96.12 686 VAL A O 1
ATOM 5373 N N . SER A 1 687 ? -11.970 15.086 7.943 1.00 96.00 687 SER A N 1
ATOM 5374 C CA . SER A 1 687 ? -12.284 15.039 9.378 1.00 96.00 687 SER A CA 1
ATOM 5375 C C . SER A 1 687 ? -13.505 14.162 9.701 1.00 96.00 687 SER A C 1
ATOM 5377 O O . SER A 1 687 ? -13.437 13.354 10.627 1.00 96.00 687 SER A O 1
ATOM 5379 N N . ARG A 1 688 ? -14.591 14.235 8.911 1.00 95.56 688 ARG A N 1
ATOM 5380 C CA . ARG A 1 688 ? -15.785 13.369 9.057 1.00 95.56 688 ARG A CA 1
ATOM 5381 C C . ARG A 1 688 ? -15.458 11.879 8.862 1.00 95.56 688 ARG A C 1
ATOM 5383 O O . ARG A 1 688 ? -15.968 11.028 9.594 1.00 95.56 688 ARG A O 1
ATOM 5390 N N . ILE A 1 689 ? -14.593 11.553 7.902 1.00 96.81 689 ILE A N 1
ATOM 5391 C CA . ILE A 1 689 ? -14.132 10.176 7.658 1.00 96.81 689 ILE A CA 1
ATOM 5392 C C . ILE A 1 689 ? -13.194 9.715 8.789 1.00 96.81 689 ILE A C 1
ATOM 5394 O O . ILE A 1 689 ? -13.358 8.620 9.339 1.00 96.81 689 ILE A O 1
ATOM 5398 N N . SER A 1 690 ? -12.229 10.556 9.171 1.00 97.50 690 SER A N 1
ATOM 5399 C CA . SER A 1 690 ? -11.242 10.260 10.210 1.00 97.50 690 SER A CA 1
ATOM 5400 C C . SER A 1 690 ? -11.877 10.063 11.578 1.00 97.50 690 SER A C 1
ATOM 5402 O O . SER A 1 690 ? -11.510 9.093 12.231 1.00 97.50 690 SER A O 1
ATOM 5404 N N . ILE A 1 691 ? -12.859 10.875 11.994 1.00 97.19 691 ILE A N 1
ATOM 5405 C CA . ILE A 1 691 ? -13.475 10.704 13.318 1.00 97.19 691 ILE A CA 1
ATOM 5406 C C . ILE A 1 691 ? -14.223 9.372 13.436 1.00 97.19 691 ILE A C 1
ATOM 5408 O O . ILE A 1 691 ? -14.113 8.705 14.460 1.00 97.19 691 ILE A O 1
ATOM 5412 N N . THR A 1 692 ? -14.935 8.945 12.387 1.00 95.94 692 THR A N 1
ATOM 5413 C CA . THR A 1 692 ? -15.674 7.671 12.391 1.00 95.94 692 THR A CA 1
ATOM 5414 C C . THR A 1 692 ? -14.699 6.500 12.522 1.00 95.94 692 THR A C 1
ATOM 5416 O O . THR A 1 692 ? -14.824 5.685 13.433 1.00 95.94 692 THR A O 1
ATOM 5419 N N . THR A 1 693 ? -13.656 6.502 11.687 1.00 96.69 693 THR A N 1
ATOM 5420 C CA . THR A 1 693 ? -12.575 5.503 11.712 1.00 96.69 693 THR A CA 1
ATOM 5421 C C . THR A 1 693 ? -11.844 5.488 13.065 1.00 96.69 693 THR A C 1
ATOM 5423 O O . THR A 1 693 ? -11.566 4.429 13.622 1.00 96.69 693 THR A O 1
ATOM 5426 N N . LEU A 1 694 ? -11.568 6.667 13.633 1.00 97.88 694 LEU A N 1
ATOM 5427 C CA . LEU A 1 694 ? -10.883 6.827 14.915 1.00 97.88 694 LEU A CA 1
ATOM 5428 C C . LEU A 1 694 ? -11.719 6.309 16.092 1.00 97.88 694 LEU A C 1
ATOM 5430 O O . LEU A 1 694 ? -11.150 5.723 17.007 1.00 97.88 694 LEU A O 1
ATOM 5434 N N . MET A 1 695 ? -13.045 6.481 16.087 1.00 96.94 695 MET A N 1
ATOM 5435 C CA . MET A 1 695 ? -13.901 5.930 17.147 1.00 96.94 695 MET A CA 1
ATOM 5436 C C . MET A 1 695 ? -13.898 4.401 17.140 1.00 96.94 695 MET A C 1
ATOM 5438 O O . MET A 1 695 ? -13.684 3.806 18.194 1.00 96.94 695 MET A O 1
ATOM 5442 N N . GLU A 1 696 ? -14.030 3.770 15.970 1.00 95.06 696 GLU A N 1
ATOM 5443 C CA . GLU A 1 696 ? -13.925 2.308 15.835 1.00 95.06 696 GLU A CA 1
ATOM 5444 C C . GLU A 1 696 ? -12.536 1.800 16.270 1.00 95.06 696 GLU A C 1
ATOM 5446 O O . GLU A 1 696 ? -12.421 0.812 17.001 1.00 95.06 696 GLU A O 1
ATOM 5451 N N . ARG A 1 697 ? -11.464 2.519 15.899 1.00 95.88 697 ARG A N 1
ATOM 5452 C CA . ARG A 1 697 ? -10.088 2.214 16.321 1.00 95.88 697 ARG A CA 1
ATOM 5453 C C . ARG A 1 697 ? -9.901 2.339 17.834 1.00 95.88 697 ARG A C 1
ATOM 5455 O O . ARG A 1 697 ? -9.323 1.439 18.441 1.00 95.88 697 ARG A O 1
ATOM 5462 N N . CYS A 1 698 ? -10.392 3.413 18.452 1.00 97.62 698 CYS A N 1
ATOM 5463 C CA . CYS A 1 698 ? -10.305 3.616 19.897 1.00 97.62 698 CYS A CA 1
ATOM 5464 C C . CYS A 1 698 ? -11.126 2.578 20.672 1.00 97.62 698 CYS A C 1
ATOM 5466 O O . CYS A 1 698 ? -10.604 2.013 21.630 1.00 97.62 698 CYS A O 1
ATOM 5468 N N . GLU A 1 699 ? -12.356 2.265 20.254 1.00 96.00 699 GLU A N 1
ATOM 5469 C CA . GLU A 1 699 ? -13.169 1.200 20.863 1.00 96.00 699 GLU A CA 1
ATOM 5470 C C . GLU A 1 699 ? -12.465 -0.166 20.775 1.00 96.00 699 GLU A C 1
ATOM 5472 O O . GLU A 1 699 ? -12.433 -0.918 21.756 1.00 96.00 699 GLU A O 1
ATOM 5477 N N . PHE A 1 700 ? -11.822 -0.470 19.642 1.00 94.81 700 PHE A N 1
ATOM 5478 C CA . PHE A 1 700 ? -11.037 -1.694 19.481 1.00 94.81 700 PHE A CA 1
ATOM 5479 C C . PHE A 1 700 ? -9.780 -1.720 20.367 1.00 94.81 700 PHE A C 1
ATOM 5481 O O . PHE A 1 700 ? -9.513 -2.745 20.989 1.00 94.81 700 PHE A O 1
ATOM 5488 N N . ILE A 1 701 ? -9.028 -0.617 20.477 1.00 97.00 701 ILE A N 1
ATOM 5489 C CA . ILE A 1 701 ? -7.862 -0.508 21.381 1.00 97.00 701 ILE A CA 1
ATOM 5490 C C . ILE A 1 701 ? -8.294 -0.709 22.841 1.00 97.00 701 ILE A C 1
ATOM 5492 O O . ILE A 1 701 ? -7.687 -1.503 23.560 1.00 97.00 701 ILE A O 1
ATOM 5496 N N . LEU A 1 702 ? -9.365 -0.030 23.260 1.00 96.94 702 LEU A N 1
ATOM 5497 C CA . LEU A 1 702 ? -9.933 -0.099 24.607 1.00 96.94 702 LEU A CA 1
ATOM 5498 C C . LEU A 1 702 ? -10.367 -1.537 24.947 1.00 96.94 702 LEU A C 1
ATOM 5500 O O . LEU A 1 702 ? -9.846 -2.145 25.885 1.00 96.94 702 LEU A O 1
ATOM 5504 N N . SER A 1 703 ? -11.270 -2.115 24.152 1.00 94.25 703 SER A N 1
ATOM 5505 C CA . SER A 1 703 ? -11.781 -3.475 24.382 1.00 94.25 703 SER A CA 1
ATOM 5506 C C . SER A 1 703 ? -10.685 -4.546 24.297 1.00 94.25 703 SER A C 1
ATOM 5508 O O . SER A 1 703 ? -10.665 -5.472 25.111 1.00 94.25 703 SER A O 1
ATOM 5510 N N . ARG A 1 704 ? -9.719 -4.406 23.377 1.00 93.00 704 ARG A N 1
ATOM 5511 C CA . ARG A 1 704 ? -8.558 -5.301 23.289 1.00 93.00 704 ARG A CA 1
ATOM 5512 C C . ARG A 1 704 ? -7.678 -5.226 24.528 1.00 93.00 704 ARG A C 1
ATOM 5514 O O . ARG A 1 704 ? -7.312 -6.277 25.044 1.00 93.00 704 ARG A O 1
ATOM 5521 N N . PHE A 1 705 ? -7.345 -4.025 25.002 1.00 95.56 705 PHE A N 1
ATOM 5522 C CA . PHE A 1 705 ? -6.535 -3.847 26.208 1.00 95.56 705 PHE A CA 1
ATOM 5523 C C . PHE A 1 705 ? -7.156 -4.584 27.401 1.00 95.56 705 PHE A C 1
ATOM 5525 O O . PHE A 1 705 ? -6.454 -5.311 28.100 1.00 95.56 705 PHE A O 1
ATOM 5532 N N . LEU A 1 706 ? -8.477 -4.474 27.581 1.00 93.62 706 LEU A N 1
ATOM 5533 C CA . LEU A 1 706 ? -9.195 -5.160 28.656 1.00 93.62 706 LEU A CA 1
ATOM 5534 C C . LEU A 1 706 ? -9.175 -6.690 28.501 1.00 93.62 706 LEU A C 1
ATOM 5536 O O . LEU A 1 706 ? -8.952 -7.405 29.478 1.00 93.62 706 LEU A O 1
ATOM 5540 N N . ILE A 1 707 ? -9.385 -7.212 27.288 1.00 90.81 707 ILE A N 1
ATOM 5541 C CA . ILE A 1 707 ? -9.285 -8.655 27.000 1.00 90.81 707 ILE A CA 1
ATOM 5542 C C . ILE A 1 707 ? -7.879 -9.171 27.338 1.00 90.81 707 ILE A C 1
ATOM 5544 O O . ILE A 1 707 ? -7.725 -10.184 28.022 1.00 90.81 707 ILE A O 1
ATOM 5548 N N . ASP A 1 708 ? -6.855 -8.453 26.890 1.00 91.75 708 ASP A N 1
ATOM 5549 C CA . ASP A 1 708 ? -5.455 -8.816 27.063 1.00 91.75 708 ASP A CA 1
ATOM 5550 C C . ASP A 1 708 ? -5.001 -8.717 28.536 1.00 91.75 708 ASP A C 1
ATOM 5552 O O . ASP A 1 708 ? -4.314 -9.617 29.023 1.00 91.75 708 ASP A O 1
ATOM 5556 N N . GLU A 1 709 ? -5.435 -7.693 29.282 1.00 92.81 709 GLU A N 1
ATOM 5557 C CA . GLU A 1 709 ? -5.188 -7.552 30.728 1.00 92.81 709 GLU A CA 1
ATOM 5558 C C . GLU A 1 709 ? -5.754 -8.751 31.510 1.00 92.81 709 GLU A C 1
ATOM 5560 O O . GLU A 1 709 ? -5.044 -9.364 32.317 1.00 92.81 709 GLU A O 1
ATOM 5565 N N . ASN A 1 710 ? -7.003 -9.135 31.221 1.00 90.25 710 ASN A N 1
ATOM 5566 C CA . ASN A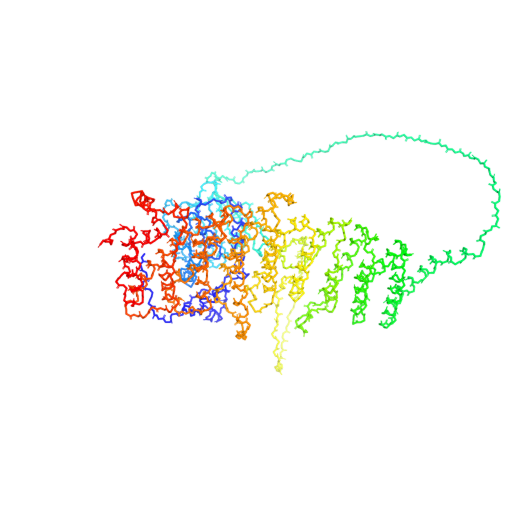 1 710 ? -7.657 -10.290 31.838 1.00 90.25 710 ASN A CA 1
ATOM 5567 C C . ASN A 1 710 ? -6.938 -11.611 31.499 1.00 90.25 710 ASN A C 1
ATOM 5569 O O . ASN A 1 710 ? -6.705 -12.426 32.393 1.00 90.25 710 ASN A O 1
ATOM 5573 N N . ASN A 1 711 ? -6.520 -11.803 30.242 1.00 86.31 711 ASN A N 1
ATOM 5574 C CA . ASN A 1 711 ? -5.786 -12.997 29.797 1.00 86.31 711 ASN A CA 1
ATOM 5575 C C . ASN A 1 711 ? -4.370 -13.106 30.404 1.00 86.31 711 ASN A C 1
ATOM 5577 O O . ASN A 1 711 ? -3.851 -14.208 30.607 1.00 86.31 711 ASN A O 1
ATOM 5581 N N . LEU A 1 712 ? -3.715 -11.979 30.703 1.00 87.50 712 LEU A N 1
ATOM 5582 C CA . LEU A 1 712 ? -2.404 -11.961 31.362 1.00 87.50 712 LEU A CA 1
ATOM 5583 C C . LEU A 1 712 ? -2.487 -12.163 32.883 1.00 87.50 712 LEU A C 1
ATOM 5585 O O . LEU A 1 712 ? -1.524 -12.660 33.484 1.00 87.50 712 LEU A O 1
ATOM 5589 N N . GLY A 1 713 ? -3.603 -11.782 33.512 1.00 83.62 713 GLY A N 1
ATOM 5590 C CA . GLY A 1 713 ? -3.899 -11.974 34.934 1.00 83.62 713 GLY A CA 1
ATOM 5591 C C . GLY A 1 713 ? -2.972 -11.182 35.863 1.00 83.62 713 GLY A C 1
ATOM 5592 O O . GLY A 1 713 ? -3.318 -10.098 36.329 1.00 83.62 713 GLY A O 1
ATOM 5593 N N . LYS A 1 714 ? -1.771 -11.715 36.128 1.00 84.75 714 LYS A N 1
ATOM 5594 C CA . LYS A 1 714 ? -0.705 -11.059 36.919 1.00 84.75 714 LYS A CA 1
ATOM 5595 C C . LYS A 1 714 ? 0.590 -10.782 36.145 1.00 84.75 714 LYS A C 1
ATOM 5597 O O . LYS A 1 714 ? 1.475 -10.132 36.694 1.00 84.75 714 LYS A O 1
ATOM 5602 N N . ARG A 1 715 ? 0.729 -11.260 34.902 1.00 88.44 715 ARG A N 1
ATOM 5603 C CA . ARG A 1 715 ? 1.875 -10.913 34.039 1.00 88.44 715 ARG A CA 1
ATOM 5604 C C . ARG A 1 715 ? 1.780 -9.440 33.606 1.00 88.44 715 ARG A C 1
ATOM 5606 O O . ARG A 1 715 ? 0.652 -8.989 33.383 1.00 88.44 715 ARG A O 1
ATOM 5613 N N . PRO A 1 716 ? 2.897 -8.693 33.498 1.00 89.06 716 PRO A N 1
ATOM 5614 C CA . PRO A 1 716 ? 2.890 -7.301 33.038 1.00 89.06 716 PRO A CA 1
ATOM 5615 C C . PRO A 1 716 ? 2.405 -7.196 31.586 1.00 89.06 716 PRO A C 1
ATOM 5617 O O . PRO A 1 716 ? 2.536 -8.150 30.823 1.00 89.06 716 PRO A O 1
ATOM 5620 N N . ILE A 1 717 ? 1.845 -6.046 31.208 1.00 93.19 717 ILE A N 1
ATOM 5621 C CA . ILE A 1 717 ? 1.440 -5.769 29.820 1.00 93.19 717 ILE A CA 1
ATOM 5622 C C . ILE A 1 717 ? 2.685 -5.346 29.018 1.00 93.19 717 ILE A C 1
ATOM 5624 O O . ILE A 1 717 ? 3.445 -4.517 29.524 1.00 93.19 717 ILE A O 1
ATOM 5628 N N . PRO A 1 718 ? 2.914 -5.858 27.791 1.00 93.12 718 PRO A N 1
ATOM 5629 C CA . PRO A 1 718 ? 4.029 -5.426 26.953 1.00 93.12 718 PRO A CA 1
ATOM 5630 C C . PRO A 1 718 ? 4.026 -3.922 26.675 1.00 93.12 718 PRO A C 1
ATOM 5632 O O . PRO A 1 718 ? 2.971 -3.325 26.448 1.00 93.12 718 PRO A O 1
ATOM 5635 N N . THR A 1 719 ? 5.216 -3.320 26.631 1.00 93.81 719 THR A N 1
ATOM 5636 C CA . THR A 1 719 ? 5.399 -1.862 26.543 1.00 93.81 719 THR A CA 1
ATOM 5637 C C . THR A 1 719 ? 4.618 -1.235 25.390 1.00 93.81 719 THR A C 1
ATOM 5639 O O . THR A 1 719 ? 3.855 -0.308 25.628 1.00 93.81 719 THR A O 1
ATOM 5642 N N . ALA A 1 720 ? 4.699 -1.793 24.176 1.00 94.38 720 ALA A N 1
ATOM 5643 C CA . ALA A 1 720 ? 3.990 -1.265 23.005 1.00 94.38 720 ALA A CA 1
ATOM 5644 C C . ALA A 1 720 ? 2.455 -1.234 23.179 1.00 94.38 720 ALA A C 1
ATOM 5646 O O . ALA A 1 720 ? 1.801 -0.283 22.754 1.00 94.38 720 ALA A O 1
ATOM 5647 N N . ARG A 1 721 ? 1.877 -2.244 23.847 1.00 94.56 721 ARG A N 1
ATOM 5648 C CA . ARG A 1 721 ? 0.440 -2.305 24.171 1.00 94.56 721 ARG A CA 1
ATOM 5649 C C . ARG A 1 721 ? 0.061 -1.255 25.219 1.00 94.56 721 ARG A C 1
ATOM 5651 O O . ARG A 1 721 ? -1.013 -0.665 25.127 1.00 94.56 721 ARG A O 1
ATOM 5658 N N . LEU A 1 722 ? 0.928 -1.025 26.208 1.00 95.44 722 LEU A N 1
ATOM 5659 C CA . LEU A 1 722 ? 0.718 -0.027 27.260 1.00 95.44 722 LEU A CA 1
ATOM 5660 C C . LEU A 1 722 ? 0.889 1.414 26.735 1.00 95.44 722 LEU A C 1
ATOM 5662 O O . LEU A 1 722 ? 0.131 2.302 27.117 1.00 95.44 722 LEU A O 1
ATOM 5666 N N . GLU A 1 723 ? 1.834 1.638 25.821 1.00 96.44 723 GLU A N 1
ATOM 5667 C CA . GLU A 1 723 ? 2.022 2.904 25.103 1.00 96.44 723 GLU A CA 1
ATOM 5668 C C . GLU A 1 723 ? 0.804 3.236 24.228 1.00 96.44 723 GLU A C 1
ATOM 5670 O O . GLU A 1 723 ? 0.290 4.349 24.312 1.00 96.44 723 GLU A O 1
ATOM 5675 N N . GLU A 1 724 ? 0.291 2.268 23.456 1.00 97.31 724 GLU A N 1
ATOM 5676 C CA . GLU A 1 724 ? -0.893 2.424 22.595 1.00 97.31 724 GLU A CA 1
ATOM 5677 C C . GLU A 1 724 ? -2.130 2.910 23.374 1.00 97.31 724 GLU A C 1
ATOM 5679 O O . GLU A 1 724 ? -2.771 3.888 22.972 1.00 97.31 724 GLU A O 1
ATOM 5684 N N . ILE A 1 725 ? -2.454 2.281 24.511 1.00 97.62 725 ILE A N 1
ATOM 5685 C CA . ILE A 1 725 ? -3.608 2.678 25.336 1.00 97.62 725 ILE A CA 1
ATOM 5686 C C . ILE A 1 725 ? -3.387 4.022 26.047 1.00 97.62 725 ILE A C 1
ATOM 5688 O O . ILE A 1 725 ? -4.293 4.856 26.060 1.00 97.62 725 ILE A O 1
ATOM 5692 N N . ILE A 1 726 ? -2.197 4.272 26.609 1.00 98.06 726 ILE A N 1
ATOM 5693 C CA . ILE A 1 726 ? -1.899 5.526 27.321 1.00 98.06 726 ILE A CA 1
ATOM 5694 C C . ILE A 1 726 ? -1.948 6.706 26.348 1.00 98.06 726 ILE A C 1
ATOM 5696 O O . ILE A 1 726 ? -2.576 7.719 26.654 1.00 98.06 726 ILE A O 1
ATOM 5700 N N . PHE A 1 727 ? -1.347 6.561 25.166 1.00 98.38 727 PHE A N 1
ATOM 5701 C CA . PHE A 1 727 ? -1.402 7.557 24.101 1.00 98.38 727 PHE A CA 1
ATOM 5702 C C . PHE A 1 727 ? -2.843 7.815 23.649 1.00 98.38 727 PHE A C 1
ATOM 5704 O O . PHE A 1 727 ? -3.277 8.964 23.630 1.00 98.38 727 PHE A O 1
ATOM 5711 N N . SER A 1 728 ? -3.614 6.754 23.377 1.00 98.06 728 SER A N 1
ATOM 5712 C CA . SER A 1 728 ? -5.023 6.874 22.974 1.00 98.06 728 SER A CA 1
ATOM 5713 C C . SER A 1 728 ? -5.842 7.665 23.994 1.00 98.06 728 SER A C 1
ATOM 5715 O O . SER A 1 728 ? -6.590 8.562 23.621 1.00 98.06 728 SER A O 1
ATOM 5717 N N . LEU A 1 729 ? -5.683 7.379 25.290 1.00 98.44 729 LEU A N 1
ATOM 5718 C CA . LEU A 1 729 ? -6.405 8.078 26.355 1.00 98.44 729 LEU A CA 1
ATOM 5719 C C . LEU A 1 729 ? -5.954 9.542 26.527 1.00 98.44 729 LEU A C 1
ATOM 5721 O O . LEU A 1 729 ? -6.784 10.395 26.838 1.00 98.44 729 LEU A O 1
ATOM 5725 N N . GLN A 1 730 ? -4.670 9.850 26.310 1.00 98.31 730 GLN A N 1
ATOM 5726 C CA . GLN A 1 730 ? -4.150 11.224 26.350 1.00 98.31 730 GLN A CA 1
ATOM 5727 C C . GLN A 1 730 ? -4.644 12.067 25.168 1.00 98.31 730 GLN A C 1
ATOM 5729 O O . GLN A 1 730 ? -5.079 13.203 25.365 1.00 98.31 730 GLN A O 1
ATOM 5734 N N . GLU A 1 731 ? -4.617 11.520 23.953 1.00 98.12 731 GLU A N 1
ATOM 5735 C CA . GLU A 1 731 ? -5.099 12.228 22.766 1.00 98.12 731 GLU A CA 1
ATOM 5736 C C . GLU A 1 731 ? -6.629 12.345 22.755 1.00 98.12 731 GLU A C 1
ATOM 5738 O O . GLU A 1 731 ? -7.143 13.378 22.340 1.00 98.12 731 GLU A O 1
ATOM 5743 N N . LEU A 1 732 ? -7.375 11.376 23.305 1.00 97.88 732 LEU A N 1
ATOM 5744 C CA . LEU A 1 732 ? -8.823 11.514 23.526 1.00 97.88 732 LEU A CA 1
ATOM 5745 C C . LEU A 1 732 ? -9.173 12.686 24.460 1.00 97.88 732 LEU A C 1
ATOM 5747 O O . LEU A 1 732 ? -10.196 13.339 24.239 1.00 97.88 732 LEU A O 1
ATOM 5751 N N . ASP A 1 733 ? -8.343 12.986 25.469 1.00 96.56 733 ASP A N 1
ATOM 5752 C CA . ASP A 1 733 ? -8.555 14.157 26.332 1.00 96.56 733 ASP A CA 1
ATOM 5753 C C . ASP A 1 733 ? -8.241 15.461 25.582 1.00 96.56 733 ASP A C 1
ATOM 5755 O O . ASP A 1 733 ? -9.009 16.420 25.648 1.00 96.56 733 ASP A O 1
ATOM 5759 N N . ARG A 1 734 ? -7.155 15.491 24.805 1.00 95.69 734 ARG A N 1
ATOM 5760 C CA . ARG A 1 734 ? -6.740 16.670 24.021 1.00 95.69 734 ARG A CA 1
ATOM 5761 C C . ARG A 1 734 ? -7.649 16.964 22.826 1.00 95.69 734 ARG A C 1
ATOM 5763 O O . ARG A 1 734 ? -7.764 18.122 22.427 1.00 95.69 734 ARG A O 1
ATOM 5770 N N . LEU A 1 735 ? -8.268 15.936 22.246 1.00 96.12 735 LEU A N 1
ATOM 5771 C CA . LEU A 1 735 ? -9.067 16.050 21.033 1.00 96.12 735 LEU A CA 1
ATOM 5772 C C . LEU A 1 735 ? -10.267 16.981 21.251 1.00 96.12 735 LEU A C 1
ATOM 5774 O O . LEU A 1 735 ? -11.083 16.794 22.157 1.00 96.12 735 LEU A O 1
ATOM 5778 N N . THR A 1 736 ? -10.385 17.955 20.355 1.00 94.25 736 THR A N 1
ATOM 5779 C CA . THR A 1 736 ? -11.588 18.758 20.133 1.00 94.25 736 THR A CA 1
ATOM 5780 C C . THR A 1 736 ? -11.941 18.685 18.652 1.00 94.25 736 THR A C 1
ATOM 5782 O O . THR A 1 736 ? -11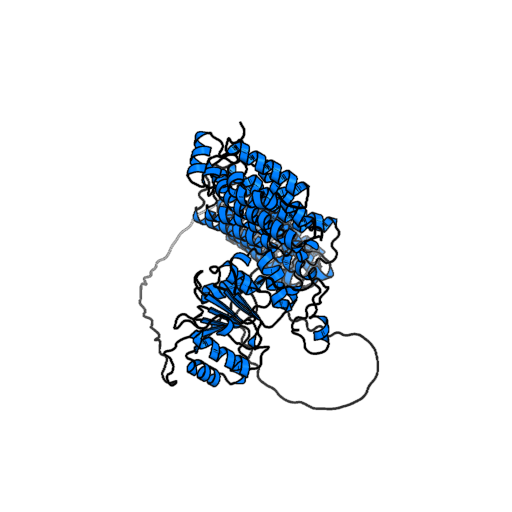.048 18.667 17.801 1.00 94.25 736 THR A O 1
ATOM 5785 N N . ILE A 1 737 ? -13.232 18.586 18.342 1.00 93.94 737 ILE A N 1
ATOM 5786 C CA . ILE A 1 737 ? -13.739 18.370 16.980 1.00 93.94 737 ILE A CA 1
ATOM 5787 C C . ILE A 1 737 ? -14.661 19.510 16.539 1.00 93.94 737 ILE A C 1
ATOM 5789 O O . ILE A 1 737 ? -15.288 20.176 17.361 1.00 93.94 737 ILE A O 1
ATOM 5793 N N . HIS A 1 738 ? -14.750 19.737 15.228 1.00 92.00 738 HIS A N 1
ATOM 5794 C CA . HIS A 1 738 ? -15.644 20.744 14.655 1.00 92.00 738 HIS A CA 1
ATOM 5795 C C . HIS A 1 738 ? -17.106 20.252 14.718 1.00 92.00 738 HIS A C 1
ATOM 5797 O O . HIS A 1 738 ? -17.318 19.046 14.558 1.00 92.00 738 HIS A O 1
ATOM 5803 N N . PRO A 1 739 ? -18.131 21.117 14.854 1.00 88.25 739 PRO A N 1
ATOM 5804 C CA . PRO A 1 739 ? -19.537 20.691 14.846 1.00 88.25 739 PRO A CA 1
ATOM 5805 C C . PRO A 1 739 ? -19.941 19.863 13.615 1.00 88.25 739 PRO A C 1
ATOM 5807 O O . PRO A 1 739 ? -20.698 18.898 13.714 1.00 88.25 739 PRO A O 1
ATOM 5810 N N . GLU A 1 740 ? -19.369 20.156 12.441 1.00 87.62 740 GLU A N 1
ATOM 5811 C CA . GLU A 1 740 ? -19.562 19.332 11.237 1.00 87.62 740 GLU A CA 1
ATOM 5812 C C . GLU A 1 740 ? -19.014 17.903 11.387 1.00 87.62 740 GLU A C 1
ATOM 5814 O O . GLU A 1 740 ? -19.600 16.957 10.862 1.00 87.62 740 GLU A O 1
ATOM 5819 N N . THR A 1 741 ? -17.907 17.742 12.111 1.00 91.69 741 THR A N 1
ATOM 5820 C CA . THR A 1 741 ? -17.269 16.456 12.423 1.00 91.69 741 THR A CA 1
ATOM 5821 C C . THR A 1 741 ? -18.042 15.724 13.522 1.00 91.69 741 THR A C 1
ATOM 5823 O O . THR A 1 741 ? -18.309 14.531 13.401 1.00 91.69 741 THR A O 1
ATOM 5826 N N . ALA A 1 742 ? -18.513 16.437 14.550 1.00 90.31 742 ALA A N 1
ATOM 5827 C CA . ALA A 1 742 ? -19.421 15.884 15.556 1.00 90.31 742 ALA A CA 1
ATOM 5828 C C . ALA A 1 742 ? -20.752 15.409 14.938 1.00 90.31 742 ALA A C 1
ATOM 5830 O O . ALA A 1 742 ? -21.356 14.443 15.409 1.00 90.31 742 ALA A O 1
ATOM 5831 N N . SER A 1 743 ? -21.196 16.039 13.842 1.00 88.62 743 SER A N 1
ATOM 5832 C CA . SER A 1 743 ? -22.465 15.719 13.182 1.00 88.62 743 SER A CA 1
ATOM 5833 C C . SER A 1 743 ? -22.557 14.292 12.622 1.00 88.62 743 SER A C 1
ATOM 5835 O O . SER A 1 743 ? -23.675 13.784 12.511 1.00 88.62 743 SER A O 1
ATOM 5837 N N . VAL A 1 744 ? -21.437 13.619 12.326 1.00 92.06 744 VAL A N 1
ATOM 5838 C CA . VAL A 1 744 ? -21.432 12.234 11.806 1.00 92.06 744 VAL A CA 1
ATOM 5839 C C . VAL A 1 744 ? -21.307 11.159 12.894 1.00 92.06 744 VAL A C 1
ATOM 5841 O O . VAL A 1 744 ? -21.488 9.978 12.605 1.00 92.06 744 VAL A O 1
ATOM 5844 N N . LEU A 1 745 ? -21.069 11.538 14.155 1.00 90.81 745 LEU A N 1
ATOM 5845 C CA . LEU A 1 745 ? -20.977 10.585 15.264 1.00 90.81 745 LEU A CA 1
ATOM 5846 C C . LEU A 1 745 ? -22.323 9.897 15.556 1.00 90.81 745 LEU A C 1
ATOM 5848 O O . LEU A 1 745 ? -23.383 10.536 15.590 1.00 90.81 745 LEU A O 1
ATOM 5852 N N . GLN A 1 746 ? -22.266 8.590 15.836 1.00 86.12 746 GLN A N 1
ATOM 5853 C CA . GLN A 1 746 ? -23.424 7.722 16.099 1.00 86.12 746 GLN A CA 1
ATOM 5854 C C . GLN A 1 746 ? -23.988 7.885 17.527 1.00 86.12 746 GLN A C 1
ATOM 5856 O O . GLN A 1 746 ? -24.089 6.938 18.305 1.00 86.12 746 GLN A O 1
ATOM 5861 N N . LEU A 1 747 ? -24.364 9.112 17.893 1.00 83.69 747 LEU A N 1
ATOM 5862 C CA . LEU A 1 747 ? -25.006 9.413 19.174 1.00 83.69 747 LEU A CA 1
ATOM 5863 C C . LEU A 1 747 ? -26.521 9.170 19.145 1.00 83.69 747 LEU A C 1
ATOM 5865 O O . LEU A 1 747 ? -27.193 9.376 18.132 1.00 83.69 747 LEU A O 1
ATOM 5869 N N . ARG A 1 748 ? -27.089 8.805 20.305 1.00 82.62 748 ARG A N 1
ATOM 5870 C CA . ARG A 1 748 ? -28.549 8.734 20.491 1.00 82.62 748 ARG A CA 1
ATOM 5871 C C . ARG A 1 748 ? -29.175 10.113 20.211 1.00 82.62 748 ARG A C 1
ATOM 5873 O O . ARG A 1 748 ? -28.646 11.097 20.733 1.00 82.62 748 ARG A O 1
ATOM 5880 N N . PRO A 1 749 ? -30.310 10.212 19.487 1.00 80.81 749 PRO A N 1
ATOM 5881 C CA . PRO A 1 749 ? -30.876 11.502 19.076 1.00 80.81 749 PRO A CA 1
ATOM 5882 C C . PRO A 1 749 ? -31.078 12.505 20.217 1.00 80.81 749 PRO A C 1
ATOM 5884 O O . PRO A 1 749 ? -30.726 13.667 20.067 1.00 80.81 749 PRO A O 1
ATOM 5887 N N . SER A 1 750 ? -31.546 12.051 21.385 1.00 78.81 750 SER A N 1
ATOM 5888 C CA . SER A 1 750 ? -31.732 12.906 22.565 1.00 78.81 750 SER A CA 1
ATOM 5889 C C . SER A 1 750 ? -30.431 13.510 23.106 1.00 78.81 750 SER A C 1
ATOM 5891 O O . SER A 1 750 ? -30.427 14.668 23.508 1.00 78.81 750 SER A O 1
ATOM 5893 N N . LEU A 1 751 ? -29.321 12.763 23.089 1.00 81.44 751 LEU A N 1
ATOM 5894 C CA . LEU A 1 751 ? -28.006 13.293 23.471 1.00 81.44 751 LEU A CA 1
ATOM 5895 C C . LEU A 1 751 ? -27.505 14.298 22.431 1.00 81.44 751 LEU A C 1
ATOM 5897 O O . LEU A 1 751 ? -26.957 15.332 22.795 1.00 81.44 751 LEU A O 1
ATOM 5901 N N . LYS A 1 752 ? -27.737 14.021 21.142 1.00 79.31 752 LYS A N 1
ATOM 5902 C CA . LYS A 1 752 ? -27.349 14.915 20.046 1.00 79.31 752 LYS A CA 1
ATOM 5903 C C . LYS A 1 752 ? -28.057 16.271 20.135 1.00 79.31 752 LYS A C 1
ATOM 5905 O O . LYS A 1 752 ? -27.394 17.289 19.990 1.00 79.31 752 LYS A O 1
ATOM 5910 N N . THR A 1 753 ? -29.355 16.288 20.454 1.00 76.00 753 THR A N 1
ATOM 5911 C CA . THR A 1 753 ? -30.109 17.528 20.708 1.00 76.00 753 THR A CA 1
ATOM 5912 C C . THR A 1 753 ? -29.516 18.324 21.872 1.00 76.00 753 THR A C 1
ATOM 5914 O O . THR A 1 753 ? -29.179 19.487 21.684 1.00 76.00 753 THR A O 1
ATOM 5917 N N . ILE A 1 754 ? -29.298 17.690 23.033 1.00 77.62 754 ILE A N 1
ATOM 5918 C CA . ILE A 1 754 ? -28.755 18.360 24.232 1.00 77.62 754 ILE A CA 1
ATOM 5919 C C . ILE A 1 754 ? -27.387 19.002 23.950 1.00 77.62 754 ILE A C 1
ATOM 5921 O O . ILE A 1 754 ? -27.151 20.144 24.332 1.00 77.62 754 ILE A O 1
ATOM 5925 N N . LEU A 1 755 ? -26.488 18.298 23.254 1.00 78.00 755 LEU A N 1
ATOM 5926 C CA . LEU A 1 755 ? -25.152 18.818 22.937 1.00 78.00 755 LEU A CA 1
ATOM 5927 C C . LEU A 1 755 ? -25.188 19.980 21.931 1.00 78.00 755 LEU A C 1
ATOM 5929 O O . LEU A 1 755 ? -24.337 20.864 22.005 1.00 78.00 755 LEU A O 1
ATOM 5933 N N . GLN A 1 756 ? -26.162 19.995 21.016 1.00 73.44 756 GLN A N 1
ATOM 5934 C CA . GLN A 1 756 ? -26.330 21.067 20.031 1.00 73.44 756 GLN A CA 1
ATOM 5935 C C . GLN A 1 756 ? -27.000 22.316 20.619 1.00 73.44 756 GLN A C 1
ATOM 5937 O O . GLN A 1 756 ? -26.590 23.425 20.290 1.00 73.44 756 GLN A O 1
ATOM 5942 N N . GLU A 1 757 ? -27.982 22.163 21.512 1.00 69.12 757 GLU A N 1
ATOM 5943 C CA . GLU A 1 757 ? -28.638 23.294 22.193 1.00 69.12 757 GLU A CA 1
ATOM 5944 C C . GLU A 1 757 ? -27.656 24.080 23.082 1.00 69.12 757 GLU A C 1
ATOM 5946 O O . GLU A 1 757 ? -27.705 25.309 23.129 1.00 69.12 757 GLU A O 1
ATOM 5951 N N . ASP A 1 758 ? -26.717 23.378 23.722 1.00 65.62 758 ASP A N 1
ATOM 5952 C CA . ASP A 1 758 ? -25.740 23.944 24.660 1.00 65.62 758 ASP A CA 1
ATOM 5953 C C . ASP A 1 758 ? -24.363 24.272 24.023 1.00 65.62 758 ASP A C 1
ATOM 5955 O O . ASP A 1 758 ? -23.471 24.758 24.718 1.00 65.62 758 ASP A O 1
ATOM 5959 N N . ASN A 1 759 ? -24.169 24.023 22.716 1.00 69.06 759 ASN A N 1
ATOM 5960 C CA . ASN A 1 759 ? -22.884 24.121 21.985 1.00 69.06 759 ASN A CA 1
ATOM 5961 C C . ASN A 1 759 ? -21.718 23.311 22.617 1.00 69.06 759 ASN A C 1
ATOM 5963 O O . ASN A 1 759 ? -20.585 23.788 22.707 1.00 69.06 759 ASN A O 1
ATOM 5967 N N . ARG A 1 760 ? -21.988 22.074 23.058 1.00 71.00 760 ARG A N 1
ATOM 5968 C CA . ARG A 1 760 ? -21.022 21.150 23.705 1.00 71.00 760 ARG A CA 1
ATOM 5969 C C . ARG A 1 760 ? -20.633 19.943 22.840 1.00 71.00 760 ARG A C 1
ATOM 5971 O O . ARG A 1 760 ? -20.127 18.940 23.339 1.00 71.00 760 ARG A O 1
ATOM 5978 N N . ASP A 1 761 ? -20.875 19.996 21.536 1.00 79.38 761 ASP A N 1
ATOM 5979 C CA . ASP A 1 761 ? -20.563 18.891 20.622 1.00 79.38 761 ASP A CA 1
ATOM 5980 C C . ASP A 1 761 ? -19.058 18.747 20.304 1.00 79.38 761 ASP A C 1
ATOM 5982 O O . ASP A 1 761 ? -18.621 17.683 19.862 1.00 79.38 761 ASP A O 1
ATOM 5986 N N . SER A 1 762 ? -18.240 19.750 20.641 1.00 87.19 762 SER A N 1
ATOM 5987 C CA . SER A 1 762 ? -16.783 19.764 20.427 1.00 87.19 762 SER A CA 1
ATOM 5988 C C . SER A 1 762 ? -15.996 18.652 21.136 1.00 87.19 762 SER A C 1
ATOM 5990 O O . SER A 1 762 ? -14.844 18.408 20.772 1.00 87.19 762 SER A O 1
ATOM 5992 N N . ARG A 1 763 ? -16.595 17.950 22.114 1.00 92.25 763 ARG A N 1
ATOM 5993 C CA . ARG A 1 763 ? -16.030 16.740 22.754 1.00 92.25 763 ARG A CA 1
ATOM 5994 C C . ARG A 1 763 ? -16.971 15.526 22.722 1.00 92.25 763 ARG A C 1
ATOM 5996 O O . ARG A 1 763 ? -16.865 14.611 23.543 1.00 92.25 763 ARG A O 1
ATOM 6003 N N . ALA A 1 764 ? -17.890 15.492 21.753 1.00 92.12 764 ALA A N 1
ATOM 6004 C CA . ALA A 1 764 ? -18.892 14.435 21.582 1.00 92.12 764 ALA A CA 1
ATOM 6005 C C . ALA A 1 764 ? -18.304 13.014 21.429 1.00 92.12 764 ALA A C 1
ATOM 6007 O O . ALA A 1 764 ? -18.974 12.035 21.765 1.00 92.12 764 ALA A O 1
ATOM 6008 N N . HIS A 1 765 ? -17.050 12.883 20.984 1.00 94.19 765 HIS A N 1
ATOM 6009 C CA . HIS A 1 765 ? -16.324 11.610 20.875 1.00 94.19 765 HIS A CA 1
ATOM 6010 C C . HIS A 1 765 ? -16.210 10.863 22.213 1.00 94.19 765 HIS A C 1
ATOM 6012 O O . HIS A 1 765 ? -16.341 9.640 22.253 1.00 94.19 765 HIS A O 1
ATOM 6018 N N . LEU A 1 766 ? -16.065 11.581 23.332 1.00 95.19 766 LEU A N 1
ATOM 6019 C CA . LEU A 1 766 ? -15.994 10.967 24.664 1.00 95.19 766 LEU A CA 1
ATOM 6020 C C . LEU A 1 766 ? -17.317 10.320 25.096 1.00 95.19 766 LEU A C 1
ATOM 6022 O O . LEU A 1 766 ? -17.318 9.393 25.903 1.00 95.19 766 LEU A O 1
ATOM 6026 N N . ILE A 1 767 ? -18.444 10.791 24.554 1.00 93.06 767 ILE A N 1
ATOM 6027 C CA . ILE A 1 767 ? -19.780 10.252 24.839 1.00 93.06 767 ILE A CA 1
ATOM 6028 C C . ILE A 1 767 ? -20.041 8.991 24.000 1.00 93.06 767 ILE A C 1
ATOM 6030 O O . ILE A 1 767 ? -20.735 8.090 24.468 1.00 93.06 767 ILE A O 1
ATOM 6034 N N . VAL A 1 768 ? -19.438 8.883 22.808 1.00 93.62 768 VAL A N 1
ATOM 6035 C CA . VAL A 1 768 ? -19.436 7.646 22.003 1.00 93.62 768 VAL A CA 1
ATOM 6036 C C . VAL A 1 768 ? -18.674 6.537 22.737 1.00 93.62 768 VAL A C 1
ATOM 6038 O O . VAL A 1 768 ? -19.218 5.457 22.942 1.00 93.62 768 VAL A O 1
ATOM 6041 N N . LEU A 1 769 ? -17.457 6.826 23.209 1.00 95.50 769 LEU A N 1
ATOM 6042 C CA . LEU A 1 769 ? -16.583 5.855 23.889 1.00 95.50 769 LEU A CA 1
ATOM 6043 C C . LEU A 1 769 ? -16.914 5.633 25.379 1.00 95.50 769 LEU A C 1
ATOM 6045 O O . LEU A 1 769 ? -16.243 4.848 26.050 1.00 95.50 769 LEU A O 1
ATOM 6049 N N . PHE A 1 770 ? -17.940 6.301 25.917 1.00 94.88 770 PHE A N 1
ATOM 6050 C CA . PHE A 1 770 ? -18.314 6.217 27.333 1.00 94.88 770 PHE A CA 1
ATOM 6051 C C . PHE A 1 770 ? -18.506 4.777 27.863 1.00 94.88 770 PHE A C 1
ATOM 6053 O O . PHE A 1 770 ? -17.997 4.506 28.952 1.00 94.88 770 PHE A O 1
ATOM 6060 N N . PRO A 1 771 ? -19.152 3.829 27.142 1.00 93.94 771 PRO A N 1
ATOM 6061 C CA . PRO A 1 771 ? -19.279 2.447 27.613 1.00 93.94 771 PRO A CA 1
ATOM 6062 C C . PRO A 1 771 ? -17.916 1.772 27.820 1.00 93.94 771 PRO A C 1
ATOM 6064 O O . PRO A 1 771 ? -17.639 1.273 28.908 1.00 93.94 771 PRO A O 1
ATOM 6067 N N . SER A 1 772 ? -17.033 1.840 26.821 1.00 94.75 772 SER A N 1
ATOM 6068 C CA . SER A 1 772 ? -15.693 1.239 26.851 1.00 94.75 772 SER A CA 1
ATOM 6069 C C . SER A 1 772 ? -14.805 1.871 27.935 1.00 94.75 772 SER A C 1
ATOM 6071 O O . SER A 1 772 ? -14.049 1.179 28.616 1.00 94.75 772 SER A O 1
ATOM 6073 N N . LEU A 1 773 ? -14.934 3.186 28.155 1.00 96.50 773 LEU A N 1
ATOM 6074 C CA . LEU A 1 773 ? -14.266 3.892 29.255 1.00 96.50 773 LEU A CA 1
ATOM 6075 C C . LEU A 1 773 ? -14.768 3.428 30.634 1.00 96.50 773 LEU A C 1
ATOM 6077 O O . LEU A 1 773 ? -13.973 3.317 31.567 1.00 96.50 773 LEU A O 1
ATOM 6081 N N . CYS A 1 774 ? -16.060 3.124 30.780 1.00 96.06 774 CYS A N 1
ATOM 6082 C CA . CYS A 1 774 ? -16.604 2.577 32.024 1.00 96.06 774 CYS A CA 1
ATOM 6083 C C . CYS A 1 774 ? -16.104 1.158 32.332 1.00 96.06 774 CYS A C 1
ATOM 6085 O O . CYS A 1 774 ? -15.920 0.845 33.506 1.00 96.06 774 CYS A O 1
ATOM 6087 N N . GLU A 1 775 ? -15.847 0.317 31.329 1.00 94.06 775 GLU A N 1
ATOM 6088 C CA . GLU A 1 775 ? -15.308 -1.035 31.550 1.00 94.06 775 GLU A CA 1
ATOM 6089 C C . GLU A 1 775 ? -13.849 -1.006 32.050 1.00 94.06 775 GLU A C 1
ATOM 6091 O O . GLU A 1 775 ? -13.466 -1.789 32.919 1.00 94.06 775 GLU A O 1
ATOM 6096 N N . ILE A 1 776 ? -13.044 -0.052 31.569 1.00 94.69 776 ILE A N 1
ATOM 6097 C CA . ILE A 1 776 ? -11.589 0.016 31.822 1.00 94.69 776 ILE A CA 1
ATOM 6098 C C . ILE A 1 776 ? -11.242 0.846 33.073 1.00 94.69 776 ILE A C 1
ATOM 6100 O O . ILE A 1 776 ? -10.096 0.868 33.523 1.00 94.69 776 ILE A O 1
ATOM 6104 N N . VAL A 1 777 ? -12.228 1.461 33.737 1.00 93.31 777 VAL A N 1
ATOM 6105 C CA . VAL A 1 777 ? -12.023 2.202 35.002 1.00 93.31 777 VAL A CA 1
ATOM 6106 C C . VAL A 1 777 ? -11.480 1.325 36.147 1.00 93.31 777 VAL A C 1
ATOM 6108 O O . VAL A 1 777 ? -10.974 1.847 37.142 1.00 93.31 777 VAL A O 1
ATOM 6111 N N . LEU A 1 778 ? -11.561 -0.004 36.005 1.00 89.75 778 LEU A N 1
ATOM 6112 C CA . LEU A 1 778 ? -11.028 -0.996 36.944 1.00 89.75 778 LEU A CA 1
ATOM 6113 C C . LEU A 1 778 ? -9.636 -1.541 36.561 1.00 89.75 778 LEU A C 1
ATOM 6115 O O . LEU A 1 778 ? -9.113 -2.375 37.299 1.00 89.75 778 LEU A O 1
ATOM 6119 N N . SER A 1 779 ? -9.028 -1.043 35.472 1.00 92.94 779 SER A N 1
ATOM 6120 C CA . SER A 1 779 ? -7.661 -1.366 35.025 1.00 92.94 779 SER A CA 1
ATOM 6121 C C . SER A 1 779 ? -6.677 -1.408 36.192 1.00 92.94 779 SER A C 1
ATOM 6123 O O . SER A 1 779 ? -6.615 -0.466 36.999 1.00 92.94 779 SER A O 1
ATOM 6125 N N . ARG A 1 780 ? -5.858 -2.462 36.270 1.00 92.69 780 ARG A N 1
ATOM 6126 C CA . ARG A 1 780 ? -4.823 -2.587 37.308 1.00 92.69 780 ARG A CA 1
ATOM 6127 C C . ARG A 1 780 ? -3.698 -1.577 37.061 1.00 92.69 780 ARG A C 1
ATOM 6129 O O . ARG A 1 780 ? -3.168 -1.009 38.019 1.00 92.69 780 ARG A O 1
ATOM 6136 N N . GLU A 1 781 ? -3.420 -1.267 35.793 1.00 94.81 781 GLU A N 1
ATOM 6137 C CA . GLU A 1 781 ? -2.419 -0.283 35.389 1.00 94.81 781 GLU A CA 1
ATOM 6138 C C . GLU A 1 781 ? -2.861 1.124 35.819 1.00 94.81 781 GLU A C 1
ATOM 6140 O O . GLU A 1 781 ? -3.884 1.653 35.370 1.00 94.81 781 GLU A O 1
ATOM 6145 N N . THR A 1 782 ? -2.092 1.730 36.727 1.00 94.31 782 THR A N 1
ATOM 6146 C CA . THR A 1 782 ? -2.420 3.025 37.343 1.00 94.31 782 THR A CA 1
ATOM 6147 C C . THR A 1 782 ? -2.534 4.180 36.341 1.00 94.31 782 THR A C 1
ATOM 6149 O O . THR A 1 782 ? -3.549 4.872 36.410 1.00 94.31 782 THR A O 1
ATOM 6152 N N . PRO A 1 783 ? -1.610 4.374 35.373 1.00 95.81 783 PRO A N 1
ATOM 6153 C CA . PRO A 1 783 ? -1.715 5.482 34.418 1.00 95.81 783 PRO A CA 1
ATOM 6154 C C . PRO A 1 783 ? -2.983 5.408 33.556 1.00 95.81 783 PRO A C 1
ATOM 6156 O O . PRO A 1 783 ? -3.649 6.417 33.338 1.00 95.81 783 PRO A O 1
ATOM 6159 N N . VAL A 1 784 ? -3.359 4.199 33.121 1.00 96.81 784 VAL A N 1
ATOM 6160 C CA . VAL A 1 784 ? -4.588 3.938 32.353 1.00 96.81 784 VAL A CA 1
ATOM 6161 C C . VAL A 1 784 ? -5.816 4.312 33.185 1.00 96.81 784 VAL A C 1
ATOM 6163 O O . VAL A 1 784 ? -6.660 5.088 32.739 1.00 96.81 784 VAL A O 1
ATOM 6166 N N . ARG A 1 785 ? -5.884 3.832 34.432 1.00 95.81 785 ARG A N 1
ATOM 6167 C CA . ARG A 1 785 ? -6.990 4.110 35.360 1.00 95.81 785 ARG A CA 1
ATOM 6168 C C . ARG A 1 785 ? -7.130 5.601 35.689 1.00 95.81 785 ARG A C 1
ATOM 6170 O O . ARG A 1 785 ? -8.248 6.105 35.773 1.00 95.81 785 ARG A O 1
ATOM 6177 N N . GLU A 1 786 ? -6.022 6.316 35.866 1.00 96.81 786 GLU A N 1
ATOM 6178 C CA . GLU A 1 786 ? -6.022 7.759 36.138 1.00 96.81 786 GLU A CA 1
ATOM 6179 C C . GLU A 1 786 ? -6.519 8.569 34.932 1.00 96.81 786 GLU A C 1
ATOM 6181 O O . GLU A 1 786 ? -7.391 9.426 35.097 1.00 96.81 786 GLU A O 1
ATOM 6186 N N . LEU A 1 787 ? -6.054 8.244 33.720 1.00 98.00 787 LEU A N 1
ATOM 6187 C CA . LEU A 1 787 ? -6.514 8.876 32.479 1.00 98.00 787 LEU A CA 1
ATOM 6188 C C . LEU A 1 787 ? -7.998 8.591 32.201 1.00 98.00 787 LEU A C 1
ATOM 6190 O O . LEU A 1 787 ? -8.754 9.520 31.917 1.00 98.00 787 LEU A O 1
ATOM 6194 N N . VAL A 1 788 ? -8.462 7.349 32.378 1.00 97.50 788 VAL A N 1
ATOM 6195 C CA . VAL A 1 788 ? -9.893 7.006 32.259 1.00 97.50 788 VAL A CA 1
ATOM 6196 C C . VAL A 1 788 ? -10.742 7.819 33.242 1.00 97.50 788 VAL A C 1
ATOM 6198 O O . VAL A 1 788 ? -11.797 8.328 32.864 1.00 97.50 788 VAL A O 1
ATOM 6201 N N . GLN A 1 789 ? -10.282 8.042 34.478 1.00 96.25 789 GLN A N 1
ATOM 6202 C CA . GLN A 1 789 ? -10.992 8.931 35.405 1.00 96.25 789 GLN A CA 1
ATOM 6203 C C . GLN A 1 789 ? -11.000 10.403 34.957 1.00 96.25 789 GLN A C 1
ATOM 6205 O O . GLN A 1 789 ? -11.950 11.117 35.282 1.00 96.25 789 GLN A O 1
ATOM 6210 N N . VAL A 1 790 ? -9.982 10.895 34.243 1.00 96.62 790 VAL A N 1
ATOM 6211 C CA . VAL A 1 790 ? -10.012 12.242 33.636 1.00 96.62 790 VAL A CA 1
ATOM 6212 C C . VAL A 1 790 ? -11.072 12.299 32.533 1.00 96.62 790 VAL A C 1
ATOM 6214 O O . VAL A 1 790 ? -11.935 13.176 32.584 1.00 96.62 790 VAL A O 1
ATOM 6217 N N . LEU A 1 791 ? -11.105 11.320 31.625 1.00 96.94 791 LEU A N 1
ATOM 6218 C CA . LEU A 1 791 ? -12.096 11.260 30.543 1.00 96.94 791 LEU A CA 1
ATOM 6219 C C . LEU A 1 791 ? -13.536 11.111 31.060 1.00 96.94 791 LEU A C 1
ATOM 6221 O O . LEU A 1 791 ? -14.430 11.826 30.613 1.00 96.94 791 LEU A O 1
ATOM 6225 N N . LEU A 1 792 ? -13.779 10.266 32.066 1.00 96.00 792 LEU A N 1
ATOM 6226 C CA . LEU A 1 792 ? -15.104 10.143 32.691 1.00 96.00 792 LEU A CA 1
ATOM 6227 C C . LEU A 1 792 ? -15.522 11.440 33.413 1.00 96.00 792 LEU A C 1
ATOM 6229 O O . LEU A 1 792 ? -16.692 11.831 33.367 1.00 96.00 792 LEU A O 1
ATOM 6233 N N . ARG A 1 793 ? -14.573 12.171 34.020 1.00 94.06 793 ARG A N 1
ATOM 6234 C CA . ARG A 1 793 ? -14.828 13.528 34.539 1.00 94.06 793 ARG A CA 1
ATOM 6235 C C . ARG A 1 793 ? -15.093 14.530 33.415 1.00 94.06 793 ARG A C 1
ATOM 6237 O O . ARG A 1 793 ? -15.826 15.481 33.675 1.00 94.06 793 ARG A O 1
ATOM 6244 N N . ALA A 1 794 ? -14.520 14.373 32.223 1.00 92.38 794 ALA A N 1
ATOM 6245 C CA . ALA A 1 794 ? -14.811 15.219 31.067 1.00 92.38 794 ALA A CA 1
ATOM 6246 C C . ALA A 1 794 ? -16.234 14.974 30.540 1.00 92.38 794 ALA A C 1
ATOM 6248 O O . ALA A 1 794 ? -17.002 15.928 30.455 1.00 92.38 794 ALA A O 1
ATOM 6249 N N . VAL A 1 795 ? -16.641 13.714 30.340 1.00 91.94 795 VAL A N 1
ATOM 6250 C CA . VAL A 1 795 ? -18.023 13.344 29.962 1.00 91.94 795 VAL A CA 1
ATOM 6251 C C . VAL A 1 795 ? -19.057 13.942 30.927 1.00 91.94 795 VAL A C 1
ATOM 6253 O O . VAL A 1 795 ? -20.074 14.479 30.494 1.00 91.94 795 VAL A O 1
ATOM 6256 N N . ALA A 1 796 ? -18.782 13.935 32.236 1.00 90.00 796 ALA A N 1
ATOM 6257 C CA . ALA A 1 796 ? -19.650 14.571 33.231 1.00 90.00 796 ALA A CA 1
ATOM 6258 C C . ALA A 1 796 ? -19.716 16.116 33.128 1.00 90.00 796 ALA A C 1
ATOM 6260 O O . ALA A 1 796 ? -20.687 16.710 33.600 1.00 90.00 796 ALA A O 1
ATOM 6261 N N . THR A 1 797 ? -18.716 16.776 32.526 1.00 88.38 797 THR A N 1
ATOM 6262 C CA . THR A 1 797 ? -18.789 18.204 32.159 1.00 88.38 797 THR A CA 1
ATOM 6263 C C . THR A 1 797 ? -19.703 18.405 30.953 1.00 88.38 797 THR A C 1
ATOM 6265 O O . THR A 1 797 ? -20.606 19.240 31.013 1.00 88.38 797 THR A O 1
ATOM 6268 N N . GLU A 1 798 ? -19.498 17.634 29.879 1.00 85.00 798 GLU A N 1
ATOM 6269 C CA . GLU A 1 798 ? -20.234 17.811 28.618 1.00 85.00 798 GLU A CA 1
ATOM 6270 C C . GLU A 1 798 ? -21.728 17.516 28.794 1.00 85.00 798 GLU A C 1
ATOM 6272 O O . GLU A 1 798 ? -22.573 18.276 28.334 1.00 85.00 798 GLU A O 1
ATOM 6277 N N . LEU A 1 799 ? -22.071 16.484 29.572 1.00 84.75 799 LEU A N 1
ATOM 6278 C CA . LEU A 1 799 ? -23.457 16.149 29.926 1.00 84.75 799 LEU A CA 1
ATOM 6279 C C . LEU A 1 799 ? -24.091 17.094 30.973 1.00 84.75 799 LEU A C 1
ATOM 6281 O O . LEU A 1 799 ? -25.198 16.832 31.440 1.00 84.75 799 LEU A O 1
ATOM 6285 N N . GLY A 1 800 ? -23.400 18.159 31.402 1.00 80.38 800 GLY A N 1
ATOM 6286 C CA . GLY A 1 800 ? -23.924 19.136 32.368 1.00 80.38 800 GLY A CA 1
ATOM 6287 C C . GLY A 1 800 ? -24.178 18.581 33.779 1.00 80.38 800 GLY A C 1
ATOM 6288 O O . GLY A 1 800 ? -24.905 19.196 34.561 1.00 80.38 800 GLY A O 1
ATOM 6289 N N . LEU A 1 801 ? -23.593 17.424 34.113 1.00 81.06 801 LEU A N 1
ATOM 6290 C CA . LEU A 1 801 ? -23.800 16.717 35.384 1.00 81.06 801 LEU A CA 1
ATOM 6291 C C . LEU A 1 801 ? -22.981 17.310 36.541 1.00 81.06 801 LEU A C 1
ATOM 6293 O O . LEU A 1 801 ? -23.284 17.048 37.704 1.00 81.06 801 LEU A O 1
ATOM 6297 N N . LYS A 1 802 ? -21.968 18.128 36.238 1.00 64.50 802 LYS A N 1
ATOM 6298 C CA . LYS A 1 802 ? -21.296 18.987 37.220 1.00 64.50 802 LYS A CA 1
ATOM 6299 C C . LYS A 1 802 ? -22.112 20.262 37.449 1.00 64.50 802 LYS A C 1
ATOM 6301 O O . LYS A 1 802 ? -22.115 21.153 36.599 1.00 64.50 802 LYS A O 1
ATOM 6306 N N . LYS A 1 803 ? -22.751 20.339 38.613 1.00 48.06 803 LYS A N 1
ATOM 6307 C CA . LYS A 1 803 ? -23.295 21.554 39.233 1.00 48.06 803 LYS A CA 1
ATOM 6308 C C . LYS A 1 803 ? -22.690 21.713 40.624 1.00 48.06 803 LYS A C 1
ATOM 6310 O O . LYS A 1 803 ? -22.379 20.658 41.221 1.00 48.06 803 LYS A O 1
#

Sequence (803 aa):
MPYEFASSSLGYKGISHYEGDEASNHTALPCPGELLVEEHHSNYGEPWAGGRDVFEFLAEASRLKPNARVLEIGCGTLRVGLHFIRYLNPGNFHCLEKDELSLMAALRYELPSQGLLHKRPLIVRGDDMEFSKFGSDVAYDLIYASAVFLHMPDELVWTGVERLVDKLKPYEGRMFVSHNIKFCTRLGGEKCTERLASLGLEPLGKQTHDSLLFNHYEICYFPGNIVNPSIGAEISRGSSSENGFGSCSGGGSPRSLRGGTAEVSRRERRSRTRYPEGWESLLAFVKNSIFNGSKEVSLAAINCLQTAVVSHCVKGNLQLRYLNSVMDVYELVFQKSSSYTGDTATKVKQEILHGLGELYVQSLKMFDDKMYMQLLGIVDLAIKQAIISSENFETEFGHVPPVLRHVLEILPSLGPPDHLSSMWLILLREFLDYLPRVDSALPNEEGEIKQSTTGHRASSEVSEHKADVLSDKTIPTTRITSNMFAEKLIPALVELLLQAPAVEKYILFPEIIQSLRRCMMTRRDNPDGSLWKVAAEGFNRLLVEDVKICSAVGDTDLKISKTARMRIWKEIGDVYEIFLVGYCGRALSSNSLPAAALKANETLEMALLDGLGDVILKSTVDAPREVLERLVLTLDRCASRTCSLPIETVELMPAHCSRFSLTCLQKLFSLSSFEIENWHSTRAEVSRISITTLMERCEFILSRFLIDENNLGKRPIPTARLEEIIFSLQELDRLTIHPETASVLQLRPSLKTILQEDNRDSRAHLIVLFPSLCEIVLSRETPVRELVQVLLRAVATELGLKK

pLDDT: mean 77.0, std 22.26, range [18.88, 98.44]